Protein AF-0000000087669959 (afdb_homodimer)

Nearest PDB structures (foldseek):
  6oxd-assembly1_B  TM=8.549E-01  e=1.043E-24  Mycobacterium tuberculosis
  6oxc-assembly1_B  TM=8.433E-01  e=1.363E-24  Mycobacterium tuberculosis
  1e1c-assembly1_A  TM=8.199E-01  e=2.326E-21  Propionibacterium freudenreichii subsp. shermanii
  6oxd-assembly1_A  TM=7.963E-01  e=6.099E-21  Mycobacterium tuberculosis
  6oxc-assembly1_A  TM=8.076E-01  e=1.599E-19  Mycobacterium tuberculosis

Solvent-accessible surface area (backbone atoms only — not comparable to full-atom values): 46483 Å² total; per-residue (Å²): 134,62,83,72,63,67,60,84,63,84,75,87,66,54,49,74,65,56,48,51,50,50,45,54,62,69,39,72,77,54,56,59,63,77,71,46,38,46,62,46,90,76,65,45,76,41,58,33,66,56,68,65,44,75,80,59,48,56,57,68,34,67,56,58,90,44,62,54,35,38,28,43,74,39,28,44,60,52,53,70,58,25,51,54,49,48,55,51,39,53,73,52,70,38,33,22,36,32,41,27,18,46,69,18,92,82,20,84,32,32,11,30,51,76,84,63,42,77,55,41,25,64,53,45,47,67,66,50,76,52,64,74,34,35,39,31,32,35,35,45,87,48,39,71,69,49,45,57,47,40,51,61,38,45,58,90,53,67,44,36,37,26,51,34,47,37,46,61,54,50,13,39,26,52,49,44,76,54,55,59,67,59,49,46,53,48,48,51,50,42,56,72,74,56,60,71,37,25,44,32,36,18,55,12,37,59,45,39,22,40,37,28,34,71,30,54,18,48,12,45,22,52,31,39,48,51,51,51,49,58,62,39,46,77,71,70,53,55,54,53,61,54,59,62,23,36,28,42,32,39,59,19,41,41,37,30,58,60,31,22,13,48,46,43,18,49,50,48,50,47,48,50,51,35,54,63,64,67,32,62,86,80,66,56,64,45,32,37,33,31,40,37,66,25,74,45,37,73,53,53,29,73,57,29,51,48,38,49,41,41,7,51,51,17,35,55,45,26,32,36,38,26,42,35,54,66,36,39,46,50,76,72,14,38,63,33,70,66,34,50,46,51,32,52,44,45,52,48,39,41,44,68,55,24,42,57,46,48,36,52,29,57,51,37,20,7,15,56,42,52,52,47,15,52,51,40,36,52,51,8,50,51,52,27,49,54,38,50,75,63,65,23,53,70,44,28,41,60,73,41,51,46,60,51,53,25,52,51,44,44,70,67,51,72,88,71,65,36,73,26,60,75,36,56,46,65,93,68,81,75,89,79,83,52,74,42,74,56,45,87,77,84,56,74,31,49,48,73,49,28,56,46,50,74,71,74,95,131,63,83,72,63,67,59,84,63,83,75,87,68,55,49,75,65,54,50,51,50,51,46,53,60,67,39,74,77,53,57,58,61,78,70,46,37,45,61,47,88,75,64,45,76,41,59,34,67,56,68,67,44,73,80,59,47,55,57,70,35,65,56,58,91,44,63,54,35,38,28,43,74,39,28,45,59,50,52,68,57,25,51,54,48,47,55,52,39,54,73,52,72,37,32,24,36,32,42,28,18,47,70,17,91,82,21,85,33,32,12,30,50,75,84,62,43,77,55,42,26,62,53,46,48,67,66,49,76,52,65,73,35,35,40,32,32,35,35,44,88,47,39,68,69,48,45,57,48,40,52,61,37,45,58,92,52,69,44,38,37,26,51,34,47,36,47,61,54,48,14,38,27,54,49,43,77,52,55,59,69,59,49,45,53,49,49,51,52,43,57,72,73,56,62,72,36,26,45,32,36,18,55,11,38,57,45,40,23,39,37,28,34,70,30,54,18,48,12,45,22,53,31,39,47,51,52,51,49,57,63,40,46,75,72,69,54,56,54,53,60,54,59,63,23,35,28,41,33,38,59,19,41,40,38,31,59,60,30,21,13,48,45,42,17,50,51,48,50,48,48,50,53,35,54,62,64,68,31,62,85,81,65,58,64,46,32,36,34,30,42,39,66,25,75,45,37,73,52,53,30,71,56,31,50,50,37,48,42,42,8,50,50,16,35,55,46,25,32,36,39,26,41,35,53,65,34,40,47,51,76,74,15,38,63,31,71,66,35,49,48,52,32,52,43,45,53,49,40,40,43,68,53,25,42,58,48,46,35,51,29,57,52,37,21,6,15,56,40,51,52,47,15,52,51,40,36,52,51,8,49,52,54,27,51,54,39,49,76,63,64,24,52,69,43,28,41,60,72,40,51,46,59,51,53,25,52,51,44,44,69,66,52,73,88,71,66,36,71,26,59,76,36,56,46,64,94,68,81,73,90,78,81,54,74,44,75,57,46,90,77,84,56,74,31,50,49,74,49,28,56,45,51,75,70,73,93

Organism: NCBI:txid484088

Structure (mmCIF, N/CA/C/O backbone):
data_AF-0000000087669959-model_v1
#
loop_
_entity.id
_entity.type
_entity.pdbx_description
1 polymer 'Methylmalonyl-CoA mutase'
#
loop_
_atom_site.group_PDB
_atom_site.id
_atom_site.type_symbol
_atom_site.label_atom_id
_atom_site.label_alt_id
_atom_site.label_comp_id
_atom_site.label_asym_id
_atom_site.label_entity_id
_atom_site.label_seq_id
_atom_site.pdbx_PDB_ins_code
_atom_site.Cartn_x
_atom_site.Cartn_y
_atom_site.Cartn_z
_atom_site.occupancy
_atom_site.B_iso_or_equiv
_atom_site.auth_seq_id
_atom_site.auth_comp_id
_atom_site.auth_asym_id
_atom_site.auth_atom_id
_atom_site.pdbx_PDB_model_num
ATOM 1 N N . MET A 1 1 ? 3.602 -40.969 2.82 1 32.72 1 MET A N 1
ATOM 2 C CA . MET A 1 1 ? 3.162 -39.875 3.709 1 32.72 1 MET A CA 1
ATOM 3 C C . MET A 1 1 ? 1.833 -40.25 4.367 1 32.72 1 MET A C 1
ATOM 5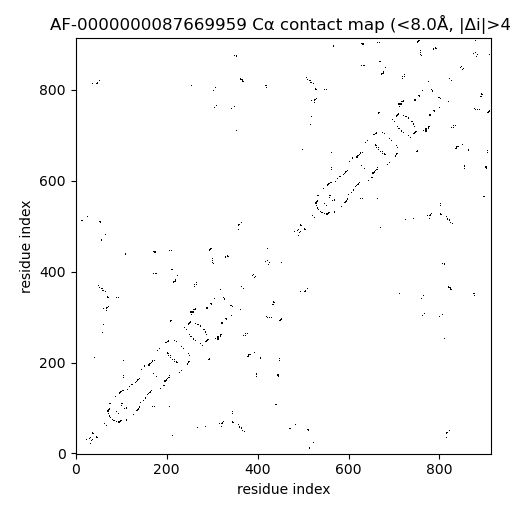 O O . MET A 1 1 ? 0.808 -40.344 3.693 1 32.72 1 MET A O 1
ATOM 9 N N . ASP A 1 2 ? 1.768 -41.062 5.359 1 33.91 2 ASP A N 1
ATOM 10 C CA . ASP A 1 2 ? 0.599 -41.531 6.082 1 33.91 2 ASP A CA 1
ATOM 11 C C . ASP A 1 2 ? -0.212 -40.406 6.672 1 33.91 2 ASP A C 1
ATOM 13 O O . ASP A 1 2 ? 0.319 -39.312 6.895 1 33.91 2 ASP A O 1
ATOM 17 N N . ALA A 1 3 ? -1.568 -40.562 6.605 1 39.03 3 ALA A N 1
ATOM 18 C CA . ALA A 1 3 ? -2.586 -39.688 7.184 1 39.03 3 ALA A CA 1
ATOM 19 C C . ALA A 1 3 ? -2.113 -39.094 8.508 1 39.03 3 ALA A C 1
ATOM 21 O O . ALA A 1 3 ? -2.738 -38.188 9.047 1 39.03 3 ALA A O 1
ATOM 22 N N . ASP A 1 4 ? -1.17 -39.656 9.188 1 36.41 4 ASP A N 1
ATOM 23 C CA . ASP A 1 4 ? -0.712 -39.188 10.5 1 36.41 4 ASP A CA 1
ATOM 24 C C . ASP A 1 4 ? 0.011 -37.844 10.398 1 36.41 4 ASP A C 1
ATOM 26 O O . ASP A 1 4 ? 0.493 -37.344 11.406 1 36.41 4 ASP A O 1
ATOM 30 N N . ILE A 1 5 ? 0.384 -37.5 9.344 1 37.88 5 ILE A N 1
ATOM 31 C CA . ILE A 1 5 ? 1.098 -36.281 9.078 1 37.88 5 ILE A CA 1
ATOM 32 C C . ILE A 1 5 ? 0.223 -35.094 9.469 1 37.88 5 ILE A C 1
ATOM 34 O O . ILE A 1 5 ? 0.711 -33.969 9.578 1 37.88 5 ILE A O 1
ATOM 38 N N . LEU A 1 6 ? -1.033 -35.438 9.625 1 38.84 6 LEU A N 1
ATOM 39 C CA . LEU A 1 6 ? -2.027 -34.375 9.867 1 38.84 6 LEU A CA 1
ATOM 40 C C . LEU A 1 6 ? -2.033 -33.969 11.336 1 38.84 6 LEU A C 1
ATOM 42 O O . LEU A 1 6 ? -2.934 -33.25 11.773 1 38.84 6 LEU A O 1
ATOM 46 N N . ASP A 1 7 ? -1.134 -34.531 12.117 1 34.12 7 ASP A N 1
ATOM 47 C CA . ASP A 1 7 ? -1.246 -34.094 13.508 1 34.12 7 ASP A CA 1
ATOM 48 C C . ASP A 1 7 ? -0.875 -32.625 13.641 1 34.12 7 ASP A C 1
ATOM 50 O O . ASP A 1 7 ? 0.188 -32.188 13.18 1 34.12 7 ASP A O 1
ATOM 54 N N . PRO A 1 8 ? -1.664 -31.844 13.992 1 36.72 8 PRO A N 1
ATOM 55 C CA . PRO A 1 8 ? -1.534 -30.391 14.094 1 36.72 8 PRO A CA 1
ATOM 56 C C . PRO A 1 8 ? -0.387 -29.969 15.008 1 36.72 8 PRO A C 1
ATOM 58 O O . PRO A 1 8 ? -0.455 -30.156 16.219 1 36.72 8 PRO A O 1
ATOM 61 N N . GLN A 1 9 ? 0.831 -30.344 14.828 1 37.09 9 GLN A N 1
ATOM 62 C CA . GLN A 1 9 ? 1.816 -29.734 15.711 1 37.09 9 GLN A CA 1
ATOM 63 C C . GLN A 1 9 ? 2.088 -28.281 15.32 1 37.09 9 GLN A C 1
ATOM 65 O O . GLN A 1 9 ? 1.915 -27.906 14.156 1 37.09 9 GLN A O 1
ATOM 70 N N . ALA A 1 10 ? 2.451 -27.641 16.453 1 40.16 10 ALA A N 1
ATOM 71 C CA . ALA A 1 10 ? 2.729 -26.203 16.344 1 40.16 10 ALA A CA 1
ATOM 72 C C . ALA A 1 10 ? 3.85 -25.938 15.352 1 40.16 10 ALA A C 1
ATOM 74 O O . ALA A 1 10 ? 4.848 -26.656 15.312 1 40.16 10 ALA A O 1
ATOM 75 N N . PHE A 1 11 ? 3.801 -25.172 14.32 1 37.5 11 PHE A N 1
ATOM 76 C CA . PHE A 1 11 ? 4.691 -24.766 13.242 1 37.5 11 PHE A CA 1
ATOM 77 C C . PHE A 1 11 ? 6.02 -24.266 13.789 1 37.5 11 PHE A C 1
ATOM 79 O O . PHE A 1 11 ? 6.051 -23.578 14.812 1 37.5 11 PHE A O 1
ATOM 86 N N . ALA A 1 12 ? 7.312 -24.812 13.422 1 40.16 12 ALA A N 1
ATOM 87 C CA . ALA A 1 12 ? 8.648 -24.562 13.938 1 40.16 12 ALA A CA 1
ATOM 88 C C . ALA A 1 12 ? 9.055 -23.109 13.711 1 40.16 12 ALA A C 1
ATOM 90 O O . ALA A 1 12 ? 8.859 -22.562 12.617 1 40.16 12 ALA A O 1
ATOM 91 N N . ALA A 1 13 ? 9.539 -22.312 14.68 1 41.16 13 ALA A N 1
ATOM 92 C CA . ALA A 1 13 ? 10.023 -20.938 14.82 1 41.16 13 ALA A CA 1
ATOM 93 C C . ALA A 1 13 ? 11.438 -20.797 14.266 1 41.16 13 ALA A C 1
ATOM 95 O O . ALA A 1 13 ? 12.336 -21.531 14.648 1 41.16 13 ALA A O 1
ATOM 96 N N . THR A 1 14 ? 11.859 -20.391 13.047 1 44.88 14 THR A N 1
ATOM 97 C CA . THR A 1 14 ? 13.234 -20.047 12.711 1 44.88 14 THR A CA 1
ATOM 98 C C . THR A 1 14 ? 13.695 -18.828 13.516 1 44.88 14 THR A C 1
ATOM 100 O O . THR A 1 14 ? 13.102 -17.75 13.406 1 44.88 14 THR A O 1
ATOM 103 N N . ASP A 1 15 ? 14.508 -18.906 14.484 1 51.19 15 ASP A N 1
ATOM 104 C CA . ASP A 1 15 ? 14.977 -17.922 15.453 1 51.19 15 ASP A CA 1
ATOM 105 C C . ASP A 1 15 ? 15.961 -16.938 14.805 1 51.19 15 ASP A C 1
ATOM 107 O O . ASP A 1 15 ? 16.422 -17.156 13.68 1 51.19 15 ASP A O 1
ATOM 111 N N . HIS A 1 16 ? 15.977 -15.617 15.328 1 56.53 16 HIS A N 1
ATOM 112 C CA . HIS A 1 16 ? 16.891 -14.531 15 1 56.53 16 HIS A CA 1
ATOM 113 C C . HIS A 1 16 ? 18.297 -15.039 14.766 1 56.53 16 HIS A C 1
ATOM 115 O O . HIS A 1 16 ? 18.969 -14.617 13.82 1 56.53 16 HIS A O 1
ATOM 121 N N . GLU A 1 17 ? 18.594 -15.977 15.508 1 54.84 17 GLU A N 1
ATOM 122 C CA . GLU A 1 17 ? 19.953 -16.531 15.391 1 54.84 17 GLU A CA 1
ATOM 123 C C . GLU A 1 17 ? 20.125 -17.297 14.086 1 54.84 17 GLU A C 1
ATOM 125 O O . GLU A 1 17 ? 21.172 -17.203 13.445 1 54.84 17 GLU A O 1
ATOM 130 N N . ALA A 1 18 ? 19.094 -17.984 13.766 1 57.94 18 ALA A N 1
ATOM 131 C CA . ALA A 1 18 ? 19.156 -18.734 12.516 1 57.94 18 ALA A CA 1
ATOM 132 C C . ALA A 1 18 ? 19.234 -17.797 11.312 1 57.94 18 ALA A C 1
ATOM 134 O O . ALA A 1 18 ? 19.969 -18.078 10.359 1 57.94 18 ALA A O 1
ATOM 135 N N . TRP A 1 19 ? 18.609 -16.734 11.469 1 60.72 19 TRP A N 1
ATOM 136 C CA . TRP A 1 19 ? 18.656 -15.727 10.406 1 60.72 19 TRP A CA 1
ATOM 137 C C . TRP A 1 19 ? 20.047 -15.117 10.297 1 60.72 19 TRP A C 1
ATOM 139 O O . TRP A 1 19 ? 20.562 -14.945 9.195 1 60.72 19 TRP A O 1
ATOM 149 N N . LEU A 1 20 ? 20.578 -14.82 11.406 1 58.59 20 LEU A N 1
ATOM 150 C CA . LEU A 1 20 ? 21.922 -14.242 11.398 1 58.59 20 LEU A CA 1
ATOM 151 C C . LEU A 1 20 ? 22.922 -15.195 10.758 1 58.59 20 LEU A C 1
ATOM 153 O O . LEU A 1 20 ? 23.828 -14.766 10.047 1 58.59 20 LEU A O 1
ATOM 157 N N . LYS A 1 21 ? 22.641 -16.422 10.969 1 59.72 21 LYS A N 1
ATOM 158 C CA . LYS A 1 21 ? 23.516 -17.422 10.367 1 59.72 21 LYS A CA 1
ATOM 159 C C . LYS A 1 21 ? 23.344 -17.453 8.852 1 59.72 21 LYS A C 1
ATOM 161 O O . LYS A 1 21 ? 24.328 -17.531 8.109 1 59.72 21 LYS A O 1
ATOM 166 N N . LEU A 1 22 ? 22.172 -17.375 8.523 1 59.72 22 LEU A N 1
ATOM 167 C CA . LEU A 1 22 ? 21.875 -17.391 7.09 1 59.72 22 LEU A CA 1
ATOM 168 C C . LEU A 1 22 ? 22.453 -16.156 6.414 1 59.72 22 LEU A C 1
ATOM 170 O O . LEU A 1 22 ? 23.031 -16.234 5.324 1 59.72 22 LEU A O 1
ATOM 174 N N . VAL A 1 23 ? 22.312 -15.055 7.074 1 61.28 23 VAL A N 1
ATOM 175 C CA . VAL A 1 23 ? 22.828 -13.781 6.559 1 61.28 23 VAL A CA 1
ATOM 176 C C . VAL A 1 23 ? 24.344 -13.82 6.516 1 61.28 23 VAL A C 1
ATOM 178 O O . VAL A 1 23 ? 24.953 -13.312 5.57 1 61.28 23 VAL A O 1
ATOM 181 N N . GLY A 1 24 ? 24.812 -14.352 7.566 1 56.09 24 GLY A N 1
ATOM 182 C CA . GLY A 1 24 ? 26.25 -14.484 7.598 1 56.09 24 GLY A CA 1
ATOM 183 C C . GLY A 1 24 ? 26.812 -15.273 6.43 1 56.09 24 GLY A C 1
ATOM 184 O O . GLY A 1 24 ? 27.812 -14.891 5.832 1 56.09 24 GLY A O 1
ATOM 185 N N . LYS A 1 25 ? 26.078 -16.281 6.074 1 59.47 25 LYS A N 1
ATOM 186 C CA . LYS A 1 25 ? 26.484 -17.109 4.941 1 59.47 25 LYS A CA 1
ATOM 187 C C . LYS A 1 25 ? 26.297 -16.375 3.621 1 59.47 25 LYS A C 1
ATOM 189 O O . LYS A 1 25 ? 27.156 -16.469 2.73 1 59.47 25 LYS A O 1
ATOM 194 N N . ALA A 1 26 ? 25.297 -15.625 3.635 1 60.28 26 ALA A N 1
ATOM 195 C CA . ALA A 1 26 ? 24.953 -14.938 2.391 1 60.28 26 ALA A CA 1
ATOM 196 C C . ALA A 1 26 ? 25.875 -13.734 2.164 1 60.28 26 ALA A C 1
ATOM 198 O O . ALA A 1 26 ? 26.156 -13.375 1.021 1 60.28 26 ALA A O 1
ATOM 199 N N . LEU A 1 27 ? 26.281 -13.062 3.248 1 58.09 27 LEU A N 1
ATOM 200 C CA . LEU A 1 27 ? 27.078 -11.844 3.16 1 58.09 27 LEU A CA 1
ATOM 201 C C . LEU A 1 27 ? 28.5 -12.148 2.707 1 58.09 27 LEU A C 1
ATOM 203 O O . LEU A 1 27 ? 29.219 -11.25 2.256 1 58.09 27 LEU A O 1
ATOM 207 N N . LYS A 1 28 ? 28.828 -13.414 2.465 1 59.16 28 LYS A N 1
ATOM 208 C CA . LYS A 1 28 ? 30.141 -13.844 1.982 1 59.16 28 LYS A CA 1
ATOM 209 C C . LYS A 1 28 ? 31.234 -12.875 2.432 1 59.16 28 LYS A C 1
ATOM 211 O O . LYS A 1 28 ? 32.031 -12.43 1.62 1 59.16 28 LYS A O 1
ATOM 216 N N . GLY A 1 29 ? 31.188 -12.305 3.689 1 60.16 29 GLY A N 1
ATOM 217 C CA . GLY A 1 29 ? 32.219 -11.453 4.223 1 60.16 29 GLY A CA 1
ATOM 218 C C . GLY A 1 29 ? 31.875 -9.977 4.195 1 60.16 29 GLY A C 1
ATOM 219 O O . GLY A 1 29 ? 32.594 -9.148 4.742 1 60.16 29 GLY A O 1
ATOM 220 N N . ALA A 1 30 ? 30.906 -9.672 3.408 1 58.78 30 ALA A N 1
ATOM 221 C CA . ALA A 1 30 ? 30.516 -8.266 3.396 1 58.78 30 ALA A CA 1
ATOM 222 C C . ALA A 1 30 ? 30 -7.828 4.762 1 58.78 30 ALA A C 1
ATOM 224 O O . ALA A 1 30 ? 29.484 -8.648 5.531 1 58.78 30 ALA A O 1
ATOM 225 N N . ASP A 1 31 ? 30.438 -6.609 5.109 1 57.88 31 ASP A N 1
ATOM 226 C CA . ASP A 1 31 ? 30.031 -6.047 6.395 1 57.88 31 ASP A CA 1
ATOM 227 C C . ASP A 1 31 ? 28.5 -5.945 6.492 1 57.88 31 ASP A C 1
ATOM 229 O O . ASP A 1 31 ? 27.859 -5.391 5.605 1 57.88 31 ASP A O 1
ATOM 233 N N . PHE A 1 32 ? 27.984 -6.543 7.469 1 59.75 32 PHE A N 1
ATOM 234 C CA . PHE A 1 32 ? 26.562 -6.602 7.742 1 59.75 32 PHE A CA 1
ATOM 235 C C . PHE A 1 32 ? 25.953 -5.199 7.777 1 59.75 32 PHE A C 1
ATOM 237 O O . PHE A 1 32 ? 24.969 -4.93 7.098 1 59.75 32 PHE A O 1
ATOM 244 N N . ALA A 1 33 ? 26.625 -4.367 8.539 1 58.38 33 ALA A N 1
ATOM 245 C CA . ALA A 1 33 ? 26.078 -3.035 8.773 1 58.38 33 ALA A CA 1
ATOM 246 C C . ALA A 1 33 ? 26.047 -2.219 7.48 1 58.38 33 ALA A C 1
ATOM 248 O O . ALA A 1 33 ? 25.062 -1.523 7.203 1 58.38 33 ALA A O 1
ATOM 249 N N . GLU A 1 34 ? 26.984 -2.398 6.742 1 60.28 34 GLU A N 1
ATOM 250 C CA . GLU A 1 34 ? 27.094 -1.611 5.516 1 60.28 34 GLU A CA 1
ATOM 251 C C . GLU A 1 34 ? 26.172 -2.139 4.434 1 60.28 34 GLU A C 1
ATOM 253 O O . GLU A 1 34 ? 25.641 -1.367 3.623 1 60.28 34 GLU A O 1
ATOM 258 N N . THR A 1 35 ? 25.953 -3.428 4.605 1 57.12 35 THR A N 1
ATOM 259 C CA . THR A 1 35 ? 25.25 -4.047 3.486 1 57.12 35 THR A CA 1
ATOM 260 C C . THR A 1 35 ? 23.766 -4.141 3.766 1 57.12 35 THR A C 1
ATOM 262 O O . THR A 1 35 ? 22.938 -3.994 2.855 1 57.12 35 THR A O 1
ATOM 265 N N . LEU A 1 36 ? 23.5 -4.281 5.008 1 60.38 36 LEU A N 1
ATOM 266 C CA . LEU A 1 36 ? 22.125 -4.703 5.246 1 60.38 36 LEU A CA 1
ATOM 267 C C . LEU A 1 36 ? 21.391 -3.672 6.086 1 60.38 36 LEU A C 1
ATOM 269 O O . LEU A 1 36 ? 20.156 -3.723 6.195 1 60.38 36 LEU A O 1
ATOM 273 N N . VAL A 1 37 ? 22.25 -2.814 6.66 1 57.5 37 VAL A N 1
ATOM 274 C CA . VAL A 1 37 ? 21.594 -1.836 7.523 1 57.5 37 VAL A CA 1
ATOM 275 C C . VAL A 1 37 ? 21.422 -0.514 6.777 1 57.5 37 VAL A C 1
ATOM 277 O O . VAL A 1 37 ? 22.406 0.048 6.273 1 57.5 37 VAL A O 1
ATOM 280 N N . SER A 1 38 ? 20.266 -0.101 6.582 1 66.06 38 SER A N 1
ATOM 281 C CA . SER A 1 38 ? 19.984 1.209 6 1 66.06 38 SER A CA 1
ATOM 282 C C . SER A 1 38 ? 19.656 2.234 7.082 1 66.06 38 SER A C 1
ATOM 284 O O . SER A 1 38 ? 19.797 1.957 8.273 1 66.06 38 SER A O 1
ATOM 286 N N . ALA A 1 39 ? 19.609 3.523 6.668 1 61.38 39 ALA A N 1
ATOM 287 C CA . ALA A 1 39 ? 19.312 4.57 7.645 1 61.38 39 ALA A CA 1
ATOM 288 C C . ALA A 1 39 ? 18.266 5.543 7.117 1 61.38 39 ALA A C 1
ATOM 290 O O . ALA A 1 39 ? 18.172 5.773 5.91 1 61.38 39 ALA A O 1
ATOM 291 N N . THR A 1 40 ? 17.453 5.977 8.047 1 63.91 40 THR A N 1
ATOM 292 C CA . THR A 1 40 ? 16.562 7.082 7.715 1 63.91 40 THR A CA 1
ATOM 293 C C . THR A 1 40 ? 17.359 8.367 7.484 1 63.91 40 THR A C 1
ATOM 295 O O . THR A 1 40 ? 18.562 8.414 7.742 1 63.91 40 THR A O 1
ATOM 298 N N . ASP A 1 41 ? 16.594 9.359 6.969 1 65.31 41 ASP A N 1
ATOM 299 C CA . ASP A 1 41 ? 17.219 10.664 6.77 1 65.31 41 ASP A CA 1
ATOM 300 C C . ASP A 1 41 ? 17.703 11.258 8.094 1 65.31 41 ASP A C 1
ATOM 302 O O . ASP A 1 41 ? 18.531 12.164 8.117 1 65.31 41 ASP A O 1
ATOM 306 N N . ASP A 1 42 ? 17.219 10.766 9.203 1 66.38 42 ASP A N 1
ATOM 307 C CA . ASP A 1 42 ? 17.625 11.219 10.531 1 66.38 42 ASP A CA 1
ATOM 308 C C . ASP A 1 42 ? 18.844 10.445 11.031 1 66.38 42 ASP A C 1
ATOM 310 O O . ASP A 1 42 ? 19.344 10.695 12.125 1 66.38 42 ASP A O 1
ATOM 314 N N . GLY A 1 43 ? 19.266 9.484 10.211 1 67.75 43 GLY A N 1
ATOM 315 C CA . GLY A 1 43 ? 20.391 8.656 10.609 1 67.75 43 GLY A CA 1
ATOM 316 C C . GLY A 1 43 ? 19.984 7.484 11.484 1 67.75 43 GLY A C 1
ATOM 317 O O . GLY A 1 43 ? 20.844 6.852 12.117 1 67.75 43 GLY A O 1
ATOM 318 N N . ILE A 1 44 ? 18.75 7.266 11.531 1 62.41 44 ILE A N 1
ATOM 319 C CA . ILE A 1 44 ? 18.25 6.129 12.297 1 62.41 44 ILE A CA 1
ATOM 320 C C . ILE A 1 44 ? 18.469 4.844 11.5 1 62.41 44 ILE A C 1
ATOM 322 O O . ILE A 1 44 ? 18.016 4.73 10.359 1 62.41 44 ILE A O 1
ATOM 326 N N . ALA A 1 45 ? 19.141 3.918 12.18 1 63.19 45 ALA A N 1
ATOM 327 C CA . ALA A 1 45 ? 19.438 2.652 11.516 1 63.19 45 ALA A CA 1
ATOM 328 C C . ALA A 1 45 ? 18.172 1.834 11.297 1 63.19 45 ALA A C 1
ATOM 330 O O . ALA A 1 45 ? 17.312 1.763 12.18 1 63.19 45 ALA A O 1
ATOM 331 N N . ILE A 1 46 ? 17.984 1.265 10.109 1 56.31 46 ILE A N 1
ATOM 332 C CA . ILE A 1 46 ? 16.922 0.307 9.789 1 56.31 46 ILE A CA 1
ATOM 333 C C . ILE A 1 46 ? 17.531 -1.092 9.656 1 56.31 46 ILE A C 1
ATOM 335 O O . ILE A 1 46 ? 18.25 -1.376 8.695 1 56.31 46 ILE A O 1
ATOM 339 N N . GLN A 1 47 ? 17.25 -1.96 10.594 1 59.03 47 GLN A N 1
ATOM 340 C CA . GLN A 1 47 ? 17.797 -3.312 10.617 1 59.03 47 GLN A CA 1
ATOM 341 C C . GLN A 1 47 ? 17.031 -4.234 9.68 1 59.03 47 GLN A C 1
ATOM 343 O O . GLN A 1 47 ? 15.82 -4.066 9.492 1 59.03 47 GLN A O 1
ATOM 348 N N . PRO A 1 48 ? 17.75 -5.188 9.117 1 60.38 48 PRO A N 1
ATOM 349 C CA . PRO A 1 48 ? 17.062 -6.129 8.234 1 60.38 48 PRO A CA 1
ATOM 350 C C . PRO A 1 48 ? 16.094 -7.043 8.977 1 60.38 48 PRO A C 1
ATOM 352 O O . PRO A 1 48 ? 15.188 -7.613 8.367 1 60.38 48 PRO A O 1
ATOM 355 N N . LEU A 1 49 ? 16.422 -7.23 10.281 1 63.53 49 LEU A N 1
ATOM 356 C CA . LEU A 1 49 ? 15.562 -8.078 11.102 1 63.53 49 LEU A CA 1
ATOM 357 C C . LEU A 1 49 ? 15.375 -7.477 12.492 1 63.53 49 LEU A C 1
ATOM 359 O O . LEU A 1 49 ? 16.328 -6.977 13.094 1 63.53 49 LEU A O 1
ATOM 363 N N . TYR A 1 50 ? 14.188 -7.281 12.875 1 60.22 50 TYR A N 1
ATOM 364 C CA . TYR A 1 50 ? 13.859 -6.77 14.203 1 60.22 50 TYR A CA 1
ATOM 365 C C . TYR A 1 50 ? 13.219 -7.848 15.062 1 60.22 50 TYR A C 1
ATOM 367 O O . TYR A 1 50 ? 12.453 -8.672 14.562 1 60.22 50 TYR A O 1
ATOM 375 N N . ALA A 1 51 ? 13.727 -7.754 16.375 1 57.25 51 ALA A N 1
ATOM 376 C CA . ALA A 1 51 ? 13.023 -8.602 17.344 1 57.25 51 ALA A CA 1
ATOM 377 C C . ALA A 1 51 ? 11.633 -8.047 17.641 1 57.25 51 ALA A C 1
ATOM 379 O O . ALA A 1 51 ? 11.406 -6.84 17.562 1 57.25 51 ALA A O 1
ATOM 380 N N . ARG A 1 52 ? 10.805 -8.891 18.016 1 61.19 52 ARG A N 1
ATOM 381 C CA . ARG A 1 52 ? 9.438 -8.539 18.406 1 61.19 52 ARG A CA 1
ATOM 382 C C . ARG A 1 52 ? 9.43 -7.691 19.672 1 61.19 52 ARG A C 1
ATOM 384 O O . ARG A 1 52 ? 10.25 -7.891 20.562 1 61.19 52 ARG A O 1
ATOM 391 N N . ARG A 1 53 ? 8.5 -6.742 19.625 1 61.31 53 ARG A N 1
ATOM 392 C CA . ARG A 1 53 ? 8.328 -5.977 20.859 1 61.31 53 ARG A CA 1
ATOM 393 C C . ARG A 1 53 ? 7.227 -6.574 21.734 1 61.31 53 ARG A C 1
ATOM 395 O O . ARG A 1 53 ? 6.043 -6.445 21.406 1 61.31 53 ARG A O 1
ATOM 402 N N . ALA A 1 54 ? 7.562 -7.242 22.688 1 60.06 54 ALA A N 1
ATOM 403 C CA . ALA A 1 54 ? 6.629 -7.965 23.547 1 60.06 54 ALA A CA 1
ATOM 404 C C . ALA A 1 54 ? 5.738 -7 24.312 1 60.06 54 ALA A C 1
ATOM 406 O O . ALA A 1 54 ? 4.59 -7.32 24.625 1 60.06 54 ALA A O 1
ATOM 407 N N . ASP A 1 55 ? 6.164 -5.801 24.531 1 63.78 55 ASP A N 1
ATOM 408 C CA . ASP A 1 55 ? 5.465 -4.879 25.406 1 63.78 55 ASP A CA 1
ATOM 409 C C . ASP A 1 55 ? 4.801 -3.754 24.625 1 63.78 55 ASP A C 1
ATOM 411 O O . ASP A 1 55 ? 4.504 -2.691 25.172 1 63.78 55 ASP A O 1
ATOM 415 N N . ALA A 1 56 ? 4.566 -4.082 23.375 1 68.12 56 ALA A N 1
ATOM 416 C CA . ALA A 1 56 ? 4 -3 22.562 1 68.12 56 ALA A CA 1
ATOM 417 C C . ALA A 1 56 ? 2.541 -2.748 22.938 1 68.12 56 ALA A C 1
ATOM 419 O O . ALA A 1 56 ? 1.786 -3.689 23.188 1 68.12 56 ALA A O 1
ATOM 420 N N . THR A 1 57 ? 2.146 -1.411 23.094 1 67.12 57 THR A N 1
ATOM 421 C CA . THR A 1 57 ? 0.77 -0.995 23.328 1 67.12 57 THR A CA 1
ATOM 422 C C . THR A 1 57 ? 0.169 -0.347 22.094 1 67.12 57 THR A C 1
ATOM 424 O O . THR A 1 57 ? 0.783 0.533 21.484 1 67.12 57 THR A O 1
ATOM 427 N N . PRO A 1 58 ? -1.057 -0.856 21.781 1 69 58 PRO A N 1
ATOM 428 C CA . PRO A 1 58 ? -1.676 -0.253 20.594 1 69 58 PRO A CA 1
ATOM 429 C C . PRO A 1 58 ? -1.993 1.229 20.781 1 69 58 PRO A C 1
ATOM 431 O O . PRO A 1 58 ? -2.338 1.652 21.891 1 69 58 PRO A O 1
ATOM 434 N N . MET A 1 59 ? -1.769 1.972 19.734 1 69.88 59 MET A N 1
ATOM 435 C CA . MET A 1 59 ? -2.127 3.387 19.672 1 69.88 59 MET A CA 1
ATOM 436 C C . MET A 1 59 ? -3.379 3.59 18.812 1 69.88 59 MET A C 1
ATOM 438 O O . MET A 1 59 ? -3.428 3.16 17.672 1 69.88 59 MET A O 1
ATOM 442 N N . MET A 1 60 ? -4.344 4.191 19.438 1 68.44 60 MET A N 1
ATOM 443 C CA . MET A 1 60 ? -5.633 4.277 18.75 1 68.44 60 MET A CA 1
ATOM 444 C C . MET A 1 60 ? -5.824 5.648 18.125 1 68.44 60 MET A C 1
ATOM 446 O O . MET A 1 60 ? -5.328 6.652 18.641 1 68.44 60 MET A O 1
ATOM 450 N N . ARG A 1 61 ? -6.539 5.512 17.047 1 72 61 ARG A N 1
ATOM 451 C CA . ARG A 1 61 ? -7.039 6.762 16.484 1 72 61 ARG A CA 1
ATOM 452 C C . ARG A 1 61 ? -8 7.449 17.438 1 72 61 ARG A C 1
ATOM 454 O O . ARG A 1 61 ? -8.523 6.816 18.359 1 72 61 ARG A O 1
ATOM 461 N N . ARG A 1 62 ? -8.203 8.766 17.156 1 71.62 62 ARG A N 1
ATOM 462 C CA . ARG A 1 62 ? -9.133 9.516 18 1 71.62 62 ARG A CA 1
ATOM 463 C C . ARG A 1 62 ? -10.539 8.93 17.906 1 71.62 62 ARG A C 1
ATOM 465 O O . ARG A 1 62 ? -11.266 8.867 18.891 1 71.62 62 ARG A O 1
ATOM 472 N N . ARG A 1 63 ? -10.938 8.477 16.672 1 71.88 63 ARG A N 1
ATOM 473 C CA . ARG A 1 63 ? -12.203 7.773 16.453 1 71.88 63 ARG A CA 1
ATOM 474 C C . ARG A 1 63 ? -11.961 6.344 15.977 1 71.88 63 ARG A C 1
ATOM 476 O O . ARG A 1 63 ? -12.055 6.051 14.789 1 71.88 63 ARG A O 1
ATOM 483 N N . PRO A 1 64 ? -11.773 5.453 16.906 1 67 64 PRO A N 1
ATOM 484 C CA . PRO A 1 64 ? -11.258 4.125 16.562 1 67 64 PRO A CA 1
ATOM 485 C C . PRO A 1 64 ? -12.289 3.254 15.844 1 67 64 PRO A C 1
ATOM 487 O O . PRO A 1 64 ? -11.922 2.268 15.203 1 67 64 PRO A O 1
ATOM 490 N N . LEU A 1 65 ? -13.523 3.639 15.938 1 66.88 65 LEU A N 1
ATOM 491 C CA . LEU A 1 65 ? -14.539 2.773 15.352 1 66.88 65 LEU A CA 1
ATOM 492 C C . LEU A 1 65 ? -14.938 3.256 13.961 1 66.88 65 LEU A C 1
ATOM 494 O O . LEU A 1 65 ? -15.773 2.641 13.297 1 66.88 65 LEU A O 1
ATOM 498 N N . GLU A 1 66 ? -14.359 4.285 13.594 1 77.06 66 GLU A N 1
ATOM 499 C CA . GLU A 1 66 ? -14.672 4.852 12.281 1 77.06 66 GLU A CA 1
ATOM 500 C C . GLU A 1 66 ? -13.445 4.863 11.383 1 77.06 66 GLU A C 1
ATOM 502 O O . GLU A 1 66 ? -12.312 4.914 11.867 1 77.06 66 GLU A O 1
ATOM 507 N N . PRO A 1 67 ? -13.742 4.742 10.086 1 87.25 67 PRO A N 1
ATOM 508 C CA . PRO A 1 67 ? -12.617 5 9.188 1 87.25 67 PRO A CA 1
ATOM 509 C C . PRO A 1 67 ? -12.07 6.418 9.32 1 87.25 67 PRO A C 1
ATOM 511 O O . PRO A 1 67 ? -12.742 7.293 9.883 1 87.25 67 PRO A O 1
ATOM 514 N N . TRP A 1 68 ? -10.844 6.594 8.898 1 92.75 68 TRP A N 1
ATOM 515 C CA . TRP A 1 68 ? -10.359 7.969 8.859 1 92.75 68 TRP A CA 1
ATOM 516 C C . TRP A 1 68 ? -11.211 8.812 7.914 1 92.75 68 TRP A C 1
ATOM 518 O O . TRP A 1 68 ? -11.922 8.281 7.062 1 92.75 68 TRP A O 1
ATOM 528 N N . THR A 1 69 ? -11.141 10.102 8.125 1 93.75 69 THR A N 1
ATOM 529 C CA . THR A 1 69 ? -11.844 11.031 7.246 1 93.75 69 THR A CA 1
ATOM 530 C C . THR A 1 69 ? -11.125 11.141 5.902 1 93.75 69 THR A C 1
ATOM 532 O O . THR A 1 69 ? -9.938 11.461 5.852 1 93.75 69 THR A O 1
ATOM 535 N N . VAL A 1 70 ? -11.867 10.789 4.84 1 96.12 70 VAL A N 1
ATOM 536 C CA . VAL A 1 70 ? -11.367 10.977 3.48 1 96.12 70 VAL A CA 1
ATOM 537 C C . VAL A 1 70 ? -11.508 12.438 3.074 1 96.12 70 VAL A C 1
ATOM 539 O O . VAL A 1 70 ? -12.578 12.867 2.645 1 96.12 70 VAL A O 1
ATOM 542 N N . THR A 1 71 ? -10.438 13.117 3.129 1 96.19 71 THR A N 1
ATOM 543 C CA . THR A 1 71 ? -10.484 14.562 2.936 1 96.19 71 THR A CA 1
ATOM 544 C C . THR A 1 71 ? -10.023 14.938 1.527 1 96.19 71 THR A C 1
ATOM 546 O O . THR A 1 71 ? -8.922 14.57 1.109 1 96.19 71 THR A O 1
ATOM 549 N N . GLN A 1 72 ? -10.891 15.641 0.816 1 96.06 72 GLN A N 1
ATOM 550 C CA . GLN A 1 72 ? -10.539 16.203 -0.487 1 96.06 72 GLN A CA 1
ATOM 551 C C . GLN A 1 72 ? -10.258 17.703 -0.387 1 96.06 72 GLN A C 1
ATOM 553 O O . GLN A 1 72 ? -10.891 18.406 0.408 1 96.06 72 GLN A O 1
ATOM 558 N N . ARG A 1 73 ? -9.375 18.156 -1.193 1 96.06 73 ARG A N 1
ATOM 559 C CA . ARG A 1 73 ? -8.984 19.562 -1.165 1 96.06 73 ARG A CA 1
ATOM 560 C C . ARG A 1 73 ? -9.922 20.406 -2.021 1 96.06 73 ARG A C 1
ATOM 562 O O . ARG A 1 73 ? -10.258 20.031 -3.145 1 96.06 73 ARG A O 1
ATOM 569 N N . MET A 1 74 ? -10.391 21.391 -1.467 1 92.25 74 MET A N 1
ATOM 570 C CA . MET A 1 74 ? -11 22.484 -2.219 1 92.25 74 MET A CA 1
ATOM 571 C C . MET A 1 74 ? -10.008 23.625 -2.447 1 92.25 74 MET A C 1
ATOM 573 O O . MET A 1 74 ? -9.938 24.562 -1.658 1 92.25 74 MET A O 1
ATOM 577 N N . ASP A 1 75 ? -9.25 23.516 -3.537 1 94.5 75 ASP A N 1
ATOM 578 C CA . ASP A 1 75 ? -8.109 24.422 -3.691 1 94.5 75 ASP A CA 1
ATOM 579 C C . ASP A 1 75 ? -8 24.938 -5.125 1 94.5 75 ASP A C 1
ATOM 581 O O . ASP A 1 75 ? -6.984 25.516 -5.508 1 94.5 75 ASP A O 1
ATOM 585 N N . ASP A 1 76 ? -9.047 24.656 -5.969 1 94.5 76 ASP A N 1
ATOM 586 C CA . ASP A 1 76 ? -9.062 25.25 -7.301 1 94.5 76 ASP A CA 1
ATOM 587 C C . ASP A 1 76 ? -9.195 26.766 -7.223 1 94.5 76 ASP A C 1
ATOM 589 O O . ASP A 1 76 ? -10.094 27.281 -6.555 1 94.5 76 ASP A O 1
ATOM 593 N N . PRO A 1 77 ? -8.32 27.469 -7.934 1 91.31 77 PRO A N 1
ATOM 594 C CA . PRO A 1 77 ? -8.414 28.938 -7.867 1 91.31 77 PRO A CA 1
ATOM 595 C C . PRO A 1 77 ? -9.719 29.469 -8.461 1 91.31 77 PRO A C 1
ATOM 597 O O . PRO A 1 77 ? -10.133 30.578 -8.141 1 91.31 77 PRO A O 1
ATOM 600 N N . ASP A 1 78 ? -10.305 28.766 -9.375 1 91.62 78 ASP A N 1
ATOM 601 C CA . ASP A 1 78 ? -11.641 29.109 -9.867 1 91.62 78 ASP A CA 1
ATOM 602 C C . ASP A 1 78 ? -12.719 28.625 -8.898 1 91.62 78 ASP A C 1
ATOM 604 O O . ASP A 1 78 ? -12.977 27.422 -8.797 1 91.62 78 ASP A O 1
ATOM 608 N N . THR A 1 79 ? -13.398 29.562 -8.281 1 87.5 79 THR A N 1
ATOM 609 C CA . THR A 1 79 ? -14.312 29.266 -7.188 1 87.5 79 THR A CA 1
ATOM 610 C C . THR A 1 79 ? -15.477 28.406 -7.672 1 87.5 79 THR A C 1
ATOM 612 O O . THR A 1 79 ? -15.922 27.5 -6.961 1 87.5 79 THR A O 1
ATOM 615 N N . GLU A 1 80 ? -16 28.703 -8.836 1 89.06 80 GLU A N 1
ATOM 616 C CA . GLU A 1 80 ? -17.109 27.922 -9.359 1 89.06 80 GLU A CA 1
ATOM 617 C C . GLU A 1 80 ? -16.703 26.484 -9.633 1 89.06 80 GLU A C 1
ATOM 619 O O . GLU A 1 80 ? -17.438 25.547 -9.312 1 89.06 80 GLU A O 1
ATOM 624 N N . ARG A 1 81 ? -15.539 26.344 -10.18 1 92.81 81 ARG A N 1
ATOM 625 C CA . ARG A 1 81 ? -15.016 25 -10.406 1 92.81 81 ARG A CA 1
ATOM 626 C C . ARG A 1 81 ? -14.766 24.281 -9.086 1 92.81 81 ARG A C 1
ATOM 628 O O . ARG A 1 81 ? -15.031 23.094 -8.961 1 92.81 81 ARG A O 1
ATOM 635 N N . ALA A 1 82 ? -14.258 25.031 -8.141 1 91.75 82 ALA A N 1
ATOM 636 C CA . ALA A 1 82 ? -13.992 24.453 -6.824 1 91.75 82 ALA A CA 1
ATOM 637 C C . ALA A 1 82 ? -15.266 23.891 -6.199 1 91.75 82 ALA A C 1
ATOM 639 O O . ALA A 1 82 ? -15.258 22.812 -5.613 1 91.75 82 ALA A O 1
ATOM 640 N N . PHE A 1 83 ? -16.344 24.594 -6.355 1 88.12 83 PHE A N 1
ATOM 641 C CA . PHE A 1 83 ? -17.594 24.156 -5.766 1 88.12 83 PHE A CA 1
ATOM 642 C C . PHE A 1 83 ? -18.172 22.969 -6.531 1 88.12 83 PHE A C 1
ATOM 644 O O . PHE A 1 83 ? -18.766 22.078 -5.941 1 88.12 83 PHE A O 1
ATOM 651 N N . ALA A 1 84 ? -18.047 22.984 -7.793 1 90.88 84 ALA A N 1
ATOM 652 C CA . ALA A 1 84 ? -18.484 21.828 -8.578 1 90.88 84 ALA A CA 1
ATOM 653 C C . ALA A 1 84 ? -17.703 20.578 -8.18 1 90.88 84 ALA A C 1
ATOM 655 O O . ALA A 1 84 ? -18.266 19.484 -8.086 1 90.88 84 ALA A O 1
ATOM 656 N N . GLN A 1 85 ? -16.422 20.781 -7.992 1 93 85 GLN A N 1
ATOM 657 C CA . GLN A 1 85 ? -15.562 19.688 -7.559 1 93 85 GLN A CA 1
ATOM 658 C C . GLN A 1 85 ? -15.969 19.172 -6.18 1 93 85 GLN A C 1
ATOM 660 O O . GLN A 1 85 ? -15.961 17.969 -5.934 1 93 85 GLN A O 1
ATOM 665 N N . LEU A 1 86 ? -16.266 20.109 -5.344 1 88.19 86 LEU A N 1
ATOM 666 C CA . LEU A 1 86 ? -16.719 19.75 -4.004 1 88.19 86 LEU A CA 1
ATOM 667 C C . LEU A 1 86 ? -17.953 18.875 -4.059 1 88.19 86 LEU A C 1
ATOM 669 O O . LEU A 1 86 ? -18.047 17.875 -3.342 1 88.19 86 LEU A O 1
ATOM 673 N N . ALA A 1 87 ? -18.906 19.234 -4.812 1 86.44 87 ALA A N 1
ATOM 674 C CA . ALA A 1 87 ? -20.125 18.453 -4.961 1 86.44 87 ALA A CA 1
ATOM 675 C C . ALA A 1 87 ? -19.828 17.047 -5.477 1 86.44 87 ALA A C 1
ATOM 677 O O . ALA A 1 87 ? -20.422 16.078 -5.008 1 86.44 87 ALA A O 1
ATOM 678 N N . ASP A 1 88 ? -18.938 17.031 -6.438 1 90.88 88 ASP A N 1
ATOM 679 C CA . ASP A 1 88 ? -18.547 15.734 -6.988 1 90.88 88 ASP A CA 1
ATOM 680 C C . ASP A 1 88 ? -17.859 14.875 -5.93 1 90.88 88 ASP A C 1
ATOM 682 O O . ASP A 1 88 ? -18.141 13.68 -5.816 1 90.88 88 ASP A O 1
ATOM 686 N N . ASP A 1 89 ? -16.969 15.43 -5.164 1 91.81 89 ASP A N 1
ATOM 687 C CA . ASP A 1 89 ? -16.25 14.719 -4.117 1 91.81 89 ASP A CA 1
ATOM 688 C C . ASP A 1 89 ? -17.219 14.172 -3.064 1 91.81 89 ASP A C 1
ATOM 690 O O . ASP A 1 89 ? -17.109 13.016 -2.656 1 91.81 89 ASP A O 1
ATOM 694 N N . ARG A 1 90 ? -18.062 14.961 -2.656 1 85.69 90 ARG A N 1
ATOM 695 C CA . ARG A 1 90 ? -19.031 14.578 -1.635 1 85.69 90 ARG A CA 1
ATOM 696 C C . ARG A 1 90 ? -19.906 13.422 -2.111 1 85.69 90 ARG A C 1
ATOM 698 O O . ARG A 1 90 ? -20.234 12.523 -1.336 1 85.69 90 ARG A O 1
ATOM 705 N N . GLY A 1 91 ? -20.281 13.422 -3.318 1 87.38 91 GLY A N 1
ATOM 706 C CA . GLY A 1 91 ? -21.156 12.406 -3.873 1 87.38 91 GLY A CA 1
ATOM 707 C C . GLY A 1 91 ? -20.438 11.102 -4.168 1 87.38 91 GLY A C 1
ATOM 708 O O . GLY A 1 91 ? -21.078 10.078 -4.426 1 87.38 91 GLY A O 1
ATOM 709 N N . ASN A 1 92 ? -19.094 11.211 -3.996 1 92.5 92 ASN A N 1
ATOM 710 C CA . ASN A 1 92 ? -18.344 10.047 -4.457 1 92.5 92 ASN A CA 1
ATOM 711 C C . ASN A 1 92 ? -17.359 9.547 -3.393 1 92.5 92 ASN A C 1
ATOM 713 O O . ASN A 1 92 ? -16.312 9.008 -3.721 1 92.5 92 ASN A O 1
ATOM 717 N N . GLY A 1 93 ? -17.719 9.734 -2.146 1 91.25 93 GLY A N 1
ATOM 718 C CA . GLY A 1 93 ? -17 8.977 -1.133 1 91.25 93 GLY A CA 1
ATOM 719 C C . GLY A 1 93 ? -16.172 9.852 -0.207 1 91.25 93 GLY A C 1
ATOM 720 O O . GLY A 1 93 ? -15.664 9.375 0.805 1 91.25 93 GLY A O 1
ATOM 721 N N . ALA A 1 94 ? -16.031 11.188 -0.521 1 92.94 94 ALA A N 1
ATOM 722 C CA . ALA A 1 94 ? -15.359 12.078 0.419 1 92.94 94 ALA A CA 1
ATOM 723 C C . ALA A 1 94 ? -16.188 12.266 1.688 1 92.94 94 ALA A C 1
ATOM 725 O O . ALA A 1 94 ? -17.406 12.414 1.625 1 92.94 94 ALA A O 1
ATOM 726 N N . SER A 1 95 ? -15.5 12.141 2.789 1 90.69 95 SER A N 1
ATOM 727 C CA . SER A 1 95 ? -16.172 12.352 4.066 1 90.69 95 SER A CA 1
ATOM 728 C C . SER A 1 95 ? -15.711 13.648 4.73 1 90.69 95 SER A C 1
ATOM 730 O O . SER A 1 95 ? -16.141 13.977 5.836 1 90.69 95 SER A O 1
ATOM 732 N N . GLY A 1 96 ? -14.836 14.391 4.07 1 90.81 96 GLY A N 1
ATOM 733 C CA . GLY A 1 96 ? -14.367 15.695 4.52 1 90.81 96 GLY A CA 1
ATOM 734 C C . GLY A 1 96 ? -13.758 16.531 3.404 1 90.81 96 GLY A C 1
ATOM 735 O O . GLY A 1 96 ? -13.477 16.016 2.32 1 90.81 96 GLY A O 1
ATOM 736 N N . ILE A 1 97 ? -13.617 17.828 3.705 1 90.56 97 ILE A N 1
ATOM 737 C CA . ILE A 1 97 ? -13.008 18.766 2.756 1 90.56 97 ILE A CA 1
ATOM 738 C C . ILE A 1 97 ? -11.977 19.625 3.473 1 90.56 97 ILE A C 1
ATOM 740 O O . ILE A 1 97 ? -12.148 19.953 4.648 1 90.56 97 ILE A O 1
ATOM 744 N N . SER A 1 98 ? -10.93 19.906 2.793 1 92.25 98 SER A N 1
ATOM 745 C CA . SER A 1 98 ? -9.961 20.906 3.23 1 92.25 98 SER A CA 1
ATOM 746 C C . SER A 1 98 ? -10.023 22.156 2.357 1 92.25 98 SER A C 1
ATOM 748 O O . SER A 1 98 ? -9.617 22.125 1.194 1 92.25 98 SER A O 1
ATOM 750 N N . LEU A 1 99 ? -10.578 23.156 2.938 1 89.44 99 LEU A N 1
ATOM 751 C CA . LEU A 1 99 ? -10.609 24.438 2.25 1 89.44 99 LEU A CA 1
ATOM 752 C C . LEU A 1 99 ? -9.234 25.109 2.293 1 89.44 99 LEU A C 1
ATOM 754 O O . LEU A 1 99 ? -8.781 25.531 3.357 1 89.44 99 LEU A O 1
ATOM 758 N N . VAL A 1 100 ? -8.602 25.203 1.14 1 90.62 100 VAL A N 1
ATOM 759 C CA . VAL A 1 100 ? -7.23 25.703 1.072 1 90.62 100 VAL A CA 1
ATOM 760 C C . VAL A 1 100 ? -7.211 27.094 0.447 1 90.62 100 VAL A C 1
ATOM 762 O O . VAL A 1 100 ? -7.617 27.281 -0.705 1 90.62 100 VAL A O 1
ATOM 765 N N . MET A 1 101 ? -6.746 28.016 1.232 1 85.56 101 MET A N 1
ATOM 766 C CA . MET A 1 101 ? -6.625 29.391 0.729 1 85.56 101 MET A CA 1
ATOM 767 C C . MET A 1 101 ? -5.297 29.578 0.005 1 85.56 101 MET A C 1
ATOM 769 O O . MET A 1 101 ? -4.332 28.859 0.26 1 85.56 101 MET A O 1
ATOM 773 N N . LYS A 1 102 ? -5.25 30.594 -0.823 1 83.81 102 LYS A N 1
ATOM 774 C CA . LYS A 1 102 ? -4.105 30.828 -1.701 1 83.81 102 LYS A CA 1
ATOM 775 C C . LYS A 1 102 ? -2.834 31.062 -0.895 1 83.81 102 LYS A C 1
ATOM 777 O O . LYS A 1 102 ? -1.737 30.719 -1.339 1 83.81 102 LYS A O 1
ATOM 782 N N . ASP A 1 103 ? -2.949 31.625 0.292 1 79.31 103 ASP A N 1
ATOM 783 C CA . ASP A 1 103 ? -1.755 31.969 1.057 1 79.31 103 ASP A CA 1
ATOM 784 C C . ASP A 1 103 ? -1.437 30.906 2.096 1 79.31 103 ASP A C 1
ATOM 786 O O . ASP A 1 103 ? -0.565 31.094 2.947 1 79.31 103 ASP A O 1
ATOM 790 N N . SER A 1 104 ? -2.137 29.781 2.002 1 83.38 104 SER A N 1
ATOM 791 C CA . SER A 1 104 ? -1.845 28.656 2.875 1 83.38 104 SER A CA 1
ATOM 792 C C . SER A 1 104 ? -0.521 28 2.502 1 83.38 104 SER A C 1
ATOM 794 O O . SER A 1 104 ? -0.179 27.906 1.322 1 83.38 104 SER A O 1
ATOM 796 N N . PRO A 1 105 ? 0.215 27.5 3.527 1 79.06 105 PRO A N 1
ATOM 797 C CA . PRO A 1 105 ? 1.446 26.766 3.248 1 79.06 105 PRO A CA 1
ATOM 798 C C . PRO A 1 105 ? 1.205 25.516 2.391 1 79.06 105 PRO A C 1
ATOM 800 O O . PRO A 1 105 ? 2.125 25.031 1.728 1 79.06 105 PRO A O 1
ATOM 803 N N . SER A 1 106 ? 0.048 25.031 2.297 1 87.44 106 SER A N 1
ATOM 804 C CA . SER A 1 106 ? -0.258 23.812 1.567 1 87.44 106 SER A CA 1
ATOM 805 C C . SER A 1 106 ? -0.935 24.109 0.235 1 87.44 106 SER A C 1
ATOM 807 O O . SER A 1 106 ? -1.482 23.219 -0.409 1 87.44 106 SER A O 1
ATOM 809 N N . ALA A 1 107 ? -0.892 25.359 -0.16 1 90.88 107 ALA A N 1
ATOM 810 C CA . ALA A 1 107 ? -1.607 25.734 -1.379 1 90.88 107 ALA A CA 1
ATOM 811 C C . ALA A 1 107 ? -0.884 25.203 -2.617 1 90.88 107 ALA A C 1
ATOM 813 O O . ALA A 1 107 ? -1.52 24.859 -3.615 1 90.88 107 ALA A O 1
ATOM 814 N N . PHE A 1 108 ? 0.493 25.203 -2.646 1 93.06 108 PHE A N 1
ATOM 815 C CA . PHE A 1 108 ? 1.36 24.734 -3.717 1 93.06 108 PHE A CA 1
ATOM 816 C C . PHE A 1 108 ? 0.98 25.375 -5.047 1 93.06 108 PHE A C 1
ATOM 818 O O . PHE A 1 108 ? 0.937 24.688 -6.078 1 93.06 108 PHE A O 1
ATOM 825 N N . GLY A 1 109 ? 0.605 26.609 -5.02 1 92.06 109 GLY A N 1
ATOM 826 C CA . GLY A 1 109 ? 0.267 27.344 -6.23 1 92.06 109 GLY A CA 1
ATOM 827 C C . GLY A 1 109 ? -1.211 27.281 -6.566 1 92.06 109 GLY A C 1
ATOM 828 O O . GLY A 1 109 ? -1.638 27.812 -7.598 1 92.06 109 GLY A O 1
ATOM 829 N N . LEU A 1 110 ? -1.968 26.656 -5.738 1 95.06 110 LEU A N 1
ATOM 830 C CA . LEU A 1 110 ? -3.424 26.609 -5.836 1 95.06 110 LEU A CA 1
ATOM 831 C C . LEU A 1 110 ? -4.07 27.422 -4.719 1 95.06 110 LEU A C 1
ATOM 833 O O . LEU A 1 110 ? -3.451 28.328 -4.168 1 95.06 110 LEU A O 1
ATOM 837 N N . GLY A 1 111 ? -5.352 27.234 -4.5 1 91.5 111 GLY A N 1
ATOM 838 C CA . GLY A 1 111 ? -6.051 27.828 -3.375 1 91.5 111 GLY A CA 1
ATOM 839 C C . GLY A 1 111 ? -7.035 28.906 -3.787 1 91.5 111 GLY A C 1
ATOM 840 O O . GLY A 1 111 ? -6.832 29.594 -4.793 1 91.5 111 GLY A O 1
ATOM 841 N N . LEU A 1 112 ? -7.969 29.047 -2.971 1 86.5 112 LEU A N 1
ATOM 842 C CA . LEU A 1 112 ? -9.031 30.016 -3.209 1 86.5 112 LEU A CA 1
ATOM 843 C C . LEU A 1 112 ? -8.617 31.406 -2.707 1 86.5 112 LEU A C 1
ATOM 845 O O . LEU A 1 112 ? -7.859 31.516 -1.742 1 86.5 112 LEU A O 1
ATOM 849 N N . ASP A 1 113 ? -9.219 32.406 -3.434 1 80.81 113 ASP A N 1
ATOM 850 C CA . ASP A 1 113 ? -9.039 33.781 -2.98 1 80.81 113 ASP A CA 1
ATOM 851 C C . ASP A 1 113 ? -10.133 34.188 -1.997 1 80.81 113 ASP A C 1
ATOM 853 O O . ASP A 1 113 ? -11.25 33.656 -2.059 1 80.81 113 ASP A O 1
ATOM 857 N N . VAL A 1 114 ? -9.844 35.062 -1.13 1 69.19 114 VAL A N 1
ATOM 858 C CA . VAL A 1 114 ? -10.766 35.5 -0.091 1 69.19 114 VAL A CA 1
ATOM 859 C C . VAL A 1 114 ? -12.039 36.062 -0.73 1 69.19 114 VAL A C 1
ATOM 861 O O . VAL A 1 114 ? -13.133 35.906 -0.184 1 69.19 114 VAL A O 1
ATOM 864 N N . SER A 1 115 ? -11.875 36.719 -1.824 1 66.31 115 SER A N 1
ATOM 865 C CA . SER A 1 115 ? -13.047 37.312 -2.479 1 66.31 115 SER A CA 1
ATOM 866 C C . SER A 1 115 ? -14.031 36.219 -2.914 1 66.31 115 SER A C 1
ATOM 868 O O . SER A 1 115 ? -15.242 36.469 -2.924 1 66.31 115 SER A O 1
ATOM 870 N N . GLY A 1 116 ? -13.586 35.125 -3.205 1 62.56 116 GLY A N 1
ATOM 871 C CA . GLY A 1 116 ? -14.406 34.031 -3.682 1 62.56 116 GLY A CA 1
ATOM 872 C C . GLY A 1 116 ? -15.062 33.25 -2.559 1 62.56 116 GLY A C 1
ATOM 873 O O . GLY A 1 116 ? -15.922 32.375 -2.809 1 62.56 116 GLY A O 1
ATOM 874 N N . VAL A 1 117 ? -14.758 33.594 -1.328 1 62.44 117 VAL A N 1
ATOM 875 C CA . VAL A 1 117 ? -15.094 32.719 -0.223 1 62.44 117 VAL A CA 1
ATOM 876 C C . VAL A 1 117 ? -16.328 33.25 0.514 1 62.44 117 VAL A C 1
ATOM 878 O O . VAL A 1 117 ? -16.922 32.531 1.336 1 62.44 117 VAL A O 1
ATOM 881 N N . ARG A 1 118 ? -16.766 34.344 0.111 1 62.31 118 ARG A N 1
ATOM 882 C CA . ARG A 1 118 ? -17.859 34.938 0.884 1 62.31 118 ARG A CA 1
ATOM 883 C C . ARG A 1 118 ? -19.078 34.031 0.882 1 62.31 118 ARG A C 1
ATOM 885 O O . ARG A 1 118 ? -19.828 33.969 1.859 1 62.31 118 ARG A O 1
ATOM 892 N N . ASP A 1 119 ? -19.219 33.312 -0.133 1 67.31 119 ASP A N 1
ATOM 893 C CA . ASP A 1 119 ? -20.406 32.469 -0.244 1 67.31 119 ASP A CA 1
ATOM 894 C C . ASP A 1 119 ? -20.125 31.031 0.199 1 67.31 119 ASP A C 1
ATOM 896 O O . ASP A 1 119 ? -21.016 30.188 0.197 1 67.31 119 ASP A O 1
ATOM 900 N N . ILE A 1 120 ? -18.922 30.875 0.66 1 70.25 120 ILE A N 1
ATOM 901 C CA . ILE A 1 120 ? -18.484 29.5 0.928 1 70.25 120 ILE A CA 1
ATOM 902 C C . ILE A 1 120 ? -19.297 28.922 2.074 1 70.25 120 ILE A C 1
ATOM 904 O O . ILE A 1 120 ? -19.812 27.797 1.968 1 70.25 120 ILE A O 1
ATOM 908 N N . PRO A 1 121 ? -19.469 29.688 3.037 1 64.94 121 PRO A N 1
ATOM 909 C CA . PRO A 1 121 ? -20.188 29.078 4.156 1 64.94 121 PRO A CA 1
ATOM 910 C C . PRO A 1 121 ? -21.609 28.656 3.775 1 64.94 121 PRO A C 1
ATOM 912 O O . PRO A 1 121 ? -22.047 27.562 4.129 1 64.94 121 PRO A O 1
ATOM 915 N N . ALA A 1 122 ? -22.281 29.484 3.051 1 66.44 122 ALA A N 1
ATOM 916 C CA . ALA A 1 122 ? -23.656 29.188 2.656 1 66.44 122 ALA A CA 1
ATOM 917 C C . ALA A 1 122 ? -23.703 27.984 1.716 1 66.44 122 ALA A C 1
ATOM 919 O O . ALA A 1 122 ? -24.578 27.125 1.836 1 66.44 122 ALA A O 1
ATOM 920 N N . ARG A 1 123 ? -22.75 27.953 0.95 1 72.06 123 ARG A N 1
ATOM 921 C CA . ARG A 1 123 ? -22.734 26.875 -0.034 1 72.06 123 ARG A CA 1
ATOM 922 C C . ARG A 1 123 ? -22.312 25.562 0.606 1 72.06 123 ARG A C 1
ATOM 924 O O . ARG A 1 123 ? -22.766 24.484 0.196 1 72.06 123 ARG A O 1
ATOM 931 N N . LEU A 1 124 ? -21.469 25.734 1.492 1 71.06 124 LEU A N 1
ATOM 932 C CA . LEU A 1 124 ? -21.031 24.547 2.207 1 71.06 124 LEU A CA 1
ATOM 933 C C . LEU A 1 124 ? -22.156 23.969 3.053 1 71.06 124 LEU A C 1
ATOM 935 O O . LEU A 1 124 ? -22.312 22.75 3.154 1 71.06 124 LEU A O 1
ATOM 939 N N . ALA A 1 125 ? -22.891 24.828 3.672 1 63.59 125 ALA A N 1
ATOM 940 C CA . ALA A 1 125 ? -24.031 24.422 4.488 1 63.59 125 ALA A CA 1
ATOM 941 C C . ALA A 1 125 ? -25.031 23.625 3.664 1 63.59 125 ALA A C 1
ATOM 943 O O . ALA A 1 125 ? -25.594 22.641 4.145 1 63.59 125 ALA A O 1
ATOM 944 N N . ASP A 1 126 ? -25.109 24 2.559 1 62 126 ASP A N 1
ATOM 945 C CA . ASP A 1 126 ? -26.047 23.312 1.664 1 62 126 ASP A CA 1
ATOM 946 C C . ASP A 1 126 ? -25.531 21.922 1.306 1 62 126 ASP A C 1
ATOM 948 O O . ASP A 1 126 ? -26.312 21 1.132 1 62 126 ASP A O 1
ATOM 952 N N . ALA A 1 127 ? -24.312 21.906 1.206 1 57.59 127 ALA A N 1
ATOM 953 C CA . ALA A 1 127 ? -23.688 20.656 0.817 1 57.59 127 ALA A CA 1
ATOM 954 C C . ALA A 1 127 ? -23.625 19.688 1.996 1 57.59 127 ALA A C 1
ATOM 956 O O . ALA A 1 127 ? -23.484 18.469 1.807 1 57.59 127 ALA A O 1
ATOM 957 N N . SER A 1 128 ? -23.594 20.172 3.221 1 55.09 128 SER A N 1
ATOM 958 C CA . SER A 1 128 ? -23.25 19.422 4.418 1 55.09 128 SER A CA 1
ATOM 959 C C . SER A 1 128 ? -24.469 18.719 5 1 55.09 128 SER A C 1
ATOM 961 O O . SER A 1 128 ? -24.516 18.422 6.195 1 55.09 128 SER A O 1
ATOM 963 N N . SER A 1 129 ? -25.484 18.375 4.266 1 52.34 129 SER A N 1
ATOM 964 C CA . SER A 1 129 ? -26.594 17.703 4.922 1 52.34 129 SER A CA 1
ATOM 965 C C . SER A 1 129 ? -26.141 16.422 5.613 1 52.34 129 SER A C 1
ATOM 967 O O . SER A 1 129 ? -26.906 15.805 6.367 1 52.34 129 SER A O 1
ATOM 969 N N . ASP A 1 130 ? -25.016 15.938 5.309 1 55.56 130 ASP A N 1
ATOM 970 C CA . ASP A 1 130 ? -24.703 14.625 5.867 1 55.56 130 ASP A CA 1
ATOM 971 C C . ASP A 1 130 ? -23.969 14.75 7.195 1 55.56 130 ASP A C 1
ATOM 973 O O . ASP A 1 130 ? -23.078 15.602 7.34 1 55.56 130 ASP A O 1
ATOM 977 N N . LYS A 1 131 ? -24.562 14.297 8.289 1 56.53 131 LYS A N 1
ATOM 978 C CA . LYS A 1 131 ? -24.203 14.375 9.703 1 56.53 131 LYS A CA 1
ATOM 979 C C . LYS A 1 131 ? -22.719 14.086 9.914 1 56.53 131 LYS A C 1
ATOM 981 O O . LYS A 1 131 ? -22.125 14.539 10.898 1 56.53 131 LYS A O 1
ATOM 986 N N . ASN A 1 132 ? -22 13.516 8.906 1 64.12 132 ASN A N 1
ATOM 987 C CA . ASN A 1 132 ? -20.641 13.125 9.289 1 64.12 132 ASN A CA 1
ATOM 988 C C . ASN A 1 132 ? -19.609 13.656 8.297 1 64.12 132 ASN A C 1
ATOM 990 O O . ASN A 1 132 ? -18.625 12.984 8.008 1 64.12 132 ASN A O 1
ATOM 994 N N . PHE A 1 133 ? -19.719 15 7.988 1 78.56 133 PHE A N 1
ATOM 995 C CA . PHE A 1 133 ? -18.781 15.602 7.047 1 78.56 133 PHE A CA 1
ATOM 996 C C . PHE A 1 133 ? -17.844 16.562 7.766 1 78.56 133 PHE A C 1
ATOM 998 O O . PHE A 1 133 ? -18.281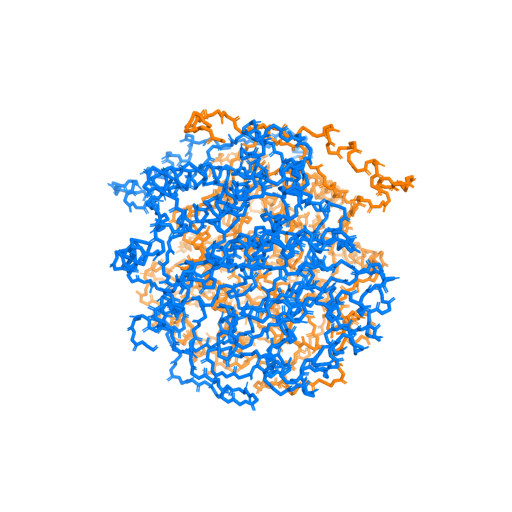 17.375 8.586 1 78.56 133 PHE A O 1
ATOM 1005 N N . SER A 1 134 ? -16.578 16.406 7.59 1 84.81 134 SER A N 1
ATOM 1006 C CA . SER A 1 134 ? -15.562 17.219 8.242 1 84.81 134 SER A CA 1
ATOM 1007 C C . SER A 1 134 ? -15.078 18.344 7.336 1 84.81 134 SER A C 1
ATOM 1009 O O . SER A 1 134 ? -14.922 18.141 6.129 1 84.81 134 SER A O 1
ATOM 1011 N N . LEU A 1 135 ? -15.047 19.531 7.949 1 86.06 135 LEU A N 1
ATOM 1012 C CA . LEU A 1 135 ? -14.5 20.672 7.238 1 86.06 135 LEU A CA 1
ATOM 1013 C C . LEU A 1 135 ? -13.203 21.156 7.891 1 86.06 135 LEU A C 1
ATOM 1015 O O . LEU A 1 135 ? -13.188 21.484 9.078 1 86.06 135 LEU A O 1
ATOM 1019 N N . ARG A 1 136 ? -12.195 21.125 7.141 1 89.62 136 ARG A N 1
ATOM 1020 C CA . ARG A 1 136 ? -10.922 21.688 7.57 1 89.62 136 ARG A CA 1
ATOM 1021 C C . ARG A 1 136 ? -10.602 22.969 6.797 1 89.62 136 ARG A C 1
ATOM 1023 O O . ARG A 1 136 ? -10.805 23.031 5.582 1 89.62 136 ARG A O 1
ATOM 1030 N N . ILE A 1 137 ? -10.156 23.906 7.555 1 86.06 137 ILE A N 1
ATOM 1031 C CA . ILE A 1 137 ? -9.836 25.188 6.934 1 86.06 137 ILE A CA 1
ATOM 1032 C C . ILE A 1 137 ? -8.328 25.453 7.035 1 86.06 137 ILE A C 1
ATOM 1034 O O . ILE A 1 137 ? -7.762 25.406 8.125 1 86.06 137 ILE A O 1
ATOM 1038 N N . GLU A 1 138 ? -7.77 25.594 5.938 1 86.62 138 GLU A N 1
ATOM 1039 C CA . GLU A 1 138 ? -6.387 26.062 5.848 1 86.62 138 GLU A CA 1
ATOM 1040 C C . GLU A 1 138 ? -6.316 27.5 5.367 1 86.62 138 GLU A C 1
ATOM 1042 O O . GLU A 1 138 ? -6.059 27.75 4.191 1 86.62 138 GLU A O 1
ATOM 1047 N N . ALA A 1 139 ? -6.473 28.438 6.332 1 75.44 139 ALA A N 1
ATOM 1048 C CA . ALA A 1 139 ? -6.832 29.812 6.035 1 75.44 139 ALA A CA 1
ATOM 1049 C C . ALA A 1 139 ? -5.59 30.656 5.73 1 75.44 139 ALA A C 1
ATOM 1051 O O . ALA A 1 139 ? -5.691 31.734 5.152 1 75.44 139 ALA A O 1
ATOM 1052 N N . GLY A 1 140 ? -4.504 30.188 5.992 1 73.75 140 GLY A N 1
ATOM 1053 C CA . GLY A 1 140 ? -3.35 31.062 5.875 1 73.75 140 GLY A CA 1
ATOM 1054 C C . GLY A 1 140 ? -3.473 32.312 6.707 1 73.75 140 GLY A C 1
ATOM 1055 O O . GLY A 1 140 ? -3.77 32.25 7.902 1 73.75 140 GLY A O 1
ATOM 1056 N N . SER A 1 141 ? -3.354 33.531 6.059 1 65.44 141 SER A N 1
ATOM 1057 C CA . SER A 1 141 ? -3.379 34.812 6.754 1 65.44 141 SER A CA 1
ATOM 1058 C C . SER A 1 141 ? -4.809 35.312 6.922 1 65.44 141 SER A C 1
ATOM 1060 O O . SER A 1 141 ? -5.043 36.312 7.621 1 65.44 141 SER A O 1
ATOM 1062 N N . HIS A 1 142 ? -5.812 34.625 6.363 1 65.12 142 HIS A N 1
ATOM 1063 C CA . HIS A 1 142 ? -7.188 35.125 6.348 1 65.12 142 HIS A CA 1
ATOM 1064 C C . HIS A 1 142 ? -8.031 34.406 7.414 1 65.12 142 HIS A C 1
ATOM 1066 O O . HIS A 1 142 ? -9.258 34.344 7.297 1 65.12 142 HIS A O 1
ATOM 1072 N N . SER A 1 143 ? -7.41 33.906 8.32 1 63.88 143 SER A N 1
ATOM 1073 C CA . SER A 1 143 ? -8.055 33 9.289 1 63.88 143 SER A CA 1
ATOM 1074 C C . SER A 1 143 ? -9.203 33.719 10.008 1 63.88 143 SER A C 1
ATOM 1076 O O . SER A 1 143 ? -10.281 33.156 10.172 1 63.88 143 SER A O 1
ATOM 1078 N N . ALA A 1 144 ? -9.023 34.938 10.344 1 62.03 144 ALA A N 1
ATOM 1079 C CA . ALA A 1 144 ? -10.023 35.625 11.172 1 62.03 144 ALA A CA 1
ATOM 1080 C C . ALA A 1 144 ? -11.328 35.812 10.406 1 62.03 144 ALA A C 1
ATOM 1082 O O . ALA A 1 144 ? -12.406 35.5 10.906 1 62.03 144 ALA A O 1
ATOM 1083 N N . GLU A 1 145 ? -11.195 36.344 9.258 1 64.06 145 GLU A N 1
ATOM 1084 C CA . GLU A 1 145 ? -12.375 36.656 8.453 1 64.06 145 GLU A CA 1
ATOM 1085 C C . GLU A 1 145 ? -13.133 35.375 8.078 1 64.06 145 GLU A C 1
ATOM 1087 O O . GLU A 1 145 ? -14.367 35.344 8.148 1 64.06 145 GLU A O 1
ATOM 1092 N N . LEU A 1 146 ? -12.398 34.406 7.754 1 71 146 LEU A N 1
ATOM 1093 C CA . LEU A 1 146 ? -13.008 33.188 7.305 1 71 146 LEU A CA 1
ATOM 1094 C C . LEU A 1 146 ? -13.672 32.438 8.469 1 71 146 LEU A C 1
ATOM 1096 O O . LEU A 1 146 ? -14.734 31.844 8.297 1 71 146 LEU A O 1
ATOM 1100 N N . ALA A 1 147 ? -13.031 32.594 9.57 1 65.81 147 ALA A N 1
ATOM 1101 C CA . ALA A 1 147 ? -13.516 31.891 10.75 1 65.81 147 ALA A CA 1
ATOM 1102 C C . ALA A 1 147 ? -14.953 32.281 11.078 1 65.81 147 ALA A C 1
ATOM 1104 O O . ALA A 1 147 ? -15.812 31.406 11.273 1 65.81 147 ALA A O 1
ATOM 1105 N N . ASP A 1 148 ? -15.203 33.562 11.055 1 66 148 ASP A N 1
ATOM 1106 C CA . ASP A 1 148 ? -16.516 34.062 11.469 1 66 148 ASP A CA 1
ATOM 1107 C C . ASP A 1 148 ? -17.609 33.594 10.508 1 66 148 ASP A C 1
ATOM 1109 O O . ASP A 1 148 ? -18.672 33.156 10.938 1 66 148 ASP A O 1
ATOM 1113 N N . HIS A 1 149 ? -17.219 33.594 9.289 1 70.75 149 HIS A N 1
ATOM 1114 C CA . HIS A 1 149 ? -18.203 33.219 8.281 1 70.75 149 HIS A CA 1
ATOM 1115 C C . HIS A 1 149 ? -18.469 31.734 8.281 1 70.75 149 HIS A C 1
ATOM 1117 O O . HIS A 1 149 ? -19.625 31.297 8.148 1 70.75 149 HIS A O 1
ATOM 1123 N N . VAL A 1 150 ? -17.453 31.016 8.445 1 71.5 150 VAL A N 1
ATOM 1124 C CA . VAL A 1 150 ? -17.578 29.562 8.375 1 71.5 150 VAL A CA 1
ATOM 1125 C C . VAL A 1 150 ? -18.312 29.047 9.609 1 71.5 150 VAL A C 1
ATOM 1127 O O . VAL A 1 150 ? -19.188 28.188 9.5 1 71.5 150 VAL A O 1
ATOM 1130 N N . VAL A 1 151 ? -17.984 29.594 10.797 1 68.38 151 VAL A N 1
ATOM 1131 C CA . VAL A 1 151 ? -18.625 29.156 12.039 1 68.38 151 VAL A CA 1
ATOM 1132 C C . VAL A 1 151 ? -20.109 29.469 12 1 68.38 151 VAL A C 1
ATOM 1134 O O . VAL A 1 151 ? -20.938 28.656 12.406 1 68.38 151 VAL A O 1
ATOM 1137 N N . ALA A 1 152 ? -20.375 30.625 11.516 1 68.19 152 ALA A N 1
ATOM 1138 C CA . ALA A 1 152 ? -21.766 31.016 11.438 1 68.19 152 ALA A CA 1
ATOM 1139 C C . ALA A 1 152 ? -22.547 30.109 10.484 1 68.19 152 ALA A C 1
ATOM 1141 O O . ALA A 1 152 ? -23.688 29.734 10.766 1 68.19 152 ALA A O 1
ATOM 1142 N N . ALA A 1 153 ? -21.891 29.75 9.461 1 69.94 153 ALA A N 1
ATOM 1143 C CA . ALA A 1 153 ? -22.562 28.938 8.445 1 69.94 153 ALA A CA 1
ATOM 1144 C C . ALA A 1 153 ? -22.734 27.5 8.914 1 69.94 153 ALA A C 1
ATOM 1146 O O . ALA A 1 153 ? -23.703 26.828 8.539 1 69.94 153 ALA A O 1
ATOM 1147 N N . MET A 1 154 ? -21.844 27.109 9.734 1 70.06 154 MET A N 1
ATOM 1148 C CA . MET A 1 154 ? -21.875 25.719 10.141 1 70.06 154 MET A CA 1
ATOM 1149 C C . MET A 1 154 ? -22.594 25.547 11.469 1 70.06 154 MET A C 1
ATOM 1151 O O . MET A 1 154 ? -22.812 24.422 11.93 1 70.06 154 MET A O 1
ATOM 1155 N N . ALA A 1 155 ? -23.016 26.703 11.961 1 63.53 155 ALA A N 1
ATOM 1156 C CA . ALA A 1 155 ? -23.734 26.656 13.227 1 63.53 155 ALA A CA 1
ATOM 1157 C C . ALA A 1 155 ? -25 25.812 13.102 1 63.53 155 ALA A C 1
ATOM 1159 O O . ALA A 1 155 ? -25.766 25.953 12.141 1 63.53 155 ALA A O 1
ATOM 1160 N N . GLY A 1 156 ? -25.125 24.812 13.945 1 63.19 156 GLY A N 1
ATOM 1161 C CA . GLY A 1 156 ? -26.328 23.969 13.945 1 63.19 156 GLY A CA 1
ATOM 1162 C C . GLY A 1 156 ? -26.141 22.656 13.211 1 63.19 156 GLY A C 1
ATOM 1163 O O . GLY A 1 156 ? -27.031 21.812 13.203 1 63.19 156 GLY A O 1
ATOM 1164 N N . THR A 1 157 ? -25.031 22.625 12.578 1 66.75 157 THR A N 1
ATOM 1165 C CA . THR A 1 157 ? -24.766 21.359 11.898 1 66.75 157 THR A CA 1
ATOM 1166 C C . THR A 1 157 ? -23.922 20.438 12.773 1 66.75 157 THR A C 1
ATOM 1168 O O . THR A 1 157 ? -23.406 20.859 13.805 1 66.75 157 THR A O 1
ATOM 1171 N N . ALA A 1 158 ? -24.016 19.172 12.5 1 64.94 158 ALA A N 1
ATOM 1172 C CA . ALA A 1 158 ? -23.219 18.172 13.203 1 64.94 158 ALA A CA 1
ATOM 1173 C C . ALA A 1 158 ? -21.812 18.047 12.586 1 64.94 158 ALA A C 1
ATOM 1175 O O . ALA A 1 158 ? -21.062 17.141 12.922 1 64.94 158 ALA A O 1
ATOM 1176 N N . HIS A 1 159 ? -21.453 18.984 11.797 1 72.81 159 HIS A N 1
ATOM 1177 C CA . HIS A 1 159 ? -20.172 18.906 11.094 1 72.81 159 HIS A CA 1
ATOM 1178 C C . HIS A 1 159 ? -19.016 19.312 12 1 72.81 159 HIS A C 1
ATOM 1180 O O . HIS A 1 159 ? -19.141 20.25 12.797 1 72.81 159 HIS A O 1
ATOM 1186 N N . ALA A 1 160 ? -18.031 18.422 11.914 1 77.62 160 ALA A N 1
ATOM 1187 C CA . ALA A 1 160 ? -16.812 18.844 12.602 1 77.62 160 ALA A CA 1
ATOM 1188 C C . ALA A 1 160 ? -16.047 19.891 11.797 1 77.62 160 ALA A C 1
ATOM 1190 O O . ALA A 1 160 ? -15.883 19.766 10.586 1 77.62 160 ALA A O 1
ATOM 1191 N N . VAL A 1 161 ? -15.773 20.984 12.453 1 82.81 161 VAL A N 1
ATOM 1192 C CA . VAL A 1 161 ? -15.008 22.031 11.805 1 82.81 161 VAL A CA 1
ATOM 1193 C C . VAL A 1 161 ? -13.633 22.156 12.453 1 82.81 161 VAL A C 1
ATOM 1195 O O . VAL A 1 161 ? -13.516 22.422 13.648 1 82.81 161 VAL A O 1
ATOM 1198 N N . HIS A 1 162 ? -12.633 21.922 11.633 1 86.88 162 HIS A N 1
ATOM 1199 C CA . HIS A 1 162 ? -11.242 22.141 12.031 1 86.88 162 HIS A CA 1
ATOM 1200 C C . HIS A 1 162 ? -10.703 23.438 11.461 1 86.88 162 HIS A C 1
ATOM 1202 O O . HIS A 1 162 ? -10.391 23.516 10.266 1 86.88 162 HIS A O 1
ATOM 1208 N N . PHE A 1 163 ? -10.602 24.469 12.227 1 81.38 163 PHE A N 1
ATOM 1209 C CA . PHE A 1 163 ? -10.305 25.828 11.758 1 81.38 163 PHE A CA 1
ATOM 1210 C C . PHE A 1 163 ? -8.836 25.938 11.359 1 81.38 163 PHE A C 1
ATOM 1212 O O . PHE A 1 163 ? -8.492 26.734 10.477 1 81.38 163 PHE A O 1
ATOM 1219 N N . GLY A 1 164 ? -7.977 25.188 11.984 1 80.62 164 GLY A N 1
ATOM 1220 C CA . GLY A 1 164 ? -6.602 25.078 11.531 1 80.62 164 GLY A CA 1
ATOM 1221 C C . GLY A 1 164 ? -5.812 26.359 11.664 1 80.62 164 GLY A C 1
ATOM 1222 O O . GLY A 1 164 ? -5.02 26.703 10.789 1 80.62 164 GLY A O 1
ATOM 1223 N N . LEU A 1 165 ? -6.082 27.281 12.602 1 83.94 165 LEU A N 1
ATOM 1224 C CA . LEU A 1 165 ? -5.227 28.438 12.883 1 83.94 165 LEU A CA 1
ATOM 1225 C C . LEU A 1 165 ? -3.783 28 13.109 1 83.94 165 LEU A C 1
ATOM 1227 O O . LEU A 1 165 ? -3.521 27.109 13.938 1 83.94 165 LEU A O 1
ATOM 1231 N N . ASP A 1 166 ? -2.928 28.609 12.328 1 88.44 166 ASP A N 1
ATOM 1232 C CA . ASP A 1 166 ? -1.53 28.203 12.43 1 88.44 166 ASP A CA 1
ATOM 1233 C C . ASP A 1 166 ? -0.592 29.375 12.148 1 88.44 166 ASP A C 1
ATOM 1235 O O . ASP A 1 166 ? 0.097 29.391 11.125 1 88.44 166 ASP A O 1
ATOM 1239 N N . PRO A 1 167 ? -0.517 30.25 13.078 1 88.5 167 PRO A N 1
ATOM 1240 C CA . PRO A 1 167 ? 0.357 31.391 12.859 1 88.5 167 PRO A CA 1
ATOM 1241 C C . PRO A 1 167 ? 1.832 31.016 12.766 1 88.5 167 PRO A C 1
ATOM 1243 O O . PRO A 1 167 ? 2.615 31.719 12.117 1 88.5 167 PRO A O 1
ATOM 1246 N N . LEU A 1 168 ? 2.201 29.938 13.352 1 91.12 168 LEU A N 1
ATOM 1247 C CA . LEU A 1 168 ? 3.602 29.516 13.352 1 91.12 168 LEU A CA 1
ATOM 1248 C C . LEU A 1 168 ? 4.031 29.062 11.961 1 91.12 168 LEU A C 1
ATOM 1250 O O . LEU A 1 168 ? 5.094 29.453 11.477 1 91.12 168 LEU A O 1
ATOM 1254 N N . SER A 1 169 ? 3.203 28.25 11.336 1 89.38 169 SER A N 1
ATOM 1255 C CA . SER A 1 169 ? 3.521 27.812 9.984 1 89.38 169 SER A CA 1
ATOM 1256 C C . SER A 1 169 ? 3.484 28.969 9 1 89.38 169 SER A C 1
ATOM 1258 O O . SER A 1 169 ? 4.27 29.016 8.047 1 89.38 169 SER A O 1
ATOM 1260 N N . ALA A 1 170 ? 2.529 29.812 9.195 1 85.31 170 ALA A N 1
ATOM 1261 C CA . ALA A 1 170 ? 2.475 31 8.352 1 85.31 170 ALA A CA 1
ATOM 1262 C C . ALA A 1 170 ? 3.758 31.812 8.469 1 85.31 170 ALA A C 1
ATOM 1264 O O . ALA A 1 170 ? 4.285 32.312 7.465 1 85.31 170 ALA A O 1
ATOM 1265 N N . ALA A 1 171 ? 4.211 31.984 9.672 1 88.88 171 ALA A N 1
ATOM 1266 C CA . ALA A 1 171 ? 5.457 32.719 9.906 1 88.88 171 ALA A CA 1
ATOM 1267 C C . ALA A 1 171 ? 6.645 31.969 9.297 1 88.88 171 ALA A C 1
ATOM 1269 O O . ALA A 1 171 ? 7.551 32.594 8.734 1 88.88 171 ALA A O 1
ATOM 1270 N N . ALA A 1 172 ? 6.648 30.703 9.406 1 89.12 172 ALA A N 1
ATOM 1271 C CA . ALA A 1 172 ? 7.742 29.906 8.859 1 89.12 172 ALA A CA 1
ATOM 1272 C C . ALA A 1 172 ? 7.824 30.078 7.34 1 89.12 172 ALA A C 1
ATOM 1274 O O . ALA A 1 172 ? 8.914 30.047 6.766 1 89.12 172 ALA A O 1
ATOM 1275 N N . LEU A 1 173 ? 6.703 30.188 6.699 1 86.62 173 LEU A N 1
ATOM 1276 C CA . LEU A 1 173 ? 6.648 30.344 5.246 1 86.62 173 LEU A CA 1
ATOM 1277 C C . LEU A 1 173 ? 7.051 31.75 4.832 1 86.62 173 LEU A C 1
ATOM 1279 O O . LEU A 1 173 ? 7.785 31.938 3.857 1 86.62 173 LEU A O 1
ATOM 1283 N N . SER A 1 174 ? 6.539 32.719 5.555 1 82.56 174 SER A N 1
ATOM 1284 C CA . SER A 1 174 ? 6.746 34.094 5.16 1 82.56 174 SER A CA 1
ATOM 1285 C C . SER A 1 174 ? 8.078 34.625 5.676 1 82.56 174 SER A C 1
ATOM 1287 O O . SER A 1 174 ? 8.609 35.594 5.152 1 82.56 174 SER A O 1
ATOM 1289 N N . GLY A 1 175 ? 8.578 34.062 6.684 1 79.31 175 GLY A N 1
ATOM 1290 C CA . GLY A 1 175 ? 9.758 34.594 7.348 1 79.31 175 GLY A CA 1
ATOM 1291 C C . GLY A 1 175 ? 9.445 35.719 8.328 1 79.31 175 GLY A C 1
ATOM 1292 O O . GLY A 1 175 ? 10.352 36.375 8.828 1 79.31 175 GLY A O 1
ATOM 1293 N N . GLY A 1 176 ? 8.203 35.875 8.555 1 81.56 176 GLY A N 1
ATOM 1294 C CA . GLY A 1 176 ? 7.777 36.938 9.469 1 81.56 176 GLY A CA 1
ATOM 1295 C C . GLY A 1 176 ? 7.559 36.438 10.883 1 81.56 176 GLY A C 1
ATOM 1296 O O . GLY A 1 176 ? 8.125 35.406 11.289 1 81.56 176 GLY A O 1
ATOM 1297 N N . GLU A 1 177 ? 6.891 37.281 11.617 1 86.12 177 GLU A N 1
ATOM 1298 C CA . GLU A 1 177 ? 6.613 36.969 13.016 1 86.12 177 GLU A CA 1
ATOM 1299 C C . GLU A 1 177 ? 5.25 36.281 13.164 1 86.12 177 GLU A C 1
ATOM 1301 O O . GLU A 1 177 ? 4.305 36.625 12.445 1 86.12 177 GLU A O 1
ATOM 1306 N N . ALA A 1 178 ? 5.23 35.344 14.062 1 86.88 178 ALA A N 1
ATOM 1307 C CA . ALA A 1 178 ? 3.955 34.719 14.383 1 86.88 178 ALA A CA 1
ATOM 1308 C C . ALA A 1 178 ? 3.146 35.562 15.359 1 86.88 178 ALA A C 1
ATOM 1310 O O . ALA A 1 178 ? 3.65 35.969 16.406 1 86.88 178 ALA A O 1
ATOM 1311 N N . ASP A 1 179 ? 1.987 35.844 14.961 1 83.38 179 ASP A N 1
ATOM 1312 C CA . ASP A 1 179 ? 1.117 36.625 15.852 1 83.38 179 ASP A CA 1
ATOM 1313 C C . ASP A 1 179 ? 0.361 35.688 16.797 1 83.38 179 ASP A C 1
ATOM 1315 O O . ASP A 1 179 ? -0.835 35.438 16.625 1 83.38 179 ASP A O 1
ATOM 1319 N N . LEU A 1 180 ? 0.946 35.312 17.844 1 88.38 180 LEU A N 1
ATOM 1320 C CA . LEU A 1 180 ? 0.392 34.312 18.781 1 88.38 180 LEU A CA 1
ATOM 1321 C C . LEU A 1 180 ? -0.699 34.969 19.641 1 88.38 180 LEU A C 1
ATOM 1323 O O . LEU A 1 180 ? -1.619 34.281 20.078 1 88.38 180 LEU A O 1
ATOM 1327 N N . GLY A 1 181 ? -0.542 36.281 19.891 1 84.19 181 GLY A N 1
ATOM 1328 C CA . GLY A 1 181 ? -1.584 36.969 20.625 1 84.19 181 GLY A CA 1
ATOM 1329 C C . GLY A 1 181 ? -2.926 36.938 19.906 1 84.19 181 GLY A C 1
ATOM 1330 O O . GLY A 1 181 ? -3.957 36.688 20.531 1 84.19 181 GLY A O 1
ATOM 1331 N N . ARG A 1 182 ? -2.871 37.188 18.703 1 84 182 ARG A N 1
ATOM 1332 C CA . ARG A 1 182 ? -4.094 37.188 17.906 1 84 182 ARG A CA 1
ATOM 1333 C C . ARG A 1 182 ? -4.668 35.781 17.812 1 84 182 ARG A C 1
ATOM 1335 O O . ARG A 1 182 ? -5.887 35.594 17.812 1 84 182 ARG A O 1
ATOM 1342 N N . ALA A 1 183 ? -3.797 34.844 17.672 1 84.81 183 ALA A N 1
ATOM 1343 C CA . ALA A 1 183 ? -4.242 33.438 17.625 1 84.81 183 ALA A CA 1
ATOM 1344 C C . ALA A 1 183 ? -4.949 33.062 18.922 1 84.81 183 ALA A C 1
ATOM 1346 O O . ALA A 1 183 ? -5.953 32.344 18.906 1 84.81 183 ALA A O 1
ATOM 1347 N N . ALA A 1 184 ? -4.418 33.469 20.016 1 87.81 184 ALA A N 1
ATOM 1348 C CA . ALA A 1 184 ? -5.035 33.188 21.312 1 87.81 184 ALA A CA 1
ATOM 1349 C C . ALA A 1 184 ? -6.418 33.812 21.406 1 87.81 184 ALA A C 1
ATOM 1351 O O . ALA A 1 184 ? -7.355 33.188 21.938 1 87.81 184 ALA A O 1
ATOM 1352 N N . ASP A 1 185 ? -6.492 35.031 20.938 1 85.94 185 ASP A N 1
ATOM 1353 C CA . ASP A 1 185 ? -7.773 35.719 20.938 1 85.94 185 ASP A CA 1
ATOM 1354 C C . ASP A 1 185 ? -8.805 34.969 20.094 1 85.94 185 ASP A C 1
ATOM 1356 O O . ASP A 1 185 ? -9.953 34.812 20.5 1 85.94 185 ASP A O 1
ATOM 1360 N N . ARG A 1 186 ? -8.352 34.562 19 1 83.31 186 ARG A N 1
ATOM 1361 C CA . ARG A 1 186 ? -9.242 33.812 18.109 1 83.31 186 ARG A CA 1
ATOM 1362 C C . ARG A 1 186 ? -9.625 32.469 18.703 1 83.31 186 ARG A C 1
ATOM 1364 O O . ARG A 1 186 ? -10.75 32 18.516 1 83.31 186 ARG A O 1
ATOM 1371 N N . PHE A 1 187 ? -8.695 31.875 19.297 1 88.12 187 PHE A N 1
ATOM 1372 C CA . PHE A 1 187 ? -8.961 30.609 19.969 1 88.12 187 PHE A CA 1
ATOM 1373 C C . PHE A 1 187 ? -10.094 30.75 20.969 1 88.12 187 PHE A C 1
ATOM 1375 O O . PHE A 1 187 ? -11.039 29.953 20.969 1 88.12 187 PHE A O 1
ATOM 1382 N N . ARG A 1 188 ? -10.047 31.75 21.719 1 86.31 188 ARG A N 1
ATOM 1383 C CA . ARG A 1 188 ? -11.062 31.984 22.734 1 86.31 188 ARG A CA 1
ATOM 1384 C C . ARG A 1 188 ? -12.422 32.25 22.109 1 86.31 188 ARG A C 1
ATOM 1386 O O . ARG A 1 188 ? -13.438 31.734 22.594 1 86.31 188 ARG A O 1
ATOM 1393 N N . HIS A 1 189 ? -12.312 33 21.156 1 81.75 189 HIS A N 1
ATOM 1394 C CA . HIS A 1 189 ? -13.555 33.312 20.453 1 81.75 189 HIS A CA 1
ATOM 1395 C C . HIS A 1 189 ? -14.195 32.062 19.875 1 81.75 189 HIS A C 1
ATOM 1397 O O . HIS A 1 189 ? -15.398 31.844 20.047 1 81.75 189 HIS A O 1
ATOM 1403 N N . LEU A 1 190 ? -13.438 31.281 19.219 1 83.31 190 LEU A N 1
ATOM 1404 C CA . LEU A 1 190 ? -13.938 30.078 18.562 1 83.31 190 LEU A CA 1
ATOM 1405 C C . LEU A 1 190 ? -14.383 29.031 19.578 1 83.31 190 LEU A C 1
ATOM 1407 O O . LEU A 1 190 ? -15.336 28.281 19.328 1 83.31 190 LEU A O 1
ATOM 1411 N N . GLN A 1 191 ? -13.695 28.969 20.641 1 81.44 191 GLN A N 1
ATOM 1412 C CA . GLN A 1 191 ? -14.125 28.094 21.719 1 81.44 191 GLN A CA 1
ATOM 1413 C C . GLN A 1 191 ? -15.492 28.516 22.266 1 81.44 191 GLN A C 1
ATOM 1415 O O . GLN A 1 191 ? -16.344 27.656 22.547 1 81.44 191 GLN A O 1
ATOM 1420 N N . ALA A 1 192 ? -15.609 29.781 22.406 1 79.5 192 ALA A N 1
ATOM 1421 C CA . ALA A 1 192 ? -16.844 30.328 22.953 1 79.5 192 ALA A CA 1
ATOM 1422 C C . ALA A 1 192 ? -18.031 30.047 22.031 1 79.5 192 ALA A C 1
ATOM 1424 O O . ALA A 1 19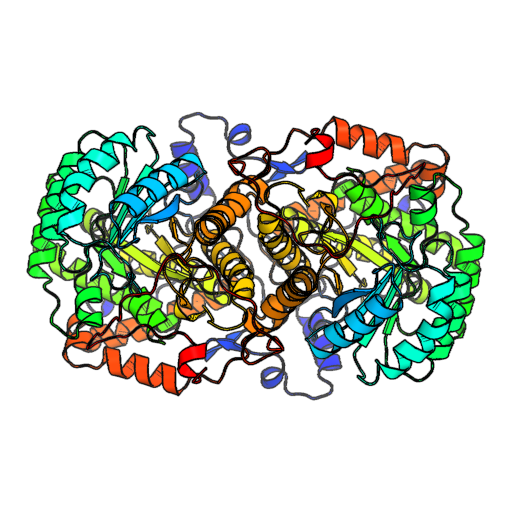2 ? -19.156 29.844 22.5 1 79.5 192 ALA A O 1
ATOM 1425 N N . VAL A 1 193 ? -17.766 30.078 20.75 1 76.69 193 VAL A N 1
ATOM 1426 C CA . VAL A 1 193 ? -18.828 29.844 19.781 1 76.69 193 VAL A CA 1
ATOM 1427 C C . VAL A 1 193 ? -19.109 28.359 19.656 1 76.69 193 VAL A C 1
ATOM 1429 O O . VAL A 1 193 ? -20.141 27.953 19.109 1 76.69 193 VAL A O 1
ATOM 1432 N N . GLY A 1 194 ? -18.25 27.5 20.156 1 76.44 194 GLY A N 1
ATOM 1433 C CA . GLY A 1 194 ? -18.516 26.078 20.234 1 76.44 194 GLY A CA 1
ATOM 1434 C C . GLY A 1 194 ? -18.078 25.328 18.984 1 76.44 194 GLY A C 1
ATOM 1435 O O . GLY A 1 194 ? -18.828 24.531 18.438 1 76.44 194 GLY A O 1
ATOM 1436 N N . VAL A 1 195 ? -16.969 25.656 18.516 1 76.31 195 VAL A N 1
ATOM 1437 C CA . VAL A 1 195 ? -16.406 24.906 17.406 1 76.31 195 VAL A CA 1
ATOM 1438 C C . VAL A 1 195 ? -16.219 23.453 17.797 1 76.31 195 VAL A C 1
ATOM 1440 O O . VAL A 1 195 ? -15.727 23.156 18.891 1 76.31 195 VAL A O 1
ATOM 1443 N N . SER A 1 196 ? -16.703 22.5 16.969 1 75.62 196 SER A N 1
ATOM 1444 C CA . SER A 1 196 ? -16.781 21.078 17.297 1 75.62 196 SER A CA 1
ATOM 1445 C C . SER A 1 196 ? -15.453 20.375 17.047 1 75.62 196 SER A C 1
ATOM 1447 O O . SER A 1 196 ? -15.195 19.312 17.609 1 75.62 196 SER A O 1
ATOM 1449 N N . GLY A 1 197 ? -14.578 20.891 16.234 1 84.5 197 GLY A N 1
ATOM 1450 C CA . GLY A 1 197 ? -13.305 20.281 15.914 1 84.5 197 GLY A CA 1
ATOM 1451 C C . GLY A 1 197 ? -12.117 20.984 16.531 1 84.5 197 GLY A C 1
ATOM 1452 O O . GLY A 1 197 ? -12.211 21.516 17.641 1 84.5 197 GLY A O 1
ATOM 1453 N N . THR A 1 198 ? -10.984 20.906 15.898 1 90.69 198 THR A N 1
ATOM 1454 C CA . THR A 1 198 ? -9.773 21.547 16.391 1 90.69 198 THR A CA 1
ATOM 1455 C C . THR A 1 198 ? -9.703 23 15.922 1 90.69 198 THR A C 1
ATOM 1457 O O . THR A 1 198 ? -10.352 23.375 14.945 1 90.69 198 THR A O 1
ATOM 1460 N N . ILE A 1 199 ? -8.961 23.703 16.688 1 89.06 199 ILE A N 1
ATOM 1461 C CA . ILE A 1 199 ? -8.906 25.141 16.406 1 89.06 199 ILE A CA 1
ATOM 1462 C C . ILE A 1 199 ? -7.531 25.516 15.875 1 89.06 199 ILE A C 1
ATOM 1464 O O . ILE A 1 199 ? -7.414 26.281 14.922 1 89.06 199 ILE A O 1
ATOM 1468 N N . LEU A 1 200 ? -6.527 24.938 16.469 1 91.56 200 LEU A N 1
ATOM 1469 C CA . LEU A 1 200 ? -5.152 25.25 16.078 1 91.56 200 LEU A CA 1
ATOM 1470 C C . LEU A 1 200 ? -4.512 24.047 15.383 1 91.56 200 LEU A C 1
ATOM 1472 O O . LEU A 1 200 ? -4.906 22.906 15.617 1 91.56 200 LEU A O 1
ATOM 1476 N N . ASN A 1 201 ? -3.549 24.359 14.531 1 93.25 201 ASN A N 1
ATOM 1477 C CA . ASN A 1 201 ? -2.748 23.328 13.898 1 93.25 201 ASN A CA 1
ATOM 1478 C C . ASN A 1 201 ? -1.285 23.406 14.328 1 93.25 201 ASN A C 1
ATOM 1480 O O . ASN A 1 201 ? -0.679 24.469 14.281 1 93.25 201 ASN A O 1
ATOM 1484 N N . ALA A 1 202 ? -0.802 22.375 14.852 1 96.31 202 ALA A N 1
ATOM 1485 C CA . ALA A 1 202 ? 0.641 22.156 14.891 1 96.31 202 ALA A CA 1
ATOM 1486 C C . ALA A 1 202 ? 1.122 21.438 13.633 1 96.31 202 ALA A C 1
ATOM 1488 O O . ALA A 1 202 ? 1 20.219 13.531 1 96.31 202 ALA A O 1
ATOM 1489 N N . ASP A 1 203 ? 1.687 22.188 12.734 1 96.31 203 ASP A N 1
ATOM 1490 C CA . ASP A 1 203 ? 1.868 21.719 11.367 1 96.31 203 ASP A CA 1
ATOM 1491 C C . ASP A 1 203 ? 3.35 21.516 11.039 1 96.31 203 ASP A C 1
ATOM 1493 O O . ASP A 1 203 ? 4.113 22.484 11.016 1 96.31 203 ASP A O 1
ATOM 1497 N N . GLY A 1 204 ? 3.764 20.297 10.844 1 97.06 204 GLY A N 1
ATOM 1498 C CA . GLY A 1 204 ? 5.137 20 10.469 1 97.06 204 GLY A CA 1
ATOM 1499 C C . GLY A 1 204 ? 5.336 19.906 8.969 1 97.06 204 GLY A C 1
ATOM 1500 O O . GLY A 1 204 ? 6.465 19.75 8.5 1 97.06 204 GLY A O 1
ATOM 1501 N N . ARG A 1 205 ? 4.27 20.141 8.18 1 97 205 ARG A N 1
ATOM 1502 C CA . ARG A 1 205 ? 4.32 19.906 6.738 1 97 205 ARG A CA 1
ATOM 1503 C C . ARG A 1 205 ? 5.23 20.906 6.047 1 97 205 ARG A C 1
ATOM 1505 O O . ARG A 1 205 ? 5.969 20.562 5.125 1 97 205 ARG A O 1
ATOM 1512 N N . PRO A 1 206 ? 5.199 22.109 6.488 1 95.06 206 PRO A N 1
ATOM 1513 C CA . PRO A 1 206 ? 6.121 23.062 5.855 1 95.06 206 PRO A CA 1
ATOM 1514 C C . PRO A 1 206 ? 7.582 22.641 5.988 1 95.06 206 PRO A C 1
ATOM 1516 O O . PRO A 1 206 ? 8.367 22.828 5.059 1 95.06 206 PRO A O 1
ATOM 1519 N N . VAL A 1 207 ? 7.938 22.109 7.133 1 95.75 207 VAL A N 1
ATOM 1520 C CA . VAL A 1 207 ? 9.297 21.641 7.379 1 95.75 207 VAL A CA 1
ATOM 1521 C C . VAL A 1 207 ? 9.617 20.469 6.449 1 95.75 207 VAL A C 1
ATOM 1523 O O . VAL A 1 207 ? 10.672 20.453 5.809 1 95.75 207 VAL A O 1
ATOM 1526 N N . HIS A 1 208 ? 8.781 19.516 6.363 1 96 208 HIS A N 1
ATOM 1527 C CA . HIS A 1 208 ? 8.953 18.359 5.484 1 96 208 HIS A CA 1
ATOM 1528 C C . HIS A 1 208 ? 9.133 18.797 4.031 1 96 208 HIS A C 1
ATOM 1530 O O . HIS A 1 208 ? 10.07 18.375 3.359 1 96 208 HIS A O 1
ATOM 1536 N N . ASN A 1 209 ? 8.234 19.625 3.535 1 94.94 209 ASN A N 1
ATOM 1537 C CA . ASN A 1 209 ? 8.195 20 2.125 1 94.94 209 ASN A CA 1
ATOM 1538 C C . ASN A 1 209 ? 9.367 20.906 1.761 1 94.94 209 ASN A C 1
ATOM 1540 O O . ASN A 1 209 ? 9.719 21.031 0.586 1 94.94 209 ASN A O 1
ATOM 1544 N N . ALA A 1 210 ? 9.938 21.516 2.797 1 94.19 210 ALA A N 1
ATOM 1545 C CA . ALA A 1 210 ? 11.102 22.359 2.551 1 94.19 210 ALA A CA 1
ATOM 1546 C C . ALA A 1 210 ? 12.391 21.531 2.588 1 94.19 210 ALA A C 1
ATOM 1548 O O . ALA A 1 210 ? 13.477 22.062 2.344 1 94.19 210 ALA A O 1
ATOM 1549 N N . GLY A 1 211 ? 12.281 20.281 2.93 1 92.56 211 GLY A N 1
ATOM 1550 C CA . GLY A 1 211 ? 13.438 19.391 2.869 1 92.56 211 GLY A CA 1
ATOM 1551 C C . GLY A 1 211 ? 13.867 18.891 4.23 1 92.56 211 GLY A C 1
ATOM 1552 O O . GLY A 1 211 ? 14.914 18.25 4.355 1 92.56 211 GLY A O 1
ATOM 1553 N N . GLY A 1 212 ? 13.164 19.125 5.215 1 94.31 212 GLY A N 1
ATOM 1554 C CA . GLY A 1 212 ? 13.492 18.641 6.543 1 94.31 212 GLY A CA 1
ATOM 1555 C C . GLY A 1 212 ? 13.344 17.141 6.684 1 94.31 212 GLY A C 1
ATOM 1556 O O . GLY A 1 212 ? 12.727 16.484 5.832 1 94.31 212 GLY A O 1
ATOM 1557 N N . THR A 1 213 ? 13.953 16.578 7.723 1 93.62 213 THR A N 1
ATOM 1558 C CA . THR A 1 213 ? 13.852 15.148 8.008 1 93.62 213 THR A CA 1
ATOM 1559 C C . THR A 1 213 ? 12.555 14.844 8.75 1 93.62 213 THR A C 1
ATOM 1561 O O . THR A 1 213 ? 11.844 15.758 9.18 1 93.62 213 THR A O 1
ATOM 1564 N N . GLU A 1 214 ? 12.234 13.57 8.852 1 95.06 214 GLU A N 1
ATOM 1565 C CA . GLU A 1 214 ? 11.008 13.156 9.531 1 95.06 214 GLU A CA 1
ATOM 1566 C C . GLU A 1 214 ? 11.062 13.492 11.016 1 95.06 214 GLU A C 1
ATOM 1568 O O . GLU A 1 214 ? 10.047 13.859 11.609 1 95.06 214 GLU A O 1
ATOM 1573 N N . ALA A 1 215 ? 12.219 13.367 11.641 1 94.12 215 ALA A N 1
ATOM 1574 C CA . ALA A 1 215 ? 12.367 13.734 13.047 1 94.12 215 ALA A CA 1
ATOM 1575 C C . ALA A 1 215 ? 12.211 15.242 13.234 1 94.12 215 ALA A C 1
ATOM 1577 O O . ALA A 1 215 ? 11.648 15.695 14.234 1 94.12 215 ALA A O 1
ATOM 1578 N N . GLN A 1 216 ? 12.766 15.984 12.312 1 96.12 216 GLN A N 1
ATOM 1579 C CA . GLN A 1 216 ? 12.617 17.438 12.367 1 96.12 216 GLN A CA 1
ATOM 1580 C C . GLN A 1 216 ? 11.148 17.844 12.25 1 96.12 216 GLN A C 1
ATOM 1582 O O . GLN A 1 216 ? 10.688 18.734 12.953 1 96.12 216 GLN A O 1
ATOM 1587 N N . GLU A 1 217 ? 10.43 17.219 11.305 1 97.5 217 GLU A N 1
ATOM 1588 C CA . GLU A 1 217 ? 8.992 17.453 11.164 1 97.5 217 GLU A CA 1
ATOM 1589 C C . GLU A 1 217 ? 8.258 17.219 12.477 1 97.5 217 GLU A C 1
ATOM 1591 O O . GLU A 1 217 ? 7.473 18.062 12.922 1 97.5 217 GLU A O 1
ATOM 1596 N N . LEU A 1 218 ? 8.547 16.109 13.117 1 97.19 218 LEU A N 1
ATOM 1597 C CA . LEU A 1 218 ? 7.934 15.758 14.391 1 97.19 218 LEU A CA 1
ATOM 1598 C C . LEU A 1 218 ? 8.32 16.75 15.477 1 97.19 218 LEU A C 1
ATOM 1600 O O . LEU A 1 218 ? 7.488 17.141 16.312 1 97.19 218 LEU A O 1
ATOM 1604 N N . ALA A 1 219 ? 9.547 17.141 15.508 1 97.12 219 ALA A N 1
ATOM 1605 C CA . ALA A 1 219 ? 10.039 18.078 16.516 1 97.12 219 ALA A CA 1
ATOM 1606 C C . ALA A 1 219 ? 9.312 19.422 16.422 1 97.12 219 ALA A C 1
ATOM 1608 O O . ALA A 1 219 ? 9 20.031 17.438 1 97.12 219 ALA A O 1
ATOM 1609 N N . ILE A 1 220 ? 9.094 19.844 15.227 1 97.81 220 ILE A N 1
ATOM 1610 C CA . ILE A 1 220 ? 8.445 21.125 15.023 1 97.81 220 ILE A CA 1
ATOM 1611 C C . ILE A 1 220 ? 6.98 21.047 15.461 1 97.81 220 ILE A C 1
ATOM 1613 O O . ILE A 1 220 ? 6.434 22 16.016 1 97.81 220 ILE A O 1
ATOM 1617 N N . VAL A 1 221 ? 6.344 19.938 15.18 1 97.81 221 VAL A N 1
ATOM 1618 C CA . VAL A 1 221 ? 4.992 19.719 15.672 1 97.81 221 VAL A CA 1
ATOM 1619 C C . VAL A 1 221 ? 4.977 19.812 17.188 1 97.81 221 VAL A C 1
ATOM 1621 O O . VAL A 1 221 ? 4.129 20.5 17.766 1 97.81 221 VAL A O 1
ATOM 1624 N N . ALA A 1 222 ? 5.906 19.172 17.844 1 97 222 ALA A N 1
ATOM 1625 C CA . ALA A 1 222 ? 6.004 19.234 19.312 1 97 222 ALA A CA 1
ATOM 1626 C C . ALA A 1 222 ? 6.238 20.656 19.781 1 97 222 ALA A C 1
ATOM 1628 O O . ALA A 1 222 ? 5.602 21.109 20.75 1 97 222 ALA A O 1
ATOM 1629 N N . ALA A 1 223 ? 7.129 21.312 19.141 1 97.25 223 ALA A N 1
ATOM 1630 C CA . ALA A 1 223 ? 7.465 22.688 19.516 1 97.25 223 ALA A CA 1
ATOM 1631 C C . ALA A 1 223 ? 6.266 23.609 19.344 1 97.25 223 ALA A C 1
ATOM 1633 O O . ALA A 1 223 ? 6.051 24.516 20.156 1 97.25 223 ALA A O 1
ATOM 1634 N N . ALA A 1 224 ? 5.547 23.406 18.266 1 96.62 224 ALA A N 1
ATOM 1635 C CA . ALA A 1 224 ? 4.352 24.219 18.016 1 96.62 224 ALA A CA 1
ATOM 1636 C C . ALA A 1 224 ? 3.311 24 19.109 1 96.62 224 ALA A C 1
ATOM 1638 O O . ALA A 1 224 ? 2.725 24.953 19.625 1 96.62 224 ALA A O 1
ATOM 1639 N N . VAL A 1 225 ? 3.076 22.766 19.469 1 95.94 225 VAL A N 1
ATOM 1640 C CA . VAL A 1 225 ? 2.135 22.453 20.531 1 95.94 225 VAL A CA 1
ATOM 1641 C C . VAL A 1 225 ? 2.564 23.141 21.812 1 95.94 225 VAL A C 1
ATOM 1643 O O . VAL A 1 225 ? 1.749 23.781 22.484 1 95.94 225 VAL A O 1
ATOM 1646 N N . ALA A 1 226 ? 3.793 23.062 22.125 1 93.5 226 ALA A N 1
ATOM 1647 C CA . ALA A 1 226 ? 4.312 23.656 23.359 1 93.5 226 ALA A CA 1
ATOM 1648 C C . ALA A 1 226 ? 4.113 25.172 23.344 1 93.5 226 ALA A C 1
ATOM 1650 O O . ALA A 1 226 ? 3.73 25.75 24.375 1 93.5 226 ALA A O 1
ATOM 1651 N N . GLU A 1 227 ? 4.379 25.734 22.25 1 92.94 227 GLU A N 1
ATOM 1652 C CA . GLU A 1 227 ? 4.223 27.172 22.125 1 92.94 227 GLU A CA 1
ATOM 1653 C C . GLU A 1 227 ? 2.766 27.594 22.297 1 92.94 227 GLU A C 1
ATOM 1655 O O . GLU A 1 227 ? 2.475 28.578 22.969 1 92.94 227 GLU A O 1
ATOM 1660 N N . TYR A 1 228 ? 1.889 26.922 21.625 1 93 228 TYR A N 1
ATOM 1661 C CA . TYR A 1 228 ? 0.467 27.234 21.75 1 93 228 TYR A CA 1
ATOM 1662 C C . TYR A 1 228 ? -0.006 27.047 23.188 1 93 228 TYR A C 1
ATOM 1664 O O . TYR A 1 228 ? -0.776 27.859 23.703 1 93 228 TYR A O 1
ATOM 1672 N N . LEU A 1 229 ? 0.416 26 23.828 1 91.06 229 LEU A N 1
ATOM 1673 C CA . LEU A 1 229 ? 0.027 25.75 25.219 1 91.06 229 LEU A CA 1
ATOM 1674 C C . LEU A 1 229 ? 0.499 26.891 26.125 1 91.06 229 LEU A C 1
ATOM 1676 O O . LEU A 1 229 ? -0.242 27.328 27 1 91.06 229 LEU A O 1
ATOM 1680 N N . ARG A 1 230 ? 1.651 27.359 25.922 1 88.5 230 ARG A N 1
ATOM 1681 C CA . ARG A 1 230 ? 2.203 28.438 26.734 1 88.5 230 ARG A CA 1
ATOM 1682 C C . ARG A 1 230 ? 1.383 29.719 26.578 1 88.5 230 ARG A C 1
ATOM 1684 O O . ARG A 1 230 ? 1.112 30.406 27.562 1 88.5 230 ARG A O 1
ATOM 1691 N N . VAL A 1 231 ? 1.045 30 25.391 1 87.69 231 VAL A N 1
ATOM 1692 C CA . VAL A 1 231 ? 0.336 31.25 25.109 1 87.69 231 VAL A CA 1
ATOM 1693 C C . VAL A 1 231 ? -1.101 31.156 25.625 1 87.69 231 VAL A C 1
ATOM 1695 O O . VAL A 1 231 ? -1.66 32.125 26.109 1 87.69 231 VAL A O 1
ATOM 1698 N N . LEU A 1 232 ? -1.693 29.984 25.531 1 90.38 232 LEU A N 1
ATOM 1699 C CA . LEU A 1 232 ? -3.09 29.812 25.922 1 90.38 232 LEU A CA 1
ATOM 1700 C C . LEU A 1 232 ? -3.217 29.656 27.422 1 90.38 232 LEU A C 1
ATOM 1702 O O . LEU A 1 232 ? -4.273 29.938 28 1 90.38 232 LEU A O 1
ATOM 1706 N N . ASP A 1 233 ? -2.203 29.109 28.047 1 86.69 233 ASP A N 1
ATOM 1707 C CA . ASP A 1 233 ? -2.217 28.906 29.484 1 86.69 233 ASP A CA 1
ATOM 1708 C C . ASP A 1 233 ? -2.346 30.234 30.234 1 86.69 233 ASP A C 1
ATOM 1710 O O . ASP A 1 233 ? -2.951 30.297 31.297 1 86.69 233 ASP A O 1
ATOM 1714 N N . ALA A 1 234 ? -1.827 31.172 29.703 1 77.5 234 ALA A N 1
ATOM 1715 C CA . ALA A 1 234 ? -1.853 32.5 30.328 1 77.5 234 ALA A CA 1
ATOM 1716 C C . ALA A 1 234 ? -3.283 33 30.453 1 77.5 234 ALA A C 1
ATOM 1718 O O . ALA A 1 234 ? -3.57 33.844 31.312 1 77.5 234 ALA A O 1
ATOM 1719 N N . ASP A 1 235 ? -4.133 32.406 29.812 1 76.38 235 ASP A N 1
ATOM 1720 C CA . ASP A 1 235 ? -5.523 32.875 29.797 1 76.38 235 ASP A CA 1
ATOM 1721 C C . ASP A 1 235 ? -6.395 31.984 30.688 1 76.38 235 ASP A C 1
ATOM 1723 O O . ASP A 1 235 ? -7.617 32.156 30.719 1 76.38 235 ASP A O 1
ATOM 1727 N N . GLY A 1 236 ? -5.836 31.094 31.344 1 78.81 236 GLY A N 1
ATOM 1728 C CA . GLY A 1 236 ? -6.547 30.266 32.312 1 78.81 236 GLY A CA 1
ATOM 1729 C C . GLY A 1 236 ? -7.328 29.141 31.641 1 78.81 236 GLY A C 1
ATOM 1730 O O . GLY A 1 236 ? -8.242 28.578 32.25 1 78.81 236 GLY A O 1
ATOM 1731 N N . ILE A 1 237 ? -7.176 28.844 30.438 1 84.56 237 ILE A N 1
ATOM 1732 C CA . ILE A 1 237 ? -7.848 27.75 29.766 1 84.56 237 ILE A CA 1
ATOM 1733 C C . ILE A 1 237 ? -7.289 26.422 30.266 1 84.56 237 ILE A C 1
ATOM 1735 O O . ILE A 1 237 ? -6.078 26.266 30.438 1 84.56 237 ILE A O 1
ATOM 1739 N N . ALA A 1 238 ? -8.203 25.453 30.5 1 88.31 238 ALA A N 1
ATOM 1740 C CA . ALA A 1 238 ? -7.785 24.141 31 1 88.31 238 ALA A CA 1
ATOM 1741 C C . ALA A 1 238 ? -6.891 23.438 29.984 1 88.31 238 ALA A C 1
ATOM 1743 O O . ALA A 1 238 ? -7.129 23.516 28.766 1 88.31 238 ALA A O 1
ATOM 1744 N N . PRO A 1 239 ? -5.883 22.766 30.453 1 88.62 239 PRO A N 1
ATOM 1745 C CA . PRO A 1 239 ? -4.926 22.094 29.562 1 88.62 239 PRO A CA 1
ATOM 1746 C C . PRO A 1 239 ? -5.59 21.078 28.641 1 88.62 239 PRO A C 1
ATOM 1748 O O . PRO A 1 239 ? -5.223 20.984 27.469 1 88.62 239 PRO A O 1
ATOM 1751 N N . ASP A 1 240 ? -6.57 20.328 29.156 1 90.88 240 ASP A N 1
ATOM 1752 C CA . ASP A 1 240 ? -7.266 19.344 28.344 1 90.88 240 ASP A CA 1
ATOM 1753 C C . ASP A 1 240 ? -7.965 19.984 27.156 1 90.88 240 ASP A C 1
ATOM 1755 O O . ASP A 1 240 ? -7.969 19.438 26.047 1 90.88 240 ASP A O 1
ATOM 1759 N N . THR A 1 241 ? -8.469 21.094 27.469 1 89.5 241 THR A N 1
ATOM 1760 C CA . THR A 1 241 ? -9.18 21.828 26.438 1 89.5 241 THR A CA 1
ATOM 1761 C C . THR A 1 241 ? -8.211 22.375 25.391 1 89.5 241 THR A C 1
ATOM 1763 O O . THR A 1 241 ? -8.484 22.312 24.188 1 89.5 241 THR A O 1
ATOM 1766 N N . MET A 1 242 ? -7.105 22.859 25.859 1 91.19 242 MET A N 1
ATOM 1767 C CA . MET A 1 242 ? -6.113 23.438 24.953 1 91.19 242 MET A CA 1
ATOM 1768 C C . MET A 1 242 ? -5.535 22.359 24.031 1 91.19 242 MET A C 1
ATOM 1770 O O . MET A 1 242 ? -5.598 22.484 22.797 1 91.19 242 MET A O 1
ATOM 1774 N N . LEU A 1 243 ? -5.082 21.312 24.656 1 91.81 243 LEU A N 1
ATOM 1775 C CA . LEU A 1 243 ? -4.422 20.266 23.891 1 91.81 243 LEU A CA 1
ATOM 1776 C C . LEU A 1 243 ? -5.414 19.531 22.984 1 91.81 243 LEU A C 1
ATOM 1778 O O . LEU A 1 243 ? -5.07 19.141 21.875 1 91.81 243 LEU A O 1
ATOM 1782 N N . GLY A 1 244 ? -6.656 19.391 23.453 1 91.06 244 GLY A N 1
ATOM 1783 C CA . GLY A 1 244 ? -7.695 18.734 22.672 1 91.06 244 GLY A CA 1
ATOM 1784 C C . GLY A 1 244 ? -8.102 19.531 21.453 1 91.06 244 GLY A C 1
ATOM 1785 O O . GLY A 1 244 ? -8.648 18.984 20.484 1 91.06 244 GLY A O 1
ATOM 1786 N N . ALA A 1 245 ? -7.758 20.781 21.438 1 92.44 245 ALA A N 1
ATOM 1787 C CA . ALA A 1 245 ? -8.164 21.672 20.359 1 92.44 245 ALA A CA 1
ATOM 1788 C C . ALA A 1 245 ? -7.039 21.844 19.344 1 92.44 245 ALA A C 1
ATOM 1790 O O . ALA A 1 245 ? -7.16 22.641 18.391 1 92.44 245 ALA A O 1
ATOM 1791 N N . ILE A 1 246 ? -5.941 21.094 19.469 1 94.19 246 ILE A N 1
ATOM 1792 C CA . ILE A 1 246 ? -4.805 21.219 18.562 1 94.19 246 ILE A CA 1
ATOM 1793 C C . ILE A 1 246 ? -4.738 19.984 17.656 1 94.19 246 ILE A C 1
ATOM 1795 O O . ILE A 1 246 ? -4.746 18.859 18.141 1 94.19 246 ILE A O 1
ATOM 1799 N N . SER A 1 247 ? -4.695 20.203 16.359 1 95.44 247 SER A N 1
ATOM 1800 C CA . SER A 1 247 ? -4.469 19.125 15.391 1 95.44 247 SER A CA 1
ATOM 1801 C C . SER A 1 247 ? -2.986 18.984 15.062 1 95.44 247 SER A C 1
ATOM 1803 O O . SER A 1 247 ? -2.281 19.984 14.914 1 95.44 247 SER A O 1
ATOM 1805 N N . LEU A 1 248 ? -2.504 17.781 15.094 1 97.31 248 LEU A N 1
ATOM 1806 C CA . LEU A 1 248 ? -1.168 17.5 14.578 1 97.31 248 LEU A CA 1
ATOM 1807 C C . LEU A 1 248 ? -1.211 17.234 13.078 1 97.31 248 LEU A C 1
ATOM 1809 O O . LEU A 1 248 ? -2.01 16.422 12.609 1 97.31 248 LEU A O 1
ATOM 1813 N N . CYS A 1 249 ? -0.445 17.938 12.289 1 97.38 249 CYS A N 1
ATOM 1814 C CA . CYS A 1 249 ? -0.423 17.797 10.836 1 97.38 249 CYS A CA 1
ATOM 1815 C C . CYS A 1 249 ? 0.943 17.328 10.359 1 97.38 249 CYS A C 1
ATOM 1817 O O . CYS A 1 249 ? 1.969 17.906 10.711 1 97.38 249 CYS A O 1
ATOM 1819 N N . LEU A 1 250 ? 0.971 16.234 9.617 1 98 250 LEU A N 1
ATOM 1820 C CA . LEU A 1 250 ? 2.209 15.656 9.109 1 98 250 LEU A CA 1
ATOM 1821 C C . LEU A 1 250 ? 2.074 15.297 7.633 1 98 250 LEU A C 1
ATOM 1823 O O . LEU A 1 250 ? 0.961 15.133 7.129 1 98 250 LEU A O 1
ATOM 1827 N N . SER A 1 251 ? 3.211 15.195 7 1 97.81 251 SER A N 1
ATOM 1828 C CA . SER A 1 251 ? 3.266 14.703 5.625 1 97.81 251 SER A CA 1
ATOM 1829 C C . SER A 1 251 ? 3.391 13.188 5.586 1 97.81 251 SER A C 1
ATOM 1831 O O . SER A 1 251 ? 3.961 12.578 6.5 1 97.81 251 SER A O 1
ATOM 1833 N N . ALA A 1 252 ? 2.852 12.586 4.594 1 97.88 252 ALA A N 1
ATOM 1834 C CA . ALA A 1 252 ? 2.996 11.156 4.344 1 97.88 252 ALA A CA 1
ATOM 1835 C C . ALA A 1 252 ? 3.699 10.898 3.014 1 97.88 252 ALA A C 1
ATOM 1837 O O . ALA A 1 252 ? 3.232 11.344 1.963 1 97.88 252 ALA A O 1
ATOM 1838 N N . ASP A 1 253 ? 4.805 10.227 3.016 1 93.31 253 ASP A N 1
ATOM 1839 C CA . ASP A 1 253 ? 5.488 9.906 1.767 1 93.31 253 ASP A CA 1
ATOM 1840 C C . ASP A 1 253 ? 5.586 8.398 1.564 1 93.31 253 ASP A C 1
ATOM 1842 O O . ASP A 1 253 ? 4.98 7.625 2.311 1 93.31 253 ASP A O 1
ATOM 1846 N N . GLN A 1 254 ? 6.266 7.957 0.475 1 90.69 254 GLN A N 1
ATOM 1847 C CA . GLN A 1 254 ? 6.203 6.574 0.011 1 90.69 254 GLN A CA 1
ATOM 1848 C C . GLN A 1 254 ? 7.211 5.699 0.75 1 90.69 254 GLN A C 1
ATOM 1850 O O . GLN A 1 254 ? 7.297 4.496 0.501 1 90.69 254 GLN A O 1
ATOM 1855 N N . ASP A 1 255 ? 8.016 6.297 1.636 1 86.94 255 ASP A N 1
ATOM 1856 C CA . ASP A 1 255 ? 8.773 5.457 2.562 1 86.94 255 ASP A CA 1
ATOM 1857 C C . ASP A 1 255 ? 7.855 4.859 3.627 1 86.94 255 ASP A C 1
ATOM 1859 O O . ASP A 1 255 ? 7.66 5.449 4.691 1 86.94 255 ASP A O 1
ATOM 1863 N N . GLN A 1 256 ? 7.359 3.762 3.373 1 84.94 256 GLN A N 1
ATOM 1864 C CA . GLN A 1 256 ? 6.223 3.193 4.09 1 84.94 256 GLN A CA 1
ATOM 1865 C C . GLN A 1 256 ? 6.547 2.99 5.566 1 84.94 256 GLN A C 1
ATOM 1867 O O . GLN A 1 256 ? 5.773 3.387 6.438 1 84.94 256 GLN A O 1
ATOM 1872 N N . PHE A 1 257 ? 7.664 2.418 5.949 1 83 257 PHE A N 1
ATOM 1873 C CA . PHE A 1 257 ? 7.98 2.096 7.332 1 83 257 PHE A CA 1
ATOM 1874 C C . PHE A 1 257 ? 8.219 3.363 8.141 1 83 257 PHE A C 1
ATOM 1876 O O . PHE A 1 257 ? 7.715 3.498 9.258 1 83 257 PHE A O 1
ATOM 1883 N N . VAL A 1 258 ? 8.93 4.277 7.543 1 88.38 258 VAL A N 1
ATOM 1884 C CA . VAL A 1 258 ? 9.234 5.52 8.242 1 88.38 258 VAL A CA 1
ATOM 1885 C C . VAL A 1 258 ? 7.961 6.344 8.414 1 88.38 258 VAL A C 1
ATOM 1887 O O . VAL A 1 258 ? 7.758 6.969 9.461 1 88.38 258 VAL A O 1
ATOM 1890 N N . THR A 1 259 ? 7.121 6.344 7.387 1 94.44 259 THR A N 1
ATOM 1891 C CA . THR A 1 259 ? 5.879 7.105 7.461 1 94.44 259 THR A CA 1
ATOM 1892 C C . THR A 1 259 ? 4.949 6.52 8.516 1 94.44 259 THR A C 1
ATOM 1894 O O . THR A 1 259 ? 4.324 7.258 9.281 1 94.44 259 THR A O 1
ATOM 1897 N N . ILE A 1 260 ? 4.824 5.176 8.586 1 92.12 260 ILE A N 1
ATOM 1898 C CA . ILE A 1 260 ? 4.039 4.527 9.633 1 92.12 260 ILE A CA 1
ATOM 1899 C C . ILE A 1 260 ? 4.598 4.895 11 1 92.12 260 ILE A C 1
ATOM 1901 O O . ILE A 1 260 ? 3.852 5.309 11.891 1 92.12 260 ILE A O 1
ATOM 1905 N N . ALA A 1 261 ? 5.895 4.758 11.141 1 90 261 ALA A N 1
ATOM 1906 C CA . ALA A 1 261 ? 6.562 5.039 12.406 1 90 261 ALA A CA 1
ATOM 1907 C C . ALA A 1 261 ? 6.395 6.504 12.805 1 90 261 ALA A C 1
ATOM 1909 O O . ALA A 1 261 ? 6.234 6.82 13.984 1 90 261 ALA A O 1
ATOM 1910 N N . LYS A 1 262 ? 6.488 7.371 11.836 1 95.31 262 LYS A N 1
ATOM 1911 C CA . LYS A 1 262 ? 6.34 8.797 12.094 1 95.31 262 LYS A CA 1
ATOM 1912 C C . LYS A 1 262 ? 4.957 9.117 12.656 1 95.31 262 LYS A C 1
ATOM 1914 O O . LYS A 1 262 ? 4.836 9.891 13.617 1 95.31 262 LYS A O 1
ATOM 1919 N N . ALA A 1 263 ? 3.918 8.562 12.062 1 95.88 263 ALA A N 1
ATOM 1920 C CA . ALA A 1 263 ? 2.557 8.758 12.555 1 95.88 263 ALA A CA 1
ATOM 1921 C C . ALA A 1 263 ? 2.42 8.25 13.992 1 95.88 263 ALA A C 1
ATOM 1923 O O . ALA A 1 263 ? 1.837 8.93 14.836 1 95.88 263 ALA A O 1
ATOM 1924 N N . ARG A 1 264 ? 2.945 7.137 14.258 1 92.94 264 ARG A N 1
ATOM 1925 C CA . ARG A 1 264 ? 2.9 6.559 15.602 1 92.94 264 ARG A CA 1
ATOM 1926 C C . ARG A 1 264 ? 3.715 7.391 16.578 1 92.94 264 ARG A C 1
ATOM 1928 O O . ARG A 1 264 ? 3.281 7.625 17.719 1 92.94 264 ARG A O 1
ATOM 1935 N N . ALA A 1 265 ? 4.867 7.82 16.156 1 92.75 265 ALA A N 1
ATOM 1936 C CA . ALA A 1 265 ? 5.73 8.648 16.984 1 92.75 265 ALA A CA 1
ATOM 1937 C C . ALA A 1 265 ? 5.031 9.945 17.375 1 92.75 265 ALA A C 1
ATOM 1939 O O . ALA A 1 265 ? 5.223 10.453 18.484 1 92.75 265 ALA A O 1
ATOM 1940 N N . ALA A 1 266 ? 4.27 10.492 16.469 1 96.19 266 ALA A N 1
ATOM 1941 C CA . ALA A 1 266 ? 3.52 11.711 16.766 1 96.19 266 ALA A CA 1
ATOM 1942 C C . ALA A 1 266 ? 2.576 11.5 17.953 1 96.19 266 ALA A C 1
ATOM 1944 O O . ALA A 1 266 ? 2.432 12.383 18.797 1 96.19 266 ALA A O 1
ATOM 1945 N N . ARG A 1 267 ? 1.944 10.406 18.031 1 92.81 267 ARG A N 1
ATOM 1946 C CA . ARG A 1 267 ? 1.031 10.109 19.125 1 92.81 267 ARG A CA 1
ATOM 1947 C C . ARG A 1 267 ? 1.791 9.93 20.438 1 92.81 267 ARG A C 1
ATOM 1949 O O . ARG A 1 267 ? 1.302 10.305 21.5 1 92.81 267 ARG A O 1
ATOM 1956 N N . LEU A 1 268 ? 2.916 9.312 20.344 1 89.94 268 LEU A N 1
ATOM 1957 C CA . LEU A 1 268 ? 3.752 9.172 21.531 1 89.94 268 LEU A CA 1
ATOM 1958 C C . LEU A 1 268 ? 4.176 10.539 22.047 1 89.94 268 LEU A C 1
ATOM 1960 O O . LEU A 1 268 ? 4.145 10.781 23.266 1 89.94 268 LEU A O 1
ATOM 1964 N N . ILE A 1 269 ? 4.613 11.344 21.125 1 92.31 269 ILE A N 1
ATOM 1965 C CA . ILE A 1 269 ? 5.047 12.688 21.484 1 92.31 269 ILE A CA 1
ATOM 1966 C C . ILE A 1 269 ? 3.881 13.453 22.109 1 92.31 269 ILE A C 1
ATOM 1968 O O . ILE A 1 269 ? 4.043 14.109 23.141 1 92.31 269 ILE A O 1
ATOM 1972 N N . PHE A 1 270 ? 2.713 13.352 21.5 1 93.19 270 PHE A N 1
ATOM 1973 C CA . PHE A 1 270 ? 1.517 13.992 22.031 1 93.19 270 PHE A CA 1
ATOM 1974 C C . PHE A 1 270 ? 1.219 13.492 23.438 1 93.19 270 PHE A C 1
ATOM 1976 O O . PHE A 1 270 ? 0.895 14.289 24.328 1 93.19 270 PHE A O 1
ATOM 1983 N N . ALA A 1 271 ? 1.269 12.227 23.625 1 88.38 271 ALA A N 1
ATOM 1984 C CA . ALA A 1 271 ? 1.007 11.641 24.938 1 88.38 271 ALA A CA 1
ATOM 1985 C C . ALA A 1 271 ? 1.976 12.18 25.984 1 88.38 271 ALA A C 1
ATOM 1987 O O . ALA A 1 271 ? 1.584 12.445 27.125 1 88.38 271 ALA A O 1
ATOM 1988 N N . ARG A 1 272 ? 3.162 12.297 25.594 1 88.31 272 ARG A N 1
ATOM 1989 C CA . ARG A 1 272 ? 4.168 12.828 26.5 1 88.31 272 ARG A CA 1
ATOM 1990 C C . ARG A 1 272 ? 3.879 14.281 26.859 1 88.31 272 ARG A C 1
ATOM 1992 O O . ARG A 1 272 ? 4.027 14.688 28.016 1 88.31 272 ARG A O 1
ATOM 1999 N N . LEU A 1 273 ? 3.574 15.016 25.859 1 90.5 273 LEU A N 1
ATOM 2000 C CA . LEU A 1 273 ? 3.207 16.406 26.109 1 90.5 273 LEU A CA 1
ATOM 2001 C C . LEU A 1 273 ? 1.973 16.5 27 1 90.5 273 LEU A C 1
ATOM 2003 O O . LEU A 1 273 ? 1.906 17.344 27.891 1 90.5 273 LEU A O 1
ATOM 2007 N N . SER A 1 274 ? 1.032 15.656 26.734 1 89.12 274 SER A N 1
ATOM 2008 C CA . SER A 1 274 ? -0.181 15.586 27.547 1 89.12 274 SER A CA 1
ATOM 2009 C C . SER A 1 274 ? 0.142 15.289 29.016 1 89.12 274 SER A C 1
ATOM 2011 O O . SER A 1 274 ? -0.401 15.922 29.906 1 89.12 274 SER A O 1
ATOM 2013 N N . GLU A 1 275 ? 0.966 14.406 29.219 1 86.06 275 GLU A N 1
ATOM 2014 C CA . GLU A 1 275 ? 1.389 14.039 30.562 1 86.06 275 GLU A CA 1
ATOM 2015 C C . GLU A 1 275 ? 2.088 15.203 31.25 1 86.06 275 GLU A C 1
ATOM 2017 O O . GLU A 1 275 ? 1.819 15.492 32.438 1 86.06 275 GLU A O 1
ATOM 2022 N N . ALA A 1 276 ? 2.936 15.812 30.562 1 84.44 276 ALA A N 1
ATOM 2023 C CA . ALA A 1 276 ? 3.691 16.938 31.094 1 84.44 276 ALA A CA 1
ATOM 2024 C C . ALA A 1 276 ? 2.764 18.078 31.5 1 84.44 276 ALA A C 1
ATOM 2026 O O . ALA A 1 276 ? 3.049 18.812 32.438 1 84.44 276 ALA A O 1
ATOM 2027 N N . CYS A 1 277 ? 1.657 18.188 30.844 1 86.44 277 CYS A N 1
ATOM 2028 C CA . CYS A 1 277 ? 0.715 19.281 31.094 1 86.44 277 CYS A CA 1
ATOM 2029 C C . CYS A 1 277 ? -0.348 18.844 32.094 1 86.44 277 CYS A C 1
ATOM 2031 O O . CYS A 1 277 ? -1.204 19.641 32.5 1 86.44 277 CYS A O 1
ATOM 2033 N N . GLY A 1 278 ? -0.282 17.578 32.531 1 85.81 278 GLY A N 1
ATOM 2034 C CA . GLY A 1 278 ? -1.244 17.062 33.5 1 85.81 278 GLY A CA 1
ATOM 2035 C C . GLY A 1 278 ? -2.615 16.812 32.875 1 85.81 278 GLY A C 1
ATOM 2036 O O . GLY A 1 278 ? -3.633 16.969 33.562 1 85.81 278 GLY A O 1
ATOM 2037 N N . CYS A 1 279 ? -2.625 16.484 31.656 1 88 279 CYS A N 1
ATOM 2038 C CA . CYS A 1 279 ? -3.889 16.234 30.984 1 88 279 CYS A CA 1
ATOM 2039 C C . CYS A 1 279 ? -4.387 14.828 31.266 1 88 279 CYS A C 1
ATOM 2041 O O . CYS A 1 279 ? -3.641 13.992 31.781 1 88 279 CYS A O 1
ATOM 2043 N N . ASP A 1 280 ? -5.629 14.633 30.953 1 85.44 280 ASP A N 1
ATOM 2044 C CA . ASP A 1 280 ? -6.23 13.305 31.016 1 85.44 280 ASP A CA 1
ATOM 2045 C C . ASP A 1 280 ? -5.508 12.336 30.078 1 85.44 280 ASP A C 1
ATOM 2047 O O . ASP A 1 280 ? -5.277 12.648 28.906 1 85.44 280 ASP A O 1
ATOM 2051 N N . PRO A 1 281 ? -5.172 11.219 30.625 1 74.94 281 PRO A N 1
ATOM 2052 C CA . PRO A 1 281 ? -4.441 10.242 29.828 1 74.94 281 PRO A CA 1
ATOM 2053 C C . PRO A 1 281 ? -5.254 9.727 28.625 1 74.94 281 PRO A C 1
ATOM 2055 O O . PRO A 1 281 ? -4.688 9.203 27.672 1 74.94 281 PRO A O 1
ATOM 2058 N N . SER A 1 282 ? -6.516 9.883 28.656 1 77.06 282 SER A N 1
ATOM 2059 C CA . SER A 1 282 ? -7.371 9.383 27.594 1 77.06 282 SER A CA 1
ATOM 2060 C C . SER A 1 282 ? -7.422 10.359 26.422 1 77.06 282 SER A C 1
ATOM 2062 O O . SER A 1 282 ? -7.918 10.023 25.344 1 77.06 282 SER A O 1
ATOM 2064 N N . LEU A 1 283 ? -6.848 11.523 26.672 1 83.06 283 LEU A N 1
ATOM 2065 C CA . LEU A 1 283 ? -6.832 12.5 25.578 1 83.06 283 LEU A CA 1
ATOM 2066 C C . LEU A 1 283 ? -5.965 12.016 24.422 1 83.06 283 LEU A C 1
ATOM 2068 O O . LEU A 1 283 ? -4.82 11.609 24.625 1 83.06 283 LEU A O 1
ATOM 2072 N N . SER A 1 284 ? -6.543 11.945 23.203 1 85.06 284 SER A N 1
ATOM 2073 C CA . SER A 1 284 ? -5.812 11.469 22.031 1 85.06 284 SER A CA 1
ATOM 2074 C C . SER A 1 284 ? -5.648 12.578 21 1 85.06 284 SER A C 1
ATOM 2076 O O . SER A 1 284 ? -6.516 13.445 20.859 1 85.06 284 SER A O 1
ATOM 2078 N N . ALA A 1 285 ? -4.629 12.477 20.344 1 88.44 285 ALA A N 1
ATOM 2079 C CA . ALA A 1 285 ? -4.312 13.469 19.312 1 88.44 285 ALA A CA 1
ATOM 2080 C C . ALA A 1 285 ? -5.219 13.305 18.094 1 88.44 285 ALA A C 1
ATOM 2082 O O . ALA A 1 285 ? -5.594 12.188 17.734 1 88.44 285 ALA A O 1
ATOM 2083 N N . HIS A 1 286 ? -5.648 14.445 17.531 1 94 286 HIS A N 1
ATOM 2084 C CA . HIS A 1 286 ? -6.191 14.438 16.188 1 94 286 HIS A CA 1
ATOM 2085 C C . HIS A 1 286 ? -5.078 14.555 15.148 1 94 286 HIS A C 1
ATOM 2087 O O . HIS A 1 286 ? -4.461 15.609 15.008 1 94 286 HIS A O 1
ATOM 2093 N N . LEU A 1 287 ? -4.809 13.5 14.445 1 96.06 287 LEU A N 1
ATOM 2094 C CA . LEU A 1 287 ? -3.693 13.453 13.5 1 96.06 287 LEU A CA 1
ATOM 2095 C C . LEU A 1 287 ? -4.188 13.594 12.07 1 96.06 287 LEU A C 1
ATOM 2097 O O . LEU A 1 287 ? -4.922 12.742 11.57 1 96.06 287 LEU A O 1
ATOM 2101 N N . PHE A 1 288 ? -3.887 14.719 11.453 1 96.75 288 PHE A N 1
ATOM 2102 C CA . PHE A 1 288 ? -4.129 14.961 10.031 1 96.75 288 PHE A CA 1
ATOM 2103 C C . PHE A 1 288 ? -2.865 14.719 9.219 1 96.75 288 PHE A C 1
ATOM 2105 O O . PHE A 1 288 ? -1.81 15.281 9.523 1 96.75 288 PHE A O 1
ATOM 2112 N N . MET A 1 289 ? -2.943 13.859 8.188 1 98 289 MET A N 1
ATOM 2113 C CA . MET A 1 289 ? -1.785 13.633 7.328 1 98 289 MET A CA 1
ATOM 2114 C C . MET A 1 289 ? -2.129 13.922 5.871 1 98 289 MET A C 1
ATOM 2116 O O . MET A 1 289 ? -3.25 13.664 5.426 1 98 289 MET A O 1
ATOM 2120 N N . GLU A 1 290 ? -1.246 14.508 5.172 1 98.31 290 GLU A N 1
ATOM 2121 C CA . GLU A 1 290 ? -1.343 14.805 3.748 1 98.31 290 GLU A CA 1
ATOM 2122 C C . GLU A 1 290 ? -0.156 14.234 2.979 1 98.31 290 GLU A C 1
ATOM 2124 O O . GLU A 1 290 ? 0.98 14.281 3.455 1 98.31 290 GLU A O 1
ATOM 2129 N N . THR A 1 291 ? -0.449 13.648 1.769 1 98.38 291 THR A N 1
ATOM 2130 C CA . THR A 1 291 ? 0.665 13.109 0.999 1 98.38 291 THR A CA 1
ATOM 2131 C C . THR A 1 291 ? 1.668 14.203 0.653 1 98.38 291 THR A C 1
ATOM 2133 O O . THR A 1 291 ? 1.29 15.359 0.467 1 98.38 291 THR A O 1
ATOM 2136 N N . SER A 1 292 ? 2.869 13.852 0.565 1 97.19 292 SER A N 1
ATOM 2137 C CA . SER A 1 292 ? 4.012 14.758 0.471 1 97.19 292 SER A CA 1
ATOM 2138 C C . SER A 1 292 ? 4.078 15.422 -0.898 1 97.19 292 SER A C 1
ATOM 2140 O O . SER A 1 292 ? 4.016 14.75 -1.928 1 97.19 292 SER A O 1
ATOM 2142 N N . TYR A 1 293 ? 4.156 16.719 -0.897 1 97 293 TYR A N 1
ATOM 2143 C CA . TYR A 1 293 ? 4.473 17.453 -2.121 1 97 293 TYR A CA 1
ATOM 2144 C C . TYR A 1 293 ? 5.879 17.109 -2.607 1 97 293 TYR A C 1
ATOM 2146 O O . TYR A 1 293 ? 6.113 17 -3.812 1 97 293 TYR A O 1
ATOM 2154 N N . ARG A 1 294 ? 6.754 16.922 -1.709 1 94.81 294 ARG A N 1
ATOM 2155 C CA . ARG A 1 294 ? 8.164 16.656 -1.973 1 94.81 294 ARG A CA 1
ATOM 2156 C C . ARG A 1 294 ? 8.344 15.398 -2.807 1 94.81 294 ARG A C 1
ATOM 2158 O O . ARG A 1 294 ? 9.273 15.305 -3.613 1 94.81 294 ARG A O 1
ATOM 2165 N N . MET A 1 295 ? 7.488 14.469 -2.703 1 95.06 295 MET A N 1
ATOM 2166 C CA . MET A 1 295 ? 7.691 13.164 -3.324 1 95.06 295 MET A CA 1
ATOM 2167 C C . MET A 1 295 ? 7.172 13.156 -4.758 1 95.06 295 MET A C 1
ATOM 2169 O O . MET A 1 295 ? 7.445 12.227 -5.516 1 95.06 295 MET A O 1
ATOM 2173 N N . LEU A 1 296 ? 6.375 14.148 -5.148 1 97.06 296 LEU A N 1
ATOM 2174 C CA . LEU A 1 296 ? 5.801 14.18 -6.488 1 97.06 296 LEU A CA 1
ATOM 2175 C C . LEU A 1 296 ? 6.871 14.484 -7.531 1 97.06 296 LEU A C 1
ATOM 2177 O O . LEU A 1 296 ? 7.785 15.273 -7.273 1 97.06 296 LEU A O 1
ATOM 2181 N N . THR A 1 297 ? 6.773 13.875 -8.641 1 97 297 THR A N 1
ATOM 2182 C CA . THR A 1 297 ? 7.715 14.094 -9.734 1 97 297 THR A CA 1
ATOM 2183 C C . THR A 1 297 ? 6.992 14.648 -10.961 1 97 297 THR A C 1
ATOM 2185 O O . THR A 1 297 ? 5.82 14.344 -11.188 1 97 297 THR A O 1
ATOM 2188 N N . ARG A 1 298 ? 7.695 15.398 -11.719 1 96 298 ARG A N 1
ATOM 2189 C CA . ARG A 1 298 ? 7.156 15.914 -12.977 1 96 298 ARG A CA 1
ATOM 2190 C C . ARG A 1 298 ? 7.207 14.852 -14.07 1 96 298 ARG A C 1
ATOM 2192 O O . ARG A 1 298 ? 6.277 14.727 -14.867 1 96 298 ARG A O 1
ATOM 2199 N N . LEU A 1 299 ? 8.367 14.148 -14.117 1 96.44 299 LEU A N 1
ATOM 2200 C CA . LEU A 1 299 ? 8.531 13.086 -15.109 1 96.44 299 LEU A CA 1
ATOM 2201 C C . LEU A 1 299 ? 7.797 11.828 -14.68 1 96.44 299 LEU A C 1
ATOM 2203 O O . LEU A 1 299 ? 7.754 11.5 -13.484 1 96.44 299 LEU A O 1
ATOM 2207 N N . ASP A 1 300 ? 7.184 11.109 -15.648 1 96.12 300 ASP A N 1
ATOM 2208 C CA . ASP A 1 300 ? 6.473 9.859 -15.398 1 96.12 300 ASP A CA 1
ATOM 2209 C C . ASP A 1 300 ? 5.453 10.031 -14.266 1 96.12 300 ASP A C 1
ATOM 2211 O O . ASP A 1 300 ? 5.477 9.281 -13.289 1 96.12 300 ASP A O 1
ATOM 2215 N N . PRO A 1 301 ? 4.535 11.039 -14.398 1 96.88 301 PRO A N 1
ATOM 2216 C CA . PRO A 1 301 ? 3.682 11.43 -13.273 1 96.88 301 PRO A CA 1
ATOM 2217 C C . PRO A 1 301 ? 2.744 10.312 -12.828 1 96.88 301 PRO A C 1
ATOM 2219 O O . PRO A 1 301 ? 2.279 10.305 -11.688 1 96.88 301 PRO A O 1
ATOM 2222 N N . GLU A 1 302 ? 2.432 9.312 -13.695 1 96.81 302 GLU A N 1
ATOM 2223 C CA . GLU A 1 302 ? 1.563 8.211 -13.297 1 96.81 302 GLU A CA 1
ATOM 2224 C C . GLU A 1 302 ? 2.193 7.383 -12.18 1 96.81 302 GLU A C 1
ATOM 2226 O O . GLU A 1 302 ? 1.486 6.75 -11.391 1 96.81 302 GLU A O 1
ATOM 2231 N N . THR A 1 303 ? 3.535 7.445 -12.102 1 97.06 303 THR A N 1
ATOM 2232 C CA . THR A 1 303 ? 4.219 6.758 -11.008 1 97.06 303 THR A CA 1
ATOM 2233 C C . THR A 1 303 ? 3.865 7.387 -9.664 1 97.06 303 THR A C 1
ATOM 2235 O O . THR A 1 303 ? 3.916 6.719 -8.633 1 97.06 303 THR A O 1
ATOM 2238 N N . ASN A 1 304 ? 3.41 8.68 -9.672 1 98.19 304 ASN A N 1
ATOM 2239 C CA . ASN A 1 304 ? 2.965 9.336 -8.445 1 98.19 304 ASN A CA 1
ATOM 2240 C C . ASN A 1 304 ? 1.716 8.672 -7.879 1 98.19 304 ASN A C 1
ATOM 2242 O O . ASN A 1 304 ? 1.443 8.773 -6.68 1 98.19 304 ASN A O 1
ATOM 2246 N N . ILE A 1 305 ? 0.927 8 -8.758 1 98.19 305 ILE A N 1
ATOM 2247 C CA . ILE A 1 305 ? -0.25 7.277 -8.289 1 98.19 305 ILE A CA 1
ATOM 2248 C C . ILE A 1 305 ? 0.176 6.156 -7.348 1 98.19 305 ILE A C 1
ATOM 2250 O O . ILE A 1 305 ? -0.446 5.945 -6.305 1 98.19 305 ILE A O 1
ATOM 2254 N N . LEU A 1 306 ? 1.218 5.488 -7.703 1 97.81 306 LEU A N 1
ATOM 2255 C CA . LEU A 1 306 ? 1.764 4.422 -6.871 1 97.81 306 LEU A CA 1
ATOM 2256 C C . LEU A 1 306 ? 2.279 4.977 -5.547 1 97.81 306 LEU A C 1
ATOM 2258 O O . LEU A 1 306 ? 1.957 4.449 -4.48 1 97.81 306 LEU A O 1
ATOM 2262 N N . ARG A 1 307 ? 3.012 6.098 -5.613 1 97.69 307 ARG A N 1
ATOM 2263 C CA . ARG A 1 307 ? 3.564 6.727 -4.418 1 97.69 307 ARG A CA 1
ATOM 2264 C C . ARG A 1 307 ? 2.455 7.168 -3.469 1 97.69 307 ARG A C 1
ATOM 2266 O O . ARG A 1 307 ? 2.543 6.953 -2.258 1 97.69 307 ARG A O 1
ATOM 2273 N N . ASN A 1 308 ? 1.469 7.777 -4.059 1 98.38 308 ASN A N 1
ATOM 2274 C CA . ASN A 1 308 ? 0.325 8.203 -3.26 1 98.38 308 ASN A CA 1
ATOM 2275 C C . ASN A 1 308 ? -0.341 7.02 -2.562 1 98.38 308 ASN A C 1
ATOM 2277 O O . ASN A 1 308 ? -0.692 7.105 -1.384 1 98.38 308 ASN A O 1
ATOM 2281 N N . THR A 1 309 ? -0.512 5.949 -3.287 1 97.88 309 THR A N 1
ATOM 2282 C CA . THR A 1 309 ? -1.165 4.777 -2.721 1 97.88 309 THR A CA 1
ATOM 2283 C C . THR A 1 309 ? -0.373 4.238 -1.531 1 97.88 309 THR A C 1
ATOM 2285 O O . THR A 1 309 ? -0.947 3.934 -0.484 1 97.88 309 THR A O 1
ATOM 2288 N N . ILE A 1 310 ? 0.908 4.172 -1.686 1 96.31 310 ILE A N 1
ATOM 2289 C CA . ILE A 1 310 ? 1.79 3.68 -0.633 1 96.31 310 ILE A CA 1
ATOM 2290 C C . ILE A 1 310 ? 1.739 4.625 0.566 1 96.31 310 ILE A C 1
ATOM 2292 O O . ILE A 1 310 ? 1.647 4.176 1.712 1 96.31 310 ILE A O 1
ATOM 2296 N N . ALA A 1 311 ? 1.779 5.91 0.291 1 97.81 311 ALA A N 1
ATOM 2297 C CA . ALA A 1 311 ? 1.754 6.918 1.346 1 97.81 311 ALA A CA 1
ATOM 2298 C C . ALA A 1 311 ? 0.45 6.855 2.135 1 97.81 311 ALA A C 1
ATOM 2300 O O . ALA A 1 311 ? 0.457 6.945 3.365 1 97.81 311 ALA A O 1
ATOM 2301 N N . VAL A 1 312 ? -0.663 6.73 1.448 1 97.62 312 VAL A N 1
ATOM 2302 C CA . VAL A 1 312 ? -1.966 6.688 2.104 1 97.62 312 VAL A CA 1
ATOM 2303 C C . VAL A 1 312 ? -2.082 5.418 2.943 1 97.62 312 VAL A C 1
ATOM 2305 O O . VAL A 1 312 ? -2.613 5.449 4.059 1 97.62 312 VAL A O 1
ATOM 2308 N N . PHE A 1 313 ? -1.585 4.348 2.428 1 94.56 313 PHE A N 1
ATOM 2309 C CA . PHE A 1 313 ? -1.556 3.113 3.205 1 94.56 313 PHE A CA 1
ATOM 2310 C C . PHE A 1 313 ? -0.784 3.311 4.504 1 94.56 313 PHE A C 1
ATOM 2312 O O . PHE A 1 313 ? -1.237 2.893 5.57 1 94.56 313 PHE A O 1
ATOM 2319 N N . ALA A 1 314 ? 0.376 3.875 4.387 1 94.19 314 ALA A N 1
ATOM 2320 C CA . ALA A 1 314 ? 1.223 4.102 5.555 1 94.19 314 ALA A CA 1
ATOM 2321 C C . ALA A 1 314 ? 0.526 5 6.57 1 94.19 314 ALA A C 1
ATOM 2323 O O . ALA A 1 314 ? 0.538 4.715 7.773 1 94.19 314 ALA A O 1
ATOM 2324 N N . ALA A 1 315 ? -0.079 6.086 6.098 1 96.69 315 ALA A N 1
ATOM 2325 C CA . ALA A 1 315 ? -0.778 7.023 6.973 1 96.69 315 ALA A CA 1
ATOM 2326 C C . ALA A 1 315 ? -1.938 6.344 7.691 1 96.69 315 ALA A C 1
ATOM 2328 O O . ALA A 1 315 ? -2.104 6.5 8.906 1 96.69 315 ALA A O 1
ATOM 2329 N N . GLY A 1 316 ? -2.729 5.594 6.965 1 93.62 316 GLY A N 1
ATOM 2330 C CA . GLY A 1 316 ? -3.838 4.863 7.555 1 93.62 316 GLY A CA 1
ATOM 2331 C C . GLY A 1 316 ? -3.396 3.836 8.586 1 93.62 316 GLY A C 1
ATOM 2332 O O . GLY A 1 316 ? -3.957 3.766 9.68 1 93.62 316 GLY A O 1
ATOM 2333 N N . THR A 1 317 ? -2.383 3.08 8.211 1 90.44 317 THR A N 1
ATOM 2334 C CA . THR A 1 317 ? -1.84 2.064 9.102 1 90.44 317 THR A CA 1
ATOM 2335 C C . THR A 1 317 ? -1.243 2.705 10.352 1 90.44 317 THR A C 1
ATOM 2337 O O . THR A 1 317 ? -1.318 2.139 11.445 1 90.44 317 THR A O 1
ATOM 2340 N N . GLY A 1 318 ? -0.659 3.896 10.203 1 91.62 318 GLY A N 1
ATOM 2341 C CA . GLY A 1 318 ? -0.051 4.609 11.312 1 91.62 318 GLY A CA 1
ATOM 2342 C C . GLY A 1 318 ? -1.067 5.254 12.242 1 91.62 318 GLY A C 1
ATOM 2343 O O . GLY A 1 318 ? -0.715 5.746 13.312 1 91.62 318 GLY A O 1
ATOM 2344 N N . GLY A 1 319 ? -2.344 5.297 11.789 1 91.62 319 GLY A N 1
ATOM 2345 C CA . GLY A 1 319 ? -3.398 5.766 12.68 1 91.62 319 GLY A CA 1
ATOM 2346 C C . GLY A 1 319 ? -3.799 7.207 12.414 1 91.62 319 GLY A C 1
ATOM 2347 O O . GLY A 1 319 ? -4.176 7.93 13.344 1 91.62 319 GLY A O 1
ATOM 2348 N N . ALA A 1 320 ? -3.678 7.695 11.242 1 95.38 320 ALA A N 1
ATOM 2349 C CA . ALA A 1 320 ? -4.164 9.031 10.914 1 95.38 320 ALA A CA 1
ATOM 2350 C C . ALA A 1 320 ? -5.68 9.125 11.086 1 95.38 320 ALA A C 1
ATOM 2352 O O . ALA A 1 320 ? -6.406 8.188 10.75 1 95.38 320 ALA A O 1
ATOM 2353 N N . ASP A 1 321 ? -6.172 10.234 11.609 1 93.88 321 ASP A N 1
ATOM 2354 C CA . ASP A 1 321 ? -7.605 10.477 11.766 1 93.88 321 ASP A CA 1
ATOM 2355 C C . ASP A 1 321 ? -8.203 11.062 10.492 1 93.88 321 ASP A C 1
ATOM 2357 O O . ASP A 1 321 ? -9.406 10.938 10.25 1 93.88 321 ASP A O 1
ATOM 2361 N N . GLU A 1 322 ? -7.41 11.727 9.812 1 95.38 322 GLU A N 1
ATOM 2362 C CA . GLU A 1 322 ? -7.777 12.391 8.57 1 95.38 322 GLU A CA 1
ATOM 2363 C C . GLU A 1 322 ? -6.629 12.359 7.566 1 95.38 322 GLU A C 1
ATOM 2365 O O . GLU A 1 322 ? -5.469 12.547 7.938 1 95.38 322 GLU A O 1
ATOM 2370 N N . ILE A 1 323 ? -6.961 12.055 6.246 1 97.81 323 ILE A N 1
ATOM 2371 C CA . ILE A 1 323 ? -5.914 11.992 5.234 1 97.81 323 ILE A CA 1
ATOM 2372 C C . ILE A 1 323 ? -6.344 12.781 3.996 1 97.81 323 ILE A C 1
ATOM 2374 O O . ILE A 1 323 ? -7.492 12.688 3.562 1 97.81 323 ILE A O 1
ATOM 2378 N N . SER A 1 324 ? -5.504 13.594 3.512 1 98 324 SER A N 1
ATOM 2379 C CA . SER A 1 324 ? -5.648 14.266 2.223 1 98 324 SER A CA 1
ATOM 2380 C C . SER A 1 324 ? -4.574 13.805 1.241 1 98 324 SER A C 1
ATOM 2382 O O . SER A 1 324 ? -3.428 13.57 1.631 1 98 324 SER A O 1
ATOM 2384 N N . VAL A 1 325 ? -4.93 13.617 -0.023 1 98.44 325 VAL A N 1
ATOM 2385 C CA . VAL A 1 325 ? -4.004 13.133 -1.038 1 98.44 325 VAL A CA 1
ATOM 2386 C C . VAL A 1 325 ? -3.797 14.203 -2.107 1 98.44 325 VAL A C 1
ATOM 2388 O O . VAL A 1 325 ? -4.758 14.672 -2.721 1 98.44 325 VAL A O 1
ATOM 2391 N N . LEU A 1 326 ? -2.562 14.602 -2.281 1 98.38 326 LEU A N 1
ATOM 2392 C CA . LEU A 1 326 ? -2.242 15.492 -3.391 1 98.38 326 LEU A CA 1
ATOM 2393 C C . LEU A 1 326 ? -2.375 14.766 -4.727 1 98.38 326 LEU A C 1
ATOM 2395 O O . LEU A 1 326 ? -1.842 13.672 -4.898 1 98.38 326 LEU A O 1
ATOM 2399 N N . PRO A 1 327 ? -3.105 15.391 -5.633 1 98.12 327 PRO A N 1
ATOM 2400 C CA . PRO A 1 327 ? -3.281 14.719 -6.922 1 98.12 327 PRO A CA 1
ATOM 2401 C C . PRO A 1 327 ? -1.958 14.469 -7.641 1 98.12 327 PRO A C 1
ATOM 2403 O O . PRO A 1 327 ? -1.04 15.289 -7.559 1 98.12 327 PRO A O 1
ATOM 2406 N N . TYR A 1 328 ? -1.906 13.398 -8.516 1 98.06 328 TYR A N 1
ATOM 2407 C CA . TYR A 1 328 ? -0.644 12.898 -9.039 1 98.06 328 TYR A CA 1
ATOM 2408 C C . TYR A 1 328 ? -0.08 13.836 -10.102 1 98.06 328 TYR A C 1
ATOM 2410 O O . TYR A 1 328 ? 1.1 13.75 -10.453 1 98.06 328 TYR A O 1
ATOM 2418 N N . THR A 1 329 ? -0.865 14.805 -10.617 1 98 329 THR A N 1
ATOM 2419 C CA . THR A 1 329 ? -0.408 15.703 -11.672 1 98 329 THR A CA 1
ATOM 2420 C C . THR A 1 329 ? -0.108 17.094 -11.117 1 98 329 THR A C 1
ATOM 2422 O O . THR A 1 329 ? 0.078 18.047 -11.867 1 98 329 THR A O 1
ATOM 2425 N N . LEU A 1 330 ? -0.132 17.203 -9.797 1 97.31 330 LEU A N 1
ATOM 2426 C CA . LEU A 1 330 ? -0.027 18.516 -9.164 1 97.31 330 LEU A CA 1
ATOM 2427 C C . LEU A 1 330 ? 1.247 19.219 -9.602 1 97.31 330 LEU A C 1
ATOM 2429 O O . LEU A 1 330 ? 1.282 20.453 -9.664 1 97.31 330 LEU A O 1
ATOM 2433 N N . ALA A 1 331 ? 2.299 18.531 -9.945 1 95.44 331 ALA A N 1
ATOM 2434 C CA . ALA A 1 331 ? 3.553 19.141 -10.375 1 95.44 331 ALA A CA 1
ATOM 2435 C C . ALA A 1 331 ? 3.395 19.812 -11.734 1 95.44 331 ALA A C 1
ATOM 2437 O O . ALA A 1 331 ? 4.266 20.578 -12.164 1 95.44 331 ALA A O 1
ATOM 2438 N N . HIS A 1 332 ? 2.299 19.547 -12.43 1 96.56 332 HIS A N 1
ATOM 2439 C CA . HIS A 1 332 ? 2.131 20.047 -13.789 1 96.56 332 HIS A CA 1
ATOM 2440 C C . HIS A 1 332 ? 1.14 21.203 -13.828 1 96.56 332 HIS A C 1
ATOM 2442 O O . HIS A 1 332 ? 1.21 22.062 -14.719 1 96.56 332 HIS A O 1
ATOM 2448 N N . GLY A 1 333 ? 0.145 21.188 -12.961 1 97 333 GLY A N 1
ATOM 2449 C CA . GLY A 1 333 ? -0.887 22.203 -12.992 1 97 333 GLY A CA 1
ATOM 2450 C C . GLY A 1 333 ? -2.096 21.859 -12.141 1 97 333 GLY A C 1
ATOM 2451 O O . GLY A 1 333 ? -2.025 20.984 -11.281 1 97 333 GLY A O 1
ATOM 2452 N N . ILE A 1 334 ? -3.182 22.594 -12.391 1 97.69 334 ILE A N 1
ATOM 2453 C CA . ILE A 1 334 ? -4.434 22.375 -11.68 1 97.69 334 ILE A CA 1
ATOM 2454 C C . ILE A 1 334 ? -4.969 20.969 -12 1 97.69 334 ILE A C 1
ATOM 2456 O O . ILE A 1 334 ? -5.199 20.656 -13.172 1 97.69 334 ILE A O 1
ATOM 2460 N N . PRO A 1 335 ? -5.16 20.172 -11.055 1 97.31 335 PRO A N 1
ATOM 2461 C CA . PRO A 1 335 ? -5.547 18.781 -11.305 1 97.31 335 PRO A CA 1
ATOM 2462 C C . PRO A 1 335 ? -6.887 18.672 -12.039 1 97.31 335 PRO A C 1
ATOM 2464 O O . PRO A 1 335 ? -7.824 19.406 -11.727 1 97.31 335 PRO A O 1
ATOM 2467 N N . ASP A 1 336 ? -6.961 17.75 -12.977 1 96.56 336 ASP A N 1
ATOM 2468 C CA . ASP A 1 336 ? -8.211 17.453 -13.68 1 96.56 336 ASP A CA 1
ATOM 2469 C C . ASP A 1 336 ? -9.055 16.453 -12.891 1 96.56 336 ASP A C 1
ATOM 2471 O O . ASP A 1 336 ? -8.648 16 -11.82 1 96.56 336 ASP A O 1
ATOM 2475 N N . PRO A 1 337 ? -10.227 16.109 -13.359 1 95.5 337 PRO A N 1
ATOM 2476 C CA . PRO A 1 337 ? -11.141 15.25 -12.602 1 95.5 337 PRO A CA 1
ATOM 2477 C C . PRO A 1 337 ? -10.555 13.867 -12.336 1 95.5 337 PRO A C 1
ATOM 2479 O O . PRO A 1 337 ? -10.766 13.297 -11.258 1 95.5 337 PRO A O 1
ATOM 2482 N N . LEU A 1 338 ? -9.82 13.328 -13.281 1 95.81 338 LEU A N 1
ATOM 2483 C CA . LEU A 1 338 ? -9.242 12 -13.07 1 95.81 338 LEU A CA 1
ATOM 2484 C C . LEU A 1 338 ? -8.25 12.016 -11.914 1 95.81 338 LEU A C 1
ATOM 2486 O O . LEU A 1 338 ? -8.266 11.125 -11.07 1 95.81 338 LEU A O 1
ATOM 2490 N N . ALA A 1 339 ? -7.367 13.047 -11.953 1 97.56 339 ALA A N 1
ATOM 2491 C CA . ALA A 1 339 ? -6.371 13.156 -10.891 1 97.56 339 ALA A CA 1
ATOM 2492 C C . ALA A 1 339 ? -7.031 13.273 -9.523 1 97.56 339 ALA A C 1
ATOM 2494 O O . ALA A 1 339 ? -6.602 12.633 -8.555 1 97.56 339 ALA A O 1
ATOM 2495 N N . ARG A 1 340 ? -8.07 14.078 -9.43 1 97.38 340 ARG A N 1
ATOM 2496 C CA . ARG A 1 340 ? -8.797 14.25 -8.172 1 97.38 340 ARG A CA 1
ATOM 2497 C C . ARG A 1 340 ? -9.5 12.953 -7.766 1 97.38 340 ARG A C 1
ATOM 2499 O O . ARG A 1 340 ? -9.516 12.594 -6.586 1 97.38 340 ARG A O 1
ATOM 2506 N N . ARG A 1 341 ? -10.094 12.289 -8.695 1 96.94 341 ARG A N 1
ATOM 2507 C CA . ARG A 1 341 ? -10.789 11.031 -8.438 1 96.94 341 ARG A CA 1
ATOM 2508 C C . ARG A 1 341 ? -9.828 9.969 -7.902 1 96.94 341 ARG A C 1
ATOM 2510 O O . ARG A 1 341 ? -10.148 9.266 -6.941 1 96.94 341 ARG A O 1
ATOM 2517 N N . LEU A 1 342 ? -8.664 9.836 -8.531 1 97.56 342 LEU A N 1
ATOM 2518 C CA . LEU A 1 342 ? -7.684 8.852 -8.086 1 97.56 342 LEU A CA 1
ATOM 2519 C C . LEU A 1 342 ? -7.184 9.172 -6.684 1 97.56 342 LEU A C 1
ATOM 2521 O O . LEU A 1 342 ? -6.93 8.266 -5.887 1 97.56 342 LEU A O 1
ATOM 2525 N N . ALA A 1 343 ? -7.07 10.484 -6.398 1 98 343 ALA A N 1
ATOM 2526 C CA . ALA A 1 343 ? -6.707 10.883 -5.043 1 98 343 ALA A CA 1
ATOM 2527 C C . ALA A 1 343 ? -7.746 10.406 -4.031 1 98 343 ALA A C 1
ATOM 2529 O O . ALA A 1 343 ? -7.395 9.836 -2.994 1 98 343 ALA A O 1
ATOM 2530 N N . ARG A 1 344 ? -8.953 10.555 -4.285 1 97.56 344 ARG A N 1
ATOM 2531 C CA . ARG A 1 344 ? -10.055 10.141 -3.422 1 97.56 344 ARG A CA 1
ATOM 2532 C C . ARG A 1 344 ? -10.172 8.625 -3.365 1 97.56 344 ARG A C 1
ATOM 2534 O O . ARG A 1 344 ? -10.258 8.039 -2.283 1 97.56 344 ARG A O 1
ATOM 2541 N N . ASN A 1 345 ? -10.117 7.965 -4.551 1 97.5 345 ASN A N 1
ATOM 2542 C CA . ASN A 1 345 ? -10.328 6.523 -4.641 1 97.5 345 ASN A CA 1
ATOM 2543 C C . ASN A 1 345 ? -9.227 5.75 -3.916 1 97.5 345 ASN A C 1
ATOM 2545 O O . ASN A 1 345 ? -9.461 4.652 -3.41 1 97.5 345 ASN A O 1
ATOM 2549 N N . THR A 1 346 ? -8.047 6.316 -3.945 1 97.62 346 THR A N 1
ATOM 2550 C CA . THR A 1 346 ? -6.965 5.672 -3.209 1 97.62 346 THR A CA 1
ATOM 2551 C C . THR A 1 346 ? -7.383 5.391 -1.768 1 97.62 346 THR A C 1
ATOM 2553 O O . THR A 1 346 ? -7.172 4.289 -1.257 1 97.62 346 THR A O 1
ATOM 2556 N N . GLN A 1 347 ? -8.039 6.336 -1.18 1 97.25 347 GLN A N 1
ATOM 2557 C CA . GLN A 1 347 ? -8.477 6.207 0.208 1 97.25 347 GLN A CA 1
ATOM 2558 C C . GLN A 1 347 ? -9.688 5.293 0.322 1 97.25 347 GLN A C 1
ATOM 2560 O O . GLN A 1 347 ? -9.734 4.418 1.191 1 97.25 347 GLN A O 1
ATOM 2565 N N . VAL A 1 348 ? -10.602 5.434 -0.548 1 96.31 348 VAL A N 1
ATOM 2566 C CA . VAL A 1 348 ? -11.859 4.691 -0.471 1 96.31 348 VAL A CA 1
ATOM 2567 C C . VAL A 1 348 ? -11.594 3.207 -0.721 1 96.31 348 VAL A C 1
ATOM 2569 O O . VAL A 1 348 ? -12.219 2.346 -0.098 1 96.31 348 VAL A O 1
ATOM 2572 N N . VAL A 1 349 ? -10.695 2.865 -1.627 1 95.94 349 VAL A N 1
ATOM 2573 C CA . VAL A 1 349 ? -10.344 1.472 -1.885 1 95.94 349 VAL A CA 1
ATOM 2574 C C . VAL A 1 349 ? -9.703 0.86 -0.641 1 95.94 349 VAL A C 1
ATOM 2576 O O . VAL A 1 349 ? -10.031 -0.266 -0.258 1 95.94 349 VAL A O 1
ATOM 2579 N N . LEU A 1 350 ? -8.828 1.558 -0.003 1 94.75 350 LEU A N 1
ATOM 2580 C CA . LEU A 1 350 ? -8.133 1.062 1.18 1 94.75 350 LEU A CA 1
ATOM 2581 C C . LEU A 1 350 ? -9.117 0.833 2.328 1 94.75 350 LEU A C 1
ATOM 2583 O O . LEU A 1 350 ? -8.922 -0.074 3.141 1 94.75 350 LEU A O 1
ATOM 2587 N N . ILE A 1 351 ? -10.227 1.644 2.383 1 91.12 351 ILE A N 1
ATOM 2588 C CA . ILE A 1 351 ? -11.211 1.541 3.451 1 91.12 351 ILE A CA 1
ATOM 2589 C C . ILE A 1 351 ? -12.234 0.463 3.104 1 91.12 351 ILE A C 1
ATOM 2591 O O . ILE A 1 351 ? -12.414 -0.502 3.852 1 91.12 351 ILE A O 1
ATOM 2595 N N . ALA A 1 352 ? -12.773 0.521 1.914 1 89 352 ALA A N 1
ATOM 2596 C CA . ALA A 1 352 ? -13.961 -0.261 1.573 1 89 352 ALA A CA 1
ATOM 2597 C C . ALA A 1 352 ? -13.57 -1.639 1.041 1 89 352 ALA A C 1
ATOM 2599 O O . ALA A 1 352 ? -14.32 -2.605 1.205 1 89 352 ALA A O 1
ATOM 2600 N N . GLU A 1 353 ? -12.438 -1.733 0.394 1 89.81 353 GLU A N 1
ATOM 2601 C CA . GLU A 1 353 ? -12.062 -3.008 -0.215 1 89.81 353 GLU A CA 1
ATOM 2602 C C . GLU A 1 353 ? -10.969 -3.703 0.588 1 89.81 353 GLU A C 1
ATOM 2604 O O . GLU A 1 353 ? -11 -4.922 0.763 1 89.81 353 GLU A O 1
ATOM 2609 N N . SER A 1 354 ? -10 -2.922 1.056 1 85.88 354 SER A N 1
ATOM 2610 C CA . SER A 1 354 ? -8.898 -3.502 1.81 1 85.88 354 SER A CA 1
ATOM 2611 C C . SER A 1 354 ? -9.242 -3.627 3.289 1 85.88 354 SER A C 1
ATOM 2613 O O . SER A 1 354 ? -8.562 -4.34 4.031 1 85.88 354 SER A O 1
ATOM 2615 N N . HIS A 1 355 ? -10.195 -2.857 3.809 1 79.62 355 HIS A N 1
ATOM 2616 C CA . HIS A 1 355 ? -10.695 -2.883 5.18 1 79.62 355 HIS A CA 1
ATOM 2617 C C . HIS A 1 355 ? -9.594 -2.523 6.168 1 79.62 355 HIS A C 1
ATOM 2619 O O . HIS A 1 355 ? -9.492 -3.127 7.242 1 79.62 355 HIS A O 1
ATOM 2625 N N . LEU A 1 356 ? -8.773 -1.659 5.734 1 80.06 356 LEU A N 1
ATOM 2626 C CA . LEU A 1 356 ? -7.672 -1.218 6.586 1 80.06 356 LEU A CA 1
ATOM 2627 C C . LEU A 1 356 ? -8.203 -0.57 7.859 1 80.06 356 LEU A C 1
ATOM 2629 O O . LEU A 1 356 ? -7.539 -0.604 8.898 1 80.06 356 LEU A O 1
ATOM 2633 N N . ASP A 1 357 ? -9.391 -0.081 7.762 1 73.94 357 ASP A N 1
ATOM 2634 C CA . ASP A 1 357 ? -9.977 0.65 8.883 1 73.94 357 ASP A CA 1
ATOM 2635 C C . ASP A 1 357 ? -10.492 -0.309 9.953 1 73.94 357 ASP A C 1
ATOM 2637 O O . ASP A 1 357 ? -10.781 0.105 11.078 1 73.94 357 ASP A O 1
ATOM 2641 N N . HIS A 1 358 ? -10.578 -1.582 9.688 1 70.88 358 HIS A N 1
ATOM 2642 C CA . HIS A 1 358 ? -11.195 -2.535 10.602 1 70.88 358 HIS A CA 1
ATOM 2643 C C . HIS A 1 358 ? -10.25 -2.885 11.75 1 70.88 358 HIS A C 1
ATOM 2645 O O . HIS A 1 358 ? -10.695 -3.369 12.797 1 70.88 358 HIS A O 1
ATOM 2651 N N . VAL A 1 359 ? -9.039 -2.785 11.539 1 70.06 359 VAL A N 1
ATOM 2652 C CA . VAL A 1 359 ? -8.062 -3.084 12.586 1 70.06 359 VAL A CA 1
ATOM 2653 C C . VAL A 1 359 ? -7.492 -1.784 13.148 1 70.06 359 VAL A C 1
ATOM 2655 O O . VAL A 1 359 ? -6.973 -0.954 12.398 1 70.06 359 VAL A O 1
ATOM 2658 N N . ASN A 1 360 ? -7.758 -1.764 14.469 1 71.19 360 ASN A N 1
ATOM 2659 C CA . ASN A 1 360 ? -7.148 -0.601 15.109 1 71.19 360 ASN A CA 1
ATOM 2660 C C . ASN A 1 360 ? -5.645 -0.783 15.289 1 71.19 360 ASN A C 1
ATOM 2662 O O . ASN A 1 360 ? -5.195 -1.82 15.781 1 71.19 360 ASN A O 1
ATOM 2666 N N . ASP A 1 361 ? -4.832 -0.033 14.852 1 77.06 361 ASP A N 1
ATOM 2667 C CA . ASP A 1 361 ? -3.375 -0.035 14.891 1 77.06 361 ASP A CA 1
ATOM 2668 C C . ASP A 1 361 ? -2.811 -1.342 14.336 1 77.06 361 ASP A C 1
ATOM 2670 O O . ASP A 1 361 ? -2.148 -2.092 15.055 1 77.06 361 ASP A O 1
ATOM 2674 N N . PRO A 1 362 ? -2.898 -1.64 13.172 1 76.44 362 PRO A N 1
ATOM 2675 C CA . PRO A 1 362 ? -2.467 -2.895 12.555 1 76.44 362 PRO A CA 1
ATOM 2676 C C . PRO A 1 362 ? -0.958 -3.111 12.648 1 76.44 362 PRO A C 1
ATOM 2678 O O . PRO A 1 362 ? -0.482 -4.242 12.508 1 76.44 362 PRO A O 1
ATOM 2681 N N . ALA A 1 363 ? -0.227 -2.107 12.898 1 79.06 363 ALA A N 1
ATOM 2682 C CA . ALA A 1 363 ? 1.229 -2.211 12.906 1 79.06 363 ALA A CA 1
ATOM 2683 C C . ALA A 1 363 ? 1.752 -2.543 14.297 1 79.06 363 ALA A C 1
ATOM 2685 O O . ALA A 1 363 ? 2.939 -2.826 14.469 1 79.06 363 ALA A O 1
ATOM 2686 N N . ALA A 1 364 ? 0.896 -2.584 15.273 1 79.38 364 ALA A N 1
ATOM 2687 C CA . ALA A 1 364 ? 1.331 -2.807 16.641 1 79.38 364 ALA A CA 1
ATOM 2688 C C . ALA A 1 364 ? 2.037 -4.152 16.781 1 79.38 364 ALA A C 1
ATOM 2690 O O . ALA A 1 364 ? 1.55 -5.172 16.297 1 79.38 364 ALA A O 1
ATOM 2691 N N . GLY A 1 365 ? 3.227 -4.113 17.375 1 77.25 365 GLY A N 1
ATOM 2692 C CA . GLY A 1 365 ? 3.959 -5.336 17.656 1 77.25 365 GLY A CA 1
ATOM 2693 C C . GLY A 1 365 ? 4.957 -5.699 16.578 1 77.25 365 GLY A C 1
ATOM 2694 O O . GLY A 1 365 ? 5.84 -6.531 16.797 1 77.25 365 GLY A O 1
ATOM 2695 N N . ALA A 1 366 ? 4.754 -5.129 15.422 1 77.69 366 ALA A N 1
ATOM 2696 C CA . ALA A 1 366 ? 5.754 -5.34 14.383 1 77.69 366 ALA A CA 1
ATOM 2697 C C . ALA A 1 366 ? 7.117 -4.805 14.812 1 77.69 366 ALA A C 1
ATOM 2699 O O . ALA A 1 366 ? 7.273 -3.604 15.039 1 77.69 366 ALA A O 1
ATOM 2700 N N . GLY A 1 367 ? 8.102 -5.574 14.852 1 74.06 367 GLY A N 1
ATOM 2701 C CA . GLY A 1 367 ? 9.398 -5.23 15.414 1 74.06 367 GLY A CA 1
ATOM 2702 C C . GLY A 1 367 ? 10.039 -4.027 14.75 1 74.06 367 GLY A C 1
ATOM 2703 O O . GLY A 1 367 ? 10.461 -3.086 15.422 1 74.06 367 GLY A O 1
ATOM 2704 N N . GLY A 1 368 ? 10.125 -3.973 13.477 1 74.94 368 GLY A N 1
ATOM 2705 C CA . GLY A 1 368 ? 10.742 -2.873 12.75 1 74.94 368 GLY A CA 1
ATOM 2706 C C . GLY A 1 368 ? 10.008 -1.556 12.93 1 74.94 368 GLY A C 1
ATOM 2707 O O . GLY A 1 368 ? 10.633 -0.517 13.148 1 74.94 368 GLY A O 1
ATOM 2708 N N . VAL A 1 369 ? 8.688 -1.634 12.93 1 83.25 369 VAL A N 1
ATOM 2709 C CA . VAL A 1 369 ? 7.875 -0.43 13.078 1 83.25 369 VAL A CA 1
ATOM 2710 C C . VAL A 1 369 ? 8.016 0.124 14.492 1 83.25 369 VAL A C 1
ATOM 2712 O O . VAL A 1 369 ? 8.18 1.332 14.68 1 83.25 369 VAL A O 1
ATOM 2715 N N . GLU A 1 370 ? 8 -0.756 15.477 1 82.44 370 GLU A N 1
ATOM 2716 C CA . GLU A 1 370 ? 8.141 -0.333 16.875 1 82.44 370 GLU A CA 1
ATOM 2717 C C . GLU A 1 370 ? 9.492 0.325 17.109 1 82.44 370 GLU A C 1
ATOM 2719 O O . GLU A 1 370 ? 9.57 1.384 17.734 1 82.44 370 GLU A O 1
ATOM 2724 N N . ALA A 1 371 ? 10.484 -0.3 16.578 1 78.44 371 ALA A N 1
ATOM 2725 C CA . ALA A 1 371 ? 11.836 0.223 16.766 1 78.44 371 ALA A CA 1
ATOM 2726 C C . ALA A 1 371 ? 12 1.585 16.094 1 78.44 371 ALA A C 1
ATOM 2728 O O . ALA A 1 371 ? 12.586 2.504 16.688 1 78.44 371 ALA A O 1
ATOM 2729 N N . LEU A 1 372 ? 11.562 1.715 14.953 1 83.31 372 LEU A N 1
ATOM 2730 C CA . LEU A 1 372 ? 11.648 2.973 14.219 1 83.31 372 LEU A CA 1
ATOM 2731 C C . LEU A 1 372 ? 10.812 4.055 14.891 1 83.31 372 LEU A C 1
ATOM 2733 O O . LEU A 1 372 ? 11.195 5.227 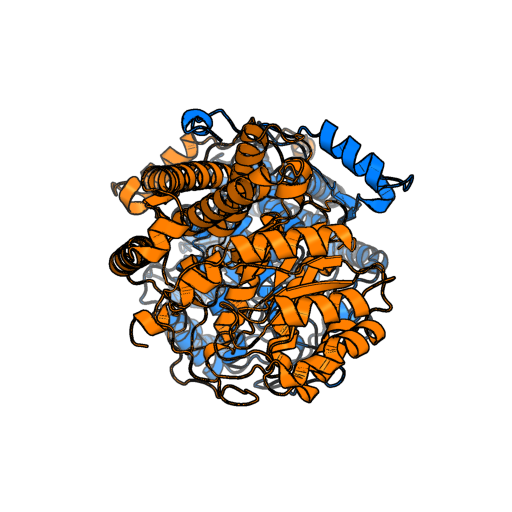14.898 1 83.31 372 LEU A O 1
ATOM 2737 N N . THR A 1 373 ? 9.617 3.658 15.367 1 89.06 373 THR A N 1
ATOM 2738 C CA . THR A 1 373 ? 8.75 4.594 16.062 1 89.06 373 THR A CA 1
ATOM 2739 C C . THR A 1 373 ? 9.469 5.195 17.281 1 89.06 373 THR A C 1
ATOM 2741 O O . THR A 1 373 ? 9.5 6.418 17.438 1 89.06 373 THR A O 1
ATOM 2744 N N . ASP A 1 374 ? 10.086 4.348 18.062 1 85.5 374 ASP A N 1
ATOM 2745 C CA . ASP A 1 374 ? 10.805 4.809 19.25 1 85.5 374 ASP A CA 1
ATOM 2746 C C . ASP A 1 374 ? 11.977 5.711 18.875 1 85.5 374 ASP A C 1
ATOM 2748 O O . ASP A 1 374 ? 12.172 6.77 19.469 1 85.5 374 ASP A O 1
ATOM 2752 N N . ALA A 1 375 ? 12.711 5.266 17.906 1 85.25 375 ALA A N 1
ATOM 2753 C CA . ALA A 1 375 ? 13.891 6.016 17.484 1 85.25 375 ALA A CA 1
ATOM 2754 C C . ALA A 1 375 ? 13.508 7.391 16.953 1 85.25 375 ALA A C 1
ATOM 2756 O O . ALA A 1 375 ? 14.164 8.391 17.25 1 85.25 375 ALA A O 1
ATOM 2757 N N . LEU A 1 376 ? 12.461 7.465 16.172 1 91 376 LEU A N 1
ATOM 2758 C CA . LEU A 1 376 ? 11.992 8.734 15.633 1 91 376 LEU A CA 1
ATOM 2759 C C . LEU A 1 376 ? 11.492 9.648 16.75 1 91 376 LEU A C 1
ATOM 2761 O O . LEU A 1 376 ? 11.781 10.852 16.734 1 91 376 LEU A O 1
ATOM 2765 N N . ALA A 1 377 ? 10.711 9.094 17.656 1 91.88 377 ALA A N 1
ATOM 2766 C CA . ALA A 1 377 ? 10.195 9.883 18.781 1 91.88 377 ALA A CA 1
ATOM 2767 C C . ALA A 1 377 ? 11.328 10.461 19.609 1 91.88 377 ALA A C 1
ATOM 2769 O O . ALA A 1 377 ? 11.305 11.641 19.984 1 91.88 377 ALA A O 1
ATOM 2770 N N . GLU A 1 378 ? 12.328 9.633 19.875 1 89.25 378 GLU A N 1
ATOM 2771 C CA . GLU A 1 378 ? 13.461 10.07 20.688 1 89.25 378 GLU A CA 1
ATOM 2772 C C . GLU A 1 378 ? 14.266 11.164 19.984 1 89.25 378 GLU A C 1
ATOM 2774 O O . GLU A 1 378 ? 14.617 12.172 20.594 1 89.25 378 GLU A O 1
ATOM 2779 N N . THR A 1 379 ? 14.547 10.914 18.734 1 90.75 379 THR A N 1
ATOM 2780 C CA . THR A 1 379 ? 15.297 11.898 17.953 1 90.75 379 THR A CA 1
ATOM 2781 C C . THR A 1 379 ? 14.523 13.211 17.844 1 90.75 379 THR A C 1
ATOM 2783 O O . THR A 1 379 ? 15.102 14.289 18 1 90.75 379 THR A O 1
ATOM 2786 N N . ALA A 1 380 ? 13.266 13.125 17.562 1 95.06 380 ALA A N 1
ATOM 2787 C CA . ALA A 1 380 ? 12.414 14.312 17.484 1 95.06 380 ALA A CA 1
ATOM 2788 C C . ALA A 1 380 ? 12.398 15.062 18.812 1 95.06 380 ALA A C 1
ATOM 2790 O O . ALA A 1 380 ? 12.438 16.297 18.828 1 95.06 380 ALA A O 1
ATOM 2791 N N . TRP A 1 381 ? 12.297 14.312 19.906 1 93.25 381 TRP A N 1
ATOM 2792 C CA . TRP A 1 381 ? 12.258 14.922 21.234 1 93.25 381 TRP A CA 1
ATOM 2793 C C . TRP A 1 381 ? 13.547 15.672 21.531 1 93.25 381 TRP A C 1
ATOM 2795 O O . TRP A 1 381 ? 13.531 16.734 22.156 1 93.25 381 TRP A O 1
ATOM 2805 N N . GLU A 1 382 ? 14.641 15.117 21.094 1 91.31 382 GLU A N 1
ATOM 2806 C CA . GLU A 1 382 ? 15.93 15.781 21.266 1 91.31 382 GLU A CA 1
ATOM 2807 C C . GLU A 1 382 ? 15.977 17.094 20.5 1 91.31 382 GLU A C 1
ATOM 2809 O O . GLU A 1 382 ? 16.422 18.125 21.031 1 91.31 382 GLU A O 1
ATOM 2814 N N . ILE A 1 383 ? 15.562 17.047 19.266 1 94.5 383 ILE A N 1
ATOM 2815 C CA . ILE A 1 383 ? 15.531 18.25 18.453 1 94.5 383 ILE A CA 1
ATOM 2816 C C . ILE A 1 383 ? 14.586 19.281 19.078 1 94.5 383 ILE A C 1
ATOM 2818 O O . ILE A 1 383 ? 14.914 20.469 19.156 1 94.5 383 ILE A O 1
ATOM 2822 N N . PHE A 1 384 ? 13.445 18.859 19.5 1 96.5 384 PHE A N 1
ATOM 2823 C CA . PHE A 1 384 ? 12.477 19.703 20.188 1 96.5 384 PHE A CA 1
ATOM 2824 C C . PHE A 1 384 ? 13.102 20.375 21.406 1 96.5 384 PHE A C 1
ATOM 2826 O O . PHE A 1 384 ? 12.945 21.578 21.609 1 96.5 384 PHE A O 1
ATOM 2833 N N . GLY A 1 385 ? 13.789 19.578 22.219 1 93.25 385 GLY A N 1
ATOM 2834 C CA . GLY A 1 385 ? 14.484 20.109 23.375 1 93.25 385 GLY A CA 1
ATOM 2835 C C . GLY A 1 385 ? 15.453 21.219 23.016 1 93.25 385 GLY A C 1
ATOM 2836 O O . GLY A 1 385 ? 15.516 22.234 23.719 1 93.25 385 GLY A O 1
ATOM 2837 N N . ASP A 1 386 ? 16.172 21 21.984 1 93.88 386 ASP A N 1
ATOM 2838 C CA . ASP A 1 386 ? 17.125 22.016 21.531 1 93.88 386 ASP A CA 1
ATOM 2839 C C . ASP A 1 386 ? 16.406 23.312 21.141 1 93.88 386 ASP A C 1
ATOM 2841 O O . ASP A 1 386 ? 16.875 24.406 21.453 1 93.88 386 ASP A O 1
ATOM 2845 N N . ILE A 1 387 ? 15.32 23.203 20.438 1 95.56 387 ILE A N 1
ATOM 2846 C CA . ILE A 1 387 ? 14.523 24.359 20.031 1 95.56 387 ILE A CA 1
ATOM 2847 C C . ILE A 1 387 ? 14.023 25.094 21.281 1 95.56 387 ILE A C 1
ATOM 2849 O O . ILE A 1 387 ? 14.109 26.328 21.344 1 95.56 387 ILE A O 1
ATOM 2853 N N . GLU A 1 388 ? 13.562 24.391 22.266 1 94.19 388 GLU A N 1
ATOM 2854 C CA . GLU A 1 388 ? 13.039 24.984 23.5 1 94.19 388 GLU A CA 1
ATOM 2855 C C . GLU A 1 388 ? 14.133 25.719 24.266 1 94.19 388 GLU A C 1
ATOM 2857 O O . GLU A 1 388 ? 13.898 26.781 24.828 1 94.19 388 GLU A O 1
ATOM 2862 N N . ARG A 1 389 ? 15.258 25.141 24.297 1 93.62 389 ARG A N 1
ATOM 2863 C CA . ARG A 1 389 ? 16.375 25.734 25.031 1 93.62 389 ARG A CA 1
ATOM 2864 C C . ARG A 1 389 ? 16.797 27.062 24.391 1 93.62 389 ARG A C 1
ATOM 2866 O O . ARG A 1 389 ? 17.328 27.938 25.062 1 93.62 389 ARG A O 1
ATOM 2873 N N . ARG A 1 390 ? 16.469 27.188 23.172 1 93.5 390 ARG A N 1
ATOM 2874 C CA . ARG A 1 390 ? 16.875 28.391 22.438 1 93.5 390 ARG A CA 1
ATOM 2875 C C . ARG A 1 390 ? 15.719 29.391 22.359 1 93.5 390 ARG A C 1
ATOM 2877 O O . ARG A 1 390 ? 15.773 30.344 21.578 1 93.5 390 ARG A O 1
ATOM 2884 N N . GLY A 1 391 ? 14.719 29.203 23.047 1 92.44 391 GLY A N 1
ATOM 2885 C CA . GLY A 1 391 ? 13.672 30.203 23.172 1 92.44 391 GLY A CA 1
ATOM 2886 C C . GLY A 1 391 ? 12.375 29.781 22.5 1 92.44 391 GLY A C 1
ATOM 2887 O O . GLY A 1 391 ? 11.43 30.562 22.422 1 92.44 391 GLY A O 1
ATOM 2888 N N . GLY A 1 392 ? 12.352 28.609 21.938 1 94.56 392 GLY A N 1
ATOM 2889 C CA . GLY A 1 392 ? 11.117 28.094 21.375 1 94.56 392 GLY A CA 1
ATOM 2890 C C . GLY A 1 392 ? 11.039 28.25 19.859 1 94.56 392 GLY A C 1
ATOM 2891 O O . GLY A 1 392 ? 11.977 28.75 19.234 1 94.56 392 GLY A O 1
ATOM 2892 N N . LEU A 1 393 ? 9.914 27.766 19.297 1 96.06 393 LEU A N 1
ATOM 2893 C CA . LEU A 1 393 ? 9.766 27.703 17.844 1 96.06 393 LEU A CA 1
ATOM 2894 C C . LEU A 1 393 ? 9.688 29.109 17.25 1 96.06 393 LEU A C 1
ATOM 2896 O O . LEU A 1 393 ? 10.273 29.375 16.188 1 96.06 393 LEU A O 1
ATOM 2900 N N . SER A 1 394 ? 8.945 30.016 17.891 1 94.25 394 SER A N 1
ATOM 2901 C CA . SER A 1 394 ? 8.844 31.391 17.406 1 94.25 394 SER A CA 1
ATOM 2902 C C . SER A 1 394 ? 10.219 32.031 17.266 1 94.25 394 SER A C 1
ATOM 2904 O O . SER A 1 394 ? 10.5 32.719 16.281 1 94.25 394 SER A O 1
ATOM 2906 N N . ALA A 1 395 ? 10.992 31.844 18.266 1 94.38 395 ALA A N 1
ATOM 2907 C CA . ALA A 1 395 ? 12.344 32.375 18.234 1 94.38 395 ALA A CA 1
ATOM 2908 C C . ALA A 1 395 ? 13.164 31.766 17.094 1 94.38 395 ALA A C 1
ATOM 2910 O O . ALA A 1 395 ? 13.914 32.469 16.422 1 94.38 395 ALA A O 1
ATOM 2911 N N . ALA A 1 396 ? 13.039 30.438 16.953 1 95.19 396 ALA A N 1
ATOM 2912 C CA . ALA A 1 396 ? 13.781 29.734 15.906 1 95.19 396 ALA A CA 1
ATOM 2913 C C . ALA A 1 396 ? 13.383 30.234 14.516 1 95.19 396 ALA A C 1
ATOM 2915 O O . ALA A 1 396 ? 14.211 30.281 13.609 1 95.19 396 ALA A O 1
ATOM 2916 N N . ILE A 1 397 ? 12.109 30.531 14.289 1 94.88 397 ILE A N 1
ATOM 2917 C CA . ILE A 1 397 ? 11.625 31.078 13.023 1 94.88 397 ILE A CA 1
ATOM 2918 C C . ILE A 1 397 ? 12.188 32.469 12.812 1 94.88 397 ILE A C 1
ATOM 2920 O O . ILE A 1 397 ? 12.734 32.781 11.75 1 94.88 397 ILE A O 1
ATOM 2924 N N . GLY A 1 398 ? 12.148 33.281 13.812 1 92.88 398 GLY A N 1
ATOM 2925 C CA . GLY A 1 398 ? 12.531 34.688 13.734 1 92.88 398 GLY A CA 1
ATOM 2926 C C . GLY A 1 398 ? 14.016 34.906 13.508 1 92.88 398 GLY A C 1
ATOM 2927 O O . GLY A 1 398 ? 14.422 35.812 12.773 1 92.88 398 GLY A O 1
ATOM 2928 N N . ASP A 1 399 ? 14.812 34.094 14.133 1 93.31 399 ASP A N 1
ATOM 2929 C CA . ASP A 1 399 ? 16.25 34.312 14.031 1 93.31 399 ASP A CA 1
ATOM 2930 C C . ASP A 1 399 ? 16.844 33.562 12.852 1 93.31 399 ASP A C 1
ATOM 2932 O O . ASP A 1 399 ? 18.047 33.594 12.617 1 93.31 399 ASP A O 1
ATOM 2936 N N . GLY A 1 400 ? 16.031 32.75 12.18 1 93.44 400 GLY A N 1
ATOM 2937 C CA . GLY A 1 400 ? 16.469 32.094 10.961 1 93.44 400 GLY A CA 1
ATOM 2938 C C . GLY A 1 400 ? 17.078 30.734 11.211 1 93.44 400 GLY A C 1
ATOM 2939 O O . GLY A 1 400 ? 17.438 30.016 10.273 1 93.44 400 GLY A O 1
ATOM 2940 N N . SER A 1 401 ? 17.125 30.328 12.43 1 95.06 401 SER A N 1
ATOM 2941 C CA . SER A 1 401 ? 17.766 29.062 12.758 1 95.06 401 SER A CA 1
ATOM 2942 C C . SER A 1 401 ? 16.969 27.891 12.234 1 95.06 401 SER A C 1
ATOM 2944 O O . SER A 1 401 ? 17.531 26.859 11.867 1 95.06 401 SER A O 1
ATOM 2946 N N . LEU A 1 402 ? 15.672 28 12.273 1 95.81 402 LEU A N 1
ATOM 2947 C CA . LEU A 1 402 ? 14.852 26.938 11.703 1 95.81 402 LEU A CA 1
ATOM 2948 C C . LEU A 1 402 ? 15.18 26.734 10.227 1 95.81 402 LEU A C 1
ATOM 2950 O O . LEU A 1 402 ? 15.422 25.609 9.789 1 95.81 402 LEU A O 1
ATOM 2954 N N . LYS A 1 403 ? 15.156 27.812 9.484 1 95.19 403 LYS A N 1
ATOM 2955 C CA . LYS A 1 403 ? 15.461 27.766 8.055 1 95.19 403 LYS A CA 1
ATOM 2956 C C . LYS A 1 403 ? 16.844 27.172 7.816 1 95.19 403 LYS A C 1
ATOM 2958 O O . LYS A 1 403 ? 17.031 26.359 6.914 1 95.19 403 LYS A O 1
ATOM 2963 N N . ALA A 1 404 ? 17.797 27.562 8.617 1 95.56 404 ALA A N 1
ATOM 2964 C CA . ALA A 1 404 ? 19.156 27.078 8.492 1 95.56 404 ALA A CA 1
ATOM 2965 C C . ALA A 1 404 ? 19.234 25.578 8.781 1 95.56 404 ALA A C 1
ATOM 2967 O O . ALA A 1 404 ? 19.969 24.844 8.117 1 95.56 404 ALA A O 1
ATOM 2968 N N . MET A 1 405 ? 18.531 25.188 9.766 1 95.06 405 MET A N 1
ATOM 2969 C CA . MET A 1 405 ? 18.5 23.781 10.141 1 95.06 405 MET A CA 1
ATOM 2970 C C . MET A 1 405 ? 17.969 22.922 8.992 1 95.06 405 MET A C 1
ATOM 2972 O O . MET A 1 405 ? 18.562 21.891 8.664 1 95.06 405 MET A O 1
ATOM 2976 N N . ILE A 1 406 ? 16.891 23.312 8.375 1 94.62 406 ILE A N 1
ATOM 2977 C CA . ILE A 1 406 ? 16.281 22.562 7.277 1 94.62 406 ILE A CA 1
ATOM 2978 C C . ILE A 1 406 ? 17.203 22.578 6.062 1 94.62 406 ILE A C 1
ATOM 2980 O O . ILE A 1 406 ? 17.375 21.547 5.398 1 94.62 406 ILE A O 1
ATOM 2984 N N . ALA A 1 407 ? 17.828 23.734 5.785 1 93.44 407 ALA A N 1
ATOM 2985 C CA . ALA A 1 407 ? 18.75 23.859 4.672 1 93.44 407 ALA A CA 1
ATOM 2986 C C . ALA A 1 407 ? 19.922 22.891 4.824 1 93.44 407 ALA A C 1
ATOM 2988 O O . ALA A 1 407 ? 20.375 22.281 3.846 1 93.44 407 ALA A O 1
ATOM 2989 N N . ARG A 1 408 ? 20.422 22.75 6.008 1 92.94 408 ARG A N 1
ATOM 2990 C CA . ARG A 1 408 ? 21.516 21.828 6.277 1 92.94 408 ARG A CA 1
ATOM 2991 C C . ARG A 1 408 ? 21.109 20.375 6.02 1 92.94 408 ARG A C 1
ATOM 2993 O O . ARG A 1 408 ? 21.891 19.594 5.5 1 92.94 408 ARG A O 1
ATOM 3000 N N . SER A 1 409 ? 19.922 20.062 6.434 1 90.12 409 SER A N 1
ATOM 3001 C CA . SER A 1 409 ? 19.422 18.719 6.207 1 90.12 409 SER A CA 1
ATOM 3002 C C . SER A 1 409 ? 19.25 18.422 4.715 1 90.12 409 SER A C 1
ATOM 3004 O O . SER A 1 409 ? 19.547 17.328 4.254 1 90.12 409 SER A O 1
ATOM 3006 N N . ARG A 1 410 ? 18.812 19.359 3.967 1 88.25 410 ARG A N 1
ATOM 3007 C CA . ARG A 1 410 ? 18.656 19.219 2.523 1 88.25 410 ARG A CA 1
ATOM 3008 C C . ARG A 1 410 ? 20 18.969 1.848 1 88.25 410 ARG A C 1
ATOM 3010 O O . ARG A 1 410 ? 20.109 18.141 0.943 1 88.25 410 ARG A O 1
ATOM 3017 N N . GLU A 1 411 ? 20.938 19.719 2.307 1 86.5 411 GLU A N 1
ATOM 3018 C CA . GLU A 1 411 ? 22.266 19.625 1.729 1 86.5 411 GLU A CA 1
ATOM 3019 C C . GLU A 1 411 ? 22.891 18.25 2.01 1 86.5 411 GLU A C 1
ATOM 3021 O O . GLU A 1 411 ? 23.641 17.719 1.185 1 86.5 411 GLU A O 1
ATOM 3026 N N . LYS A 1 412 ? 22.578 17.719 3.125 1 83.06 412 LYS A N 1
ATOM 3027 C CA . LYS A 1 412 ? 23.188 16.453 3.547 1 83.06 412 LYS A CA 1
ATOM 3028 C C . LYS A 1 412 ? 22.453 15.266 2.92 1 83.06 412 LYS A C 1
ATOM 3030 O O . LYS A 1 412 ? 22.984 14.148 2.896 1 83.06 412 LYS A O 1
ATOM 3035 N N . ARG A 1 413 ? 21.359 15.461 2.408 1 81.44 413 ARG A N 1
ATOM 3036 C CA . ARG A 1 413 ? 20.547 14.375 1.864 1 81.44 413 ARG A CA 1
ATOM 3037 C C . ARG A 1 413 ? 21.188 13.789 0.607 1 81.44 413 ARG A C 1
ATOM 3039 O O . ARG A 1 413 ? 21.531 14.531 -0.32 1 81.44 413 ARG A O 1
ATOM 3046 N N . PRO A 1 414 ? 21.438 12.484 0.638 1 73.69 414 PRO A N 1
ATOM 3047 C CA . PRO A 1 414 ? 21.969 11.875 -0.582 1 73.69 414 PRO A CA 1
ATOM 3048 C C . PRO A 1 414 ? 20.984 11.898 -1.739 1 73.69 414 PRO A C 1
ATOM 3050 O O . PRO A 1 414 ? 19.766 11.984 -1.516 1 73.69 414 PRO A O 1
ATOM 3053 N N . ASN A 1 415 ? 21.562 11.844 -2.906 1 77.88 415 ASN A N 1
ATOM 3054 C CA . ASN A 1 415 ? 20.688 11.727 -4.07 1 77.88 415 ASN A CA 1
ATOM 3055 C C . ASN A 1 415 ? 19.891 10.43 -4.031 1 77.88 415 ASN A C 1
ATOM 3057 O O . ASN A 1 415 ? 20.438 9.352 -3.818 1 77.88 415 ASN A O 1
ATOM 3061 N N . ARG A 1 416 ? 18.656 10.68 -4.188 1 80.81 416 ARG A N 1
ATOM 3062 C CA . ARG A 1 416 ? 17.766 9.539 -4.121 1 80.81 416 ARG A CA 1
ATOM 3063 C C . ARG A 1 416 ? 17.484 8.977 -5.512 1 80.81 416 ARG A C 1
ATOM 3065 O O . ARG A 1 416 ? 17.5 9.711 -6.5 1 80.81 416 ARG A O 1
ATOM 3072 N N . LEU A 1 417 ? 17.375 7.684 -5.527 1 85.69 417 LEU A N 1
ATOM 3073 C CA . LEU A 1 417 ? 16.875 7.043 -6.738 1 85.69 417 LEU A CA 1
ATOM 3074 C C . LEU A 1 417 ? 15.359 7.18 -6.84 1 85.69 417 LEU A C 1
ATOM 3076 O O . LEU A 1 417 ? 14.633 6.73 -5.953 1 85.69 417 LEU A O 1
ATOM 3080 N N . ILE A 1 418 ? 14.977 7.906 -7.844 1 93.19 418 ILE A N 1
ATOM 3081 C CA . ILE A 1 418 ? 13.547 8.133 -8.055 1 93.19 418 ILE A CA 1
ATOM 3082 C C . ILE A 1 418 ? 13.086 7.402 -9.312 1 93.19 418 ILE A C 1
ATOM 3084 O O . ILE A 1 418 ? 13.477 7.766 -10.422 1 93.19 418 ILE A O 1
ATOM 3088 N N . VAL A 1 419 ? 12.289 6.422 -9.164 1 95.31 419 VAL A N 1
ATOM 3089 C CA . VAL A 1 419 ? 11.797 5.613 -10.273 1 95.31 419 VAL A CA 1
ATOM 3090 C C . VAL A 1 419 ? 11.039 6.496 -11.266 1 95.31 419 VAL A C 1
ATOM 3092 O O . VAL A 1 419 ? 10.18 7.289 -10.867 1 95.31 419 VAL A O 1
ATOM 3095 N N . GLY A 1 420 ? 11.305 6.34 -12.578 1 95.25 420 GLY A N 1
ATOM 3096 C CA . GLY A 1 420 ? 10.664 7.117 -13.625 1 95.25 420 GLY A CA 1
ATOM 3097 C C . GLY A 1 420 ? 11.312 8.477 -13.836 1 95.25 420 GLY A C 1
ATOM 3098 O O . GLY A 1 420 ? 10.914 9.219 -14.734 1 95.25 420 GLY A O 1
ATOM 3099 N N . THR A 1 421 ? 12.297 8.844 -12.93 1 93.88 421 THR A N 1
ATOM 3100 C CA . THR A 1 421 ? 12.977 10.133 -13.023 1 93.88 421 THR A CA 1
ATOM 3101 C C . THR A 1 421 ? 14.484 9.945 -13.141 1 93.88 421 THR A C 1
ATOM 3103 O O . THR A 1 421 ? 15.047 10.102 -14.227 1 93.88 421 THR A O 1
ATOM 3106 N N . THR A 1 422 ? 15.148 9.438 -12.055 1 92.19 422 THR A N 1
ATOM 3107 C CA . THR A 1 422 ? 16.578 9.148 -12.102 1 92.19 422 THR A CA 1
ATOM 3108 C C . THR A 1 422 ? 16.828 7.664 -12.359 1 92.19 422 THR A C 1
ATOM 3110 O O . THR A 1 422 ? 17.844 7.289 -12.945 1 92.19 422 THR A O 1
ATOM 3113 N N . LEU A 1 423 ? 15.922 6.883 -11.875 1 93.25 423 LEU A N 1
ATOM 3114 C CA . LEU A 1 423 ? 15.969 5.441 -12.078 1 93.25 423 LEU A CA 1
ATOM 3115 C C . LEU A 1 423 ? 14.93 5 -13.102 1 93.25 423 LEU A C 1
ATOM 3117 O O . LEU A 1 423 ? 13.727 5.094 -12.852 1 93.25 423 LEU A O 1
ATOM 3121 N N . PHE A 1 424 ? 15.328 4.539 -14.312 1 93.81 424 PHE A N 1
ATOM 3122 C CA . PHE A 1 424 ? 14.492 4.012 -15.383 1 93.81 424 PHE A CA 1
ATOM 3123 C C . PHE A 1 424 ? 13.547 5.082 -15.914 1 93.81 424 PHE A C 1
ATOM 3125 O O . PHE A 1 424 ? 12.328 4.891 -15.93 1 93.81 424 PHE A O 1
ATOM 3132 N N . PRO A 1 425 ? 14.023 6.172 -16.312 1 93.56 425 PRO A N 1
ATOM 3133 C CA . PRO A 1 425 ? 13.172 7.207 -16.891 1 93.56 425 PRO A CA 1
ATOM 3134 C C . PRO A 1 425 ? 12.461 6.742 -18.172 1 93.56 425 PRO A C 1
ATOM 3136 O O . PRO A 1 425 ? 12.961 5.859 -18.875 1 93.56 425 PRO A O 1
ATOM 3139 N N . ALA A 1 426 ? 11.297 7.293 -18.406 1 91.81 426 ALA A N 1
ATOM 3140 C CA . ALA A 1 426 ? 10.609 6.992 -19.656 1 91.81 426 ALA A CA 1
ATOM 3141 C C . ALA A 1 426 ? 11.383 7.555 -20.844 1 91.81 426 ALA A C 1
ATOM 3143 O O . ALA A 1 426 ? 11.969 8.641 -20.766 1 91.81 426 ALA A O 1
ATOM 3144 N N . LYS A 1 427 ? 11.398 6.812 -21.922 1 88.06 427 LYS A N 1
ATOM 3145 C CA . LYS A 1 427 ? 12.055 7.289 -23.141 1 88.06 427 LYS A CA 1
ATOM 3146 C C . LYS A 1 427 ? 11.328 8.5 -23.703 1 88.06 427 LYS A C 1
ATOM 3148 O O . LYS A 1 427 ? 11.961 9.453 -24.172 1 88.06 427 LYS A O 1
ATOM 3153 N N . VAL A 1 428 ? 10.023 8.375 -23.656 1 91.12 428 VAL A N 1
ATOM 3154 C CA . VAL A 1 428 ? 9.172 9.469 -24.125 1 91.12 428 VAL A CA 1
ATOM 3155 C C . VAL A 1 428 ? 8.07 9.734 -23.094 1 91.12 428 VAL A C 1
ATOM 3157 O O . VAL A 1 428 ? 7.305 8.836 -22.75 1 91.12 428 VAL A O 1
ATOM 3160 N N . GLU A 1 429 ? 8.016 11 -22.688 1 93.56 429 GLU A N 1
ATOM 3161 C CA . GLU A 1 429 ? 6.973 11.383 -21.734 1 93.56 429 GLU A CA 1
ATOM 3162 C C . GLU A 1 429 ? 5.609 11.477 -22.422 1 93.56 429 GLU A C 1
ATOM 3164 O O . GLU A 1 429 ? 5.512 11.961 -23.547 1 93.56 429 GLU A O 1
ATOM 3169 N N . ARG A 1 430 ? 4.617 10.977 -21.75 1 91.31 430 ARG A N 1
ATOM 3170 C CA . ARG A 1 430 ? 3.248 11.117 -22.234 1 91.31 430 ARG A CA 1
ATOM 3171 C C . ARG A 1 430 ? 2.678 12.484 -21.875 1 91.31 430 ARG A C 1
ATOM 3173 O O . ARG A 1 430 ? 3.094 13.102 -20.891 1 91.31 430 ARG A O 1
ATOM 3180 N N . PRO A 1 431 ? 1.728 12.938 -22.719 1 92.75 431 PRO A N 1
ATOM 3181 C CA . PRO A 1 431 ? 1.065 14.188 -22.344 1 92.75 431 PRO A CA 1
ATOM 3182 C C . PRO A 1 431 ? 0.295 14.078 -21.031 1 92.75 431 PRO A C 1
ATOM 3184 O O . PRO A 1 431 ? -0.327 13.047 -20.766 1 92.75 431 PRO A O 1
ATOM 3187 N N . VAL A 1 432 ? 0.376 15.148 -20.219 1 94.69 432 VAL A N 1
ATOM 3188 C CA . VAL A 1 432 ? -0.33 15.211 -18.953 1 94.69 432 VAL A CA 1
ATOM 3189 C C . VAL A 1 432 ? -1.505 16.188 -19.062 1 94.69 432 VAL A C 1
ATOM 3191 O O . VAL A 1 432 ? -1.34 17.312 -19.5 1 94.69 432 VAL A O 1
ATOM 3194 N N . GLU A 1 433 ? -2.65 15.703 -18.703 1 94.19 433 GLU A N 1
ATOM 3195 C CA . GLU A 1 433 ? -3.838 16.547 -18.75 1 94.19 433 GLU A CA 1
ATOM 3196 C C . GLU A 1 433 ? -4.02 17.312 -17.438 1 94.19 433 GLU A C 1
ATOM 3198 O O . GLU A 1 433 ? -4.082 16.703 -16.359 1 94.19 433 GLU A O 1
ATOM 3203 N N . VAL A 1 434 ? -4.078 18.672 -17.5 1 97.19 434 VAL A N 1
ATOM 3204 C CA . VAL A 1 434 ? -4.383 19.531 -16.359 1 97.19 434 VAL A CA 1
ATOM 3205 C C . VAL A 1 434 ? -5.387 20.609 -16.781 1 97.19 434 VAL A C 1
ATOM 3207 O O . VAL A 1 434 ? -5.652 20.781 -17.984 1 97.19 434 VAL A O 1
ATOM 3210 N N . LEU A 1 435 ? -5.969 21.297 -15.844 1 97.5 435 LEU A N 1
ATOM 3211 C CA . LEU A 1 435 ? -7 22.281 -16.141 1 97.5 435 LEU A CA 1
ATOM 3212 C C . LEU A 1 435 ? -6.379 23.656 -16.406 1 97.5 435 LEU A C 1
ATOM 3214 O O . LEU A 1 435 ? -7.027 24.531 -16.969 1 97.5 435 LEU A O 1
ATOM 3218 N N . GLY A 1 436 ? -5.191 23.938 -15.969 1 96.06 436 GLY A N 1
ATOM 3219 C CA . GLY A 1 436 ? -4.48 25.203 -16.109 1 96.06 436 GLY A CA 1
ATOM 3220 C C . GLY A 1 436 ? -3.162 25.234 -15.352 1 96.06 436 GLY A C 1
ATOM 3221 O O . GLY A 1 436 ? -2.807 24.266 -14.68 1 96.06 436 GLY A O 1
ATOM 3222 N N . PRO A 1 437 ? -2.469 26.266 -15.484 1 94.62 437 PRO A N 1
ATOM 3223 C CA . PRO A 1 437 ? -1.18 26.391 -14.797 1 94.62 437 PRO A CA 1
ATOM 3224 C C . PRO A 1 437 ? -1.326 26.734 -13.32 1 94.62 437 PRO A C 1
ATOM 3226 O O . PRO A 1 437 ? -2.357 27.266 -12.906 1 94.62 437 PRO A O 1
ATOM 3229 N N . LEU A 1 438 ? -0.297 26.422 -12.586 1 93.44 438 LEU A N 1
ATOM 3230 C CA . LEU A 1 438 ? -0.214 26.828 -11.188 1 93.44 438 LEU A CA 1
ATOM 3231 C C . LEU A 1 438 ? 0.239 28.281 -11.07 1 93.44 438 LEU A C 1
ATOM 3233 O O . LEU A 1 438 ? 0.871 28.812 -11.992 1 93.44 438 LEU A O 1
ATOM 3237 N N . VAL A 1 439 ? -0.132 28.812 -10 1 87.19 439 VAL A N 1
ATOM 3238 C CA . VAL A 1 439 ? 0.382 30.141 -9.703 1 87.19 439 VAL A CA 1
ATOM 3239 C C . VAL A 1 439 ? 1.754 30.031 -9.047 1 87.19 439 VAL A C 1
ATOM 3241 O O . VAL A 1 439 ? 1.981 29.141 -8.219 1 87.19 439 VAL A O 1
ATOM 3244 N N . ALA A 1 440 ? 2.582 30.922 -9.375 1 81 440 ALA A N 1
ATOM 3245 C CA . ALA A 1 440 ? 3.918 30.922 -8.789 1 81 440 ALA A CA 1
ATOM 3246 C C . ALA A 1 440 ? 3.863 31.266 -7.301 1 81 440 ALA A C 1
ATOM 3248 O O . ALA A 1 440 ? 3.123 32.156 -6.887 1 81 440 ALA A O 1
ATOM 3249 N N . VAL A 1 441 ? 4.531 30.469 -6.555 1 79.88 441 VAL A N 1
ATOM 3250 C CA . VAL A 1 441 ? 4.598 30.688 -5.113 1 79.88 441 VAL A CA 1
ATOM 3251 C C . VAL A 1 441 ? 5.965 31.25 -4.738 1 79.88 441 VAL A C 1
ATOM 3253 O O . VAL A 1 441 ? 6.996 30.641 -5.035 1 79.88 441 VAL A O 1
ATOM 3256 N N . ASP A 1 442 ? 6.023 32.438 -4.246 1 79.81 442 ASP A N 1
ATOM 3257 C CA . ASP A 1 442 ? 7.262 33.031 -3.742 1 79.81 442 ASP A CA 1
ATOM 3258 C C . ASP A 1 442 ? 7.148 33.344 -2.25 1 79.81 442 ASP A C 1
ATOM 3260 O O . ASP A 1 442 ? 6.289 34.125 -1.837 1 79.81 442 ASP A O 1
ATOM 3264 N N . VAL A 1 443 ? 7.973 32.594 -1.544 1 82 443 VAL A N 1
ATOM 3265 C CA . VAL A 1 443 ? 7.965 32.812 -0.101 1 82 443 VAL A CA 1
ATOM 3266 C C . VAL A 1 443 ? 9.391 33.094 0.387 1 82 443 VAL A C 1
ATOM 3268 O O . VAL A 1 443 ? 10.352 32.562 -0.175 1 82 443 VAL A O 1
ATOM 3271 N N . ALA A 1 444 ? 9.477 33.906 1.431 1 81.69 444 ALA A N 1
ATOM 3272 C CA . ALA A 1 444 ? 10.773 34.281 1.982 1 81.69 444 ALA A CA 1
ATOM 3273 C C . ALA A 1 444 ? 11.266 33.25 2.98 1 81.69 444 ALA A C 1
ATOM 3275 O O . ALA A 1 444 ? 12.469 33.125 3.23 1 81.69 444 ALA A O 1
ATOM 3276 N N . GLY A 1 445 ? 10.406 32.5 3.52 1 89.94 445 GLY A N 1
ATOM 3277 C CA . GLY A 1 445 ? 10.75 31.531 4.527 1 89.94 445 GLY A CA 1
ATOM 3278 C C . GLY A 1 445 ? 10.953 30.141 3.957 1 89.94 445 GLY A C 1
ATOM 3279 O O . GLY A 1 445 ? 11.742 29.953 3.023 1 89.94 445 GLY A O 1
ATOM 3280 N N . LEU A 1 446 ? 10.289 29.172 4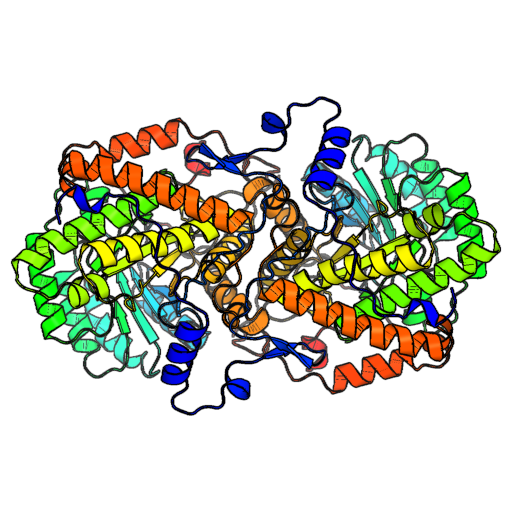.52 1 91.69 446 LEU A N 1
ATOM 3281 C CA . LEU A 1 446 ? 10.406 27.781 4.078 1 91.69 446 LEU A CA 1
ATOM 3282 C C . LEU A 1 446 ? 9.656 27.562 2.77 1 91.69 446 LEU A C 1
ATOM 3284 O O . LEU A 1 446 ? 8.422 27.625 2.734 1 91.69 446 LEU A O 1
ATOM 3288 N N . LYS A 1 447 ? 10.375 27.297 1.778 1 90.94 447 LYS A N 1
ATOM 3289 C CA . LYS A 1 447 ? 9.789 27.047 0.465 1 90.94 447 LYS A CA 1
ATOM 3290 C C . LYS A 1 447 ? 9.664 25.562 0.195 1 90.94 447 LYS A C 1
ATOM 3292 O O . LYS A 1 447 ? 10.609 24.797 0.409 1 90.94 447 LYS A O 1
ATOM 3297 N N . ALA A 1 448 ? 8.484 25.172 -0.232 1 92.75 448 ALA A N 1
ATOM 3298 C CA . ALA A 1 448 ? 8.289 23.781 -0.629 1 92.75 448 ALA A CA 1
ATOM 3299 C C . ALA A 1 448 ? 9.055 23.469 -1.911 1 92.75 448 ALA A C 1
ATOM 3301 O O . ALA A 1 448 ? 9.055 24.25 -2.854 1 92.75 448 ALA A O 1
ATOM 3302 N N . VAL A 1 449 ? 9.719 22.281 -1.886 1 91.88 449 VAL A N 1
ATOM 3303 C CA . VAL A 1 449 ? 10.484 21.875 -3.055 1 91.88 449 VAL A CA 1
ATOM 3304 C C . VAL A 1 449 ? 10.367 20.359 -3.246 1 91.88 449 VAL A C 1
ATOM 3306 O O . VAL A 1 449 ? 10.523 19.594 -2.291 1 91.88 449 VAL A O 1
ATOM 3309 N N . ARG A 1 450 ? 10.094 19.969 -4.48 1 94.19 450 ARG A N 1
ATOM 3310 C CA . ARG A 1 450 ? 10.086 18.547 -4.781 1 94.19 450 ARG A CA 1
ATOM 3311 C C . ARG A 1 450 ? 11.508 18 -4.867 1 94.19 450 ARG A C 1
ATOM 3313 O O . ARG A 1 450 ? 12.43 18.719 -5.266 1 94.19 450 ARG A O 1
ATOM 3320 N N . LEU A 1 451 ? 11.664 16.766 -4.562 1 92.38 451 LEU A N 1
ATOM 3321 C CA . LEU A 1 451 ? 12.984 16.141 -4.602 1 92.38 451 LEU A CA 1
ATOM 3322 C C . LEU A 1 451 ? 13.57 16.188 -6.004 1 92.38 451 LEU A C 1
ATOM 3324 O O . LEU A 1 451 ? 14.773 16.422 -6.172 1 92.38 451 LEU A O 1
ATOM 3328 N N . ASP A 1 452 ? 12.742 15.906 -7.027 1 92.62 452 ASP A N 1
ATOM 3329 C CA . ASP A 1 452 ? 13.242 15.93 -8.398 1 92.62 452 ASP A CA 1
ATOM 3330 C C . ASP A 1 452 ? 13.664 17.344 -8.797 1 92.62 452 ASP A C 1
ATOM 3332 O O . ASP A 1 452 ? 14.664 17.516 -9.508 1 92.62 452 ASP A O 1
ATOM 3336 N N . GLU A 1 453 ? 12.977 18.328 -8.32 1 89.38 453 GLU A N 1
ATOM 3337 C CA . GLU A 1 453 ? 13.336 19.719 -8.57 1 89.38 453 GLU A CA 1
ATOM 3338 C C . GLU A 1 453 ? 14.688 20.062 -7.934 1 89.38 453 GLU A C 1
ATOM 3340 O O . GLU A 1 453 ? 15.484 20.797 -8.523 1 89.38 453 GLU A O 1
ATOM 3345 N N . GLU A 1 454 ? 14.898 19.562 -6.773 1 85.25 454 GLU A N 1
ATOM 3346 C CA . GLU A 1 454 ? 16.172 19.766 -6.086 1 85.25 454 GLU A CA 1
ATOM 3347 C C . GLU A 1 454 ? 17.328 19.203 -6.891 1 85.25 454 GLU A C 1
ATOM 3349 O O . GLU A 1 454 ? 18.453 19.703 -6.82 1 85.25 454 GLU A O 1
ATOM 3354 N N . MET A 1 455 ? 17.031 18.234 -7.648 1 86.25 455 MET A N 1
ATOM 3355 C CA . MET A 1 455 ? 18.062 17.562 -8.438 1 86.25 455 MET A CA 1
ATOM 3356 C C . MET A 1 455 ? 18.219 18.219 -9.805 1 86.25 455 MET A C 1
ATOM 3358 O O . MET A 1 455 ? 19 17.766 -10.633 1 86.25 455 MET A O 1
ATOM 3362 N N . GLY A 1 456 ? 17.422 19.25 -10.07 1 84.88 456 GLY A N 1
ATOM 3363 C CA . GLY A 1 456 ? 17.5 19.984 -11.32 1 84.88 456 GLY A CA 1
ATOM 3364 C C . GLY A 1 456 ? 16.703 19.359 -12.445 1 84.88 456 GLY A C 1
ATOM 3365 O O . GLY A 1 456 ? 17 19.578 -13.617 1 84.88 456 GLY A O 1
ATOM 3366 N N . ILE A 1 457 ? 15.875 18.5 -12.086 1 84.25 457 ILE A N 1
ATOM 3367 C CA . ILE A 1 457 ? 15.047 17.828 -13.078 1 84.25 457 ILE A CA 1
ATOM 3368 C C . ILE A 1 457 ? 13.688 18.516 -13.18 1 84.25 457 ILE A C 1
ATOM 3370 O O . ILE A 1 457 ? 13.031 18.75 -12.164 1 84.25 457 ILE A O 1
ATOM 3374 N N . MET B 1 1 ? 5.367 25.016 31.922 1 32.34 1 MET B N 1
ATOM 3375 C CA . MET B 1 1 ? 5.938 23.734 31.484 1 32.34 1 MET B CA 1
ATOM 3376 C C . MET B 1 1 ? 7.457 23.75 31.594 1 32.34 1 MET B C 1
ATOM 3378 O O . MET B 1 1 ? 8.133 24.484 30.875 1 32.34 1 MET B O 1
ATOM 3382 N N . ASP B 1 2 ? 8.055 23.641 32.719 1 32.91 2 ASP B N 1
ATOM 3383 C CA . ASP B 1 2 ? 9.477 23.672 33.062 1 32.91 2 ASP B CA 1
ATOM 3384 C C . ASP B 1 2 ? 10.242 22.609 32.281 1 32.91 2 ASP B C 1
ATOM 3386 O O . ASP B 1 2 ? 9.656 21.594 31.859 1 32.91 2 ASP B O 1
ATOM 3390 N N . ALA B 1 3 ? 11.461 23.016 31.797 1 40.03 3 ALA B N 1
ATOM 3391 C CA . ALA B 1 3 ? 12.461 22.172 31.141 1 40.03 3 ALA B CA 1
ATOM 3392 C C . ALA B 1 3 ? 12.438 20.75 31.688 1 40.03 3 ALA B C 1
ATOM 3394 O O . ALA B 1 3 ? 13.039 19.844 31.125 1 40.03 3 ALA B O 1
ATOM 3395 N N . ASP B 1 4 ? 11.977 20.469 32.875 1 35.91 4 ASP B N 1
ATOM 3396 C CA . ASP B 1 4 ? 12.008 19.156 33.531 1 35.91 4 ASP B CA 1
ATOM 3397 C C . ASP B 1 4 ? 11.078 18.172 32.812 1 35.91 4 ASP B C 1
ATOM 3399 O O . ASP B 1 4 ? 10.922 17.031 33.25 1 35.91 4 ASP B O 1
ATOM 3403 N N . ILE B 1 5 ? 10.258 18.609 32.094 1 37.47 5 ILE B N 1
ATOM 3404 C CA . ILE B 1 5 ? 9.281 17.828 31.359 1 37.47 5 ILE B CA 1
ATOM 3405 C C . ILE B 1 5 ? 10 16.875 30.391 1 37.47 5 ILE B C 1
ATOM 3407 O O . ILE B 1 5 ? 9.391 15.945 29.859 1 37.47 5 ILE B O 1
ATOM 3411 N N . LEU B 1 6 ? 11.258 17.219 30.234 1 38.34 6 LEU B N 1
ATOM 3412 C CA . LEU B 1 6 ? 12.055 16.5 29.25 1 38.34 6 LEU B CA 1
ATOM 3413 C C . LEU B 1 6 ? 12.555 15.172 29.812 1 38.34 6 LEU B C 1
ATOM 3415 O O . LEU B 1 6 ? 13.414 14.516 29.219 1 38.34 6 LEU B O 1
ATOM 3419 N N . ASP B 1 7 ? 12.133 14.852 31.016 1 33.38 7 ASP B N 1
ATOM 3420 C CA . ASP B 1 7 ? 12.688 13.578 31.469 1 33.38 7 ASP B CA 1
ATOM 3421 C C . ASP B 1 7 ? 12.133 12.422 30.641 1 33.38 7 ASP B C 1
ATOM 3423 O O . ASP B 1 7 ? 10.922 12.297 30.469 1 33.38 7 ASP B O 1
ATOM 3427 N N . PRO B 1 8 ? 12.852 11.781 30.016 1 36.16 8 PRO B N 1
ATOM 3428 C CA . PRO B 1 8 ? 12.516 10.688 29.094 1 36.16 8 PRO B CA 1
ATOM 3429 C C . PRO B 1 8 ? 11.727 9.57 29.766 1 36.16 8 PRO B C 1
ATOM 3431 O O . PRO B 1 8 ? 12.266 8.844 30.609 1 36.16 8 PRO B O 1
ATOM 3434 N N . GLN B 1 9 ? 10.609 9.781 30.391 1 36.25 9 GLN B N 1
ATO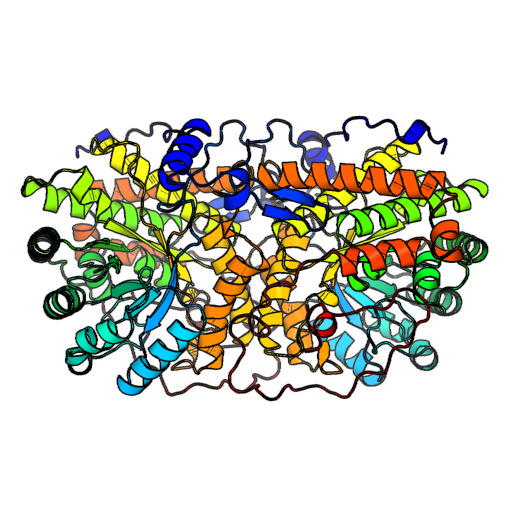M 3435 C CA . GLN B 1 9 ? 9.93 8.586 30.859 1 36.25 9 GLN B CA 1
ATOM 3436 C C . GLN B 1 9 ? 9.289 7.824 29.703 1 36.25 9 GLN B C 1
ATOM 3438 O O . GLN B 1 9 ? 8.945 8.414 28.672 1 36.25 9 GLN B O 1
ATOM 3443 N N . ALA B 1 10 ? 9.297 6.531 30.047 1 39.25 10 ALA B N 1
ATOM 3444 C CA . ALA B 1 10 ? 8.773 5.566 29.078 1 39.25 10 ALA B CA 1
ATOM 3445 C C . ALA B 1 10 ? 7.324 5.883 28.719 1 39.25 10 ALA B C 1
ATOM 3447 O O . ALA B 1 10 ? 6.527 6.23 29.594 1 39.25 10 ALA B O 1
ATOM 3448 N N . PHE B 1 11 ? 6.855 6.113 27.562 1 37.06 11 PHE B N 1
ATOM 3449 C CA . PHE B 1 11 ? 5.562 6.441 26.984 1 37.06 11 PHE B CA 1
ATOM 3450 C C . PHE B 1 11 ? 4.488 5.469 27.453 1 37.06 11 PHE B C 1
ATOM 3452 O O . PHE B 1 11 ? 4.742 4.27 27.578 1 37.06 11 PHE B O 1
ATOM 3459 N N . ALA B 1 12 ? 3.275 5.883 28.125 1 39.56 12 ALA B N 1
ATOM 3460 C CA . ALA B 1 12 ? 2.227 5.098 28.766 1 39.56 12 ALA B CA 1
ATOM 3461 C C . ALA B 1 12 ? 1.519 4.195 27.75 1 39.56 12 ALA B C 1
ATOM 3463 O O . ALA B 1 12 ? 1.175 4.633 26.656 1 39.56 12 ALA B O 1
ATOM 3464 N N . ALA B 1 13 ? 1.314 2.881 27.953 1 40.91 13 ALA B N 1
ATOM 3465 C CA . ALA B 1 13 ? 0.699 1.754 27.25 1 40.91 13 ALA B CA 1
ATOM 3466 C C . ALA B 1 13 ? -0.822 1.808 27.359 1 40.91 13 ALA B C 1
ATOM 3468 O O . ALA B 1 13 ? -1.369 1.896 28.469 1 40.91 13 ALA B O 1
ATOM 3469 N N . THR B 1 14 ? -1.745 2.336 26.531 1 44.91 14 THR B N 1
ATOM 3470 C CA . THR B 1 14 ? -3.182 2.1 26.625 1 44.91 14 THR B CA 1
ATOM 3471 C C . THR B 1 14 ? -3.504 0.628 26.391 1 44.91 14 THR B C 1
ATOM 3473 O O . THR B 1 14 ? -3.209 0.09 25.328 1 44.91 14 THR B O 1
ATOM 3476 N N . ASP B 1 15 ? -3.867 -0.173 27.312 1 51.38 15 ASP B N 1
ATOM 3477 C CA . ASP B 1 15 ? -4.094 -1.614 27.344 1 51.38 15 ASP B CA 1
ATOM 3478 C C . ASP B 1 15 ? -5.402 -1.975 26.641 1 51.38 15 ASP B C 1
ATOM 3480 O O . ASP B 1 15 ? -6.203 -1.095 26.312 1 51.38 15 ASP B O 1
ATOM 3484 N N . HIS B 1 16 ? -5.453 -3.258 26.031 1 56.81 16 HIS B N 1
ATOM 3485 C CA . HIS B 1 16 ? -6.594 -3.914 25.391 1 56.81 16 HIS B CA 1
ATOM 3486 C C . HIS B 1 16 ? -7.883 -3.637 26.172 1 56.81 16 HIS B C 1
ATOM 3488 O O . HIS B 1 16 ? -8.922 -3.355 25.562 1 56.81 16 HIS B O 1
ATOM 3494 N N . GLU B 1 17 ? -7.707 -3.576 27.375 1 55 17 GLU B N 1
ATOM 3495 C CA . GLU B 1 17 ? -8.875 -3.344 28.219 1 55 17 GLU B CA 1
ATOM 3496 C C . GLU B 1 17 ? -9.398 -1.919 28.062 1 55 17 GLU B C 1
ATOM 3498 O O . GLU B 1 17 ? -10.609 -1.695 28.016 1 55 17 GLU B O 1
ATOM 3503 N N . ALA B 1 18 ? -8.469 -1.052 27.969 1 57.94 18 ALA B N 1
ATOM 3504 C CA . ALA B 1 18 ? -8.867 0.344 27.797 1 57.94 18 ALA B CA 1
ATOM 3505 C C . ALA B 1 18 ? -9.555 0.557 26.453 1 57.94 18 ALA B C 1
ATOM 3507 O O . ALA B 1 18 ? -10.539 1.3 26.375 1 57.94 18 ALA B O 1
ATOM 3508 N N . TRP B 1 19 ? -9.102 -0.173 25.531 1 60.75 19 TRP B N 1
ATOM 3509 C CA . TRP B 1 19 ? -9.719 -0.105 24.203 1 60.75 19 TRP B CA 1
ATOM 3510 C C . TRP B 1 19 ? -11.133 -0.67 24.234 1 60.75 19 TRP B C 1
ATOM 3512 O O . TRP B 1 19 ? -12.055 -0.082 23.672 1 60.75 19 TRP B O 1
ATOM 3522 N N . LEU B 1 20 ? -11.25 -1.755 24.891 1 58.88 20 LEU B N 1
ATOM 3523 C CA . LEU B 1 20 ? -12.57 -2.369 24.969 1 58.88 20 LEU B CA 1
ATOM 3524 C C . LEU B 1 20 ? -13.562 -1.433 25.656 1 58.88 20 LEU B C 1
ATOM 3526 O O . LEU B 1 20 ? -14.734 -1.372 25.266 1 58.88 20 LEU B O 1
ATOM 3530 N N . LYS B 1 21 ? -13.023 -0.718 26.547 1 59.62 21 LYS B N 1
ATOM 3531 C CA . LYS B 1 21 ? -13.883 0.24 27.234 1 59.62 21 LYS B CA 1
ATOM 3532 C C . LYS B 1 21 ? -14.289 1.382 26.312 1 59.62 21 LYS B C 1
ATOM 3534 O O . LYS B 1 21 ? -15.453 1.793 26.312 1 59.62 21 LYS B O 1
ATOM 3539 N N . LEU B 1 22 ? -13.359 1.775 25.625 1 59.59 22 LEU B N 1
ATOM 3540 C CA . LEU B 1 22 ? -13.641 2.855 24.688 1 59.59 22 LEU B CA 1
ATOM 3541 C C . LEU B 1 22 ? -14.633 2.402 23.609 1 59.59 22 LEU B C 1
ATOM 3543 O O . LEU B 1 22 ? -15.547 3.146 23.266 1 59.59 22 LEU B O 1
ATOM 3547 N N . VAL B 1 23 ? -14.438 1.213 23.172 1 61.47 23 VAL B N 1
ATOM 3548 C CA . VAL B 1 23 ? -15.312 0.636 22.156 1 61.47 23 VAL B CA 1
ATOM 3549 C C . VAL B 1 23 ? -16.703 0.431 22.734 1 61.47 23 VAL B C 1
ATOM 3551 O O . VAL B 1 23 ? -17.703 0.659 22.047 1 61.47 23 VAL B O 1
ATOM 3554 N N . GLY B 1 24 ? -16.641 -0.052 23.906 1 56.28 24 GLY B N 1
ATOM 3555 C CA . GLY B 1 24 ? -17.922 -0.232 24.562 1 56.28 24 GLY B CA 1
ATOM 3556 C C . GLY B 1 24 ? -18.734 1.048 24.656 1 56.28 24 GLY B C 1
ATOM 3557 O O . GLY B 1 24 ? -19.938 1.043 24.406 1 56.28 24 GLY B O 1
ATOM 3558 N N . LYS B 1 25 ? -18.031 2.117 24.891 1 59.25 25 LYS B N 1
ATOM 3559 C CA . LYS B 1 25 ? -18.688 3.416 24.969 1 59.25 25 LYS B CA 1
ATOM 3560 C C . LYS B 1 25 ? -19.156 3.887 23.594 1 59.25 25 LYS B C 1
ATOM 3562 O O . LYS B 1 25 ? -20.25 4.441 23.469 1 59.25 25 LYS B O 1
ATOM 3567 N N . ALA B 1 26 ? -18.344 3.541 22.688 1 59.94 26 ALA B N 1
ATOM 3568 C CA . ALA B 1 26 ? -18.641 4.016 21.328 1 59.94 26 ALA B CA 1
ATOM 3569 C C . ALA B 1 26 ? -19.766 3.203 20.703 1 59.94 26 ALA B C 1
ATOM 3571 O O . ALA B 1 26 ? -20.516 3.723 19.875 1 59.94 26 ALA B O 1
ATOM 3572 N N . LEU B 1 27 ? -19.828 1.89 21.016 1 57.97 27 LEU B N 1
ATOM 3573 C CA . LEU B 1 27 ? -20.797 0.982 20.406 1 57.97 27 LEU B CA 1
ATOM 3574 C C . LEU B 1 27 ? -22.203 1.266 20.906 1 57.97 27 LEU B C 1
ATOM 3576 O O . LEU B 1 27 ? -23.188 0.841 20.281 1 57.97 27 LEU B O 1
ATOM 3580 N N . LYS B 1 28 ? -22.375 2.24 21.781 1 58.38 28 LYS B N 1
ATOM 3581 C CA . LYS B 1 28 ? -23.672 2.645 22.312 1 58.38 28 LYS B CA 1
ATOM 3582 C C . LYS B 1 28 ? -24.656 1.477 22.312 1 58.38 28 LYS B C 1
ATOM 3584 O O . LYS B 1 28 ? -25.781 1.609 21.828 1 58.38 28 LYS B O 1
ATOM 3589 N N . GLY B 1 29 ? -24.234 0.219 22.625 1 59.91 29 GLY B N 1
ATOM 3590 C CA . GLY B 1 29 ? -25.125 -0.925 22.734 1 59.91 29 GLY B CA 1
ATOM 3591 C C . GLY B 1 29 ? -25.062 -1.851 21.547 1 59.91 29 GLY B C 1
ATOM 3592 O O . GLY B 1 29 ? -25.656 -2.934 21.562 1 59.91 29 GLY B O 1
ATOM 3593 N N . ALA B 1 30 ? -24.547 -1.348 20.484 1 58.03 30 ALA B N 1
ATOM 3594 C CA . ALA B 1 30 ? -24.438 -2.232 19.328 1 58.03 30 ALA B CA 1
ATOM 3595 C C . ALA B 1 30 ? -23.516 -3.41 19.625 1 58.03 30 ALA B C 1
ATOM 3597 O O . ALA B 1 30 ? -22.625 -3.311 20.453 1 58.03 30 ALA B O 1
ATOM 3598 N N . ASP B 1 31 ? -23.984 -4.566 19.125 1 57.81 31 ASP B N 1
ATOM 3599 C CA . ASP B 1 31 ? -23.219 -5.793 19.328 1 57.81 31 ASP B CA 1
ATOM 3600 C C . ASP B 1 31 ? -21.828 -5.672 18.734 1 57.81 31 ASP B C 1
ATOM 3602 O O . ASP B 1 31 ? -21.672 -5.316 17.562 1 57.81 31 ASP B O 1
ATOM 3606 N N . PHE B 1 32 ? -20.875 -5.863 19.531 1 59.75 32 PHE B N 1
ATOM 3607 C CA . PHE B 1 32 ? -19.469 -5.777 19.188 1 59.75 32 PHE B CA 1
ATOM 3608 C C . PHE B 1 32 ? -19.141 -6.656 17.984 1 59.75 32 PHE B C 1
ATOM 3610 O O . PHE B 1 32 ? -18.547 -6.195 17 1 59.75 32 PHE B O 1
ATOM 3617 N N . ALA B 1 33 ? -19.609 -7.875 18.078 1 58.19 33 ALA B N 1
ATOM 3618 C CA . ALA B 1 33 ? -19.25 -8.859 17.062 1 58.19 33 ALA B CA 1
ATOM 3619 C C . ALA B 1 33 ? -19.844 -8.492 15.703 1 58.19 33 ALA B C 1
ATOM 3621 O O . ALA B 1 33 ? -19.188 -8.609 14.672 1 58.19 33 ALA B O 1
ATOM 3622 N N . GLU B 1 34 ? -20.953 -8.016 15.742 1 59.88 34 GLU B N 1
ATOM 3623 C CA . GLU B 1 34 ? -21.672 -7.703 14.508 1 59.88 34 GLU B CA 1
ATOM 3624 C C . GLU B 1 34 ? -21.141 -6.414 13.883 1 59.88 34 GLU B C 1
ATOM 3626 O O . GLU B 1 34 ? -21.125 -6.277 12.656 1 59.88 34 GLU B O 1
ATOM 3631 N N . THR B 1 35 ? -20.688 -5.629 14.828 1 56.81 35 THR B N 1
ATOM 3632 C CA . THR B 1 35 ? -20.375 -4.289 14.336 1 56.81 35 THR B CA 1
ATOM 3633 C C . THR B 1 35 ? -18.891 -4.164 13.992 1 56.81 35 THR B C 1
ATOM 3635 O O . THR B 1 35 ? -18.531 -3.482 13.039 1 56.81 35 THR B O 1
ATOM 3638 N N . LEU B 1 36 ? -18.156 -4.898 14.742 1 60.16 36 LEU B N 1
ATOM 3639 C CA . LEU B 1 36 ? -16.75 -4.539 14.656 1 60.16 36 LEU B CA 1
ATOM 3640 C C . LEU B 1 36 ? -15.922 -5.711 14.141 1 60.16 36 LEU B C 1
ATOM 3642 O O . LEU B 1 36 ? -14.758 -5.543 13.789 1 60.16 36 LEU B O 1
ATOM 3646 N N . VAL B 1 37 ? -16.625 -6.848 14.18 1 57.19 37 VAL B N 1
ATOM 3647 C CA . VAL B 1 37 ? -15.867 -8.016 13.75 1 57.19 37 VAL B CA 1
ATOM 3648 C C . VAL B 1 37 ? -16.234 -8.367 12.305 1 57.19 37 VAL B C 1
ATOM 3650 O O . VAL B 1 37 ? -17.406 -8.57 11.984 1 57.19 37 VAL B O 1
ATOM 3653 N N . SER B 1 38 ? -15.32 -8.305 11.453 1 66.06 38 SER B N 1
ATOM 3654 C CA . SER B 1 38 ? -15.516 -8.742 10.07 1 66.06 38 SER B CA 1
ATOM 3655 C C . SER B 1 38 ? -14.977 -10.148 9.859 1 66.06 38 SER B C 1
ATOM 3657 O O . SER B 1 38 ? -14.602 -10.828 10.812 1 66.06 38 SER B O 1
ATOM 3659 N N . ALA B 1 39 ? -15.305 -10.734 8.672 1 61.38 39 ALA B N 1
ATOM 3660 C CA . ALA B 1 39 ? -14.852 -12.102 8.406 1 61.38 39 ALA B CA 1
ATOM 3661 C C . ALA B 1 39 ? -14.258 -12.211 7 1 61.38 39 ALA B C 1
ATOM 3663 O O . ALA B 1 39 ? -14.68 -11.5 6.086 1 61.38 39 ALA B O 1
ATOM 3664 N N . THR B 1 40 ? -13.25 -13.023 6.945 1 63.88 40 THR B N 1
ATOM 3665 C CA . THR B 1 40 ? -12.75 -13.398 5.625 1 63.88 40 THR B CA 1
ATOM 3666 C C . THR B 1 40 ? -13.781 -14.242 4.883 1 63.88 40 THR B C 1
ATOM 3668 O O . THR B 1 40 ? -14.789 -14.656 5.461 1 63.88 40 THR B O 1
ATOM 3671 N N . ASP B 1 41 ? -13.453 -14.43 3.58 1 65.44 41 ASP B N 1
ATOM 3672 C CA . ASP B 1 41 ? -14.32 -15.281 2.779 1 65.44 41 ASP B CA 1
ATOM 3673 C C . ASP B 1 41 ? -14.352 -16.703 3.33 1 65.44 41 ASP B C 1
ATOM 3675 O O . ASP B 1 41 ? -15.266 -17.484 3.016 1 65.44 41 ASP B O 1
ATOM 3679 N N . ASP B 1 42 ? -13.414 -17.078 4.148 1 66.56 42 ASP B N 1
ATOM 3680 C CA . ASP B 1 42 ? -13.352 -18.406 4.773 1 66.56 42 ASP B CA 1
ATOM 3681 C C . ASP B 1 42 ? -14.141 -18.422 6.082 1 66.56 42 ASP B C 1
ATOM 3683 O O . ASP B 1 42 ? -14.227 -19.469 6.742 1 66.56 42 ASP B O 1
ATOM 3687 N N . GLY B 1 43 ? -14.68 -17.266 6.43 1 67.69 43 GLY B N 1
ATOM 3688 C CA . GLY B 1 43 ? -15.406 -17.156 7.684 1 67.69 43 GLY B CA 1
ATOM 3689 C C . GLY B 1 43 ? -14.5 -16.922 8.883 1 67.69 43 GLY B C 1
ATOM 3690 O O . GLY B 1 43 ? -14.93 -17.062 10.023 1 67.69 43 GLY B O 1
ATOM 3691 N N . ILE B 1 44 ? -13.312 -16.609 8.586 1 62.56 44 ILE B N 1
ATOM 3692 C CA . ILE B 1 44 ? -12.375 -16.281 9.656 1 62.56 44 ILE B CA 1
ATOM 3693 C C . ILE B 1 44 ? -12.648 -14.883 10.18 1 62.56 44 ILE B C 1
ATOM 3695 O O . ILE B 1 44 ? -12.664 -13.914 9.406 1 62.56 44 ILE B O 1
ATOM 3699 N N . ALA B 1 45 ? -12.844 -14.844 11.5 1 63.22 45 ALA B N 1
ATOM 3700 C CA . ALA B 1 45 ? -13.156 -13.555 12.117 1 63.22 45 ALA B CA 1
ATOM 3701 C C . ALA B 1 45 ? -11.945 -12.625 12.078 1 63.22 45 ALA B C 1
ATOM 3703 O O . ALA B 1 45 ? -10.812 -13.055 12.32 1 63.22 45 ALA B O 1
ATOM 3704 N N . ILE B 1 46 ? -12.133 -11.359 11.703 1 56.44 46 ILE B N 1
ATOM 3705 C CA . ILE B 1 46 ? -11.141 -10.305 11.781 1 56.44 46 ILE B CA 1
ATOM 3706 C C . ILE B 1 46 ? -11.492 -9.352 12.93 1 56.44 46 ILE B C 1
ATOM 3708 O O . ILE B 1 46 ? -12.461 -8.594 12.836 1 56.44 46 ILE B O 1
ATOM 3712 N N . GLN B 1 47 ? -10.734 -9.391 14.008 1 59.41 47 GLN B N 1
ATOM 3713 C CA . GLN B 1 47 ? -10.992 -8.578 15.188 1 59.41 47 GLN B CA 1
ATOM 3714 C C . GLN B 1 47 ? -10.492 -7.148 14.992 1 59.41 47 GLN B C 1
ATOM 3716 O O . GLN B 1 47 ? -9.492 -6.926 14.305 1 59.41 47 GLN B O 1
ATOM 3721 N N . PRO B 1 48 ? -11.211 -6.23 15.602 1 60.84 48 PRO B N 1
ATOM 3722 C CA . PRO B 1 48 ? -10.766 -4.84 15.484 1 60.84 48 PRO B CA 1
ATOM 3723 C C . PRO B 1 48 ? -9.445 -4.578 16.203 1 60.84 48 PRO B C 1
ATOM 3725 O O . PRO B 1 48 ? -8.75 -3.605 15.906 1 60.84 48 PRO B O 1
ATOM 3728 N N . LEU B 1 49 ? -9.227 -5.422 17.25 1 64 49 LEU B N 1
ATOM 3729 C CA . LEU B 1 49 ? -7.988 -5.285 18.016 1 64 49 LEU B CA 1
ATOM 3730 C C . LEU B 1 49 ? -7.398 -6.648 18.344 1 64 49 LEU B C 1
ATOM 3732 O O . LEU B 1 49 ? -8.125 -7.57 18.719 1 64 49 LEU B O 1
ATOM 3736 N N . TYR B 1 50 ? -6.211 -6.879 17.969 1 60.94 50 TYR B N 1
ATOM 3737 C CA . TYR B 1 50 ? -5.512 -8.125 18.266 1 60.94 50 TYR B CA 1
ATOM 3738 C C . TYR B 1 50 ? -4.426 -7.902 19.312 1 60.94 50 TYR B C 1
ATOM 3740 O O . TYR B 1 50 ? -3.773 -6.855 19.328 1 60.94 50 TYR B O 1
ATOM 3748 N N . ALA B 1 51 ? -4.418 -9.016 20.203 1 57.16 51 ALA B N 1
ATOM 3749 C CA . ALA B 1 51 ? -3.279 -9.008 21.109 1 57.16 51 ALA B CA 1
ATOM 3750 C C . ALA B 1 51 ? -1.983 -9.352 20.375 1 57.16 51 ALA B C 1
ATOM 3752 O O . ALA B 1 51 ? -2.002 -10.055 19.375 1 57.16 51 ALA B O 1
ATOM 3753 N N . ARG B 1 52 ? -0.939 -8.93 20.922 1 60.31 52 ARG B N 1
ATOM 3754 C CA . ARG B 1 52 ? 0.396 -9.172 20.391 1 60.31 52 ARG B CA 1
ATOM 3755 C C . ARG B 1 52 ? 0.773 -10.641 20.5 1 60.31 52 ARG B C 1
ATOM 3757 O O . ARG B 1 52 ? 0.412 -11.305 21.469 1 60.31 52 ARG B O 1
ATOM 3764 N N . ARG B 1 53 ? 1.419 -11.086 19.438 1 60.62 53 ARG B N 1
ATOM 3765 C CA . ARG B 1 53 ? 1.937 -12.445 19.531 1 60.62 53 ARG B CA 1
ATOM 3766 C C . ARG B 1 53 ? 3.363 -12.453 20.078 1 60.62 53 ARG B C 1
ATOM 3768 O O . ARG B 1 53 ? 4.293 -12.031 19.375 1 60.62 53 ARG B O 1
ATOM 3775 N N . ALA B 1 54 ? 3.541 -12.773 21.234 1 59.41 54 ALA B N 1
ATOM 3776 C CA . ALA B 1 54 ? 4.832 -12.734 21.906 1 59.41 54 ALA B CA 1
ATOM 3777 C C . ALA B 1 54 ? 5.793 -13.766 21.328 1 59.41 54 ALA B C 1
ATOM 3779 O O . ALA B 1 54 ? 7.008 -13.555 21.328 1 59.41 54 ALA B O 1
ATOM 3780 N N . ASP B 1 55 ? 5.305 -14.781 20.734 1 63.53 55 ASP B N 1
ATOM 3781 C CA . ASP B 1 55 ? 6.148 -15.906 20.328 1 63.53 55 ASP B CA 1
ATOM 3782 C C . ASP B 1 55 ? 6.254 -15.992 18.797 1 63.53 55 ASP B C 1
ATOM 3784 O O . ASP B 1 55 ? 6.543 -17.047 18.25 1 63.53 55 ASP B O 1
ATOM 3788 N N . ALA B 1 56 ? 6.062 -14.82 18.219 1 67.56 56 ALA B N 1
ATOM 3789 C CA . ALA B 1 56 ? 6.082 -14.883 16.766 1 67.56 56 ALA B CA 1
ATOM 3790 C C . ALA B 1 56 ? 7.504 -15.07 16.25 1 67.56 56 ALA B C 1
ATOM 3792 O O . ALA B 1 56 ? 8.453 -14.492 16.781 1 67.56 56 ALA B O 1
ATOM 3793 N N . THR B 1 57 ? 7.691 -16.016 15.227 1 67.25 57 THR B N 1
ATOM 3794 C CA . THR B 1 57 ? 8.961 -16.25 14.547 1 67.25 57 THR B CA 1
ATOM 3795 C C . THR B 1 57 ? 8.922 -15.703 13.125 1 67.25 57 THR B C 1
ATOM 3797 O O . THR B 1 57 ? 7.984 -15.977 12.375 1 67.25 57 THR B O 1
ATOM 3800 N N . PRO B 1 58 ? 10 -14.922 12.828 1 69.38 58 PRO B N 1
ATOM 3801 C CA . PRO B 1 58 ? 10 -14.391 11.469 1 69.38 58 PRO B CA 1
ATOM 3802 C C . PRO B 1 58 ? 10.109 -15.484 10.406 1 69.38 58 PRO B C 1
ATOM 3804 O O . PRO B 1 58 ? 10.773 -16.5 10.625 1 69.38 58 PRO B O 1
ATOM 3807 N N . MET B 1 59 ? 9.375 -15.281 9.344 1 70.12 59 MET B N 1
ATOM 3808 C CA . MET B 1 59 ? 9.422 -16.141 8.164 1 70.12 59 MET B CA 1
ATOM 3809 C C . MET B 1 59 ? 10.203 -15.461 7.035 1 70.12 59 MET B C 1
ATOM 3811 O O . MET B 1 59 ? 9.883 -14.336 6.645 1 70.12 59 MET B O 1
ATOM 3815 N N . MET B 1 60 ? 11.211 -16.141 6.59 1 68.81 60 MET B N 1
ATOM 3816 C CA . MET B 1 60 ? 12.102 -15.5 5.629 1 68.81 60 MET B CA 1
ATOM 3817 C C . MET B 1 60 ? 11.789 -15.969 4.207 1 68.81 60 MET B C 1
ATOM 3819 O O . MET B 1 60 ? 11.359 -17.109 4 1 68.81 60 MET B O 1
ATOM 3823 N N . ARG B 1 61 ? 12.055 -14.992 3.389 1 71.88 61 ARG B N 1
ATOM 3824 C CA . ARG B 1 61 ? 12.07 -15.367 1.979 1 71.88 61 ARG B CA 1
ATOM 3825 C C . ARG B 1 61 ? 13.195 -16.359 1.693 1 71.88 61 ARG B C 1
ATOM 3827 O O . ARG B 1 61 ? 14.133 -16.484 2.486 1 71.88 61 ARG B O 1
ATOM 3834 N N . ARG B 1 62 ? 13.047 -17.031 0.514 1 71.69 62 ARG B N 1
ATOM 3835 C CA . ARG B 1 62 ? 14.086 -17.969 0.118 1 71.69 62 ARG B CA 1
ATOM 3836 C C . ARG B 1 62 ? 15.422 -17.266 -0.072 1 71.69 62 ARG B C 1
ATOM 3838 O O . ARG B 1 62 ? 16.469 -17.812 0.281 1 71.69 62 ARG B O 1
ATOM 3845 N N . ARG B 1 63 ? 15.391 -16.016 -0.615 1 72.81 63 ARG B N 1
ATOM 3846 C CA . ARG B 1 63 ? 16.562 -15.164 -0.745 1 72.81 63 ARG B CA 1
ATOM 3847 C C . ARG B 1 63 ? 16.422 -13.891 0.082 1 72.81 63 ARG B C 1
ATOM 3849 O O . ARG B 1 63 ? 16.109 -12.828 -0.458 1 72.81 63 ARG B O 1
ATOM 3856 N N . PRO B 1 64 ? 16.75 -13.969 1.332 1 67.38 64 PRO B N 1
ATOM 3857 C CA . PRO B 1 64 ? 16.375 -12.898 2.264 1 67.38 64 PRO B CA 1
ATOM 3858 C C . PRO B 1 64 ? 17.203 -11.625 2.066 1 67.38 64 PRO B C 1
ATOM 3860 O O . PRO B 1 64 ? 16.797 -10.555 2.52 1 67.38 64 PRO B O 1
ATOM 3863 N N . LEU B 1 65 ? 18.297 -11.75 1.374 1 67.31 65 LEU B N 1
ATOM 3864 C CA . LEU B 1 65 ? 19.156 -10.578 1.25 1 67.31 65 LEU B CA 1
ATOM 3865 C C . LEU B 1 65 ? 18.891 -9.852 -0.064 1 67.31 65 LEU B C 1
ATOM 3867 O O . LEU B 1 65 ? 19.5 -8.812 -0.336 1 67.31 65 LEU B O 1
ATOM 3871 N N . GLU B 1 66 ? 18.047 -10.391 -0.793 1 77.31 66 GLU B N 1
ATOM 3872 C CA . GLU B 1 66 ? 17.734 -9.789 -2.086 1 77.31 66 GLU B CA 1
ATOM 3873 C C . GLU B 1 66 ? 16.266 -9.367 -2.152 1 77.31 66 GLU B C 1
ATOM 3875 O O . GLU B 1 66 ? 15.414 -9.938 -1.464 1 77.31 66 GLU B O 1
ATOM 3880 N N . PRO B 1 67 ? 16.062 -8.312 -2.947 1 87.31 67 PRO B N 1
ATOM 3881 C CA . PRO B 1 67 ? 14.656 -8.047 -3.221 1 87.31 67 PRO B CA 1
ATOM 3882 C C . PRO B 1 67 ? 13.969 -9.203 -3.945 1 87.31 67 PRO B C 1
ATOM 3884 O O . PRO B 1 67 ? 14.633 -10.078 -4.492 1 87.31 67 PRO B O 1
ATOM 3887 N N . TRP B 1 68 ? 12.656 -9.234 -3.842 1 92.81 68 TRP B N 1
ATOM 3888 C CA . TRP B 1 68 ? 11.961 -10.227 -4.652 1 92.81 68 TRP B CA 1
ATOM 3889 C C . TRP B 1 68 ? 12.219 -9.992 -6.137 1 92.81 68 TRP B C 1
ATOM 3891 O O . TRP B 1 68 ? 12.633 -8.898 -6.539 1 92.81 68 TRP B O 1
ATOM 3901 N N . THR B 1 69 ? 12.016 -11.031 -6.898 1 93.75 69 THR B N 1
ATOM 3902 C CA . THR B 1 69 ? 12.148 -10.922 -8.352 1 93.75 69 THR B CA 1
ATOM 3903 C C . THR B 1 69 ? 10.969 -10.164 -8.945 1 93.75 69 THR B C 1
ATOM 3905 O O . THR B 1 69 ? 9.812 -10.547 -8.75 1 93.75 69 THR B O 1
ATOM 3908 N N . VAL B 1 70 ? 11.289 -9.039 -9.609 1 96.19 70 VAL B N 1
ATOM 3909 C CA . VAL B 1 70 ? 10.289 -8.289 -10.352 1 96.19 70 VAL B CA 1
ATOM 3910 C C . VAL B 1 70 ? 10.008 -8.977 -11.688 1 96.19 70 VAL B C 1
ATOM 3912 O O . VAL B 1 70 ? 10.742 -8.781 -12.656 1 96.19 70 VAL B O 1
ATOM 3915 N N . THR B 1 71 ? 8.945 -9.672 -11.719 1 96.19 71 THR B N 1
ATOM 3916 C CA . THR B 1 71 ? 8.656 -10.516 -12.875 1 96.19 71 THR B CA 1
ATOM 3917 C C . THR B 1 71 ? 7.641 -9.844 -13.797 1 96.19 71 THR B C 1
ATOM 3919 O O . THR B 1 71 ? 6.543 -9.492 -13.359 1 96.19 71 THR B O 1
ATOM 3922 N N . GLN B 1 72 ? 8.023 -9.672 -15.047 1 96.06 72 GLN B N 1
ATOM 3923 C CA . GLN B 1 72 ? 7.117 -9.188 -16.078 1 96.06 72 GLN B CA 1
ATOM 3924 C C . GLN B 1 72 ? 6.641 -10.328 -16.969 1 96.06 72 GLN B C 1
ATOM 3926 O O . GLN B 1 72 ? 7.395 -11.266 -17.25 1 96.06 72 GLN B O 1
ATOM 3931 N N . ARG B 1 73 ? 5.453 -10.227 -17.438 1 96.06 73 ARG B N 1
ATOM 3932 C CA . ARG B 1 73 ? 4.871 -11.273 -18.266 1 96.06 73 ARG B CA 1
ATOM 3933 C C . ARG B 1 73 ? 5.25 -11.078 -19.734 1 96.06 73 ARG B C 1
ATOM 3935 O O . ARG B 1 73 ? 5.195 -9.961 -20.25 1 96.06 73 ARG B O 1
ATOM 3942 N N . MET B 1 74 ? 5.707 -12.062 -20.297 1 92.25 74 MET B N 1
ATOM 3943 C CA . MET B 1 74 ? 5.789 -12.172 -21.75 1 92.25 74 MET B CA 1
ATOM 3944 C C . MET B 1 74 ? 4.602 -12.961 -22.297 1 92.25 74 MET B C 1
ATOM 3946 O O . MET B 1 74 ? 4.688 -14.172 -22.484 1 92.25 74 MET B O 1
ATOM 3950 N N . ASP B 1 75 ? 3.518 -12.25 -22.594 1 94.5 75 ASP B N 1
ATOM 3951 C CA . ASP B 1 75 ? 2.27 -12.953 -22.875 1 94.5 75 ASP B CA 1
ATOM 3952 C C . ASP B 1 75 ? 1.534 -12.305 -24.047 1 94.5 75 ASP B C 1
ATOM 3954 O O . ASP B 1 75 ? 0.368 -12.617 -24.297 1 94.5 75 ASP B O 1
ATOM 3958 N N . ASP B 1 76 ? 2.211 -11.336 -24.75 1 94.5 76 ASP B N 1
ATOM 3959 C CA . ASP B 1 76 ? 1.605 -10.797 -25.969 1 94.5 76 ASP B CA 1
ATOM 3960 C C . ASP B 1 76 ? 1.494 -11.867 -27.047 1 94.5 76 ASP B C 1
ATOM 3962 O O . ASP B 1 76 ? 2.479 -12.539 -27.359 1 94.5 76 ASP B O 1
ATOM 3966 N N . PRO B 1 77 ? 0.3 -11.992 -27.625 1 91.31 77 PRO B N 1
ATOM 3967 C CA . PRO B 1 77 ? 0.16 -13.023 -28.656 1 91.31 77 PRO B CA 1
ATOM 3968 C C . PRO B 1 77 ? 1.019 -12.742 -29.891 1 91.31 77 PRO B C 1
ATOM 3970 O O . PRO B 1 77 ? 1.326 -13.656 -30.656 1 91.31 77 PRO B O 1
ATOM 3973 N N . ASP B 1 78 ? 1.329 -11.516 -30.156 1 91.62 78 ASP B N 1
ATOM 3974 C CA . ASP B 1 78 ? 2.289 -11.172 -31.188 1 91.62 78 ASP B CA 1
ATOM 3975 C C . ASP B 1 78 ? 3.725 -11.336 -30.703 1 91.62 78 ASP B C 1
ATOM 3977 O O . ASP B 1 78 ? 4.203 -10.547 -29.891 1 91.62 78 ASP B O 1
ATOM 3981 N N . THR B 1 79 ? 4.418 -12.305 -31.266 1 87.38 79 THR B N 1
ATOM 3982 C CA . THR B 1 79 ? 5.723 -12.727 -30.766 1 87.38 79 THR B CA 1
ATOM 3983 C C . THR B 1 79 ? 6.738 -11.594 -30.891 1 87.38 79 THR B C 1
ATOM 3985 O O . THR B 1 79 ? 7.57 -11.398 -30 1 87.38 79 THR B O 1
ATOM 3988 N N . GLU B 1 80 ? 6.715 -10.875 -31.984 1 88.94 80 GLU B N 1
ATOM 3989 C CA . GLU B 1 80 ? 7.66 -9.781 -32.156 1 88.94 80 GLU B CA 1
ATOM 3990 C C . GLU B 1 80 ? 7.426 -8.672 -31.141 1 88.94 80 GLU B C 1
ATOM 3992 O O . GLU B 1 80 ? 8.383 -8.133 -30.578 1 88.94 80 GLU B O 1
ATOM 3997 N N . ARG B 1 81 ? 6.18 -8.391 -30.922 1 92.81 81 ARG B N 1
ATOM 3998 C CA . ARG B 1 81 ? 5.852 -7.402 -29.906 1 92.81 81 ARG B CA 1
ATOM 3999 C C . ARG B 1 81 ? 6.254 -7.891 -28.516 1 92.81 81 ARG B C 1
ATOM 4001 O O . ARG B 1 81 ? 6.75 -7.117 -27.703 1 92.81 81 ARG B O 1
ATOM 4008 N N . ALA B 1 82 ? 6.035 -9.164 -28.297 1 91.69 82 ALA B N 1
ATOM 4009 C CA . ALA B 1 82 ? 6.395 -9.742 -27 1 91.69 82 ALA B CA 1
ATOM 4010 C C . ALA B 1 82 ? 7.887 -9.586 -26.734 1 91.69 82 ALA B C 1
ATOM 4012 O O . ALA B 1 82 ? 8.289 -9.258 -25.609 1 91.69 82 ALA B O 1
ATOM 4013 N N . PHE B 1 83 ? 8.68 -9.766 -27.734 1 88.12 83 PHE B N 1
ATOM 4014 C CA . PHE B 1 83 ? 10.125 -9.664 -27.562 1 88.12 83 PHE B CA 1
ATOM 4015 C C . PHE B 1 83 ? 10.547 -8.203 -27.391 1 88.12 83 PHE B C 1
ATOM 4017 O O . PHE B 1 83 ? 11.477 -7.91 -26.641 1 88.12 83 PHE B O 1
ATOM 4024 N N . ALA B 1 84 ? 9.953 -7.352 -28.109 1 90.81 84 ALA B N 1
ATOM 4025 C CA . ALA B 1 84 ? 10.234 -5.93 -27.906 1 90.81 84 ALA B CA 1
ATOM 4026 C C . ALA B 1 84 ? 9.891 -5.492 -26.484 1 90.81 84 ALA B C 1
ATOM 4028 O O . ALA B 1 84 ? 10.625 -4.715 -25.875 1 90.81 84 ALA B O 1
ATOM 4029 N N . GLN B 1 85 ? 8.781 -5.992 -26.031 1 93 85 GLN B N 1
ATOM 4030 C CA . GLN B 1 85 ? 8.352 -5.699 -24.656 1 93 85 GLN B CA 1
ATOM 4031 C C . GLN B 1 85 ? 9.344 -6.254 -23.641 1 93 85 GLN B C 1
ATOM 4033 O O . GLN B 1 85 ? 9.641 -5.602 -22.641 1 93 85 GLN B O 1
ATOM 4038 N N . LEU B 1 86 ? 9.789 -7.426 -23.922 1 88.12 86 LEU B N 1
ATOM 4039 C CA . LEU B 1 86 ? 10.773 -8.055 -23.062 1 88.12 86 LEU B CA 1
ATOM 4040 C C . LEU B 1 86 ? 12.031 -7.199 -22.953 1 88.12 86 LEU B C 1
ATOM 4042 O O . LEU B 1 86 ? 12.562 -7.012 -21.844 1 88.12 86 LEU B O 1
ATOM 4046 N N . ALA B 1 87 ? 12.523 -6.758 -24.016 1 86.25 87 ALA B N 1
ATOM 4047 C CA . ALA B 1 87 ? 13.711 -5.906 -24.016 1 86.25 87 ALA B CA 1
ATOM 4048 C C . ALA B 1 87 ? 13.484 -4.633 -23.203 1 86.25 87 ALA B C 1
ATOM 4050 O O . ALA B 1 87 ? 14.359 -4.199 -22.469 1 86.25 87 ALA B O 1
ATOM 4051 N N . ASP B 1 88 ? 12.312 -4.09 -23.422 1 90.75 88 ASP B N 1
ATOM 4052 C CA . ASP B 1 88 ? 11.953 -2.887 -22.672 1 90.75 88 ASP B CA 1
ATOM 4053 C C . ASP B 1 88 ? 11.891 -3.17 -21.172 1 90.75 88 ASP B C 1
ATOM 4055 O O . ASP B 1 88 ? 12.398 -2.385 -20.375 1 90.75 88 ASP B O 1
ATOM 4059 N N . ASP B 1 89 ? 11.289 -4.25 -20.781 1 91.75 89 ASP B N 1
ATOM 4060 C CA . ASP B 1 89 ? 11.164 -4.629 -19.375 1 91.75 89 ASP B CA 1
ATOM 4061 C C . ASP B 1 89 ? 12.539 -4.836 -18.734 1 91.75 89 ASP B C 1
ATOM 4063 O O . ASP B 1 89 ? 12.797 -4.355 -17.641 1 91.75 89 ASP B O 1
ATOM 4067 N N . ARG B 1 90 ? 13.336 -5.504 -19.391 1 85.56 90 ARG B N 1
ATOM 4068 C CA . ARG B 1 90 ? 14.68 -5.805 -18.891 1 85.56 90 ARG B CA 1
ATOM 4069 C C . ARG B 1 90 ? 15.484 -4.523 -18.688 1 85.56 90 ARG B C 1
ATOM 4071 O O . ARG B 1 90 ? 16.234 -4.406 -17.719 1 85.56 90 ARG B O 1
ATOM 4078 N N . GLY B 1 91 ? 15.344 -3.605 -19.531 1 87.31 91 GLY B N 1
ATOM 4079 C CA . GLY B 1 91 ? 16.094 -2.361 -19.469 1 87.31 91 GLY B CA 1
ATOM 4080 C C . GLY B 1 91 ? 15.555 -1.389 -18.438 1 87.31 91 GLY B C 1
ATOM 4081 O O . GLY B 1 91 ? 16.203 -0.396 -18.109 1 87.31 91 GLY B O 1
ATOM 4082 N N . ASN B 1 92 ? 14.367 -1.824 -17.906 1 92.38 92 ASN B N 1
ATOM 4083 C CA . ASN B 1 92 ? 13.711 -0.831 -17.062 1 92.38 92 ASN B CA 1
ATOM 4084 C C . ASN B 1 92 ? 13.328 -1.415 -15.711 1 92.38 92 ASN B C 1
ATOM 4086 O O . ASN B 1 92 ? 12.336 -0.998 -15.109 1 92.38 92 ASN B O 1
ATOM 4090 N N . GLY B 1 93 ? 14.102 -2.367 -15.242 1 91.19 93 GLY B N 1
ATOM 4091 C CA . GLY B 1 93 ? 13.977 -2.691 -13.828 1 91.19 93 GLY B CA 1
ATOM 4092 C C . GLY B 1 93 ? 13.43 -4.086 -13.586 1 91.19 93 GLY B C 1
ATOM 4093 O O . GLY B 1 93 ? 13.43 -4.566 -12.445 1 91.19 93 GLY B O 1
ATOM 4094 N N . ALA B 1 94 ? 12.945 -4.801 -14.656 1 92.88 94 ALA B N 1
ATOM 4095 C CA . ALA B 1 94 ? 12.539 -6.191 -14.477 1 92.88 94 ALA B CA 1
ATOM 4096 C C . ALA B 1 94 ? 13.742 -7.082 -14.18 1 92.88 94 ALA B C 1
ATOM 4098 O O . ALA B 1 94 ? 14.797 -6.934 -14.797 1 92.88 94 ALA B O 1
ATOM 4099 N N . SER B 1 95 ? 13.57 -7.895 -13.172 1 90.62 95 SER B N 1
ATOM 4100 C CA . SER B 1 95 ? 14.641 -8.828 -12.828 1 90.62 95 SER B CA 1
ATOM 4101 C C . SER B 1 95 ? 14.25 -10.258 -13.172 1 90.62 95 SER B C 1
ATOM 4103 O O . SER B 1 95 ? 15.008 -11.195 -12.914 1 90.62 95 SER B O 1
ATOM 4105 N N . GLY B 1 96 ? 13.078 -10.453 -13.758 1 90.62 96 GLY B N 1
ATOM 4106 C CA . GLY B 1 96 ? 12.602 -11.742 -14.242 1 90.62 96 GLY B CA 1
ATOM 4107 C C . GLY B 1 96 ? 11.477 -11.625 -15.25 1 90.62 96 GLY B C 1
ATOM 4108 O O . GLY B 1 96 ? 10.898 -10.547 -15.422 1 90.62 96 GLY B O 1
ATOM 4109 N N . ILE B 1 97 ? 11.234 -12.766 -15.945 1 90.44 97 ILE B N 1
ATOM 4110 C CA . ILE B 1 97 ? 10.156 -12.828 -16.922 1 90.44 97 ILE B CA 1
ATOM 4111 C C . ILE B 1 97 ? 9.352 -14.109 -16.734 1 90.44 97 ILE B C 1
ATOM 4113 O O . ILE B 1 97 ? 9.898 -15.133 -16.328 1 90.44 97 ILE B O 1
ATOM 4117 N N . SER B 1 98 ? 8.086 -13.977 -16.922 1 92.19 98 SER B N 1
ATOM 4118 C CA . SER B 1 98 ? 7.207 -15.133 -17 1 92.19 98 SER B CA 1
ATOM 4119 C C . SER B 1 98 ? 6.711 -15.359 -18.422 1 92.19 98 SER B C 1
ATOM 4121 O O . SER B 1 98 ? 5.902 -14.578 -18.938 1 92.19 98 SER B O 1
ATOM 4123 N N . LEU B 1 99 ? 7.266 -16.359 -19.016 1 89.38 99 LEU B N 1
ATOM 4124 C CA . LEU B 1 99 ? 6.805 -16.75 -20.344 1 89.38 99 LEU B CA 1
ATOM 4125 C C . LEU B 1 99 ? 5.461 -17.469 -20.266 1 89.38 99 LEU B C 1
ATOM 4127 O O . LEU B 1 99 ? 5.387 -18.594 -19.766 1 89.38 99 LEU B O 1
ATOM 4131 N N . VAL B 1 100 ? 4.43 -16.828 -20.766 1 90.62 100 VAL B N 1
ATOM 4132 C CA . VAL B 1 100 ? 3.074 -17.359 -20.625 1 90.62 100 VAL B CA 1
ATOM 4133 C C . VAL B 1 100 ? 2.578 -17.859 -21.969 1 90.62 100 VAL B C 1
ATOM 4135 O O . VAL B 1 100 ? 2.473 -17.094 -22.938 1 90.62 100 VAL B O 1
ATOM 4138 N N . MET B 1 101 ? 2.293 -19.125 -21.984 1 85.62 101 MET B N 1
ATOM 4139 C CA . MET B 1 101 ? 1.756 -19.719 -23.203 1 85.62 101 MET B CA 1
ATOM 4140 C C . MET B 1 101 ? 0.239 -19.562 -23.266 1 85.62 101 MET B C 1
ATOM 4142 O O . MET B 1 101 ? -0.413 -19.422 -22.234 1 85.62 101 MET B O 1
ATOM 4146 N N . LYS B 1 102 ? -0.298 -19.688 -24.453 1 83.94 102 LYS B N 1
ATOM 4147 C CA . LYS B 1 102 ? -1.712 -19.422 -24.703 1 83.94 102 LYS B CA 1
ATOM 4148 C C . LYS B 1 102 ? -2.6 -20.375 -23.906 1 83.94 102 LYS B C 1
ATOM 4150 O O . LYS B 1 102 ? -3.705 -20 -23.5 1 83.94 102 LYS B O 1
ATOM 4155 N N . ASP B 1 103 ? -2.137 -21.578 -23.641 1 79.25 103 ASP B N 1
ATOM 4156 C CA . ASP B 1 103 ? -2.984 -22.562 -22.969 1 79.25 103 ASP B CA 1
ATOM 4157 C C . ASP B 1 103 ? -2.686 -22.625 -21.484 1 79.25 103 ASP B C 1
ATOM 4159 O O . ASP B 1 103 ? -3.174 -23.5 -20.781 1 79.25 103 ASP B O 1
ATOM 4163 N N . SER B 1 104 ? -1.884 -21.672 -21.016 1 83.31 104 SER B N 1
ATOM 4164 C CA . SER B 1 104 ? -1.618 -21.562 -19.578 1 83.31 104 SER B CA 1
ATOM 4165 C C . SER B 1 104 ? -2.848 -21.078 -18.828 1 83.31 104 SER B C 1
ATOM 4167 O O . SER B 1 104 ? -3.596 -20.234 -19.328 1 83.31 104 SER B O 1
ATOM 4169 N N . PRO B 1 105 ? -3.049 -21.594 -17.594 1 78.88 105 PRO B N 1
ATOM 4170 C CA . PRO B 1 105 ? -4.145 -21.094 -16.75 1 78.88 105 PRO B CA 1
ATOM 4171 C C . PRO B 1 105 ? -4.043 -19.594 -16.484 1 78.88 105 PRO B C 1
ATOM 4173 O O . PRO B 1 105 ? -5.047 -18.953 -16.172 1 78.88 105 PRO B O 1
ATOM 4176 N N . SER B 1 106 ? -2.939 -19 -16.625 1 87.38 106 SER B N 1
ATOM 4177 C CA . SER B 1 106 ? -2.732 -17.594 -16.312 1 87.38 106 SER B CA 1
ATOM 4178 C C . SER B 1 106 ? -2.682 -16.75 -17.578 1 87.38 106 SER B C 1
ATOM 4180 O O . SER B 1 106 ? -2.279 -15.578 -17.531 1 87.38 106 SER B O 1
ATOM 4182 N N . ALA B 1 107 ? -3.088 -17.328 -18.672 1 90.94 107 ALA B N 1
ATOM 4183 C CA . ALA B 1 107 ? -2.967 -16.594 -19.938 1 90.94 107 ALA B CA 1
ATOM 4184 C C . ALA B 1 107 ? -4.012 -15.484 -20.031 1 90.94 107 ALA B C 1
ATOM 4186 O O . ALA B 1 107 ? -3.76 -14.43 -20.625 1 90.94 107 ALA B O 1
ATOM 4187 N N . PHE B 1 108 ? -5.266 -15.695 -19.516 1 93.06 108 PHE B N 1
ATOM 4188 C CA . PHE B 1 108 ? -6.383 -14.758 -19.484 1 93.06 108 PHE B CA 1
ATOM 4189 C C . PHE B 1 108 ? -6.656 -14.195 -20.859 1 93.06 108 PHE B C 1
ATOM 4191 O O . PHE B 1 108 ? -6.898 -13 -21.016 1 93.06 108 PHE B O 1
ATOM 4198 N N . GLY B 1 109 ? -6.516 -15 -21.875 1 92.06 109 GLY B N 1
ATOM 4199 C CA . GLY B 1 109 ? -6.801 -14.594 -23.234 1 92.06 109 GLY B CA 1
ATOM 4200 C C . GLY B 1 109 ? -5.578 -14.062 -23.969 1 92.06 109 GLY B C 1
ATOM 4201 O O . GLY B 1 109 ? -5.676 -13.625 -25.109 1 92.06 109 GLY B O 1
ATOM 4202 N N . LEU B 1 110 ? -4.465 -14.078 -23.312 1 95.06 110 LEU B N 1
ATOM 4203 C CA . LEU B 1 110 ? -3.174 -13.727 -23.906 1 95.06 110 LEU B CA 1
ATOM 4204 C C . LEU B 1 110 ? -2.295 -14.969 -24.062 1 95.06 110 LEU B C 1
ATOM 4206 O O . LEU B 1 110 ? -2.803 -16.078 -24.156 1 95.06 110 LEU B O 1
ATOM 4210 N N . GLY B 1 111 ? -1.031 -14.773 -24.297 1 91.5 111 GLY B N 1
ATOM 4211 C CA . GLY B 1 111 ? -0.065 -15.859 -24.312 1 91.5 111 GLY B CA 1
ATOM 4212 C C . GLY B 1 111 ? 0.488 -16.125 -25.703 1 91.5 111 GLY B C 1
ATOM 4213 O O . GLY B 1 111 ? -0.198 -15.914 -26.703 1 91.5 111 GLY B O 1
ATOM 4214 N N . LEU B 1 112 ? 1.632 -16.641 -25.672 1 86.44 112 LEU B N 1
ATOM 4215 C CA . LEU B 1 112 ? 2.338 -16.953 -26.906 1 86.44 112 LEU B CA 1
ATOM 4216 C C . LEU B 1 112 ? 1.929 -18.328 -27.438 1 86.44 112 LEU B C 1
ATOM 4218 O O . LEU B 1 112 ? 1.57 -19.219 -26.656 1 86.44 112 LEU B O 1
ATOM 4222 N N . ASP B 1 113 ? 2.039 -18.406 -28.797 1 80.88 113 ASP B N 1
ATOM 4223 C CA . ASP B 1 113 ? 1.82 -19.688 -29.438 1 80.88 113 ASP B CA 1
ATOM 4224 C C . ASP B 1 113 ? 3.127 -20.469 -29.562 1 80.88 113 ASP B C 1
ATOM 4226 O O . ASP B 1 113 ? 4.203 -19.875 -29.656 1 80.88 113 ASP B O 1
ATOM 4230 N N . VAL B 1 114 ? 3.049 -21.75 -29.578 1 69.75 114 VAL B N 1
ATOM 4231 C CA . VAL B 1 114 ? 4.211 -22.625 -29.625 1 69.75 114 VAL B CA 1
ATOM 4232 C C . VAL B 1 114 ? 5.047 -22.312 -30.859 1 69.75 114 VAL B C 1
ATOM 4234 O O . VAL B 1 114 ? 6.277 -22.391 -30.828 1 69.75 114 VAL B O 1
ATOM 4237 N N . SER B 1 115 ? 4.406 -22 -31.938 1 67 115 SER B N 1
ATOM 4238 C CA . SER B 1 115 ? 5.133 -21.703 -33.156 1 67 115 SER B CA 1
ATOM 4239 C C . SER B 1 115 ? 6.031 -20.484 -33 1 67 115 SER B C 1
ATOM 4241 O O . SER B 1 115 ? 7.105 -20.422 -33.625 1 67 115 SER B O 1
ATOM 4243 N N . GLY B 1 116 ? 5.688 -19.609 -32.219 1 62.69 116 GLY B N 1
ATOM 4244 C CA . GLY B 1 116 ? 6.422 -18.375 -32 1 62.69 116 GLY B CA 1
ATOM 4245 C C . GLY B 1 116 ? 7.582 -18.531 -31.031 1 62.69 116 GLY B C 1
ATOM 4246 O O . GLY B 1 116 ? 8.414 -17.641 -30.906 1 62.69 116 GLY B O 1
ATOM 4247 N N . VAL B 1 117 ? 7.695 -19.703 -30.438 1 62.84 117 VAL B N 1
ATOM 4248 C CA . VAL B 1 117 ? 8.57 -19.828 -29.281 1 62.84 117 VAL B CA 1
ATOM 4249 C C . VAL B 1 117 ? 9.883 -20.5 -29.703 1 62.84 117 VAL B C 1
ATOM 4251 O O . VAL B 1 117 ? 10.852 -20.484 -28.938 1 62.84 117 VAL B O 1
ATOM 4254 N N . ARG B 1 118 ? 9.953 -20.906 -30.891 1 62.44 118 ARG B N 1
ATOM 4255 C CA . ARG B 1 118 ? 11.141 -21.672 -31.266 1 62.44 118 ARG B CA 1
ATOM 4256 C C . ARG B 1 118 ? 12.398 -20.828 -31.109 1 62.44 118 ARG B C 1
ATOM 4258 O O . ARG B 1 118 ? 13.469 -21.359 -30.812 1 62.44 118 ARG B O 1
ATOM 4265 N N . ASP B 1 119 ? 12.242 -19.578 -31.266 1 67.06 119 ASP B N 1
ATOM 4266 C CA . ASP B 1 119 ? 13.414 -18.719 -31.203 1 67.06 119 ASP B CA 1
ATOM 4267 C C . ASP B 1 119 ? 13.586 -18.109 -29.812 1 67.06 119 ASP B C 1
ATOM 4269 O O . ASP B 1 119 ? 14.547 -17.375 -29.562 1 67.06 119 ASP B O 1
ATOM 4273 N N . ILE B 1 120 ? 12.711 -18.531 -28.953 1 69.69 120 ILE B N 1
ATOM 4274 C CA . ILE B 1 120 ? 12.656 -17.859 -27.656 1 69.69 120 ILE B CA 1
ATOM 4275 C C . ILE B 1 120 ? 13.945 -18.125 -26.891 1 69.69 120 ILE B C 1
ATOM 4277 O O . ILE B 1 120 ? 14.57 -17.203 -26.359 1 69.69 120 ILE B O 1
ATOM 4281 N N . PRO B 1 121 ? 14.32 -19.312 -26.906 1 64.12 121 PRO B N 1
ATOM 4282 C CA . PRO B 1 121 ? 15.516 -19.562 -26.109 1 64.12 121 PRO B CA 1
ATOM 4283 C C . PRO B 1 121 ? 16.734 -18.766 -26.578 1 64.12 121 PRO B C 1
ATOM 4285 O O . PRO B 1 121 ? 17.453 -18.188 -25.766 1 64.12 121 PRO B O 1
ATOM 4288 N N . ALA B 1 122 ? 16.906 -18.719 -27.859 1 66 122 ALA B N 1
ATOM 4289 C CA . ALA B 1 122 ? 18.062 -18 -28.406 1 66 122 ALA B CA 1
ATOM 4290 C C . ALA B 1 122 ? 17.953 -16.5 -28.141 1 66 122 ALA B C 1
ATOM 4292 O O . ALA B 1 122 ? 18.938 -15.852 -27.797 1 66 122 ALA B O 1
ATOM 4293 N N . ARG B 1 123 ? 16.812 -16.094 -28.188 1 71.75 123 ARG B N 1
ATOM 4294 C CA . ARG B 1 123 ? 16.594 -14.664 -28 1 71.75 123 ARG B CA 1
ATOM 4295 C C . ARG B 1 123 ? 16.703 -14.281 -26.531 1 71.75 123 ARG B C 1
ATOM 4297 O O . ARG B 1 123 ? 17.141 -13.18 -26.203 1 71.75 123 ARG B O 1
ATOM 4304 N N . LEU B 1 124 ? 16.234 -15.188 -25.812 1 70.38 124 LEU B N 1
ATOM 4305 C CA . LEU B 1 124 ? 16.328 -14.953 -24.375 1 70.38 124 LEU B CA 1
ATOM 4306 C C . LEU B 1 124 ? 17.781 -14.961 -23.906 1 70.38 124 LEU B C 1
ATOM 4308 O O . LEU B 1 124 ? 18.172 -14.172 -23.031 1 70.38 124 LEU B O 1
ATOM 4312 N N . ALA B 1 125 ? 18.531 -15.867 -24.422 1 63.16 125 ALA B N 1
ATOM 4313 C CA . ALA B 1 125 ? 19.953 -15.977 -24.094 1 63.16 125 ALA B CA 1
ATOM 4314 C C . ALA B 1 125 ? 20.688 -14.672 -24.406 1 63.16 125 ALA B C 1
ATOM 4316 O O . ALA B 1 125 ? 21.547 -14.242 -23.656 1 63.16 125 ALA B O 1
ATOM 4317 N N . ASP B 1 126 ? 20.25 -14.141 -25.359 1 61.56 126 ASP B N 1
ATOM 4318 C CA . ASP B 1 126 ? 20.875 -12.883 -25.766 1 61.56 126 ASP B CA 1
ATOM 4319 C C . ASP B 1 126 ? 20.516 -11.766 -24.797 1 61.56 126 ASP B C 1
ATOM 4321 O O . ASP B 1 126 ? 21.328 -10.867 -24.547 1 61.56 126 ASP B O 1
ATOM 4325 N N . ALA B 1 127 ? 19.391 -11.875 -24.375 1 57.19 127 ALA B N 1
ATOM 4326 C CA . ALA B 1 127 ? 18.891 -10.844 -23.469 1 57.19 127 ALA B CA 1
ATOM 4327 C C . ALA B 1 127 ? 19.469 -11.031 -22.062 1 57.19 127 ALA B C 1
ATOM 4329 O O . ALA B 1 127 ? 19.469 -10.094 -21.266 1 57.19 127 ALA B O 1
ATOM 4330 N N . SER B 1 128 ? 19.828 -12.242 -21.672 1 54.88 128 SER B N 1
ATOM 4331 C CA . SER B 1 128 ? 20.094 -12.633 -20.297 1 54.88 128 SER B CA 1
ATOM 4332 C C . SER B 1 128 ? 21.547 -12.359 -19.922 1 54.88 128 SER B C 1
ATOM 4334 O O . SER B 1 128 ? 22.094 -13 -19.016 1 54.88 128 SER B O 1
ATOM 4336 N N . SER B 1 129 ? 22.25 -11.438 -20.484 1 52.06 129 SER B N 1
ATOM 4337 C CA . SER B 1 129 ? 23.625 -11.266 -20.016 1 52.06 129 SER B CA 1
ATOM 4338 C C . SER B 1 129 ? 23.656 -10.977 -18.516 1 52.06 129 SER B C 1
ATOM 4340 O O . SER B 1 129 ? 24.734 -10.984 -17.906 1 52.06 129 SER B O 1
ATOM 4342 N N . ASP B 1 130 ? 22.594 -10.641 -17.922 1 55.5 130 ASP B N 1
ATOM 4343 C CA . ASP B 1 130 ? 22.734 -10.195 -16.531 1 55.5 130 ASP B CA 1
ATOM 4344 C C . ASP B 1 130 ? 22.531 -11.359 -15.57 1 55.5 130 ASP B C 1
ATOM 4346 O O . ASP B 1 130 ? 21.641 -12.188 -15.758 1 55.5 130 ASP B O 1
ATOM 4350 N N . LYS B 1 131 ? 23.562 -11.734 -14.828 1 56.62 131 LYS B N 1
ATOM 4351 C CA . LYS B 1 131 ? 23.734 -12.852 -13.906 1 56.62 131 LYS B CA 1
ATOM 4352 C C . LYS B 1 131 ? 22.516 -13.039 -13.023 1 56.62 131 LYS B C 1
ATOM 4354 O O . LYS B 1 131 ? 22.25 -14.141 -12.523 1 56.62 131 LYS B O 1
ATOM 4359 N N . ASN B 1 132 ? 21.547 -12.078 -12.984 1 64.44 132 ASN B N 1
ATOM 4360 C CA . ASN B 1 132 ? 20.531 -12.297 -11.969 1 64.44 132 ASN B CA 1
ATOM 4361 C C . ASN B 1 132 ? 19.125 -12.141 -12.547 1 64.44 132 ASN B C 1
ATOM 4363 O O . ASN B 1 132 ? 18.219 -11.664 -11.867 1 64.44 132 ASN B O 1
ATOM 4367 N N . PHE B 1 133 ? 18.906 -12.797 -13.727 1 78.44 133 PHE B N 1
ATOM 4368 C CA . PHE B 1 133 ? 17.594 -12.711 -14.359 1 78.44 133 PHE B CA 1
ATOM 4369 C C . PHE B 1 133 ? 16.844 -14.039 -14.258 1 78.44 133 PHE B C 1
ATOM 4371 O O . PHE B 1 133 ? 17.422 -15.094 -14.531 1 78.44 133 PHE B O 1
ATOM 4378 N N . SER B 1 134 ? 15.664 -14.031 -13.781 1 84.56 134 SER B N 1
ATOM 4379 C CA . SER B 1 134 ? 14.852 -15.227 -13.578 1 84.56 134 SER B CA 1
ATOM 4380 C C . SER B 1 134 ? 13.875 -15.438 -14.727 1 84.56 134 SER B C 1
ATOM 4382 O O . SER B 1 134 ? 13.297 -14.469 -15.234 1 84.56 134 SER B O 1
ATOM 4384 N N . LEU B 1 135 ? 13.867 -16.688 -15.188 1 85.88 135 LEU B N 1
ATOM 4385 C CA . LEU B 1 135 ? 12.898 -17.062 -16.203 1 85.88 135 LEU B CA 1
ATOM 4386 C C . LEU B 1 135 ? 11.891 -18.078 -15.664 1 85.88 135 LEU B C 1
ATOM 4388 O O . LEU B 1 135 ? 12.281 -19.141 -15.188 1 85.88 135 LEU B O 1
ATOM 4392 N N . ARG B 1 136 ? 10.695 -17.688 -15.688 1 89.56 136 ARG B N 1
ATOM 4393 C CA . ARG B 1 136 ? 9.609 -18.594 -15.344 1 89.56 136 ARG B CA 1
ATOM 4394 C C . ARG B 1 136 ? 8.805 -18.969 -16.578 1 89.56 136 ARG B C 1
ATOM 4396 O O . ARG B 1 136 ? 8.5 -18.125 -17.422 1 89.56 136 ARG B O 1
ATOM 4403 N N . ILE B 1 137 ? 8.531 -20.234 -16.625 1 85.94 137 ILE B N 1
ATOM 4404 C CA . ILE B 1 137 ? 7.777 -20.719 -17.781 1 85.94 137 ILE B CA 1
ATOM 4405 C C . ILE B 1 137 ? 6.41 -21.219 -17.328 1 85.94 137 ILE B C 1
ATOM 4407 O O . ILE B 1 137 ? 6.312 -22.047 -16.422 1 85.94 137 ILE B O 1
ATOM 4411 N N . GLU B 1 138 ? 5.449 -20.641 -17.875 1 86.62 138 GLU B N 1
ATOM 4412 C CA . GLU B 1 138 ? 4.082 -21.125 -17.734 1 86.62 138 GLU B CA 1
ATOM 4413 C C . GLU B 1 138 ? 3.584 -21.781 -19.016 1 86.62 138 GLU B C 1
ATOM 4415 O O . GLU B 1 138 ? 2.861 -21.172 -19.797 1 86.62 138 GLU B O 1
ATOM 4420 N N . ALA B 1 139 ? 3.936 -23.078 -19.156 1 75.44 139 ALA B N 1
ATOM 4421 C CA . ALA B 1 139 ? 3.906 -23.75 -20.453 1 75.44 139 ALA B CA 1
ATOM 4422 C C . ALA B 1 139 ? 2.52 -24.312 -20.75 1 75.44 139 ALA B C 1
ATOM 4424 O O . ALA B 1 139 ? 2.201 -24.641 -21.891 1 75.44 139 ALA B O 1
ATOM 4425 N N . GLY B 1 140 ? 1.715 -24.359 -19.844 1 73.75 140 GLY B N 1
ATOM 4426 C CA . GLY B 1 140 ? 0.471 -25.062 -20.094 1 73.75 140 GLY B CA 1
ATOM 4427 C C . GLY B 1 140 ? 0.682 -26.5 -20.547 1 73.75 140 GLY B C 1
ATOM 4428 O O . GLY B 1 140 ? 1.421 -27.25 -19.906 1 73.75 140 GLY B O 1
ATOM 4429 N N . SER B 1 141 ? 0.107 -26.906 -21.734 1 65.31 141 SER B N 1
ATOM 4430 C CA . SER B 1 141 ? 0.177 -28.266 -22.234 1 65.31 141 SER B CA 1
ATOM 4431 C C . SER B 1 141 ? 1.449 -28.5 -23.047 1 65.31 141 SER B C 1
ATOM 4433 O O . SER B 1 141 ? 1.764 -29.625 -23.406 1 65.31 141 SER B O 1
ATOM 4435 N N . HIS B 1 142 ? 2.26 -27.453 -23.281 1 64.94 142 HIS B N 1
ATOM 4436 C CA . HIS B 1 142 ? 3.418 -27.531 -24.172 1 64.94 142 HIS B CA 1
ATOM 4437 C C . HIS B 1 142 ? 4.711 -27.672 -23.375 1 64.94 142 HIS B C 1
ATOM 4439 O O . HIS B 1 142 ? 5.789 -27.344 -23.859 1 64.94 142 HIS B O 1
ATOM 4445 N N . SER B 1 143 ? 4.586 -28.078 -22.219 1 63.78 143 SER B N 1
ATOM 4446 C CA . SER B 1 143 ? 5.695 -28.047 -21.266 1 63.78 143 SER B CA 1
ATOM 4447 C C . SER B 1 143 ? 6.887 -28.844 -21.781 1 63.78 143 SER B C 1
ATOM 4449 O O . SER B 1 143 ? 8.031 -28.391 -21.703 1 63.78 143 SER B O 1
ATOM 4451 N N . ALA B 1 144 ? 6.637 -29.953 -22.391 1 61.97 144 ALA B N 1
ATOM 4452 C CA . ALA B 1 144 ? 7.738 -30.828 -22.766 1 61.97 144 ALA B CA 1
ATOM 4453 C C . ALA B 1 144 ? 8.602 -30.203 -23.844 1 61.97 144 ALA B C 1
ATOM 4455 O O . ALA B 1 144 ? 9.828 -30.156 -23.734 1 61.97 144 ALA B O 1
ATOM 4456 N N . GLU B 1 145 ? 7.961 -29.781 -24.875 1 63.88 145 GLU B N 1
ATOM 4457 C CA . GLU B 1 145 ? 8.68 -29.219 -26.016 1 63.88 145 GLU B CA 1
ATOM 4458 C C . GLU B 1 145 ? 9.438 -27.953 -25.609 1 63.88 145 GLU B C 1
ATOM 4460 O O . GLU B 1 145 ? 10.594 -27.766 -26 1 63.88 145 GLU B O 1
ATOM 4465 N N . LEU B 1 146 ? 8.797 -27.172 -24.844 1 70.69 146 LEU B N 1
ATOM 4466 C CA . LEU B 1 146 ? 9.398 -25.906 -24.453 1 70.69 146 LEU B CA 1
ATOM 4467 C C . LEU B 1 146 ? 10.57 -26.125 -23.5 1 70.69 146 LEU B C 1
ATOM 4469 O O . LEU B 1 146 ? 11.578 -25.422 -23.578 1 70.69 146 LEU B O 1
ATOM 4473 N N . ALA B 1 147 ? 10.383 -27.125 -22.703 1 65.75 147 ALA B N 1
ATOM 4474 C CA . ALA B 1 147 ? 11.406 -27.406 -21.703 1 65.75 147 ALA B CA 1
ATOM 4475 C C . ALA B 1 147 ? 12.758 -27.672 -22.344 1 65.75 147 ALA B C 1
ATOM 4477 O O . ALA B 1 147 ? 13.773 -27.094 -21.938 1 65.75 147 ALA B O 1
ATOM 4478 N N . ASP B 1 148 ? 12.742 -28.469 -23.375 1 66.19 148 ASP B N 1
ATOM 4479 C CA . ASP B 1 148 ? 14 -28.875 -24 1 66.19 148 ASP B CA 1
ATOM 4480 C C . ASP B 1 148 ? 14.703 -27.688 -24.641 1 66.19 148 ASP B C 1
ATOM 4482 O O . ASP B 1 148 ? 15.922 -27.531 -24.516 1 66.19 148 ASP B O 1
ATOM 4486 N N . HIS B 1 149 ? 13.875 -26.891 -25.219 1 70.62 149 HIS B N 1
ATOM 4487 C CA . HIS B 1 149 ? 14.453 -25.766 -25.938 1 70.62 149 HIS B CA 1
ATOM 4488 C C . HIS B 1 149 ? 14.969 -24.703 -24.969 1 70.62 149 HIS B C 1
ATOM 4490 O O . HIS B 1 149 ? 16.031 -24.125 -25.188 1 70.62 149 HIS B O 1
ATOM 4496 N N . VAL B 1 150 ? 14.234 -24.5 -23.953 1 71.06 150 VAL B N 1
ATOM 4497 C CA . VAL B 1 150 ? 14.586 -23.453 -23 1 71.06 150 VAL B CA 1
ATOM 4498 C C . VAL B 1 150 ? 15.82 -23.875 -22.203 1 71.06 150 VAL B C 1
ATOM 4500 O O . VAL B 1 150 ? 16.734 -23.062 -22 1 71.06 150 VAL B O 1
ATOM 4503 N N . VAL B 1 151 ? 15.891 -25.156 -21.797 1 68.06 151 VAL B N 1
ATOM 4504 C CA . VAL B 1 151 ? 17.031 -25.641 -21.016 1 68.06 151 VAL B CA 1
ATOM 4505 C C . VAL B 1 151 ? 18.297 -25.578 -21.859 1 68.06 151 VAL B C 1
ATOM 4507 O O . VAL B 1 151 ? 19.359 -25.156 -21.359 1 68.06 151 VAL B O 1
ATOM 4510 N N . ALA B 1 152 ? 18.125 -25.953 -23.062 1 68 152 ALA B N 1
ATOM 4511 C CA . ALA B 1 152 ? 19.297 -25.906 -23.938 1 68 152 ALA B CA 1
ATOM 4512 C C . ALA B 1 152 ? 19.781 -24.484 -24.141 1 68 152 ALA B C 1
ATOM 4514 O O . ALA B 1 152 ? 20.984 -24.219 -24.141 1 68 152 ALA B O 1
ATOM 4515 N N . ALA B 1 153 ? 18.875 -23.609 -24.219 1 69.19 153 ALA B N 1
ATOM 4516 C CA . ALA B 1 153 ? 19.219 -22.219 -24.484 1 69.19 153 ALA B CA 1
ATOM 4517 C C . ALA B 1 153 ? 19.812 -21.547 -23.25 1 69.19 153 ALA B C 1
ATOM 4519 O O . ALA B 1 153 ? 20.656 -20.656 -23.359 1 69.19 153 ALA B O 1
ATOM 4520 N N . MET B 1 154 ? 19.391 -22.031 -22.156 1 69.44 154 MET B N 1
ATOM 4521 C CA . MET B 1 154 ? 19.812 -21.359 -20.922 1 69.44 154 MET B CA 1
ATOM 4522 C C . MET B 1 154 ? 21.016 -22.078 -20.312 1 69.44 154 MET B C 1
ATOM 4524 O O . MET B 1 154 ? 21.578 -21.609 -19.312 1 69.44 154 MET B O 1
ATOM 4528 N N . ALA B 1 155 ? 21.375 -23.156 -21 1 63 155 ALA B N 1
ATOM 4529 C CA . ALA B 1 155 ? 22.531 -23.891 -20.516 1 63 155 ALA B CA 1
ATOM 4530 C C . ALA B 1 155 ? 23.781 -23.016 -20.453 1 63 155 ALA B C 1
ATOM 4532 O O . ALA B 1 155 ? 24.062 -22.297 -21.422 1 63 155 ALA B O 1
ATOM 4533 N N . GLY B 1 156 ? 24.375 -22.906 -19.312 1 62.84 156 GLY B N 1
ATOM 4534 C CA . GLY B 1 156 ? 25.594 -22.141 -19.172 1 62.84 156 GLY B CA 1
ATOM 4535 C C . GLY B 1 156 ? 25.375 -20.75 -18.594 1 62.84 156 GLY B C 1
ATOM 4536 O O . GLY B 1 156 ? 26.328 -20.016 -18.344 1 62.84 156 GLY B O 1
ATOM 4537 N N . THR B 1 157 ? 24.125 -20.469 -18.516 1 65.81 157 THR B N 1
ATOM 4538 C CA . THR B 1 157 ? 23.859 -19.156 -17.938 1 65.81 157 THR B CA 1
ATOM 4539 C C . THR B 1 157 ? 23.594 -19.281 -16.438 1 65.81 157 THR B C 1
ATOM 4541 O O . THR B 1 157 ? 23.438 -20.391 -15.922 1 65.81 157 THR B O 1
ATOM 4544 N N . ALA B 1 158 ? 23.812 -18.203 -15.75 1 64.5 158 ALA B N 1
ATOM 4545 C CA . ALA B 1 158 ? 23.547 -18.156 -14.312 1 64.5 158 ALA B CA 1
ATOM 4546 C C . ALA B 1 158 ? 22.078 -17.859 -14.039 1 64.5 158 ALA B C 1
ATOM 4548 O O . ALA B 1 158 ? 21.688 -17.609 -12.898 1 64.5 158 ALA B O 1
ATOM 4549 N N . HIS B 1 159 ? 21.25 -18 -15.023 1 72.25 159 HIS B N 1
ATOM 4550 C CA . HIS B 1 159 ? 19.844 -17.656 -14.875 1 72.25 159 HIS B CA 1
ATOM 4551 C C . HIS B 1 159 ? 19.078 -18.766 -14.18 1 72.25 159 HIS B C 1
ATOM 4553 O O . HIS B 1 159 ? 19.328 -19.953 -14.422 1 72.25 159 HIS B O 1
ATOM 4559 N N . ALA B 1 160 ? 18.297 -18.25 -13.203 1 77.5 160 ALA B N 1
ATOM 4560 C CA . ALA B 1 160 ? 17.391 -19.219 -12.617 1 77.5 160 ALA B CA 1
ATOM 4561 C C . ALA B 1 160 ? 16.203 -19.5 -13.547 1 77.5 160 ALA B C 1
ATOM 4563 O O . ALA B 1 160 ? 15.617 -18.578 -14.102 1 77.5 160 ALA B O 1
ATOM 4564 N N . VAL B 1 161 ? 16.016 -20.75 -13.828 1 82.62 161 VAL B N 1
ATOM 4565 C CA . VAL B 1 161 ? 14.883 -21.141 -14.664 1 82.62 161 VAL B CA 1
ATOM 4566 C C . VAL B 1 161 ? 13.859 -21.906 -13.836 1 82.62 161 VAL B C 1
ATOM 4568 O O . VAL B 1 161 ? 14.172 -22.969 -13.289 1 82.62 161 VAL B O 1
ATOM 4571 N N . HIS B 1 162 ? 12.68 -21.344 -13.789 1 86.75 162 HIS B N 1
ATOM 4572 C CA . HIS B 1 162 ? 11.539 -22.016 -13.164 1 86.75 162 HIS B CA 1
ATOM 4573 C C . HIS B 1 162 ? 10.602 -22.594 -14.219 1 86.75 162 HIS B C 1
ATOM 4575 O O . HIS B 1 162 ? 9.859 -21.859 -14.875 1 86.75 162 HIS B O 1
ATOM 4581 N N . PHE B 1 163 ? 10.633 -23.875 -14.445 1 81.5 163 PHE B N 1
ATOM 4582 C CA . PHE B 1 163 ? 9.953 -24.516 -15.562 1 81.5 163 PHE B CA 1
ATOM 4583 C C . PHE B 1 163 ? 8.445 -24.562 -15.336 1 81.5 163 PHE B C 1
ATOM 4585 O O . PHE B 1 163 ? 7.664 -24.547 -16.281 1 81.5 163 PHE B O 1
ATOM 4592 N N . GLY B 1 164 ? 8.031 -24.609 -14.102 1 80.75 164 GLY B N 1
ATOM 4593 C CA . GLY B 1 164 ? 6.625 -24.438 -13.766 1 80.75 164 GLY B CA 1
ATOM 4594 C C . GLY B 1 164 ? 5.742 -25.547 -14.273 1 80.75 164 GLY B C 1
ATOM 4595 O O . GLY B 1 164 ? 4.621 -25.312 -14.727 1 80.75 164 GLY B O 1
ATOM 4596 N N . LEU B 1 165 ? 6.18 -26.812 -14.484 1 84.06 165 LEU B N 1
ATOM 4597 C CA . LEU B 1 165 ? 5.32 -27.938 -14.797 1 84.06 165 LEU B CA 1
ATOM 4598 C C . LEU B 1 165 ? 4.18 -28.047 -13.797 1 84.06 165 LEU B C 1
ATOM 4600 O O . LEU B 1 165 ? 4.41 -28.078 -12.586 1 84.06 165 LEU B O 1
ATOM 4604 N N . ASP B 1 166 ? 2.992 -28.078 -14.375 1 88.62 166 ASP B N 1
ATOM 4605 C CA . ASP B 1 166 ? 1.835 -28.109 -13.492 1 88.62 166 ASP B CA 1
ATOM 4606 C C . ASP B 1 166 ? 0.674 -28.875 -14.125 1 88.62 166 ASP B C 1
ATOM 4608 O O . ASP B 1 166 ? -0.348 -28.281 -14.477 1 88.62 166 ASP B O 1
ATOM 4612 N N . PRO B 1 167 ? 0.813 -30.141 -14.164 1 88.5 167 PRO B N 1
ATOM 4613 C CA . PRO B 1 167 ? -0.261 -30.922 -14.773 1 88.5 167 PRO B CA 1
ATOM 4614 C C . PRO B 1 167 ? -1.57 -30.844 -13.992 1 88.5 167 PRO B C 1
ATOM 4616 O O . PRO B 1 167 ? -2.648 -31 -14.57 1 88.5 167 PRO B O 1
ATOM 4619 N N . LEU B 1 168 ? -1.495 -30.594 -12.742 1 91.19 168 LEU B N 1
ATOM 4620 C CA . LEU B 1 168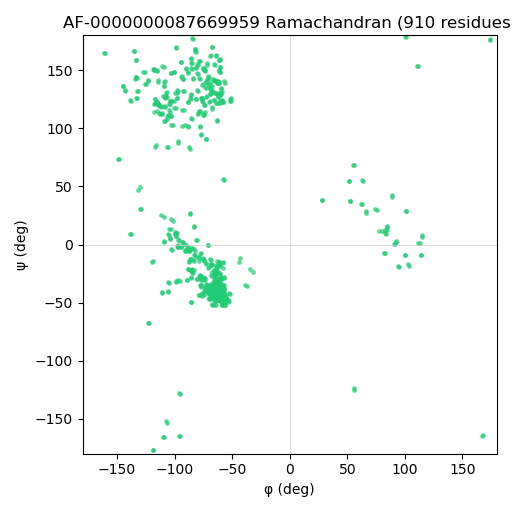 ? -2.697 -30.547 -11.914 1 91.19 168 LEU B CA 1
ATOM 4621 C C . LEU B 1 168 ? -3.539 -29.312 -12.25 1 91.19 168 LEU B C 1
ATOM 4623 O O . LEU B 1 168 ? -4.758 -29.422 -12.414 1 91.19 168 LEU B O 1
ATOM 4627 N N . SER B 1 169 ? -2.889 -28.172 -12.359 1 89.5 169 SER B N 1
ATOM 4628 C CA . SER B 1 169 ? -3.621 -26.953 -12.727 1 89.5 169 SER B CA 1
ATOM 4629 C C . SER B 1 169 ? -4.164 -27.047 -14.148 1 89.5 169 SER B C 1
ATOM 4631 O O . SER B 1 169 ? -5.246 -26.547 -14.438 1 89.5 169 SER B O 1
ATOM 4633 N N . ALA B 1 170 ? -3.365 -27.609 -14.992 1 85.31 170 ALA B N 1
ATOM 4634 C CA . ALA B 1 170 ? -3.842 -27.812 -16.359 1 85.31 170 ALA B CA 1
ATOM 4635 C C . ALA B 1 170 ? -5.105 -28.672 -16.375 1 85.31 170 ALA B C 1
ATOM 4637 O O . ALA B 1 170 ? -6.051 -28.375 -17.109 1 85.31 170 ALA B O 1
ATOM 4638 N N . ALA B 1 171 ? -5.086 -29.719 -15.602 1 88.94 171 ALA B N 1
ATOM 4639 C CA . ALA B 1 171 ? -6.25 -30.594 -15.492 1 88.94 171 ALA B CA 1
ATOM 4640 C C . ALA B 1 171 ? -7.438 -29.844 -14.883 1 88.94 171 ALA B C 1
ATOM 4642 O O . ALA B 1 171 ? -8.578 -30.031 -15.312 1 88.94 171 ALA B O 1
ATOM 4643 N N . ALA B 1 172 ? -7.18 -29.062 -13.914 1 89.38 172 ALA B N 1
ATOM 4644 C CA . ALA B 1 172 ? -8.242 -28.328 -13.25 1 89.38 172 ALA B CA 1
ATOM 4645 C C . ALA B 1 172 ? -8.93 -27.359 -14.227 1 89.38 172 ALA B C 1
ATOM 4647 O O . ALA B 1 172 ? -10.133 -27.125 -14.133 1 89.38 172 ALA B O 1
ATOM 4648 N N . LEU B 1 173 ? -8.188 -26.797 -15.125 1 86.88 173 LEU B N 1
ATOM 4649 C CA . LEU B 1 173 ? -8.719 -25.859 -16.109 1 86.88 173 LEU B CA 1
ATOM 4650 C C . LEU B 1 173 ? -9.484 -26.594 -17.203 1 86.88 173 LEU B C 1
ATOM 4652 O O . LEU B 1 173 ? -10.562 -26.156 -17.625 1 86.88 173 LEU B O 1
ATOM 4656 N N . SER B 1 174 ? -8.898 -27.672 -17.656 1 82.62 174 SER B N 1
ATOM 4657 C CA . SER B 1 174 ? -9.477 -28.375 -18.797 1 82.62 174 SER B CA 1
ATOM 4658 C C . SER B 1 174 ? -10.586 -29.328 -18.344 1 82.62 174 SER B C 1
ATOM 4660 O O . SER B 1 174 ? -11.43 -29.719 -19.156 1 82.62 174 SER B O 1
ATOM 4662 N N . GLY B 1 175 ? -10.555 -29.75 -17.172 1 79.5 175 GLY B N 1
ATOM 4663 C CA . GLY B 1 175 ? -11.469 -30.781 -16.703 1 79.5 175 GLY B CA 1
ATOM 4664 C C . GLY B 1 175 ? -11 -32.188 -17.031 1 79.5 175 GLY B C 1
ATOM 4665 O O . GLY B 1 175 ? -11.75 -33.156 -16.875 1 79.5 175 GLY B O 1
ATOM 4666 N N . GLY B 1 176 ? -9.82 -32.25 -17.484 1 81.75 176 GLY B N 1
ATOM 4667 C CA . GLY B 1 176 ? -9.266 -33.562 -17.859 1 81.75 176 GLY B CA 1
ATOM 4668 C C . GLY B 1 176 ? -8.438 -34.188 -16.766 1 81.75 176 GLY B C 1
ATOM 4669 O O . GLY B 1 176 ? -8.633 -33.906 -15.578 1 81.75 176 GLY B O 1
ATOM 4670 N N . GLU B 1 177 ? -7.68 -35.188 -17.172 1 86.25 177 GLU B N 1
ATOM 4671 C CA . GLU B 1 177 ? -6.84 -35.906 -16.234 1 86.25 177 GLU B CA 1
ATOM 4672 C C . GLU B 1 177 ? -5.43 -35.312 -16.188 1 86.25 177 GLU B C 1
ATOM 4674 O O . GLU B 1 177 ? -4.91 -34.875 -17.203 1 86.25 177 GLU B O 1
ATOM 4679 N N . ALA B 1 178 ? -4.906 -35.312 -14.984 1 86.94 178 ALA B N 1
ATOM 4680 C CA . ALA B 1 178 ? -3.518 -34.875 -14.836 1 86.94 178 ALA B CA 1
ATOM 4681 C C . ALA B 1 178 ? -2.553 -36 -15.188 1 86.94 178 ALA B C 1
ATOM 4683 O O . ALA B 1 178 ? -2.668 -37.125 -14.656 1 86.94 178 ALA B O 1
ATOM 4684 N N . ASP B 1 179 ? -1.699 -35.719 -16.078 1 83.56 179 ASP B N 1
ATOM 4685 C CA . ASP B 1 179 ? -0.694 -36.719 -16.422 1 83.56 179 ASP B CA 1
ATOM 4686 C C . ASP B 1 179 ? 0.514 -36.625 -15.5 1 83.56 179 ASP B C 1
ATOM 4688 O O . ASP B 1 179 ? 1.573 -36.125 -15.891 1 83.56 179 ASP B O 1
ATOM 4692 N N . LEU B 1 180 ? 0.442 -37.188 -14.375 1 88.44 180 LEU B N 1
ATOM 4693 C CA . LEU B 1 180 ? 1.468 -37.094 -13.336 1 88.44 180 LEU B CA 1
ATOM 4694 C C . LEU B 1 180 ? 2.68 -37.969 -13.695 1 88.44 180 LEU B C 1
ATOM 4696 O O . LEU B 1 180 ? 3.805 -37.656 -13.297 1 88.44 180 LEU B O 1
ATOM 4700 N N . GLY B 1 181 ? 2.412 -39.062 -14.422 1 84.31 181 GLY B N 1
ATOM 4701 C CA . GLY B 1 181 ? 3.521 -39.875 -14.883 1 84.31 181 GLY B CA 1
ATOM 4702 C C . GLY B 1 181 ? 4.473 -39.125 -15.805 1 84.31 181 GLY B C 1
ATOM 4703 O O . GLY B 1 181 ? 5.691 -39.219 -15.641 1 84.31 181 GLY B O 1
ATOM 4704 N N . ARG B 1 182 ? 3.916 -38.469 -16.688 1 84 182 ARG B N 1
ATOM 4705 C CA . ARG B 1 182 ? 4.727 -37.656 -17.609 1 84 182 ARG B CA 1
ATOM 4706 C C . ARG B 1 182 ? 5.457 -36.562 -16.875 1 84 182 ARG B C 1
ATOM 4708 O O . ARG B 1 182 ? 6.594 -36.219 -17.219 1 84 182 ARG B O 1
ATOM 4715 N N . ALA B 1 183 ? 4.77 -35.969 -15.961 1 84.75 183 ALA B N 1
ATOM 4716 C CA . ALA B 1 183 ? 5.395 -34.906 -15.172 1 84.75 183 ALA B CA 1
ATOM 4717 C C . ALA B 1 183 ? 6.598 -35.438 -14.398 1 84.75 183 ALA B C 1
ATOM 4719 O O . ALA B 1 183 ? 7.621 -34.75 -14.289 1 84.75 183 ALA B O 1
ATOM 4720 N N . ALA B 1 184 ? 6.465 -36.594 -13.836 1 87.88 184 ALA B N 1
ATOM 4721 C CA . ALA B 1 184 ? 7.562 -37.188 -13.102 1 87.88 184 ALA B CA 1
ATOM 4722 C C . ALA B 1 184 ? 8.75 -37.469 -14.023 1 87.88 184 ALA B C 1
ATOM 4724 O O . ALA B 1 184 ? 9.906 -37.25 -13.633 1 87.88 184 ALA B O 1
ATOM 4725 N N . ASP B 1 185 ? 8.438 -37.969 -15.188 1 85.88 185 ASP B N 1
ATOM 4726 C CA . ASP B 1 185 ? 9.484 -38.219 -16.172 1 85.88 185 ASP B CA 1
ATOM 4727 C C . ASP B 1 185 ? 10.227 -36.938 -16.531 1 85.88 185 ASP B C 1
ATOM 4729 O O . ASP B 1 185 ? 11.453 -36.906 -16.609 1 85.88 185 ASP B O 1
ATOM 4733 N N . ARG B 1 186 ? 9.469 -35.938 -16.719 1 83.25 186 ARG B N 1
ATOM 4734 C CA . ARG B 1 186 ? 10.062 -34.656 -17.062 1 83.25 186 ARG B CA 1
ATOM 4735 C C . ARG B 1 186 ? 10.867 -34.094 -15.898 1 83.25 186 ARG B C 1
ATOM 4737 O O . ARG B 1 186 ? 11.906 -33.469 -16.109 1 83.25 186 ARG B O 1
ATOM 4744 N N . PHE B 1 187 ? 10.359 -34.281 -14.773 1 88.06 187 PHE B N 1
ATOM 4745 C CA . PHE B 1 187 ? 11.062 -33.812 -13.578 1 88.06 187 PHE B CA 1
ATOM 4746 C C . PHE B 1 187 ? 12.453 -34.438 -13.508 1 88.06 187 PHE B C 1
ATOM 4748 O O . PHE B 1 187 ? 13.445 -33.75 -13.305 1 88.06 187 PHE B O 1
ATOM 4755 N N . ARG B 1 188 ? 12.523 -35.688 -13.766 1 86.25 188 ARG B N 1
ATOM 4756 C CA . ARG B 1 188 ? 13.789 -36.375 -13.711 1 86.25 188 ARG B CA 1
ATOM 4757 C C . ARG B 1 188 ? 14.75 -35.875 -14.781 1 86.25 188 ARG B C 1
ATOM 4759 O O . ARG B 1 188 ? 15.938 -35.719 -14.523 1 86.25 188 ARG B O 1
ATOM 4766 N N . HIS B 1 189 ? 14.148 -35.75 -15.844 1 81.69 189 HIS B N 1
ATOM 4767 C CA . HIS B 1 189 ? 14.961 -35.25 -16.953 1 81.69 189 HIS B CA 1
ATOM 4768 C C . HIS B 1 189 ? 15.539 -33.875 -16.656 1 81.69 189 HIS B C 1
ATOM 4770 O O . HIS B 1 189 ? 16.734 -33.656 -16.859 1 81.69 189 HIS B O 1
ATOM 4776 N N . LEU B 1 190 ? 14.734 -33 -16.188 1 83.19 190 LEU B N 1
ATOM 4777 C CA . LEU B 1 190 ? 15.141 -31.625 -15.938 1 83.19 190 LEU B CA 1
ATOM 4778 C C . LEU B 1 190 ? 16.109 -31.562 -14.758 1 83.19 190 LEU B C 1
ATOM 4780 O O . LEU B 1 190 ? 17.016 -30.719 -14.742 1 83.19 190 LEU B O 1
ATOM 4784 N N . GLN B 1 191 ? 15.906 -32.375 -13.812 1 81.31 191 GLN B N 1
ATOM 4785 C CA . GLN B 1 191 ? 16.859 -32.469 -12.719 1 81.31 191 GLN B CA 1
ATOM 4786 C C . GLN B 1 191 ? 18.234 -32.906 -13.219 1 81.31 191 GLN B C 1
ATOM 4788 O O . GLN B 1 191 ? 19.266 -32.406 -12.773 1 81.31 191 GLN B O 1
ATOM 4793 N N . ALA B 1 192 ? 18.172 -33.875 -14.078 1 79.38 192 ALA B N 1
ATOM 4794 C CA . ALA B 1 192 ? 19.422 -34.438 -14.609 1 79.38 192 ALA B CA 1
ATOM 4795 C C . ALA B 1 192 ? 20.188 -33.406 -15.414 1 79.38 192 ALA B C 1
ATOM 4797 O O . ALA B 1 192 ? 21.422 -33.406 -15.414 1 79.38 192 ALA B O 1
ATOM 4798 N N . VAL B 1 193 ? 19.453 -32.531 -16.094 1 76.69 193 VAL B N 1
ATOM 4799 C CA . VAL B 1 193 ? 20.109 -31.531 -16.922 1 76.69 193 VAL B CA 1
ATOM 4800 C C . VAL B 1 193 ? 20.562 -30.359 -16.047 1 76.69 193 VAL B C 1
ATOM 4802 O O . VAL B 1 193 ? 21.344 -29.516 -16.484 1 76.69 193 VAL B O 1
ATOM 4805 N N . GLY B 1 194 ? 20.156 -30.266 -14.812 1 76.12 194 GLY B N 1
ATOM 4806 C CA . GLY B 1 194 ? 20.672 -29.297 -13.859 1 76.12 194 GLY B CA 1
ATOM 4807 C C . GLY B 1 194 ? 19.922 -27.984 -13.891 1 76.12 194 GLY B C 1
ATOM 4808 O O . GLY B 1 194 ? 20.531 -26.906 -13.898 1 76.12 194 GLY B O 1
ATOM 4809 N N . VAL B 1 195 ? 18.656 -28.062 -14 1 76.06 195 VAL B N 1
ATOM 4810 C CA . VAL B 1 195 ? 17.844 -26.859 -13.914 1 76.06 195 VAL B CA 1
ATOM 4811 C C . VAL B 1 195 ? 18.078 -26.188 -12.562 1 76.06 195 VAL B C 1
ATOM 4813 O O . VAL B 1 195 ? 18.094 -26.844 -11.523 1 76.06 195 VAL B O 1
ATOM 4816 N N . SER B 1 196 ? 18.344 -24.844 -12.562 1 75.44 196 SER B N 1
ATOM 4817 C CA . SER B 1 196 ? 18.781 -24.109 -11.383 1 75.44 196 SER B CA 1
ATOM 4818 C C . SER B 1 196 ? 17.578 -23.672 -10.531 1 75.44 196 SER B C 1
ATOM 4820 O O . SER B 1 196 ? 17.734 -23.391 -9.344 1 75.44 196 SER B O 1
ATOM 4822 N N . GLY B 1 197 ? 16.406 -23.594 -11.062 1 84.56 197 GLY B N 1
ATOM 4823 C CA . GLY B 1 197 ? 15.219 -23.156 -10.352 1 84.56 197 GLY B CA 1
ATOM 4824 C C . GLY B 1 197 ? 14.258 -24.281 -10.031 1 84.56 197 GLY B C 1
ATOM 4825 O O . GLY B 1 197 ? 14.68 -25.406 -9.797 1 84.56 197 GLY B O 1
ATOM 4826 N N . THR B 1 198 ? 13.008 -23.969 -9.891 1 90.75 198 THR B N 1
ATOM 4827 C CA . THR B 1 198 ? 11.984 -24.953 -9.586 1 90.75 198 THR B CA 1
ATOM 4828 C C . THR B 1 198 ? 11.484 -25.625 -10.867 1 90.75 198 THR B C 1
ATOM 4830 O O . THR B 1 198 ? 11.633 -25.078 -11.961 1 90.75 198 THR B O 1
ATOM 4833 N N . ILE B 1 199 ? 10.977 -26.781 -10.641 1 89 199 ILE B N 1
ATOM 4834 C CA . ILE B 1 199 ? 10.57 -27.562 -11.797 1 89 199 ILE B CA 1
ATOM 4835 C C . ILE B 1 199 ? 9.047 -27.672 -11.844 1 89 199 ILE B C 1
ATOM 4837 O O . ILE B 1 199 ? 8.445 -27.531 -12.914 1 89 199 ILE B O 1
ATOM 4841 N N . LEU B 1 200 ? 8.469 -27.891 -10.711 1 91.62 200 LEU B N 1
ATOM 4842 C CA . LEU B 1 200 ? 7.02 -28.047 -10.625 1 91.62 200 LEU B CA 1
ATOM 4843 C C . LEU B 1 200 ? 6.379 -26.844 -9.945 1 91.62 200 LEU B C 1
ATOM 4845 O O . LEU B 1 200 ? 7.023 -26.156 -9.148 1 91.62 200 LEU B O 1
ATOM 4849 N N . ASN B 1 201 ? 5.133 -26.625 -10.305 1 93.25 201 ASN B N 1
ATOM 4850 C CA . ASN B 1 201 ? 4.344 -25.594 -9.633 1 93.25 201 ASN B CA 1
ATOM 4851 C C . ASN B 1 201 ? 3.168 -26.203 -8.875 1 93.25 201 ASN B C 1
ATOM 4853 O O . ASN B 1 201 ? 2.412 -27 -9.43 1 93.25 201 ASN B O 1
ATOM 4857 N N . ALA B 1 202 ? 3.113 -25.953 -7.648 1 96.31 202 ALA B N 1
ATOM 4858 C CA . ALA B 1 202 ? 1.857 -26.078 -6.914 1 96.31 202 ALA B CA 1
ATOM 4859 C C . ALA B 1 202 ? 1.065 -24.781 -6.961 1 96.31 202 ALA B C 1
ATOM 4861 O O . ALA B 1 202 ? 1.35 -23.844 -6.203 1 96.31 202 ALA B O 1
ATOM 4862 N N . ASP B 1 203 ? 0.079 -24.75 -7.801 1 96.31 203 ASP B N 1
ATOM 4863 C CA . ASP B 1 203 ? -0.529 -23.484 -8.203 1 96.31 203 ASP B CA 1
ATOM 4864 C C . ASP B 1 203 ? -1.965 -23.375 -7.695 1 96.31 203 ASP B C 1
ATOM 4866 O O . ASP B 1 203 ? -2.834 -24.156 -8.109 1 96.31 203 ASP B O 1
ATOM 4870 N N . GLY B 1 204 ? -2.207 -22.469 -6.789 1 97.12 204 GLY B N 1
ATOM 4871 C CA . GLY B 1 204 ? -3.545 -22.234 -6.27 1 97.12 204 GLY B CA 1
ATOM 4872 C C . GLY B 1 204 ? -4.285 -21.125 -7.012 1 97.12 204 GLY B C 1
ATOM 4873 O O . GLY B 1 204 ? -5.461 -20.891 -6.75 1 97.12 204 GLY B O 1
ATOM 4874 N N . ARG B 1 205 ? -3.66 -20.547 -8.062 1 97 205 ARG B N 1
ATOM 4875 C CA . ARG B 1 205 ? -4.219 -19.375 -8.727 1 97 205 ARG B CA 1
ATOM 4876 C C . ARG B 1 205 ? -5.48 -19.734 -9.5 1 97 205 ARG B C 1
ATOM 4878 O O . ARG B 1 205 ? -6.445 -18.953 -9.516 1 97 205 ARG B O 1
ATOM 4885 N N . PRO B 1 206 ? -5.5 -20.859 -10.102 1 95.06 206 PRO B N 1
ATOM 4886 C CA . PRO B 1 206 ? -6.742 -21.203 -10.789 1 95.06 206 PRO B CA 1
ATOM 4887 C C . PRO B 1 206 ? -7.945 -21.266 -9.852 1 95.06 206 PRO B C 1
ATOM 4889 O O . PRO B 1 206 ? -9.047 -20.859 -10.234 1 95.06 206 PRO B O 1
ATOM 4892 N N . VAL B 1 207 ? -7.73 -21.781 -8.672 1 95.75 207 VAL B N 1
ATOM 4893 C CA . VAL B 1 207 ? -8.789 -21.875 -7.676 1 95.75 207 VAL B CA 1
ATOM 4894 C C . VAL B 1 207 ? -9.242 -20.469 -7.27 1 95.75 207 VAL B C 1
ATOM 4896 O O . VAL B 1 207 ? -10.438 -20.188 -7.23 1 95.75 207 VAL B O 1
ATOM 4899 N N . HIS B 1 208 ? -8.344 -19.609 -6.961 1 96 208 HIS B N 1
ATOM 4900 C CA . HIS B 1 208 ? -8.641 -18.234 -6.594 1 96 208 HIS B CA 1
ATOM 4901 C C . HIS B 1 208 ? -9.438 -17.531 -7.691 1 96 208 HIS B C 1
ATOM 4903 O O . HIS B 1 208 ? -10.477 -16.922 -7.426 1 96 208 HIS B O 1
ATOM 4909 N N . ASN B 1 209 ? -8.953 -17.578 -8.906 1 95 209 ASN B N 1
ATOM 4910 C CA . ASN B 1 209 ? -9.523 -16.828 -10.023 1 95 209 ASN B CA 1
ATOM 4911 C C . ASN B 1 209 ? -10.883 -17.391 -10.438 1 95 209 ASN B C 1
ATOM 4913 O O . ASN B 1 209 ? -11.672 -16.703 -11.086 1 95 209 ASN B O 1
ATOM 4917 N N . ALA B 1 210 ? -11.109 -18.641 -10.031 1 94.25 210 ALA B N 1
ATOM 4918 C CA . ALA B 1 210 ? -12.414 -19.25 -10.32 1 94.25 210 ALA B CA 1
ATOM 4919 C C . ALA B 1 210 ? -13.422 -18.922 -9.219 1 94.25 210 ALA B C 1
ATOM 4921 O O . ALA B 1 210 ? -14.586 -19.297 -9.312 1 94.25 210 ALA B O 1
ATOM 4922 N N . GLY B 1 211 ? -12.969 -18.281 -8.172 1 92.62 211 GLY B N 1
ATOM 4923 C CA . GLY B 1 211 ? -13.891 -17.844 -7.141 1 92.62 211 GLY B CA 1
ATOM 4924 C C . GLY B 1 211 ? -13.672 -18.531 -5.809 1 92.62 211 GLY B C 1
ATOM 4925 O O . GLY B 1 211 ? -14.469 -18.375 -4.883 1 92.62 211 GLY B O 1
ATOM 4926 N N . GLY B 1 212 ? -12.695 -19.281 -5.668 1 94.31 212 GLY B N 1
ATOM 4927 C CA . GLY B 1 212 ? -12.398 -19.938 -4.41 1 94.31 212 GLY B CA 1
ATOM 4928 C C . GLY B 1 212 ? -11.953 -18.984 -3.32 1 94.31 212 GLY B C 1
ATOM 4929 O O . GLY B 1 212 ? -11.609 -17.844 -3.598 1 94.31 212 GLY B O 1
ATOM 4930 N N . THR B 1 213 ? -12.008 -19.453 -2.07 1 93.5 213 THR B N 1
ATOM 4931 C CA . THR B 1 213 ? -11.555 -18.656 -0.931 1 93.5 213 THR B CA 1
ATOM 4932 C C . THR B 1 213 ? -10.047 -18.75 -0.77 1 93.5 213 THR B C 1
ATOM 4934 O O . THR B 1 213 ? -9.391 -19.562 -1.438 1 93.5 213 THR B O 1
ATOM 4937 N N . GLU B 1 214 ? -9.5 -17.891 0.06 1 95 214 GLU B N 1
ATOM 4938 C CA . GLU B 1 214 ? -8.062 -17.875 0.285 1 95 214 GLU B CA 1
ATOM 4939 C C . GLU B 1 214 ? -7.598 -19.172 0.947 1 95 214 GLU B C 1
ATOM 4941 O O . GLU B 1 214 ? -6.516 -19.688 0.639 1 95 214 GLU B O 1
ATOM 4946 N N . ALA B 1 215 ? -8.383 -19.719 1.852 1 94.06 215 ALA B N 1
ATOM 4947 C CA . ALA B 1 215 ? -8.039 -21 2.475 1 94.06 215 ALA B CA 1
ATOM 4948 C C . ALA B 1 215 ? -8.094 -22.141 1.459 1 94.06 215 ALA B C 1
ATOM 4950 O O . ALA B 1 215 ? -7.273 -23.062 1.51 1 94.06 215 ALA B O 1
ATOM 4951 N N . GLN B 1 216 ? -9.078 -22.078 0.594 1 96.12 216 GLN B N 1
ATOM 4952 C CA . GLN B 1 216 ? -9.164 -23.094 -0.458 1 96.12 216 GLN B CA 1
ATOM 4953 C C . GLN B 1 216 ? -7.949 -23.031 -1.379 1 96.12 216 GLN B C 1
ATOM 4955 O O . GLN B 1 216 ? -7.414 -24.078 -1.773 1 96.12 216 GLN B O 1
ATOM 4960 N N . GLU B 1 217 ? -7.559 -21.812 -1.77 1 97.5 217 GLU B N 1
ATOM 4961 C CA . GLU B 1 217 ? -6.355 -21.641 -2.576 1 97.5 217 GLU B CA 1
ATOM 4962 C C . GLU B 1 217 ? -5.141 -22.281 -1.909 1 97.5 217 GLU B C 1
ATOM 4964 O O . GLU B 1 217 ? -4.406 -23.031 -2.545 1 97.5 217 GLU B O 1
ATOM 4969 N N . LEU B 1 218 ? -4.961 -22.031 -0.637 1 97.19 218 LEU B N 1
ATOM 4970 C CA . LEU B 1 218 ? -3.852 -22.578 0.129 1 97.19 218 LEU B CA 1
ATOM 4971 C C . LEU B 1 218 ? -3.961 -24.094 0.218 1 97.19 218 LEU B C 1
ATOM 4973 O O . LEU B 1 218 ? -2.955 -24.812 0.113 1 97.19 218 LEU B O 1
ATOM 4977 N N . ALA B 1 219 ? -5.137 -24.594 0.423 1 97.12 219 ALA B N 1
ATOM 4978 C CA . ALA B 1 219 ? -5.355 -26.031 0.544 1 97.12 219 ALA B CA 1
ATOM 4979 C C . ALA B 1 219 ? -4.961 -26.75 -0.739 1 97.12 219 ALA B C 1
ATOM 4981 O O . ALA B 1 219 ? -4.387 -27.844 -0.691 1 97.12 219 ALA B O 1
ATOM 4982 N N . ILE B 1 220 ? -5.297 -26.172 -1.827 1 97.81 220 ILE B N 1
ATOM 4983 C CA . ILE B 1 220 ? -5.004 -26.797 -3.113 1 97.81 220 ILE B CA 1
ATOM 4984 C C . ILE B 1 220 ? -3.496 -26.797 -3.355 1 97.81 220 ILE B C 1
ATOM 4986 O O . ILE B 1 220 ? -2.953 -27.75 -3.918 1 97.81 220 ILE B O 1
ATOM 4990 N N . VAL B 1 221 ? -2.834 -25.734 -2.98 1 97.81 221 VAL B N 1
ATOM 4991 C CA . VAL B 1 221 ? -1.377 -25.703 -3.055 1 97.81 221 VAL B CA 1
ATOM 4992 C C . VAL B 1 221 ? -0.796 -26.844 -2.227 1 97.81 221 VAL B C 1
ATOM 4994 O O . VAL B 1 221 ? 0.073 -27.594 -2.699 1 97.81 221 VAL B O 1
ATOM 4997 N N . ALA B 1 222 ? -1.277 -27.031 -1.025 1 97.06 222 ALA B N 1
ATOM 4998 C CA . ALA B 1 222 ? -0.815 -28.109 -0.166 1 97.06 222 ALA B CA 1
ATOM 4999 C C . ALA B 1 222 ? -1.09 -29.469 -0.804 1 97.06 222 ALA B C 1
ATOM 5001 O O . ALA B 1 222 ? -0.222 -30.344 -0.809 1 97.06 222 ALA B O 1
ATOM 5002 N N . ALA B 1 223 ? -2.258 -29.625 -1.314 1 97.25 223 ALA B N 1
ATOM 5003 C CA . ALA B 1 223 ? -2.656 -30.875 -1.936 1 97.25 223 ALA B CA 1
ATOM 5004 C C . ALA B 1 223 ? -1.791 -31.188 -3.154 1 97.25 223 ALA B C 1
ATOM 5006 O O . ALA B 1 223 ? -1.445 -32.344 -3.4 1 97.25 223 ALA B O 1
ATOM 5007 N N . ALA B 1 224 ? -1.529 -30.156 -3.934 1 96.69 224 ALA B N 1
ATOM 5008 C CA . ALA B 1 224 ? -0.675 -30.344 -5.105 1 96.69 224 ALA B CA 1
ATOM 5009 C C . ALA B 1 224 ? 0.727 -30.781 -4.699 1 96.69 224 ALA B C 1
ATOM 5011 O O . ALA B 1 224 ? 1.29 -31.703 -5.297 1 96.69 224 ALA B O 1
ATOM 5012 N N . VAL B 1 225 ? 1.288 -30.156 -3.711 1 96 225 VAL B N 1
ATOM 5013 C CA . VAL B 1 225 ? 2.607 -30.531 -3.217 1 96 225 VAL B CA 1
ATOM 5014 C C . VAL B 1 225 ? 2.592 -32 -2.783 1 96 225 VAL B C 1
ATOM 5016 O O . VAL B 1 225 ? 3.475 -32.781 -3.158 1 96 225 VAL B O 1
ATOM 5019 N N . ALA B 1 226 ? 1.609 -32.375 -2.064 1 93.5 226 ALA B N 1
ATOM 5020 C CA . ALA B 1 226 ? 1.503 -33.75 -1.567 1 93.5 226 ALA B CA 1
ATOM 5021 C C . ALA B 1 226 ? 1.425 -34.719 -2.719 1 93.5 226 ALA B C 1
ATOM 5023 O O . ALA B 1 226 ? 2.061 -35.781 -2.678 1 93.5 226 ALA B O 1
ATOM 5024 N N . GLU B 1 227 ? 0.653 -34.375 -3.67 1 93 227 GLU B N 1
ATOM 5025 C CA . GLU B 1 227 ? 0.502 -35.25 -4.828 1 93 227 GLU B CA 1
ATOM 5026 C C . GLU B 1 227 ? 1.824 -35.406 -5.574 1 93 227 GLU B C 1
ATOM 5028 O O . GLU B 1 227 ? 2.184 -36.531 -5.98 1 93 227 GLU B O 1
ATOM 5033 N N . TYR B 1 228 ? 2.477 -34.344 -5.84 1 93 228 TYR B N 1
ATOM 5034 C CA . TYR B 1 228 ? 3.764 -34.375 -6.523 1 93 228 TYR B CA 1
ATOM 5035 C C . TYR B 1 228 ? 4.773 -35.219 -5.727 1 93 228 TYR B C 1
ATOM 5037 O O . TYR B 1 228 ? 5.523 -36 -6.297 1 93 228 TYR B O 1
ATOM 5045 N N . LEU B 1 229 ? 4.82 -35 -4.438 1 91.06 229 LEU B N 1
ATOM 5046 C CA . LEU B 1 229 ? 5.742 -35.75 -3.592 1 91.06 229 LEU B CA 1
ATOM 5047 C C . LEU B 1 229 ? 5.469 -37.25 -3.678 1 91.06 229 LEU B C 1
ATOM 5049 O O . LEU B 1 229 ? 6.398 -38.062 -3.756 1 91.06 229 LEU B O 1
ATOM 5053 N N . ARG B 1 230 ? 4.266 -37.625 -3.693 1 88.5 230 ARG B N 1
ATOM 5054 C CA . ARG B 1 230 ? 3.889 -39.031 -3.768 1 88.5 230 ARG B CA 1
ATOM 5055 C C . ARG B 1 230 ? 4.355 -39.656 -5.078 1 88.5 230 ARG B C 1
ATOM 5057 O O . ARG B 1 230 ? 4.863 -40.781 -5.09 1 88.5 230 ARG B O 1
ATOM 5064 N N . VAL B 1 231 ? 4.16 -38.969 -6.109 1 87.81 231 VAL B N 1
ATOM 5065 C CA . VAL B 1 231 ? 4.484 -39.5 -7.426 1 87.81 231 VAL B CA 1
ATOM 5066 C C . VAL B 1 231 ? 6 -39.562 -7.605 1 87.81 231 VAL B C 1
ATOM 5068 O O . VAL B 1 231 ? 6.531 -40.469 -8.227 1 87.81 231 VAL B O 1
ATOM 5071 N N . LEU B 1 232 ? 6.699 -38.594 -7.062 1 90.31 232 LEU B N 1
ATOM 5072 C CA . LEU B 1 232 ? 8.148 -38.5 -7.242 1 90.31 232 LEU B CA 1
ATOM 5073 C C . LEU B 1 232 ? 8.867 -39.438 -6.281 1 90.31 232 LEU B C 1
ATOM 5075 O O . LEU B 1 232 ? 9.992 -39.875 -6.547 1 90.31 232 LEU B O 1
ATOM 5079 N N . ASP B 1 233 ? 8.273 -39.688 -5.133 1 86.44 233 ASP B N 1
ATOM 5080 C CA . ASP B 1 233 ? 8.875 -40.562 -4.141 1 86.44 233 ASP B CA 1
ATOM 5081 C C . ASP B 1 233 ? 9.047 -41.969 -4.699 1 86.44 233 ASP B C 1
ATOM 5083 O O . ASP B 1 233 ? 9.992 -42.688 -4.344 1 86.44 233 ASP B O 1
ATOM 5087 N N . ALA B 1 234 ? 8.203 -42.344 -5.477 1 77.12 234 ALA B N 1
ATOM 5088 C CA . ALA B 1 234 ? 8.234 -43.656 -6.062 1 77.12 234 ALA B CA 1
ATOM 5089 C C . ALA B 1 234 ? 9.5 -43.875 -6.891 1 77.12 234 ALA B C 1
ATOM 5091 O O . ALA B 1 234 ? 9.945 -45 -7.086 1 77.12 234 ALA B O 1
ATOM 5092 N N . ASP B 1 235 ? 10.133 -42.875 -7.172 1 75.94 235 ASP B N 1
ATOM 5093 C CA . ASP B 1 235 ? 11.305 -42.938 -8.039 1 75.94 235 ASP B CA 1
ATOM 5094 C C . ASP B 1 235 ? 12.594 -42.812 -7.223 1 75.94 235 ASP B C 1
ATOM 5096 O O . ASP B 1 235 ? 13.688 -42.719 -7.789 1 75.94 235 ASP B O 1
ATOM 5100 N N . GLY B 1 236 ? 12.5 -42.781 -5.988 1 78.69 236 GLY B N 1
ATOM 5101 C CA . GLY B 1 236 ? 13.656 -42.75 -5.105 1 78.69 236 GLY B CA 1
ATOM 5102 C C . GLY B 1 236 ? 14.305 -41.406 -4.996 1 78.69 236 GLY B C 1
ATOM 5103 O O . GLY B 1 236 ? 15.469 -41.281 -4.598 1 78.69 236 GLY B O 1
ATOM 5104 N N . ILE B 1 237 ? 13.75 -40.344 -5.449 1 84.31 237 ILE B N 1
ATOM 5105 C CA . ILE B 1 237 ? 14.289 -39 -5.328 1 84.31 237 ILE B CA 1
ATOM 5106 C C . ILE B 1 237 ? 14.203 -38.562 -3.873 1 84.31 237 ILE B C 1
ATOM 5108 O O . ILE B 1 237 ? 13.195 -38.781 -3.201 1 84.31 237 ILE B O 1
ATOM 5112 N N . ALA B 1 238 ? 15.297 -37.906 -3.396 1 88.31 238 ALA B N 1
ATOM 5113 C CA . ALA B 1 238 ? 15.328 -37.438 -2.02 1 88.31 238 ALA B CA 1
ATOM 5114 C C . ALA B 1 238 ? 14.25 -36.375 -1.778 1 88.31 238 ALA B C 1
ATOM 5116 O O . ALA B 1 238 ? 13.992 -35.531 -2.641 1 88.31 238 ALA B O 1
ATOM 5117 N N . PRO B 1 239 ? 13.625 -36.438 -0.64 1 88.62 239 PRO B N 1
ATOM 5118 C CA . PRO B 1 239 ? 12.531 -35.5 -0.333 1 88.62 239 PRO B CA 1
ATOM 5119 C C . PRO B 1 239 ? 12.953 -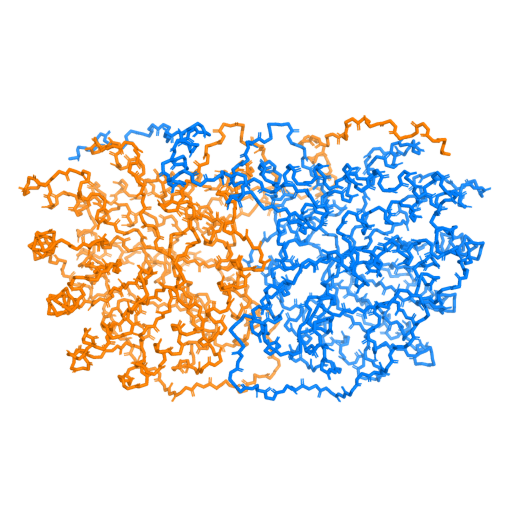34.031 -0.41 1 88.62 239 PRO B C 1
ATOM 5121 O O . PRO B 1 239 ? 12.188 -33.188 -0.887 1 88.62 239 PRO B O 1
ATOM 5124 N N . ASP B 1 240 ? 14.164 -33.719 0.054 1 90.88 240 ASP B N 1
ATOM 5125 C CA . ASP B 1 240 ? 14.656 -32.344 0.01 1 90.88 240 ASP B CA 1
ATOM 5126 C C . ASP B 1 240 ? 14.719 -31.844 -1.426 1 90.88 240 ASP B C 1
ATOM 5128 O O . ASP B 1 240 ? 14.398 -30.672 -1.69 1 90.88 240 ASP B O 1
ATOM 5132 N N . THR B 1 241 ? 15.117 -32.719 -2.201 1 89.38 241 THR B N 1
ATOM 5133 C CA . THR B 1 241 ? 15.25 -32.375 -3.611 1 89.38 241 THR B CA 1
ATOM 5134 C C . THR B 1 241 ? 13.875 -32.156 -4.242 1 89.38 241 THR B C 1
ATOM 5136 O O . THR B 1 241 ? 13.672 -31.234 -5.016 1 89.38 241 THR B O 1
ATOM 5139 N N . MET B 1 242 ? 12.961 -33.031 -3.9 1 91.19 242 MET B N 1
ATOM 5140 C CA . MET B 1 242 ? 11.617 -32.938 -4.461 1 91.19 242 MET B CA 1
ATOM 5141 C C . MET B 1 242 ? 10.922 -31.656 -4.023 1 91.19 242 MET B C 1
ATOM 5143 O O . MET B 1 242 ? 10.492 -30.859 -4.859 1 91.19 242 MET B O 1
ATOM 5147 N N . LEU B 1 243 ? 10.93 -31.453 -2.738 1 91.75 243 LEU B N 1
ATOM 5148 C CA . LEU B 1 243 ? 10.219 -30.297 -2.188 1 91.75 243 LEU B CA 1
ATOM 5149 C C . LEU B 1 243 ? 10.891 -29 -2.594 1 91.75 243 LEU B C 1
ATOM 5151 O O . LEU B 1 243 ? 10.219 -28 -2.838 1 91.75 243 LEU B O 1
ATOM 5155 N N . GLY B 1 244 ? 12.219 -29.016 -2.684 1 91 244 GLY B N 1
ATOM 5156 C CA . GLY B 1 244 ? 12.977 -27.828 -3.086 1 91 244 GLY B CA 1
ATOM 5157 C C . GLY B 1 244 ? 12.742 -27.438 -4.535 1 91 244 GLY B C 1
ATOM 5158 O O . GLY B 1 244 ? 12.969 -26.297 -4.914 1 91 244 GLY B O 1
ATOM 5159 N N . ALA B 1 245 ? 12.219 -28.359 -5.285 1 92.38 245 ALA B N 1
ATOM 5160 C CA . ALA B 1 245 ? 12.023 -28.125 -6.715 1 92.38 245 ALA B CA 1
ATOM 5161 C C . ALA B 1 245 ? 10.586 -27.719 -7.012 1 92.38 245 ALA B C 1
ATOM 5163 O O . ALA B 1 245 ? 10.203 -27.562 -8.172 1 92.38 245 ALA B O 1
ATOM 5164 N N . ILE B 1 246 ? 9.758 -27.484 -5.98 1 94.25 246 ILE B N 1
ATOM 5165 C CA . ILE B 1 246 ? 8.359 -27.109 -6.168 1 94.25 246 ILE B CA 1
ATOM 5166 C C . ILE B 1 246 ? 8.156 -25.641 -5.801 1 94.25 246 ILE B C 1
ATOM 5168 O O . ILE B 1 246 ? 8.547 -25.203 -4.715 1 94.25 246 ILE B O 1
ATOM 5172 N N . SER B 1 247 ? 7.59 -24.875 -6.707 1 95.44 247 SER B N 1
ATOM 5173 C CA . SER B 1 247 ? 7.195 -23.5 -6.438 1 95.44 247 SER B CA 1
ATOM 5174 C C . SER B 1 247 ? 5.75 -23.422 -5.961 1 95.44 247 SER B C 1
ATOM 5176 O O . SER B 1 247 ? 4.879 -24.109 -6.488 1 95.44 247 SER B O 1
ATOM 5178 N N . LEU B 1 248 ? 5.535 -22.688 -4.902 1 97.38 248 LEU B N 1
ATOM 5179 C CA . LEU B 1 248 ? 4.176 -22.359 -4.5 1 97.38 248 LEU B CA 1
ATOM 5180 C C . LEU B 1 248 ? 3.684 -21.109 -5.215 1 97.38 248 LEU B C 1
ATOM 5182 O O . LEU B 1 248 ? 4.367 -20.078 -5.215 1 97.38 248 LEU B O 1
ATOM 5186 N N . CYS B 1 249 ? 2.566 -21.172 -5.879 1 97.38 249 CYS B N 1
ATOM 5187 C CA . CYS B 1 249 ? 2.014 -20.047 -6.629 1 97.38 249 CYS B CA 1
ATOM 5188 C C . CYS B 1 249 ? 0.672 -19.609 -6.051 1 97.38 249 CYS B C 1
ATOM 5190 O O . CYS B 1 249 ? -0.222 -20.438 -5.855 1 97.38 249 CYS B O 1
ATOM 5192 N N . LEU B 1 250 ? 0.549 -18.344 -5.707 1 98 250 LEU B N 1
ATOM 5193 C CA . LEU B 1 250 ? -0.668 -17.797 -5.117 1 98 250 LEU B CA 1
ATOM 5194 C C . LEU B 1 250 ? -1.053 -16.484 -5.789 1 98 250 LEU B C 1
ATOM 5196 O O . LEU B 1 250 ? -0.207 -15.82 -6.395 1 98 250 LEU B O 1
ATOM 5200 N N . SER B 1 251 ? -2.305 -16.156 -5.656 1 97.81 251 SER B N 1
ATOM 5201 C CA . SER B 1 251 ? -2.799 -14.859 -6.098 1 97.81 251 SER B CA 1
ATOM 5202 C C . SER B 1 251 ? -2.666 -13.812 -4.996 1 97.81 251 SER B C 1
ATOM 5204 O O . SER B 1 251 ? -2.732 -14.133 -3.811 1 97.81 251 SER B O 1
ATOM 5206 N N . ALA B 1 252 ? -2.447 -12.609 -5.367 1 97.88 252 ALA B N 1
ATOM 5207 C CA . ALA B 1 252 ? -2.428 -11.477 -4.445 1 97.88 252 ALA B CA 1
ATOM 5208 C C . ALA B 1 252 ? -3.535 -10.484 -4.777 1 97.88 252 ALA B C 1
ATOM 5210 O O . ALA B 1 252 ? -3.594 -9.953 -5.891 1 97.88 252 ALA B O 1
ATOM 5211 N N . ASP B 1 253 ? -4.418 -10.211 -3.877 1 93.38 253 ASP B N 1
ATOM 5212 C CA . ASP B 1 253 ? -5.469 -9.227 -4.125 1 93.38 253 ASP B CA 1
ATOM 5213 C C . ASP B 1 253 ? -5.375 -8.07 -3.139 1 93.38 253 ASP B C 1
ATOM 5215 O O . ASP B 1 253 ? -4.406 -7.965 -2.383 1 93.38 253 ASP B O 1
ATOM 5219 N N . GLN B 1 254 ? -6.34 -7.117 -3.211 1 90.69 254 GLN B N 1
ATOM 5220 C CA . GLN B 1 254 ? -6.223 -5.832 -2.533 1 90.69 254 GLN B CA 1
ATOM 5221 C C . GLN B 1 254 ? -6.703 -5.922 -1.088 1 90.69 254 GLN B C 1
ATOM 5223 O O . GLN B 1 254 ? -6.668 -4.938 -0.352 1 90.69 254 GLN B O 1
ATOM 5228 N N . ASP B 1 255 ? -7.199 -7.086 -0.666 1 86.81 255 ASP B N 1
ATOM 5229 C CA . ASP B 1 255 ? -7.383 -7.293 0.768 1 86.81 255 ASP B CA 1
ATOM 5230 C C . ASP B 1 255 ? -6.039 -7.48 1.47 1 86.81 255 ASP B C 1
ATOM 5232 O O . ASP B 1 255 ? -5.555 -8.609 1.604 1 86.81 255 ASP B O 1
ATOM 5236 N N . GLN B 1 256 ? -5.496 -6.473 1.894 1 85.12 256 GLN B N 1
ATOM 5237 C CA . GLN B 1 256 ? -4.094 -6.398 2.283 1 85.12 256 GLN B CA 1
ATOM 5238 C C . GLN B 1 256 ? -3.787 -7.363 3.426 1 85.12 256 GLN B C 1
ATOM 5240 O O . GLN B 1 256 ? -2.818 -8.125 3.363 1 85.12 256 GLN B O 1
ATOM 5245 N N . PHE B 1 257 ? -4.559 -7.414 4.492 1 83 257 PHE B N 1
ATOM 5246 C CA . PHE B 1 257 ? -4.262 -8.227 5.664 1 83 257 PHE B CA 1
ATOM 5247 C C . PHE B 1 257 ? -4.387 -9.711 5.34 1 83 257 PHE B C 1
ATOM 5249 O O . PHE B 1 257 ? -3.52 -10.508 5.711 1 83 257 PHE B O 1
ATOM 5256 N N . VAL B 1 258 ? -5.41 -10.039 4.605 1 88.38 258 VAL B N 1
ATOM 5257 C CA . VAL B 1 258 ? -5.633 -11.438 4.258 1 88.38 258 VAL B CA 1
ATOM 5258 C C . VAL B 1 258 ? -4.555 -11.906 3.289 1 88.38 258 VAL B C 1
ATOM 5260 O O . VAL B 1 258 ? -4.074 -13.039 3.387 1 88.38 258 VAL B O 1
ATOM 5263 N N . THR B 1 259 ? -4.188 -11.039 2.359 1 94.5 259 THR B N 1
ATOM 5264 C CA . THR B 1 259 ? -3.162 -11.406 1.386 1 94.5 259 THR B CA 1
ATOM 5265 C C . THR B 1 259 ? -1.811 -11.594 2.068 1 94.5 259 THR B C 1
ATOM 5267 O O . THR B 1 259 ? -1.079 -12.539 1.76 1 94.5 259 THR B O 1
ATOM 5270 N N . ILE B 1 260 ? -1.44 -10.695 3.014 1 92.06 260 ILE B N 1
ATOM 5271 C CA . ILE B 1 260 ? -0.216 -10.859 3.789 1 92.06 260 ILE B CA 1
ATOM 5272 C C . ILE B 1 260 ? -0.262 -12.18 4.555 1 92.06 260 ILE B C 1
ATOM 5274 O O . ILE B 1 260 ? 0.685 -12.969 4.5 1 92.06 260 ILE B O 1
ATOM 5278 N N . ALA B 1 261 ? -1.358 -12.406 5.227 1 90 261 ALA B N 1
ATOM 5279 C CA . ALA B 1 261 ? -1.53 -13.609 6.035 1 90 261 ALA B CA 1
ATOM 5280 C C . ALA B 1 261 ? -1.477 -14.859 5.164 1 90 261 ALA B C 1
ATOM 5282 O O . ALA B 1 261 ? -0.933 -15.891 5.578 1 90 261 ALA B O 1
ATOM 5283 N N . LYS B 1 262 ? -2.08 -14.789 4.016 1 95.38 262 LYS B N 1
ATOM 5284 C CA . LYS B 1 262 ? -2.094 -15.922 3.098 1 95.38 262 LYS B CA 1
ATOM 5285 C C . LYS B 1 262 ? -0.677 -16.312 2.678 1 95.38 262 LYS B C 1
ATOM 5287 O O . LYS B 1 262 ? -0.331 -17.484 2.652 1 95.38 262 LYS B O 1
ATOM 5292 N N . ALA B 1 263 ? 0.136 -15.328 2.314 1 95.94 263 ALA B N 1
ATOM 5293 C CA . ALA B 1 263 ? 1.526 -15.578 1.948 1 95.94 263 ALA B CA 1
ATOM 5294 C C . ALA B 1 263 ? 2.287 -16.234 3.102 1 95.94 263 ALA B C 1
ATOM 5296 O O . ALA B 1 263 ? 3.023 -17.203 2.9 1 95.94 263 ALA B O 1
ATOM 5297 N N . ARG B 1 264 ? 2.107 -15.75 4.254 1 93 264 ARG B N 1
ATOM 5298 C CA . ARG B 1 264 ? 2.758 -16.297 5.438 1 93 264 ARG B CA 1
ATOM 5299 C C . ARG B 1 264 ? 2.252 -17.703 5.742 1 93 264 ARG B C 1
ATOM 5301 O O . ARG B 1 264 ? 3.039 -18.594 6.074 1 93 264 ARG B O 1
ATOM 5308 N N . ALA B 1 265 ? 0.965 -17.875 5.625 1 92.75 265 ALA B N 1
ATOM 5309 C CA . ALA B 1 265 ? 0.363 -19.188 5.863 1 92.75 265 ALA B CA 1
ATOM 5310 C C . ALA B 1 265 ? 0.923 -20.234 4.906 1 92.75 265 ALA B C 1
ATOM 5312 O O . ALA B 1 265 ? 1.09 -21.406 5.273 1 92.75 265 ALA B O 1
ATOM 5313 N N . ALA B 1 266 ? 1.167 -19.828 3.686 1 96.19 266 ALA B N 1
ATOM 5314 C CA . ALA B 1 266 ? 1.751 -20.75 2.711 1 96.19 266 ALA B CA 1
ATOM 5315 C C . ALA B 1 266 ? 3.098 -21.281 3.195 1 96.19 266 ALA B C 1
ATOM 5317 O O . ALA B 1 266 ? 3.402 -22.469 3.023 1 96.19 266 ALA B O 1
ATOM 5318 N N . ARG B 1 267 ? 3.896 -20.484 3.773 1 92.94 267 ARG B N 1
ATOM 5319 C CA . ARG B 1 267 ? 5.195 -20.906 4.281 1 92.94 267 ARG B CA 1
ATOM 5320 C C . ARG B 1 267 ? 5.039 -21.828 5.48 1 92.94 267 ARG B C 1
ATOM 5322 O O . ARG B 1 267 ? 5.828 -22.766 5.656 1 92.94 267 ARG B O 1
ATOM 5329 N N . LEU B 1 268 ? 4.078 -21.531 6.297 1 89.94 268 LEU B N 1
ATOM 5330 C CA . LEU B 1 268 ? 3.801 -22.422 7.418 1 89.94 268 LEU B CA 1
ATOM 5331 C C . LEU B 1 268 ? 3.383 -23.797 6.922 1 89.94 268 LEU B C 1
ATOM 5333 O O . LEU B 1 268 ? 3.836 -24.828 7.453 1 89.94 268 LEU B O 1
ATOM 5337 N N . ILE B 1 269 ? 2.496 -23.766 5.977 1 92.31 269 ILE B N 1
ATOM 5338 C CA . ILE B 1 269 ? 2.01 -25.016 5.402 1 92.31 269 ILE B CA 1
ATOM 5339 C C . ILE B 1 269 ? 3.174 -25.781 4.777 1 92.31 269 ILE B C 1
ATOM 5341 O O . ILE B 1 269 ? 3.311 -27 4.988 1 92.31 269 ILE B O 1
ATOM 5345 N N . PHE B 1 270 ? 4.02 -25.078 4.043 1 93.25 270 PHE B N 1
ATOM 5346 C CA . PHE B 1 270 ? 5.195 -25.703 3.443 1 93.25 270 PHE B CA 1
ATOM 5347 C C . PHE B 1 270 ? 6.09 -26.312 4.516 1 93.25 270 PHE B C 1
ATOM 5349 O O . PHE B 1 270 ? 6.59 -27.422 4.355 1 93.25 270 PHE B O 1
ATOM 5356 N N . ALA B 1 271 ? 6.332 -25.594 5.543 1 88.38 271 ALA B N 1
ATOM 5357 C CA . ALA B 1 271 ? 7.172 -26.078 6.637 1 88.38 271 ALA B CA 1
ATOM 5358 C C . ALA B 1 271 ? 6.602 -27.344 7.246 1 88.38 271 ALA B C 1
ATOM 5360 O O . ALA B 1 271 ? 7.348 -28.266 7.578 1 88.38 271 ALA B O 1
ATOM 5361 N N . ARG B 1 272 ? 5.352 -27.344 7.379 1 88.38 272 ARG B N 1
ATOM 5362 C CA . ARG B 1 272 ? 4.695 -28.531 7.934 1 88.38 272 ARG B CA 1
ATOM 5363 C C . ARG B 1 272 ? 4.844 -29.719 6.996 1 88.38 272 ARG B C 1
ATOM 5365 O O . ARG B 1 272 ? 5.082 -30.844 7.445 1 88.38 272 ARG B O 1
ATOM 5372 N N . LEU B 1 273 ? 4.625 -29.484 5.77 1 90.44 273 LEU B N 1
ATOM 5373 C CA . LEU B 1 273 ? 4.809 -30.531 4.781 1 90.44 273 LEU B CA 1
ATOM 5374 C C . LEU B 1 273 ? 6.258 -31.016 4.773 1 90.44 273 LEU B C 1
ATOM 5376 O O . LEU B 1 273 ? 6.512 -32.219 4.672 1 90.44 273 LEU B O 1
ATOM 5380 N N . SER B 1 274 ? 7.156 -30.109 4.863 1 89 274 SER B N 1
ATOM 5381 C CA . SER B 1 274 ? 8.578 -30.422 4.922 1 89 274 SER B CA 1
ATOM 5382 C C . SER B 1 274 ? 8.898 -31.312 6.121 1 89 274 SER B C 1
ATOM 5384 O O . SER B 1 274 ? 9.625 -32.312 5.996 1 89 274 SER B O 1
ATOM 5386 N N . GLU B 1 275 ? 8.375 -30.984 7.191 1 86.12 275 GLU B N 1
ATOM 5387 C CA . GLU B 1 275 ? 8.57 -31.766 8.406 1 86.12 275 GLU B CA 1
ATOM 5388 C C . GLU B 1 275 ? 8 -33.188 8.258 1 86.12 275 GLU B C 1
ATOM 5390 O O . GLU B 1 275 ? 8.641 -34.156 8.648 1 86.12 275 GLU B O 1
ATOM 5395 N N . ALA B 1 276 ? 6.863 -33.25 7.734 1 84.5 276 ALA B N 1
ATOM 5396 C CA . ALA B 1 276 ? 6.188 -34.5 7.543 1 84.5 276 ALA B CA 1
ATOM 5397 C C . ALA B 1 276 ? 6.992 -35.438 6.621 1 84.5 276 ALA B C 1
ATOM 5399 O O . ALA B 1 276 ? 6.965 -36.656 6.77 1 84.5 276 ALA B O 1
ATOM 5400 N N . CYS B 1 277 ? 7.723 -34.844 5.727 1 86.31 277 CYS B N 1
ATOM 5401 C CA . CYS B 1 277 ? 8.492 -35.625 4.75 1 86.31 277 CYS B CA 1
ATOM 5402 C C . CYS B 1 277 ? 9.914 -35.844 5.242 1 86.31 277 CYS B C 1
ATOM 5404 O O . CYS B 1 277 ? 10.703 -36.531 4.574 1 86.31 277 CYS B O 1
ATOM 5406 N N . GLY B 1 278 ? 10.234 -35.281 6.418 1 85.81 278 GLY B N 1
ATOM 5407 C CA . GLY B 1 278 ? 11.562 -35.469 6.984 1 85.81 278 GLY B CA 1
ATOM 5408 C C . GLY B 1 278 ? 12.625 -34.625 6.277 1 85.81 278 GLY B C 1
ATOM 5409 O O . GLY B 1 278 ? 13.781 -35.031 6.199 1 85.81 278 GLY B O 1
ATOM 5410 N N . CYS B 1 279 ? 12.211 -33.531 5.77 1 88.12 279 CYS B N 1
ATOM 5411 C CA . CYS B 1 279 ? 13.141 -32.688 5.062 1 88.12 279 CYS B CA 1
ATOM 5412 C C . CYS B 1 279 ? 13.945 -31.828 6.039 1 88.12 279 CYS B C 1
ATOM 5414 O O . CYS B 1 279 ? 13.602 -31.734 7.223 1 88.12 279 CYS B O 1
ATOM 5416 N N . ASP B 1 280 ? 14.992 -31.25 5.52 1 85.31 280 ASP B N 1
ATOM 5417 C CA . ASP B 1 280 ? 15.781 -30.281 6.27 1 85.31 280 ASP B CA 1
ATOM 5418 C C . ASP B 1 280 ? 14.938 -29.078 6.676 1 85.31 280 ASP B C 1
ATOM 5420 O O . ASP B 1 280 ? 14.234 -28.5 5.852 1 85.31 280 ASP B O 1
ATOM 5424 N N . PRO B 1 281 ? 15.031 -28.766 7.914 1 74.94 281 PRO B N 1
ATOM 5425 C CA . PRO B 1 281 ? 14.227 -27.641 8.406 1 74.94 281 PRO B CA 1
ATOM 5426 C C . PRO B 1 281 ? 14.594 -26.312 7.754 1 74.94 281 PRO B C 1
ATOM 5428 O O . PRO B 1 281 ? 13.805 -25.375 7.777 1 74.94 281 PRO B O 1
ATOM 5431 N N . SER B 1 282 ? 15.727 -26.219 7.184 1 77 282 SER B N 1
ATOM 5432 C CA . SER B 1 282 ? 16.188 -24.984 6.574 1 77 282 SER B CA 1
ATOM 5433 C C . SER B 1 282 ? 15.609 -24.812 5.168 1 77 282 SER B C 1
ATOM 5435 O O . SER B 1 282 ? 15.711 -23.734 4.578 1 77 282 SER B O 1
ATOM 5437 N N . LEU B 1 283 ? 14.977 -25.891 4.715 1 83.12 283 LEU B N 1
ATOM 5438 C CA . LEU B 1 283 ? 14.383 -25.797 3.387 1 83.12 283 LEU B CA 1
ATOM 5439 C C . LEU B 1 283 ? 13.234 -24.781 3.379 1 83.12 283 LEU B C 1
ATOM 5441 O O . LEU B 1 283 ? 12.344 -24.844 4.234 1 83.12 283 LEU B O 1
ATOM 5445 N N . SER B 1 284 ? 13.305 -23.766 2.484 1 85.12 284 SER B N 1
ATOM 5446 C CA . SER B 1 284 ? 12.273 -22.734 2.408 1 85.12 284 SER B CA 1
ATOM 5447 C C . SER B 1 284 ? 11.539 -22.797 1.074 1 85.12 284 SER B C 1
ATOM 5449 O O . SER B 1 284 ? 12.125 -23.141 0.049 1 85.12 284 SER B O 1
ATOM 5451 N N . ALA B 1 285 ? 10.375 -22.422 1.144 1 88.44 285 ALA B N 1
ATOM 5452 C CA . ALA B 1 285 ? 9.523 -22.422 -0.043 1 88.44 285 ALA B CA 1
ATOM 5453 C C . ALA B 1 285 ? 9.914 -21.297 -0.996 1 88.44 285 ALA B C 1
ATOM 5455 O O . ALA B 1 285 ? 10.297 -20.203 -0.558 1 88.44 285 ALA B O 1
ATOM 5456 N N . HIS B 1 286 ? 9.898 -21.609 -2.303 1 94.06 286 HIS B N 1
ATOM 5457 C CA . HIS B 1 286 ? 9.875 -20.547 -3.307 1 94.06 286 HIS B CA 1
ATOM 5458 C C . HIS B 1 286 ? 8.445 -20.078 -3.582 1 94.06 286 HIS B C 1
ATOM 5460 O O . HIS B 1 286 ? 7.66 -20.812 -4.188 1 94.06 286 HIS B O 1
ATOM 5466 N N . LEU B 1 287 ? 8.109 -18.906 -3.139 1 96.19 287 LEU B N 1
ATOM 5467 C CA . LEU B 1 287 ? 6.746 -18.406 -3.234 1 96.19 287 LEU B CA 1
ATOM 5468 C C . LEU B 1 287 ? 6.617 -17.391 -4.371 1 96.19 287 LEU B C 1
ATOM 5470 O O . LEU B 1 287 ? 7.238 -16.328 -4.336 1 96.19 287 LEU B O 1
ATOM 5474 N N . PHE B 1 288 ? 5.918 -17.781 -5.418 1 96.81 288 PHE B N 1
ATOM 5475 C CA . PHE B 1 288 ? 5.555 -16.891 -6.52 1 96.81 288 PHE B CA 1
ATOM 5476 C C . PHE B 1 288 ? 4.133 -16.375 -6.344 1 96.81 288 PHE B C 1
ATOM 5478 O O . PHE B 1 288 ? 3.197 -17.156 -6.152 1 96.81 288 PHE B O 1
ATOM 5485 N N . MET B 1 289 ? 3.961 -15.031 -6.375 1 98 289 MET B N 1
ATOM 5486 C CA . MET B 1 289 ? 2.619 -14.469 -6.281 1 98 289 MET B CA 1
ATOM 5487 C C . MET B 1 289 ? 2.318 -13.578 -7.48 1 98 289 MET B C 1
ATOM 5489 O O . MET B 1 289 ? 3.209 -12.891 -7.988 1 98 289 MET B O 1
ATOM 5493 N N . GLU B 1 290 ? 1.149 -13.625 -7.965 1 98.31 290 GLU B N 1
ATOM 5494 C CA . GLU B 1 290 ? 0.64 -12.805 -9.055 1 98.31 290 GLU B CA 1
ATOM 5495 C C . GLU B 1 290 ? -0.634 -12.07 -8.648 1 98.31 290 GLU B C 1
ATOM 5497 O O . GLU B 1 290 ? -1.489 -12.633 -7.965 1 98.31 290 GLU B O 1
ATOM 5502 N N . THR B 1 291 ? -0.727 -10.766 -9.062 1 98.44 291 THR B N 1
ATOM 5503 C CA . THR B 1 291 ? -1.939 -10.039 -8.703 1 98.44 291 THR B CA 1
ATOM 5504 C C . THR B 1 291 ? -3.172 -10.711 -9.297 1 98.44 291 THR B C 1
ATOM 5506 O O . THR B 1 291 ? -3.1 -11.305 -10.375 1 98.44 291 THR B O 1
ATOM 5509 N N . SER B 1 292 ? -4.238 -10.617 -8.641 1 97.19 292 SER B N 1
ATOM 5510 C CA . SER B 1 292 ? -5.469 -11.359 -8.898 1 97.19 292 SER B CA 1
ATOM 5511 C C . SER B 1 292 ? -6.164 -10.852 -10.156 1 97.19 292 SER B C 1
ATOM 5513 O O . SER B 1 292 ? -6.387 -9.648 -10.312 1 97.19 292 SER B O 1
ATOM 5515 N N . TYR B 1 293 ? -6.465 -11.758 -11.047 1 97 293 TYR B N 1
ATOM 5516 C CA . TYR B 1 293 ? -7.344 -11.438 -12.164 1 97 293 TYR B CA 1
ATOM 5517 C C . TYR B 1 293 ? -8.75 -11.102 -11.672 1 97 293 TYR B C 1
ATOM 5519 O O . TYR B 1 293 ? -9.406 -10.211 -12.211 1 97 293 TYR B O 1
ATOM 5527 N N . ARG B 1 294 ? -9.156 -11.766 -10.672 1 94.81 294 ARG B N 1
ATOM 5528 C CA . ARG B 1 294 ? -10.492 -11.641 -10.102 1 94.81 294 ARG B CA 1
ATOM 5529 C C . ARG B 1 294 ? -10.758 -10.219 -9.625 1 94.81 294 ARG B C 1
ATOM 5531 O O . ARG B 1 294 ? -11.898 -9.742 -9.68 1 94.81 294 ARG B O 1
ATOM 5538 N N . MET B 1 295 ? -9.789 -9.516 -9.227 1 95.06 295 MET B N 1
ATOM 5539 C CA . MET B 1 295 ? -9.984 -8.219 -8.586 1 95.06 295 MET B CA 1
ATOM 5540 C C . MET B 1 295 ? -10.062 -7.105 -9.625 1 95.06 295 MET B C 1
ATOM 5542 O O . MET B 1 295 ? -10.445 -5.977 -9.305 1 95.06 295 MET B O 1
ATOM 5546 N N . LEU B 1 296 ? -9.672 -7.359 -10.867 1 97.06 296 LEU B N 1
ATOM 5547 C CA . LEU B 1 296 ? -9.672 -6.332 -11.906 1 97.06 296 LEU B CA 1
ATOM 5548 C C . LEU B 1 296 ? -11.094 -5.988 -12.328 1 97.06 296 LEU B C 1
ATOM 5550 O O . LEU B 1 296 ? -11.961 -6.867 -12.383 1 97.06 296 LEU B O 1
ATOM 5554 N N . THR B 1 297 ? -11.328 -4.77 -12.586 1 97.06 297 THR B N 1
ATOM 5555 C CA . THR B 1 297 ? -12.641 -4.309 -13.031 1 97.06 297 THR B CA 1
ATOM 5556 C C . THR B 1 297 ? -12.555 -3.695 -14.422 1 97.06 297 THR B C 1
ATOM 5558 O O . THR B 1 297 ? -11.531 -3.125 -14.797 1 97.06 297 THR B O 1
ATOM 5561 N N . ARG B 1 298 ? -13.617 -3.791 -15.133 1 96.06 298 ARG B N 1
ATOM 5562 C CA . ARG B 1 298 ? -13.703 -3.16 -16.438 1 96.06 298 ARG B CA 1
ATOM 5563 C C . ARG B 1 298 ? -13.984 -1.668 -16.312 1 96.06 298 ARG B C 1
ATOM 5565 O O . ARG B 1 298 ? -13.43 -0.859 -17.062 1 96.06 298 ARG B O 1
ATOM 5572 N N . LEU B 1 299 ? -14.93 -1.357 -15.398 1 96.5 299 LEU B N 1
ATOM 5573 C CA . LEU B 1 299 ? -15.281 0.042 -15.18 1 96.5 299 LEU B CA 1
ATOM 5574 C C . LEU B 1 299 ? -14.234 0.728 -14.305 1 96.5 299 LEU B C 1
ATOM 5576 O O . LEU B 1 299 ? -13.688 0.113 -13.383 1 96.5 299 LEU B O 1
ATOM 5580 N N . ASP B 1 300 ? -13.938 2.014 -14.602 1 96.19 300 ASP B N 1
ATOM 5581 C CA . ASP B 1 300 ? -12.984 2.811 -13.844 1 96.19 300 ASP B CA 1
ATOM 5582 C C . ASP B 1 300 ? -11.656 2.074 -13.688 1 96.19 300 ASP B C 1
ATOM 5584 O O . ASP B 1 300 ? -11.172 1.888 -12.562 1 96.19 300 ASP B O 1
ATOM 5588 N N . PRO B 1 301 ? -11.039 1.635 -14.836 1 96.88 301 PRO B N 1
ATOM 5589 C CA . PRO B 1 301 ? -9.898 0.719 -14.773 1 96.88 301 PRO B CA 1
ATOM 5590 C C . PRO B 1 301 ? -8.68 1.33 -14.078 1 96.88 301 PRO B C 1
ATOM 5592 O O . PRO B 1 301 ? -7.82 0.602 -13.578 1 96.88 301 PRO B O 1
ATOM 5595 N N . GLU B 1 302 ? -8.562 2.68 -14 1 96.81 302 GLU B N 1
ATOM 5596 C CA . GLU B 1 302 ? -7.434 3.307 -13.32 1 96.81 302 GLU B CA 1
ATOM 5597 C C . GLU B 1 302 ? -7.43 2.967 -11.836 1 96.81 302 GLU B C 1
ATOM 5599 O O . GLU B 1 302 ? -6.375 2.965 -11.195 1 96.81 302 GLU B O 1
ATOM 5604 N N . THR B 1 303 ? -8.625 2.633 -11.312 1 97.12 303 THR B N 1
ATOM 5605 C CA . THR B 1 303 ? -8.703 2.213 -9.914 1 97.12 303 THR B CA 1
ATOM 5606 C C . THR B 1 303 ? -7.973 0.89 -9.703 1 97.12 303 THR B C 1
ATOM 5608 O O . THR B 1 303 ? -7.508 0.602 -8.602 1 97.12 303 THR B O 1
ATOM 5611 N N . ASN B 1 304 ? -7.785 0.095 -10.797 1 98.25 304 ASN B N 1
ATOM 5612 C CA . ASN B 1 304 ? -7.023 -1.146 -10.711 1 98.25 304 ASN B CA 1
ATOM 5613 C C . ASN B 1 304 ? -5.555 -0.88 -10.391 1 98.25 304 ASN B C 1
ATOM 5615 O O . ASN B 1 304 ? -4.867 -1.753 -9.859 1 98.25 304 ASN B O 1
ATOM 5619 N N . ILE B 1 305 ? -5.066 0.335 -10.742 1 98.25 305 ILE B N 1
ATOM 5620 C CA . ILE B 1 305 ? -3.695 0.702 -10.406 1 98.25 305 ILE B CA 1
ATOM 5621 C C . ILE B 1 305 ? -3.525 0.724 -8.883 1 98.25 305 ILE B C 1
ATOM 5623 O O . ILE B 1 305 ? -2.523 0.232 -8.359 1 98.25 305 ILE B O 1
ATOM 5627 N N . LEU B 1 306 ? -4.496 1.252 -8.219 1 97.81 306 LEU B N 1
ATOM 5628 C CA . LEU B 1 306 ? -4.484 1.294 -6.762 1 97.81 306 LEU B CA 1
ATOM 5629 C C . LEU B 1 306 ? -4.539 -0.113 -6.176 1 97.81 306 LEU B C 1
ATOM 5631 O O . LEU B 1 306 ? -3.744 -0.455 -5.297 1 97.81 306 LEU B O 1
ATOM 5635 N N . ARG B 1 307 ? -5.414 -0.955 -6.73 1 97.69 307 ARG B N 1
ATOM 5636 C CA . ARG B 1 307 ? -5.566 -2.33 -6.262 1 97.69 307 ARG B CA 1
ATOM 5637 C C . ARG B 1 307 ? -4.27 -3.113 -6.441 1 97.69 307 ARG B C 1
ATOM 5639 O O . ARG B 1 307 ? -3.846 -3.838 -5.539 1 97.69 307 ARG B O 1
ATOM 5646 N N . ASN B 1 308 ? -3.703 -2.941 -7.602 1 98.38 308 ASN B N 1
ATOM 5647 C CA . ASN B 1 308 ? -2.432 -3.604 -7.871 1 98.38 308 ASN B CA 1
ATOM 5648 C C . ASN B 1 308 ? -1.355 -3.174 -6.875 1 98.38 308 ASN B C 1
ATOM 5650 O O . ASN B 1 308 ? -0.597 -4.008 -6.379 1 98.38 308 ASN B O 1
ATOM 5654 N N . THR B 1 309 ? -1.298 -1.896 -6.609 1 97.88 309 THR B N 1
ATOM 5655 C CA . THR B 1 309 ? -0.285 -1.385 -5.691 1 97.88 309 THR B CA 1
ATOM 5656 C C . THR B 1 309 ? -0.454 -1.998 -4.305 1 97.88 309 THR B C 1
ATOM 5658 O O . THR B 1 309 ? 0.522 -2.438 -3.691 1 97.88 309 THR B O 1
ATOM 5661 N N . ILE B 1 310 ? -1.662 -2.062 -3.855 1 96.31 310 ILE B N 1
ATOM 5662 C CA . ILE B 1 310 ? -1.971 -2.625 -2.545 1 96.31 310 ILE B CA 1
ATOM 5663 C C . ILE B 1 310 ? -1.626 -4.113 -2.527 1 96.31 310 ILE B C 1
ATOM 5665 O O . ILE B 1 310 ? -1.024 -4.605 -1.569 1 96.31 310 ILE B O 1
ATOM 5669 N N . ALA B 1 311 ? -1.99 -4.801 -3.584 1 97.81 311 ALA B N 1
ATOM 5670 C CA . ALA B 1 311 ? -1.734 -6.234 -3.688 1 97.81 311 ALA B CA 1
ATOM 5671 C C . ALA B 1 311 ? -0.237 -6.527 -3.678 1 97.81 311 ALA B C 1
ATOM 5673 O O . ALA B 1 311 ? 0.214 -7.465 -3.01 1 97.81 311 ALA B O 1
ATOM 5674 N N . VAL B 1 312 ? 0.53 -5.762 -4.426 1 97.69 312 VAL B N 1
ATOM 5675 C CA . VAL B 1 312 ? 1.971 -5.977 -4.508 1 97.69 312 VAL B CA 1
ATOM 5676 C C . VAL B 1 312 ? 2.617 -5.684 -3.154 1 97.69 312 VAL B C 1
ATOM 5678 O O . VAL B 1 312 ? 3.521 -6.402 -2.725 1 97.69 312 VAL B O 1
ATOM 5681 N N . PHE B 1 313 ? 2.158 -4.664 -2.514 1 94.62 313 PHE B N 1
ATOM 5682 C CA . PHE B 1 313 ? 2.641 -4.375 -1.168 1 94.62 313 PHE B CA 1
ATOM 5683 C C . PHE B 1 313 ? 2.408 -5.562 -0.241 1 94.62 313 PHE B C 1
ATOM 5685 O O . PHE B 1 313 ? 3.299 -5.949 0.518 1 94.62 313 PHE B O 1
ATOM 5692 N N . ALA B 1 314 ? 1.214 -6.074 -0.267 1 94.25 314 ALA B N 1
ATOM 5693 C CA . ALA B 1 314 ? 0.856 -7.203 0.589 1 94.25 314 ALA B CA 1
ATOM 5694 C C . ALA B 1 314 ? 1.724 -8.422 0.284 1 94.25 314 ALA B C 1
ATOM 5696 O O . ALA B 1 314 ? 2.225 -9.078 1.198 1 94.25 314 ALA B O 1
ATOM 5697 N N . ALA B 1 315 ? 1.896 -8.727 -0.999 1 96.75 315 ALA B N 1
ATOM 5698 C CA . ALA B 1 315 ? 2.705 -9.867 -1.413 1 96.75 315 ALA B CA 1
ATOM 5699 C C . ALA B 1 315 ? 4.152 -9.711 -0.952 1 96.75 315 ALA B C 1
ATOM 5701 O O . ALA B 1 315 ? 4.738 -10.648 -0.405 1 96.75 315 ALA B O 1
ATOM 5702 N N . GLY B 1 316 ? 4.719 -8.547 -1.158 1 93.75 316 GLY B N 1
ATOM 5703 C CA . GLY B 1 316 ? 6.074 -8.273 -0.717 1 93.75 316 GLY B CA 1
ATOM 5704 C C . GLY B 1 316 ? 6.246 -8.375 0.787 1 93.75 316 GLY B C 1
ATOM 5705 O O . GLY B 1 316 ? 7.188 -9.016 1.27 1 93.75 316 GLY B O 1
ATOM 5706 N N . THR B 1 317 ? 5.324 -7.766 1.493 1 90.5 317 THR B N 1
ATOM 5707 C CA . THR B 1 317 ? 5.348 -7.801 2.951 1 90.5 317 THR B CA 1
ATOM 5708 C C . THR B 1 317 ? 5.176 -9.227 3.463 1 90.5 317 THR B C 1
ATOM 5710 O O . THR B 1 317 ? 5.762 -9.602 4.48 1 90.5 317 THR B O 1
ATOM 5713 N N . GLY B 1 318 ? 4.379 -10.031 2.764 1 91.81 318 GLY B N 1
ATOM 5714 C CA . GLY B 1 318 ? 4.129 -11.406 3.146 1 91.81 318 GLY B CA 1
ATOM 5715 C C . GLY B 1 318 ? 5.293 -12.336 2.846 1 91.81 318 GLY B C 1
ATOM 5716 O O . GLY B 1 318 ? 5.301 -13.492 3.266 1 91.81 318 GLY B O 1
ATOM 5717 N N . GLY B 1 319 ? 6.266 -11.836 2.049 1 91.88 319 GLY B N 1
ATOM 5718 C CA . GLY B 1 319 ? 7.484 -12.602 1.835 1 91.88 319 GLY B CA 1
ATOM 5719 C C . GLY B 1 319 ? 7.5 -13.336 0.506 1 91.88 319 GLY B C 1
ATOM 5720 O O . GLY B 1 319 ? 8.078 -14.422 0.397 1 91.88 319 GLY B O 1
ATOM 5721 N N . ALA B 1 320 ? 6.859 -12.859 -0.483 1 95.5 320 ALA B N 1
ATOM 5722 C CA . ALA B 1 320 ? 6.945 -13.453 -1.812 1 95.5 320 ALA B CA 1
ATOM 5723 C C . ALA B 1 320 ? 8.367 -13.383 -2.357 1 95.5 320 ALA B C 1
ATOM 5725 O O . ALA B 1 320 ? 9.062 -12.375 -2.17 1 95.5 320 ALA B O 1
ATOM 5726 N N . ASP B 1 321 ? 8.828 -14.43 -3.023 1 93.94 321 ASP B N 1
ATOM 5727 C CA . ASP B 1 321 ? 10.148 -14.461 -3.65 1 93.94 321 ASP B CA 1
ATOM 5728 C C . ASP B 1 321 ? 10.102 -13.859 -5.055 1 93.94 321 ASP B C 1
ATOM 5730 O O . ASP B 1 321 ? 11.117 -13.398 -5.566 1 93.94 321 ASP B O 1
ATOM 5734 N N . GLU B 1 322 ? 9 -13.969 -5.613 1 95.5 322 GLU B N 1
ATOM 5735 C CA . GLU B 1 322 ? 8.742 -13.477 -6.965 1 95.5 322 GLU B CA 1
ATOM 5736 C C . GLU B 1 322 ? 7.316 -12.945 -7.098 1 95.5 322 GLU B C 1
ATOM 5738 O O . GLU B 1 322 ? 6.375 -13.531 -6.566 1 95.5 322 GLU B O 1
ATOM 5743 N N . ILE B 1 323 ? 7.168 -11.742 -7.789 1 97.88 323 ILE B N 1
ATOM 5744 C CA . ILE B 1 323 ? 5.84 -11.156 -7.938 1 97.88 323 ILE B CA 1
ATOM 5745 C C . ILE B 1 323 ? 5.617 -10.75 -9.391 1 97.88 323 ILE B C 1
ATOM 5747 O O . ILE B 1 323 ? 6.508 -10.188 -10.031 1 97.88 323 ILE B O 1
ATOM 5751 N N . SER B 1 324 ? 4.531 -11.102 -9.93 1 98 324 SER B N 1
ATOM 5752 C CA . SER B 1 324 ? 4.051 -10.617 -11.227 1 98 324 SER B CA 1
ATOM 5753 C C . SER B 1 324 ? 2.779 -9.789 -11.062 1 98 324 SER B C 1
ATOM 5755 O O . SER B 1 324 ? 1.929 -10.109 -10.227 1 98 324 SER B O 1
ATOM 5757 N N . VAL B 1 325 ? 2.646 -8.711 -11.828 1 98.44 325 VAL B N 1
ATOM 5758 C CA . VAL B 1 325 ? 1.5 -7.816 -11.719 1 98.44 325 VAL B CA 1
ATOM 5759 C C . VAL B 1 325 ? 0.717 -7.828 -13.031 1 98.44 325 VAL B C 1
ATOM 5761 O O . VAL B 1 325 ? 1.274 -7.555 -14.102 1 98.44 325 VAL B O 1
ATOM 5764 N N . LEU B 1 326 ? -0.541 -8.18 -12.945 1 98.38 326 LEU B N 1
ATOM 5765 C CA . LEU B 1 326 ? -1.411 -8.055 -14.109 1 98.38 326 LEU B CA 1
ATOM 5766 C C . LEU B 1 326 ? -1.679 -6.59 -14.438 1 98.38 326 LEU B C 1
ATOM 5768 O O . LEU B 1 326 ? -2.037 -5.809 -13.547 1 98.38 326 LEU B O 1
ATOM 5772 N N . PRO B 1 327 ? -1.478 -6.254 -15.695 1 98.12 327 PRO B N 1
ATOM 5773 C CA . PRO B 1 327 ? -1.698 -4.848 -16.047 1 98.12 327 PRO B CA 1
ATOM 5774 C C . PRO B 1 327 ? -3.129 -4.391 -15.781 1 98.12 327 PRO B C 1
ATOM 5776 O O . PRO B 1 327 ? -4.074 -5.168 -15.953 1 98.12 327 PRO B O 1
ATOM 5779 N N . TYR B 1 328 ? -3.33 -3.059 -15.516 1 98.06 328 TYR B N 1
ATOM 5780 C CA . TYR B 1 328 ? -4.59 -2.555 -14.977 1 98.06 328 TYR B CA 1
ATOM 5781 C C . TYR B 1 328 ? -5.672 -2.541 -16.047 1 98.06 328 TYR B C 1
ATOM 5783 O O . TYR B 1 328 ? -6.859 -2.439 -15.742 1 98.06 328 TYR B O 1
ATOM 5791 N N . THR B 1 329 ? -5.328 -2.693 -17.359 1 98 329 THR B N 1
ATOM 5792 C CA . THR B 1 329 ? -6.301 -2.637 -18.438 1 98 329 THR B CA 1
ATOM 5793 C C . THR B 1 329 ? -6.598 -4.035 -18.969 1 98 329 THR B C 1
ATOM 5795 O O . THR B 1 329 ? -7.23 -4.184 -20.016 1 98 329 THR B O 1
ATOM 5798 N N . LEU B 1 330 ? -6.09 -5.039 -18.281 1 97.31 330 LEU B N 1
ATOM 5799 C CA . LEU B 1 330 ? -6.164 -6.402 -18.797 1 97.31 330 LEU B CA 1
ATOM 5800 C C . LEU B 1 330 ? -7.609 -6.801 -19.062 1 97.31 330 LEU B C 1
ATOM 5802 O O . LEU B 1 330 ? -7.879 -7.609 -19.953 1 97.31 330 LEU B O 1
ATOM 5806 N N . ALA B 1 331 ? -8.57 -6.262 -18.375 1 95.44 331 ALA B N 1
ATOM 5807 C CA . ALA B 1 331 ? -9.984 -6.586 -18.578 1 95.44 331 ALA B CA 1
ATOM 5808 C C . ALA B 1 331 ? -10.477 -6.066 -19.922 1 95.44 331 ALA B C 1
ATOM 5810 O O . ALA B 1 331 ? -11.555 -6.441 -20.375 1 95.44 331 ALA B O 1
ATOM 5811 N N . HIS B 1 332 ? -9.711 -5.207 -20.562 1 96.56 332 HIS B N 1
ATOM 5812 C CA . HIS B 1 332 ? -10.164 -4.559 -21.797 1 96.56 332 HIS B CA 1
ATOM 5813 C C . HIS B 1 332 ? -9.484 -5.156 -23.016 1 96.56 332 HIS B C 1
ATOM 5815 O O . HIS B 1 332 ? -10.039 -5.125 -24.125 1 96.56 332 HIS B O 1
ATOM 5821 N N . GLY B 1 333 ? -8.234 -5.578 -22.875 1 97 333 GLY B N 1
ATOM 5822 C CA . GLY B 1 333 ? -7.488 -6.082 -24.016 1 97 333 GLY B CA 1
ATOM 5823 C C . GLY B 1 333 ? -6.004 -6.238 -23.734 1 97 333 GLY B C 1
ATOM 5824 O O . GLY B 1 333 ? -5.586 -6.262 -22.578 1 97 333 GLY B O 1
ATOM 5825 N N . ILE B 1 334 ? -5.242 -6.371 -24.812 1 97.69 334 ILE B N 1
ATOM 5826 C CA . ILE B 1 334 ? -3.795 -6.504 -24.719 1 97.69 334 ILE B CA 1
ATOM 5827 C C . ILE B 1 334 ? -3.197 -5.23 -24.125 1 97.69 334 ILE B C 1
ATOM 5829 O O . ILE B 1 334 ? -3.387 -4.141 -24.672 1 97.69 334 ILE B O 1
ATOM 5833 N N . PRO B 1 335 ? -2.518 -5.328 -23.078 1 97.31 335 PRO B N 1
ATOM 5834 C CA . PRO B 1 335 ? -2.025 -4.129 -22.391 1 97.31 335 PRO B CA 1
ATOM 5835 C C . PRO B 1 335 ? -1.078 -3.301 -23.25 1 97.31 335 PRO B C 1
ATOM 5837 O O . PRO B 1 335 ? -0.235 -3.859 -23.953 1 97.31 335 PRO B O 1
ATOM 5840 N N . ASP B 1 336 ? -1.219 -1.981 -23.188 1 96.56 336 ASP B N 1
ATOM 5841 C CA . ASP B 1 336 ? -0.309 -1.067 -23.859 1 96.56 336 ASP B CA 1
ATOM 5842 C C . ASP B 1 336 ? 0.936 -0.8 -23.016 1 96.56 336 ASP B C 1
ATOM 5844 O O . ASP B 1 336 ? 1.061 -1.316 -21.906 1 96.56 336 ASP B O 1
ATOM 5848 N N . PRO B 1 337 ? 1.882 -0.043 -23.5 1 95.5 337 PRO B N 1
ATOM 5849 C CA . PRO B 1 337 ? 3.148 0.167 -22.797 1 95.5 337 PRO B CA 1
ATOM 5850 C C . PRO B 1 337 ? 2.961 0.826 -21.438 1 95.5 337 PRO B C 1
ATOM 5852 O O . PRO B 1 337 ? 3.666 0.486 -20.484 1 95.5 337 PRO B O 1
ATOM 5855 N N . LEU B 1 338 ? 2.023 1.742 -21.328 1 95.81 338 LEU B N 1
ATOM 5856 C CA . LEU B 1 338 ? 1.809 2.4 -20.047 1 95.81 338 LEU B CA 1
ATOM 5857 C C . LEU B 1 338 ? 1.351 1.398 -19 1 95.81 338 LEU B C 1
ATOM 5859 O O . LEU B 1 338 ? 1.843 1.412 -17.859 1 95.81 338 LEU B O 1
ATOM 5863 N N . ALA B 1 339 ? 0.363 0.57 -19.406 1 97.56 339 ALA B N 1
ATOM 5864 C CA . ALA B 1 339 ? -0.152 -0.428 -18.469 1 97.56 339 ALA B CA 1
ATOM 5865 C C . ALA B 1 339 ? 0.957 -1.367 -18 1 97.56 339 ALA B C 1
ATOM 5867 O O . ALA B 1 339 ? 1.046 -1.691 -16.812 1 97.56 339 ALA B O 1
ATOM 5868 N N . ARG B 1 340 ? 1.801 -1.8 -18.922 1 97.38 340 ARG B N 1
ATOM 5869 C CA . ARG B 1 340 ? 2.912 -2.682 -18.578 1 97.38 340 ARG B CA 1
ATOM 5870 C C . ARG B 1 340 ? 3.926 -1.969 -17.688 1 97.38 340 ARG B C 1
ATOM 5872 O O . ARG B 1 340 ? 4.457 -2.559 -16.75 1 97.38 340 ARG B O 1
ATOM 5879 N N . ARG B 1 341 ? 4.23 -0.75 -17.984 1 96.94 341 ARG B N 1
ATOM 5880 C CA . ARG B 1 341 ? 5.172 0.044 -17.219 1 96.94 341 ARG B CA 1
ATOM 5881 C C . ARG B 1 341 ? 4.684 0.221 -15.781 1 96.94 341 ARG B C 1
ATOM 5883 O O . ARG B 1 341 ? 5.461 0.08 -14.828 1 96.94 341 ARG B O 1
ATOM 5890 N N . LEU B 1 342 ? 3.414 0.552 -15.602 1 97.56 342 LEU B N 1
ATOM 5891 C CA . LEU B 1 342 ? 2.863 0.743 -14.266 1 97.56 342 LEU B CA 1
ATOM 5892 C C . LEU B 1 342 ? 2.898 -0.559 -13.477 1 97.56 342 LEU B C 1
ATOM 5894 O O . LEU B 1 342 ? 3.131 -0.546 -12.266 1 97.56 342 LEU B O 1
ATOM 5898 N N . ALA B 1 343 ? 2.678 -1.675 -14.188 1 98 343 ALA B N 1
ATOM 5899 C CA . ALA B 1 343 ? 2.803 -2.975 -13.531 1 98 343 ALA B CA 1
ATOM 5900 C C . ALA B 1 343 ? 4.215 -3.186 -13 1 98 343 ALA B C 1
ATOM 5902 O O . ALA B 1 343 ? 4.395 -3.592 -11.844 1 98 343 ALA B O 1
ATOM 5903 N N . ARG B 1 344 ? 5.191 -2.9 -13.719 1 97.56 344 ARG B N 1
ATOM 5904 C CA . ARG B 1 344 ? 6.594 -3.041 -13.344 1 97.56 344 ARG B CA 1
ATOM 5905 C C . ARG B 1 344 ? 6.977 -2.023 -12.273 1 97.56 344 ARG B C 1
ATOM 5907 O O . ARG B 1 344 ? 7.566 -2.381 -11.25 1 97.56 344 ARG B O 1
ATOM 5914 N N . ASN B 1 345 ? 6.586 -0.735 -12.477 1 97.5 345 ASN B N 1
ATOM 5915 C CA . ASN B 1 345 ? 6.984 0.35 -11.594 1 97.5 345 ASN B CA 1
ATOM 5916 C C . ASN B 1 345 ? 6.398 0.176 -10.195 1 97.5 345 ASN B C 1
ATOM 5918 O O . ASN B 1 345 ? 7 0.607 -9.203 1 97.5 345 ASN B O 1
ATOM 5922 N N . THR B 1 346 ? 5.223 -0.408 -10.156 1 97.62 346 THR B N 1
ATOM 5923 C CA . THR B 1 346 ? 4.633 -0.672 -8.852 1 97.62 346 THR B CA 1
ATOM 5924 C C . THR B 1 346 ? 5.613 -1.431 -7.957 1 97.62 346 THR B C 1
ATOM 5926 O O . THR B 1 346 ? 5.805 -1.077 -6.793 1 97.62 346 THR B O 1
ATOM 5929 N N . GLN B 1 347 ? 6.273 -2.379 -8.531 1 97.25 347 GLN B N 1
ATOM 5930 C CA . GLN B 1 347 ? 7.223 -3.201 -7.789 1 97.25 347 GLN B CA 1
ATOM 5931 C C . GLN B 1 347 ? 8.523 -2.449 -7.543 1 97.25 347 GLN B C 1
ATOM 5933 O O . GLN B 1 347 ? 9.055 -2.459 -6.43 1 97.25 347 GLN B O 1
ATOM 5938 N N . VAL B 1 348 ? 8.992 -1.763 -8.5 1 96.38 348 VAL B N 1
ATOM 5939 C CA . VAL B 1 348 ? 10.289 -1.093 -8.414 1 96.38 348 VAL B CA 1
ATOM 5940 C C . VAL B 1 348 ? 10.211 0.054 -7.406 1 96.38 348 VAL B C 1
ATOM 5942 O O . VAL B 1 348 ? 11.164 0.308 -6.668 1 96.38 348 VAL B O 1
ATOM 5945 N N . VAL B 1 349 ? 9.102 0.772 -7.355 1 95.94 349 VAL B N 1
ATOM 5946 C CA . VAL B 1 349 ? 8.922 1.849 -6.387 1 95.94 349 VAL B CA 1
ATOM 5947 C C . VAL B 1 349 ? 8.93 1.276 -4.973 1 95.94 349 VAL B C 1
ATOM 5949 O O . VAL B 1 349 ? 9.57 1.831 -4.074 1 95.94 349 VAL B O 1
ATOM 5952 N N . LEU B 1 350 ? 8.273 0.193 -4.754 1 94.81 350 LEU B N 1
ATOM 5953 C CA . LEU B 1 350 ? 8.18 -0.424 -3.434 1 94.81 350 LEU B CA 1
ATOM 5954 C C . LEU B 1 350 ? 9.547 -0.916 -2.969 1 94.81 350 LEU B C 1
ATOM 5956 O O . LEU B 1 350 ? 9.844 -0.903 -1.772 1 94.81 350 LEU B O 1
ATOM 5960 N N . ILE B 1 351 ? 10.438 -1.312 -3.936 1 91.31 351 ILE B N 1
ATOM 5961 C CA . ILE B 1 351 ? 11.758 -1.828 -3.613 1 91.31 351 ILE B CA 1
ATOM 5962 C C . ILE B 1 351 ? 12.742 -0.668 -3.447 1 91.31 351 ILE B C 1
ATOM 5964 O O . ILE B 1 351 ? 13.352 -0.51 -2.387 1 91.31 351 ILE B O 1
ATOM 5968 N N . ALA B 1 352 ? 12.758 0.227 -4.395 1 89.12 352 ALA B N 1
ATOM 5969 C CA . ALA B 1 352 ? 13.836 1.21 -4.496 1 89.12 352 ALA B CA 1
ATOM 5970 C C . ALA B 1 352 ? 13.516 2.461 -3.68 1 89.12 352 ALA B C 1
ATOM 5972 O O . ALA B 1 352 ? 14.414 3.133 -3.182 1 89.12 352 ALA B O 1
ATOM 5973 N N . GLU B 1 353 ? 12.242 2.795 -3.551 1 89.75 353 GLU B N 1
ATOM 5974 C CA . GLU B 1 353 ? 11.891 4.031 -2.863 1 89.75 353 GLU B CA 1
ATOM 5975 C C . GLU B 1 353 ? 11.32 3.75 -1.475 1 89.75 353 GLU B C 1
ATOM 5977 O O . GLU B 1 353 ? 11.617 4.469 -0.519 1 89.75 353 GLU B O 1
ATOM 5982 N N . SER B 1 354 ? 10.5 2.709 -1.386 1 86.19 354 SER B N 1
ATOM 5983 C CA . SER B 1 354 ? 9.883 2.379 -0.104 1 86.19 354 SER B CA 1
ATOM 5984 C C . SER B 1 354 ? 10.789 1.479 0.728 1 86.19 354 SER B C 1
ATOM 5986 O O . SER B 1 354 ? 10.586 1.325 1.934 1 86.19 354 SER B O 1
ATOM 5988 N N . HIS B 1 355 ? 11.727 0.75 0.124 1 79.69 355 HIS B N 1
ATOM 5989 C CA . HIS B 1 355 ? 12.703 -0.123 0.761 1 79.69 355 HIS B CA 1
ATOM 5990 C C . HIS B 1 355 ? 12.023 -1.257 1.519 1 79.69 355 HIS B C 1
ATOM 5992 O O . HIS B 1 355 ? 12.445 -1.615 2.621 1 79.69 355 HIS B O 1
ATOM 5998 N N . LEU B 1 356 ? 10.961 -1.686 0.959 1 80.19 356 LEU B N 1
ATOM 5999 C CA . LEU B 1 356 ? 10.211 -2.779 1.571 1 80.19 356 LEU B CA 1
ATOM 6000 C C . LEU B 1 356 ? 11.07 -4.039 1.661 1 80.19 356 LEU B C 1
ATOM 6002 O O . LEU B 1 356 ? 10.867 -4.867 2.553 1 80.19 356 LEU B O 1
ATOM 6006 N N . ASP B 1 357 ? 12.031 -4.105 0.794 1 73.88 357 ASP B N 1
ATOM 6007 C CA . ASP B 1 357 ? 12.859 -5.305 0.717 1 73.88 357 ASP B CA 1
ATOM 6008 C C . ASP B 1 357 ? 13.906 -5.316 1.828 1 73.88 357 ASP B C 1
ATOM 6010 O O . ASP B 1 357 ? 14.531 -6.348 2.088 1 73.88 357 ASP B O 1
ATOM 6014 N N . HIS B 1 358 ? 14.094 -4.246 2.545 1 71.31 358 HIS B N 1
ATOM 6015 C CA . HIS B 1 358 ? 15.172 -4.133 3.52 1 71.31 358 HIS B CA 1
ATOM 6016 C C . HIS B 1 358 ? 14.828 -4.867 4.809 1 71.31 358 HIS B C 1
ATOM 6018 O O . HIS B 1 358 ? 15.719 -5.199 5.598 1 71.31 358 HIS B O 1
ATOM 6024 N N . VAL B 1 359 ? 13.625 -4.992 5.086 1 70.44 359 VAL B N 1
ATOM 6025 C CA . VAL B 1 359 ? 13.203 -5.691 6.297 1 70.44 359 VAL B CA 1
ATOM 6026 C C . VAL B 1 359 ? 12.672 -7.074 5.934 1 70.44 359 VAL B C 1
ATOM 6028 O O . VAL B 1 359 ? 11.766 -7.203 5.113 1 70.44 359 VAL B O 1
ATOM 6031 N N . ASN B 1 360 ? 13.422 -7.988 6.59 1 71.69 360 ASN B N 1
ATOM 6032 C CA . ASN B 1 360 ? 12.914 -9.344 6.379 1 71.69 360 ASN B CA 1
ATOM 6033 C C . ASN B 1 360 ? 11.656 -9.602 7.199 1 71.69 360 ASN B C 1
ATOM 6035 O O . ASN B 1 360 ? 11.625 -9.328 8.398 1 71.69 360 ASN B O 1
ATOM 6039 N N . ASP B 1 361 ? 10.617 -9.938 6.715 1 77.38 361 ASP B N 1
ATOM 6040 C CA . ASP B 1 361 ? 9.312 -10.219 7.305 1 77.38 361 ASP B CA 1
ATOM 6041 C C . ASP B 1 361 ? 8.82 -9.023 8.117 1 77.38 361 ASP B C 1
ATOM 6043 O O . ASP B 1 361 ? 8.625 -9.133 9.336 1 77.38 361 ASP B O 1
ATOM 6047 N N . PRO B 1 362 ? 8.5 -7.977 7.602 1 76.62 362 PRO B N 1
ATOM 6048 C CA . PRO B 1 362 ? 8.086 -6.754 8.297 1 76.62 362 PRO B CA 1
ATOM 6049 C C . PRO B 1 362 ? 6.793 -6.938 9.086 1 76.62 362 PRO B C 1
ATOM 6051 O O . PRO B 1 362 ? 6.496 -6.145 9.984 1 76.62 362 PRO B O 1
ATOM 6054 N N . ALA B 1 363 ? 6.051 -7.926 8.797 1 79.31 363 ALA B N 1
ATOM 6055 C CA . ALA B 1 363 ? 4.746 -8.109 9.43 1 79.31 363 ALA B CA 1
ATOM 6056 C C . ALA B 1 363 ? 4.863 -8.961 10.695 1 79.31 363 ALA B C 1
ATOM 6058 O O . ALA B 1 363 ? 3.896 -9.094 11.445 1 79.31 363 ALA B O 1
ATOM 6059 N N . ALA B 1 364 ? 6.031 -9.469 10.969 1 79.62 364 ALA B N 1
ATOM 6060 C CA . ALA B 1 364 ? 6.199 -10.367 12.109 1 79.62 364 ALA B CA 1
ATOM 6061 C C . ALA B 1 364 ? 5.836 -9.664 13.414 1 79.62 364 ALA B C 1
ATOM 6063 O O . ALA B 1 364 ? 6.266 -8.539 13.664 1 79.62 364 ALA B O 1
ATOM 6064 N N . GLY B 1 365 ? 4.977 -10.32 14.188 1 77.12 365 GLY B N 1
ATOM 6065 C CA . GLY B 1 365 ? 4.629 -9.812 15.5 1 77.12 365 GLY B CA 1
ATOM 6066 C C . GLY B 1 365 ? 3.369 -8.961 15.5 1 77.12 365 GLY B C 1
ATOM 6067 O O . GLY B 1 365 ? 2.793 -8.695 16.547 1 77.12 365 GLY B O 1
ATOM 6068 N N . ALA B 1 366 ? 3.016 -8.5 14.336 1 77.62 366 ALA B N 1
ATOM 6069 C CA . ALA B 1 366 ? 1.748 -7.781 14.25 1 77.62 366 ALA B CA 1
ATOM 6070 C C . ALA B 1 366 ? 0.581 -8.68 14.648 1 77.62 366 ALA B C 1
ATOM 6072 O O . ALA B 1 366 ? 0.318 -9.688 13.992 1 77.62 366 ALA B O 1
ATOM 6073 N N . GLY B 1 367 ? -0.164 -8.344 15.594 1 73.88 367 GLY B N 1
ATOM 6074 C CA . GLY B 1 367 ? -1.186 -9.195 16.188 1 73.88 367 GLY B CA 1
ATOM 6075 C C . GLY B 1 367 ? -2.229 -9.648 15.18 1 73.88 367 GLY B C 1
ATOM 6076 O O . GLY B 1 367 ? -2.521 -10.844 15.078 1 73.88 367 GLY B O 1
ATOM 6077 N N . GLY B 1 368 ? -2.811 -8.812 14.414 1 74.81 368 GLY B N 1
ATOM 6078 C CA . GLY B 1 368 ? -3.832 -9.148 13.438 1 74.81 368 GLY B CA 1
ATOM 6079 C C . GLY B 1 368 ? -3.322 -10.055 12.336 1 74.81 368 GLY B C 1
ATOM 6080 O O . GLY B 1 368 ? -3.992 -11.023 11.961 1 74.81 368 GLY B O 1
ATOM 6081 N N . VAL B 1 369 ? -2.109 -9.781 11.891 1 83.12 369 VAL B N 1
ATOM 6082 C CA . VAL B 1 369 ? -1.523 -10.57 10.805 1 83.12 369 VAL B CA 1
ATOM 6083 C C . VAL B 1 369 ? -1.208 -11.977 11.305 1 83.12 369 VAL B C 1
ATOM 6085 O O . VAL B 1 369 ? -1.501 -12.961 10.625 1 83.12 369 VAL B O 1
ATOM 6088 N N . GLU B 1 370 ? -0.658 -12.07 12.508 1 82.19 370 GLU B N 1
ATOM 6089 C CA . GLU B 1 370 ? -0.325 -13.367 13.086 1 82.19 370 GLU B CA 1
ATOM 6090 C C . GLU B 1 370 ? -1.576 -14.219 13.281 1 82.19 370 GLU B C 1
ATOM 6092 O O . GLU B 1 370 ? -1.59 -15.398 12.938 1 82.19 370 GLU B O 1
ATOM 6097 N N . ALA B 1 371 ? -2.584 -13.578 13.789 1 78.25 371 ALA B N 1
ATOM 6098 C CA . ALA B 1 371 ? -3.828 -14.297 14.047 1 78.25 371 ALA B CA 1
ATOM 6099 C C . ALA B 1 371 ? -4.461 -14.789 12.742 1 78.25 371 ALA B C 1
ATOM 6101 O O . ALA B 1 371 ? -4.926 -15.922 12.664 1 78.25 371 ALA B O 1
ATOM 6102 N N . LEU B 1 372 ? -4.516 -13.992 11.805 1 83.19 372 LEU B N 1
ATOM 6103 C CA . LEU B 1 372 ? -5.094 -14.344 10.516 1 83.19 372 LEU B CA 1
ATOM 6104 C C . LEU B 1 372 ? -4.262 -15.422 9.828 1 83.19 372 LEU B C 1
ATOM 6106 O O . LEU B 1 372 ? -4.805 -16.297 9.156 1 83.19 372 LEU B O 1
ATOM 6110 N N . THR B 1 373 ? -2.926 -15.281 9.93 1 89 373 THR B N 1
ATOM 6111 C CA . THR B 1 373 ? -2.029 -16.266 9.352 1 89 373 THR B CA 1
ATOM 6112 C C . THR B 1 373 ? -2.324 -17.656 9.914 1 89 373 THR B C 1
ATOM 6114 O O . THR B 1 373 ? -2.506 -18.609 9.156 1 89 373 THR B O 1
ATOM 6117 N N . ASP B 1 374 ? -2.439 -17.75 11.227 1 85.44 374 ASP B N 1
ATOM 6118 C CA . ASP B 1 374 ? -2.713 -19.031 11.875 1 85.44 374 ASP B CA 1
ATOM 6119 C C . ASP B 1 374 ? -4.078 -19.578 11.461 1 85.44 374 ASP B C 1
ATOM 6121 O O . ASP B 1 374 ? -4.203 -20.75 11.133 1 85.44 374 ASP B O 1
ATOM 6125 N N . ALA B 1 375 ? -5.043 -18.703 11.477 1 85 375 ALA B N 1
ATOM 6126 C CA . ALA B 1 375 ? -6.402 -19.125 11.148 1 85 375 ALA B CA 1
ATOM 6127 C C . ALA B 1 375 ? -6.492 -19.625 9.703 1 85 375 ALA B C 1
ATOM 6129 O O . ALA B 1 375 ? -7.145 -20.625 9.43 1 85 375 ALA B O 1
ATOM 6130 N N . LEU B 1 376 ? -5.859 -18.938 8.797 1 90.88 376 LEU B N 1
ATOM 6131 C CA . LEU B 1 376 ? -5.855 -19.344 7.398 1 90.88 376 LEU B CA 1
ATOM 6132 C C . LEU B 1 376 ? -5.141 -20.672 7.219 1 90.88 376 LEU B C 1
ATOM 6134 O O . LEU B 1 376 ? -5.613 -21.547 6.48 1 90.88 376 LEU B O 1
ATOM 6138 N N . ALA B 1 377 ? -3.979 -20.812 7.859 1 91.94 377 ALA B N 1
ATOM 6139 C CA . ALA B 1 377 ? -3.217 -22.047 7.762 1 91.94 377 ALA B CA 1
ATOM 6140 C C . ALA B 1 377 ? -4.027 -23.234 8.281 1 91.94 377 ALA B C 1
ATOM 6142 O O . ALA B 1 377 ? -4.066 -24.297 7.652 1 91.94 377 ALA B O 1
ATOM 6143 N N . GLU B 1 378 ? -4.695 -23.016 9.406 1 89.19 378 GLU B N 1
ATOM 6144 C CA . GLU B 1 378 ? -5.484 -24.094 10.008 1 89.19 378 GLU B CA 1
ATOM 6145 C C . GLU B 1 378 ? -6.668 -24.469 9.125 1 89.19 378 GLU B C 1
ATOM 6147 O O . GLU B 1 378 ? -6.926 -25.656 8.906 1 89.19 378 GLU B O 1
ATOM 6152 N N . THR B 1 379 ? -7.363 -23.469 8.664 1 90.69 379 THR B N 1
ATOM 6153 C CA . THR B 1 379 ? -8.508 -23.719 7.801 1 90.69 379 THR B CA 1
ATOM 6154 C C . THR B 1 379 ? -8.07 -24.422 6.512 1 90.69 379 THR B C 1
ATOM 6156 O O . THR B 1 379 ? -8.719 -25.359 6.051 1 90.69 379 THR B O 1
ATOM 6159 N N . ALA B 1 380 ? -7.023 -23.938 5.914 1 95.06 380 ALA B N 1
ATOM 6160 C CA . ALA B 1 380 ? -6.484 -24.547 4.703 1 95.06 380 ALA B CA 1
ATOM 6161 C C . ALA B 1 380 ? -6.09 -26 4.945 1 95.06 380 ALA B C 1
ATOM 6163 O O . ALA B 1 380 ? -6.332 -26.859 4.102 1 95.06 380 ALA B O 1
ATOM 6164 N N . TRP B 1 381 ? -5.453 -26.25 6.094 1 93.25 381 TRP B N 1
ATOM 6165 C CA . TRP B 1 381 ? -5.012 -27.594 6.434 1 93.25 381 TRP B CA 1
ATOM 6166 C C . TRP B 1 381 ? -6.199 -28.531 6.574 1 93.25 381 TRP B C 1
ATOM 6168 O O . TRP B 1 381 ? -6.121 -29.703 6.188 1 93.25 381 TRP B O 1
ATOM 6178 N N . GLU B 1 382 ? -7.262 -28.031 7.117 1 91.38 382 GLU B N 1
ATOM 6179 C CA . GLU B 1 382 ? -8.477 -28.828 7.242 1 91.38 382 GLU B CA 1
ATOM 6180 C C . GLU B 1 382 ? -9.039 -29.188 5.871 1 91.38 382 GLU B C 1
ATOM 6182 O O . GLU B 1 382 ? -9.406 -30.344 5.629 1 91.38 382 GLU B O 1
ATOM 6187 N N . ILE B 1 383 ? -9.133 -28.219 5.023 1 94.56 383 ILE B N 1
ATOM 6188 C CA . ILE B 1 383 ? -9.625 -28.453 3.67 1 94.56 383 ILE B CA 1
ATOM 6189 C C . ILE B 1 383 ? -8.703 -29.438 2.951 1 94.56 383 ILE B C 1
ATOM 6191 O O . ILE B 1 383 ? -9.172 -30.375 2.283 1 94.56 383 ILE B O 1
ATOM 6195 N N . PHE B 1 384 ? -7.422 -29.281 3.07 1 96.5 384 PHE B N 1
ATOM 6196 C CA . PHE B 1 384 ? -6.422 -30.172 2.504 1 96.5 384 PHE B CA 1
ATOM 6197 C C . PHE B 1 384 ? -6.641 -31.594 2.992 1 96.5 384 PHE B C 1
ATOM 6199 O O . PHE B 1 384 ? -6.629 -32.531 2.199 1 96.5 384 PHE B O 1
ATOM 6206 N N . GLY B 1 385 ? -6.828 -31.734 4.305 1 93.31 385 GLY B N 1
ATOM 6207 C CA . GLY B 1 385 ? -7.102 -33.062 4.871 1 93.31 385 GLY B CA 1
ATOM 6208 C C . GLY B 1 385 ? -8.305 -33.719 4.25 1 93.31 385 GLY B C 1
ATOM 6209 O O . GLY B 1 385 ? -8.273 -34.938 3.969 1 93.31 385 GLY B O 1
ATOM 6210 N N . ASP B 1 386 ? -9.32 -32.969 4.059 1 93.94 386 ASP B N 1
ATOM 6211 C CA . ASP B 1 386 ? -10.531 -33.5 3.438 1 93.94 386 ASP B CA 1
ATOM 6212 C C . ASP B 1 386 ? -10.258 -33.969 2.016 1 93.94 386 ASP B C 1
ATOM 6214 O O . ASP B 1 386 ? -10.75 -35.031 1.605 1 93.94 386 ASP B O 1
ATOM 6218 N N . ILE B 1 387 ? -9.523 -33.219 1.255 1 95.62 387 ILE B N 1
ATOM 6219 C CA . ILE B 1 387 ? -9.148 -33.594 -0.108 1 95.62 387 ILE B CA 1
ATOM 6220 C C . ILE B 1 387 ? -8.352 -34.906 -0.093 1 95.62 387 ILE B C 1
ATOM 6222 O O . ILE B 1 387 ? -8.617 -35.812 -0.884 1 95.62 387 ILE B O 1
ATOM 6226 N N . GLU B 1 388 ? -7.422 -35.031 0.818 1 94.25 388 GLU B N 1
ATOM 6227 C CA . GLU B 1 388 ? -6.578 -36.219 0.924 1 94.25 388 GLU B CA 1
ATOM 6228 C C . GLU B 1 388 ? -7.398 -37.469 1.289 1 94.25 388 GLU B C 1
ATOM 6230 O O . GLU B 1 388 ? -7.164 -38.531 0.76 1 94.25 388 GLU B O 1
ATOM 6235 N N . ARG B 1 389 ? -8.312 -37.281 2.145 1 93.69 389 ARG B N 1
ATOM 6236 C CA . ARG B 1 389 ? -9.156 -38.375 2.578 1 93.69 389 ARG B CA 1
ATOM 6237 C C . ARG B 1 389 ? -10.008 -38.906 1.427 1 93.69 389 ARG B C 1
ATOM 6239 O O . ARG B 1 389 ? -10.383 -40.094 1.408 1 93.69 389 ARG B O 1
ATOM 6246 N N . ARG B 1 390 ? -10.203 -38.094 0.486 1 93.44 390 ARG B N 1
ATOM 6247 C CA . ARG B 1 390 ? -11.055 -38.469 -0.641 1 93.44 390 ARG B CA 1
ATOM 6248 C C . ARG B 1 390 ? -10.211 -38.906 -1.838 1 93.44 390 ARG B C 1
ATOM 6250 O O . ARG B 1 390 ? -10.727 -39 -2.951 1 93.44 390 ARG B O 1
ATOM 6257 N N . GLY B 1 391 ? -9.008 -39.062 -1.683 1 92.5 391 GLY B N 1
ATOM 6258 C CA . GLY B 1 391 ? -8.18 -39.656 -2.727 1 92.5 391 GLY B CA 1
ATOM 6259 C C . GLY B 1 391 ? -7.188 -38.688 -3.326 1 92.5 391 GLY B C 1
ATOM 6260 O O . GLY B 1 391 ? -6.5 -39 -4.297 1 92.5 391 GLY B O 1
ATOM 6261 N N . GLY B 1 392 ? -7.176 -37.469 -2.826 1 94.56 392 GLY B N 1
ATOM 6262 C CA . GLY B 1 392 ? -6.18 -36.531 -3.277 1 94.56 392 GLY B CA 1
ATOM 6263 C C . GLY B 1 392 ? -6.715 -35.531 -4.309 1 94.56 392 GLY B C 1
ATOM 6264 O O . GLY B 1 392 ? -7.891 -35.594 -4.668 1 94.56 392 GLY B O 1
ATOM 6265 N N . LEU B 1 393 ? -5.828 -34.625 -4.727 1 96.12 393 LEU B N 1
ATOM 6266 C CA . LEU B 1 393 ? -6.246 -33.531 -5.594 1 96.12 393 LEU B CA 1
ATOM 6267 C C . LEU B 1 393 ? -6.645 -34.031 -6.973 1 96.12 393 LEU B C 1
ATOM 6269 O O . LEU B 1 393 ? -7.625 -33.594 -7.559 1 96.12 393 LEU B O 1
ATOM 6273 N N . SER B 1 394 ? -5.883 -35 -7.523 1 94.25 394 SER B N 1
ATOM 6274 C CA . SER B 1 394 ? -6.211 -35.562 -8.828 1 94.25 394 SER B CA 1
ATOM 6275 C C . SER B 1 394 ? -7.621 -36.156 -8.828 1 94.25 394 SER B C 1
ATOM 6277 O O . SER B 1 394 ? -8.375 -35.969 -9.781 1 94.25 394 SER B O 1
ATOM 6279 N N . ALA B 1 395 ? -7.914 -36.844 -7.816 1 94.38 395 ALA B N 1
ATOM 6280 C CA . ALA B 1 395 ? -9.25 -37.438 -7.691 1 94.38 395 ALA B CA 1
ATOM 6281 C C . ALA B 1 395 ? -10.312 -36.344 -7.613 1 94.38 395 ALA B C 1
ATOM 6283 O O . ALA B 1 395 ? -11.383 -36.469 -8.227 1 94.38 395 ALA B O 1
ATOM 6284 N N . ALA B 1 396 ? -10.031 -35.312 -6.809 1 95.19 396 ALA B N 1
ATOM 6285 C CA . ALA B 1 396 ? -10.984 -34.219 -6.641 1 95.19 396 ALA B CA 1
ATOM 6286 C C . ALA B 1 396 ? -11.234 -33.5 -7.965 1 95.19 396 ALA B C 1
ATOM 6288 O O . ALA B 1 396 ? -12.352 -33.031 -8.227 1 95.19 396 ALA B O 1
ATOM 6289 N N . ILE B 1 397 ? -10.219 -33.344 -8.805 1 94.94 397 ILE B N 1
ATOM 6290 C CA . ILE B 1 397 ? -10.359 -32.719 -10.117 1 94.94 397 ILE B CA 1
ATOM 6291 C C . ILE B 1 397 ? -11.195 -33.625 -11.023 1 94.94 397 ILE B C 1
ATOM 6293 O O . ILE B 1 397 ? -12.156 -33.156 -11.648 1 94.94 397 ILE B O 1
ATOM 6297 N N . GLY B 1 398 ? -10.922 -34.875 -11.031 1 93.06 398 GLY B N 1
ATOM 6298 C CA . GLY B 1 398 ? -11.531 -35.844 -11.93 1 93.06 398 GLY B CA 1
ATOM 6299 C C . GLY B 1 398 ? -13.008 -36.094 -11.633 1 93.06 398 GLY B C 1
ATOM 6300 O O . GLY B 1 398 ? -13.805 -36.25 -12.555 1 93.06 398 GLY B O 1
ATOM 6301 N N . ASP B 1 399 ? -13.352 -36.125 -10.391 1 93.31 399 ASP B N 1
ATOM 6302 C CA . ASP B 1 399 ? -14.734 -36.438 -10.055 1 93.31 399 ASP B CA 1
ATOM 6303 C C . ASP B 1 399 ? -15.586 -35.188 -9.984 1 93.31 399 ASP B C 1
ATOM 6305 O O . ASP B 1 399 ? -16.781 -35.25 -9.688 1 93.31 399 ASP B O 1
ATOM 6309 N N . GLY B 1 400 ? -14.977 -34.031 -10.133 1 93.56 400 GLY B N 1
ATOM 6310 C CA . GLY B 1 400 ? -15.719 -32.781 -10.211 1 93.56 400 GLY B CA 1
ATOM 6311 C C . GLY B 1 400 ? -15.938 -32.125 -8.859 1 93.56 400 GLY B C 1
ATOM 6312 O O . GLY B 1 400 ? -16.5 -31.047 -8.773 1 93.56 400 GLY B O 1
ATOM 6313 N N . SER B 1 401 ? -15.445 -32.719 -7.832 1 95.06 401 SER B N 1
ATOM 6314 C CA . SER B 1 401 ? -15.695 -32.219 -6.496 1 95.06 401 SER B CA 1
ATOM 6315 C C . SER B 1 401 ? -14.961 -30.891 -6.27 1 95.06 401 SER B C 1
ATOM 6317 O O . SER B 1 401 ? -15.445 -30.016 -5.543 1 95.06 401 SER B O 1
ATOM 6319 N N . LEU B 1 402 ? -13.797 -30.781 -6.84 1 95.75 402 LEU B N 1
ATOM 6320 C CA . LEU B 1 402 ? -13.086 -29.5 -6.738 1 95.75 402 LEU B CA 1
ATOM 6321 C C . LEU B 1 402 ? -13.922 -28.375 -7.336 1 95.75 402 LEU B C 1
ATOM 6323 O O . LEU B 1 402 ? -14.117 -27.344 -6.695 1 95.75 402 LEU B O 1
ATOM 6327 N N . LYS B 1 403 ? -14.375 -28.578 -8.555 1 95.19 403 LYS B N 1
ATOM 6328 C CA . LYS B 1 403 ? -15.195 -27.578 -9.242 1 95.19 403 LYS B CA 1
ATOM 6329 C C . LYS B 1 403 ? -16.438 -27.25 -8.43 1 95.19 403 LYS B C 1
ATOM 6331 O O . LYS B 1 403 ? -16.812 -26.078 -8.312 1 95.19 403 LYS B O 1
ATOM 6336 N N . ALA B 1 404 ? -17.047 -28.25 -7.875 1 95.56 404 ALA B N 1
ATOM 6337 C CA . ALA B 1 404 ? -18.25 -28.047 -7.07 1 95.56 404 ALA B CA 1
ATOM 6338 C C . ALA B 1 404 ? -17.953 -27.25 -5.812 1 95.56 404 ALA B C 1
ATOM 6340 O O . ALA B 1 404 ? -18.75 -26.391 -5.406 1 95.56 404 ALA B O 1
ATOM 6341 N N . MET B 1 405 ? -16.859 -27.562 -5.223 1 95 405 MET B N 1
ATOM 6342 C CA . MET B 1 405 ? -16.438 -26.859 -4.016 1 95 405 MET B CA 1
ATOM 6343 C C . MET B 1 405 ? -16.266 -25.375 -4.289 1 95 405 MET B C 1
ATOM 6345 O O . MET B 1 405 ? -16.75 -24.531 -3.525 1 95 405 MET B O 1
ATOM 6349 N N . ILE B 1 406 ? -15.594 -25.016 -5.348 1 94.62 406 ILE B N 1
ATOM 6350 C CA . ILE B 1 406 ? -15.328 -23.625 -5.703 1 94.62 406 ILE B CA 1
ATOM 6351 C C . ILE B 1 406 ? -16.641 -22.922 -6.074 1 94.62 406 ILE B C 1
ATOM 6353 O O . ILE B 1 406 ? -16.875 -21.781 -5.676 1 94.62 406 ILE B O 1
ATOM 6357 N N . ALA B 1 407 ? -17.5 -23.625 -6.816 1 93.5 407 ALA B N 1
ATOM 6358 C CA . ALA B 1 407 ? -18.797 -23.078 -7.207 1 93.5 407 ALA B CA 1
ATOM 6359 C C . ALA B 1 407 ? -19.641 -22.719 -5.977 1 93.5 407 ALA B C 1
ATOM 6361 O O . ALA B 1 407 ? -20.312 -21.688 -5.957 1 93.5 407 ALA B O 1
ATOM 6362 N N . ARG B 1 408 ? -19.609 -23.547 -4.988 1 92.81 408 ARG B N 1
ATOM 6363 C CA . ARG B 1 408 ? -20.359 -23.297 -3.754 1 92.81 408 ARG B CA 1
ATOM 6364 C C . ARG B 1 408 ? -19.828 -22.062 -3.043 1 92.81 408 ARG B C 1
ATOM 6366 O O . ARG B 1 408 ? -20.609 -21.281 -2.49 1 92.81 408 ARG B O 1
ATOM 6373 N N . SER B 1 409 ? -18.547 -21.938 -3.029 1 90.19 409 SER B N 1
ATOM 6374 C CA . SER B 1 409 ? -17.938 -20.766 -2.402 1 90.19 409 SER B CA 1
ATOM 6375 C C . SER B 1 409 ? -18.312 -19.484 -3.146 1 90.19 409 SER B C 1
ATOM 6377 O O . SER B 1 409 ? -18.562 -18.453 -2.525 1 90.19 409 SER B O 1
ATOM 6379 N N . ARG B 1 410 ? -18.359 -19.516 -4.422 1 88.19 410 ARG B N 1
ATOM 6380 C CA . ARG B 1 410 ? -18.75 -18.359 -5.238 1 88.19 410 ARG B CA 1
ATOM 6381 C C . ARG B 1 410 ? -20.188 -17.953 -4.945 1 88.19 410 ARG B C 1
ATOM 6383 O O . ARG B 1 410 ? -20.484 -16.766 -4.852 1 88.19 410 ARG B O 1
ATOM 6390 N N . GLU B 1 411 ? -20.969 -18.953 -4.836 1 86.44 411 GLU B N 1
ATOM 6391 C CA . GLU B 1 411 ? -22.391 -18.703 -4.594 1 86.44 411 GLU B CA 1
ATOM 6392 C C . GLU B 1 411 ? -22.625 -18.078 -3.223 1 86.44 411 GLU B C 1
ATOM 6394 O O . GLU B 1 411 ? -23.531 -17.266 -3.049 1 86.44 411 GLU B O 1
ATOM 6399 N N . LYS B 1 412 ? -21.812 -18.438 -2.305 1 82.94 412 LYS B N 1
ATOM 6400 C CA . LYS B 1 412 ? -21.984 -17.984 -0.93 1 82.94 412 LYS B CA 1
ATOM 6401 C C . LYS B 1 412 ? -21.359 -16.609 -0.734 1 82.94 412 LYS B C 1
ATOM 6403 O O . LYS B 1 412 ? -21.656 -15.914 0.248 1 82.94 412 LYS B O 1
ATOM 6408 N N . ARG B 1 413 ? -20.609 -16.188 -1.604 1 81.06 413 ARG B N 1
ATOM 6409 C CA . ARG B 1 413 ? -19.891 -14.914 -1.462 1 81.06 413 ARG B CA 1
ATOM 6410 C C . ARG B 1 413 ? -20.844 -13.734 -1.54 1 81.06 413 ARG B C 1
ATOM 6412 O O . ARG B 1 413 ? -21.641 -13.633 -2.479 1 81.06 413 ARG B O 1
ATOM 6419 N N . PRO B 1 414 ? -20.844 -12.914 -0.479 1 73.62 414 PRO B N 1
ATOM 6420 C CA . PRO B 1 414 ? -21.688 -11.719 -0.556 1 73.62 414 PRO B CA 1
ATOM 6421 C C . PRO B 1 414 ? -21.234 -10.742 -1.639 1 73.62 414 PRO B C 1
ATOM 6423 O O . PRO B 1 414 ? -20.062 -10.75 -2.027 1 73.62 414 PRO B O 1
ATOM 6426 N N . ASN B 1 415 ? -22.203 -9.984 -2.072 1 77.81 415 ASN B N 1
ATOM 6427 C CA . ASN B 1 415 ? -21.844 -8.93 -3.008 1 77.81 415 ASN B CA 1
ATOM 6428 C C . ASN B 1 415 ? -20.875 -7.926 -2.375 1 77.81 415 ASN B C 1
ATOM 6430 O O . ASN B 1 415 ? -21.141 -7.426 -1.279 1 77.81 415 ASN B O 1
ATOM 6434 N N . ARG B 1 416 ? -19.859 -7.789 -3.098 1 80.56 416 ARG B N 1
ATOM 6435 C CA . ARG B 1 416 ? -18.828 -6.895 -2.59 1 80.56 416 ARG B CA 1
ATOM 6436 C C . ARG B 1 416 ? -19.016 -5.48 -3.133 1 80.56 416 ARG B C 1
ATOM 6438 O O . ARG B 1 416 ? -19.516 -5.301 -4.246 1 80.56 416 ARG B O 1
ATOM 6445 N N . LEU B 1 417 ? -18.688 -4.559 -2.285 1 85.56 417 LEU B N 1
ATOM 6446 C CA . LEU B 1 417 ? -18.594 -3.18 -2.748 1 85.56 417 LEU B CA 1
ATOM 6447 C C . LEU B 1 417 ? -17.281 -2.945 -3.488 1 85.56 417 LEU B C 1
ATOM 6449 O O . LEU B 1 417 ? -16.203 -3.15 -2.93 1 85.56 417 LEU B O 1
ATOM 6453 N N . ILE B 1 418 ? -17.438 -2.662 -4.746 1 93.31 418 ILE B N 1
ATOM 6454 C CA . ILE B 1 418 ? -16.266 -2.422 -5.574 1 93.31 418 ILE B CA 1
ATOM 6455 C C . ILE B 1 418 ? -16.219 -0.951 -5.977 1 93.31 418 ILE B C 1
ATOM 6457 O O . ILE B 1 418 ? -17.062 -0.476 -6.738 1 93.31 418 ILE B O 1
ATOM 6461 N N . VAL B 1 419 ? -15.258 -0.246 -5.496 1 95.44 419 VAL B N 1
ATOM 6462 C CA . VAL B 1 419 ? -15.102 1.18 -5.766 1 95.44 419 VAL B CA 1
ATOM 6463 C C . VAL B 1 419 ? -14.953 1.409 -7.27 1 95.44 419 VAL B C 1
ATOM 6465 O O . VAL B 1 419 ? -14.156 0.733 -7.93 1 95.44 419 VAL B O 1
ATOM 6468 N N . GLY B 1 420 ? -15.664 2.4 -7.824 1 95.38 420 GLY B N 1
ATOM 6469 C CA . GLY B 1 420 ? -15.617 2.725 -9.242 1 95.38 420 GLY B CA 1
ATOM 6470 C C . GLY B 1 420 ? -16.516 1.84 -10.086 1 95.38 420 GLY B C 1
ATOM 6471 O O . GLY B 1 420 ? -16.641 2.043 -11.297 1 95.38 420 GLY B O 1
ATOM 6472 N N . THR B 1 421 ? -17.125 0.77 -9.438 1 94 421 THR B N 1
ATOM 6473 C CA . THR B 1 421 ? -17.984 -0.16 -10.148 1 94 421 THR B CA 1
ATOM 6474 C C . THR B 1 421 ? -19.375 -0.204 -9.508 1 94 421 THR B C 1
ATOM 6476 O O . THR B 1 421 ? -20.328 0.352 -10.047 1 94 421 THR B O 1
ATOM 6479 N N . THR B 1 422 ? -19.484 -0.739 -8.25 1 92.38 422 THR B N 1
ATOM 6480 C CA . THR B 1 422 ? -20.75 -0.753 -7.523 1 92.38 422 THR B CA 1
ATOM 6481 C C . THR B 1 422 ? -20.812 0.398 -6.523 1 92.38 422 THR B C 1
ATOM 6483 O O . THR B 1 422 ? -21.891 0.906 -6.219 1 92.38 422 THR B O 1
ATOM 6486 N N . LEU B 1 423 ? -19.672 0.736 -6.02 1 93.38 423 LEU B N 1
ATOM 6487 C CA . LEU B 1 423 ? -19.547 1.855 -5.09 1 93.38 423 LEU B CA 1
ATOM 6488 C C . LEU B 1 423 ? -18.922 3.064 -5.777 1 93.38 423 LEU B C 1
ATOM 6490 O O . LEU B 1 423 ? -17.75 3.029 -6.152 1 93.38 423 LEU B O 1
ATOM 6494 N N . PHE B 1 424 ? -19.656 4.172 -6.004 1 93.94 424 PHE B N 1
ATOM 6495 C CA . PHE B 1 424 ? -19.219 5.438 -6.582 1 93.94 424 PHE B CA 1
ATOM 6496 C C . PHE B 1 424 ? -18.75 5.238 -8.016 1 93.94 424 PHE B C 1
ATOM 6498 O O . PHE B 1 424 ? -17.625 5.582 -8.359 1 93.94 424 PHE B O 1
ATOM 6505 N N . PRO B 1 425 ? -19.531 4.707 -8.844 1 93.62 425 PRO B N 1
ATOM 6506 C CA . PRO B 1 425 ? -19.172 4.551 -10.25 1 93.62 425 PRO B CA 1
ATOM 6507 C C . PRO B 1 425 ? -18.922 5.887 -10.953 1 93.62 425 PRO B C 1
ATOM 6509 O O . PRO B 1 425 ? -19.469 6.91 -10.547 1 93.62 425 PRO B O 1
ATOM 6512 N N . ALA B 1 426 ? -18.047 5.867 -11.922 1 91.94 426 ALA B N 1
ATOM 6513 C CA . ALA B 1 426 ? -17.844 7.074 -12.719 1 91.94 426 ALA B CA 1
ATOM 6514 C C . ALA B 1 426 ? -19.109 7.414 -13.523 1 91.94 426 ALA B C 1
ATOM 6516 O O . ALA B 1 426 ? -19.797 6.516 -14.016 1 91.94 426 ALA B O 1
ATOM 6517 N N . LYS B 1 427 ? -19.406 8.672 -13.617 1 88.25 427 LYS B N 1
ATOM 6518 C CA . LYS B 1 427 ? -20.547 9.102 -14.422 1 88.25 427 LYS B CA 1
ATOM 6519 C C . LYS B 1 427 ? -20.312 8.812 -15.898 1 88.25 427 LYS B C 1
ATOM 6521 O O . LYS B 1 427 ? -21.234 8.383 -16.594 1 88.25 427 LYS B O 1
ATOM 6526 N N . VAL B 1 428 ? -19.109 9.062 -16.266 1 91.25 428 VAL B N 1
ATOM 6527 C CA . VAL B 1 428 ? -18.703 8.797 -17.641 1 91.25 428 VAL B CA 1
ATOM 6528 C C . VAL B 1 428 ? -17.359 8.07 -17.656 1 91.25 428 VAL B C 1
ATOM 6530 O O . VAL B 1 428 ? -16.375 8.562 -17.109 1 91.25 428 VAL B O 1
ATOM 6533 N N . GLU B 1 429 ? -17.359 6.93 -18.359 1 93.56 429 GLU B N 1
ATOM 6534 C CA . GLU B 1 429 ? -16.125 6.168 -18.469 1 93.56 429 GLU B CA 1
ATOM 6535 C C . GLU B 1 429 ? -15.172 6.824 -19.469 1 93.56 429 GLU B C 1
ATOM 6537 O O . GLU B 1 429 ? -15.602 7.316 -20.516 1 93.56 429 GLU B O 1
ATOM 6542 N N . ARG B 1 430 ? -13.922 6.863 -19.094 1 91.38 430 ARG B N 1
ATOM 6543 C CA . ARG B 1 430 ? -12.898 7.352 -20 1 91.38 430 ARG B CA 1
ATOM 6544 C C . ARG B 1 430 ? -12.469 6.266 -20.984 1 91.38 430 ARG B C 1
ATOM 6546 O O . ARG B 1 430 ? -12.578 5.074 -20.688 1 91.38 430 ARG B O 1
ATOM 6553 N N . PRO B 1 431 ? -12.008 6.723 -22.172 1 92.75 431 PRO B N 1
ATOM 6554 C CA . PRO B 1 431 ? -11.484 5.719 -23.094 1 92.75 431 PRO B CA 1
ATOM 6555 C C . PRO B 1 431 ? -10.258 4.992 -22.531 1 92.75 431 PRO B C 1
ATOM 6557 O O . PRO B 1 431 ? -9.414 5.609 -21.875 1 92.75 431 PRO B O 1
ATOM 6560 N N . VAL B 1 432 ? -10.211 3.67 -22.781 1 94.69 432 VAL B N 1
ATOM 6561 C CA . VAL B 1 432 ? -9.086 2.84 -22.359 1 94.69 432 VAL B CA 1
ATOM 6562 C C . VAL B 1 432 ? -8.234 2.457 -23.562 1 94.69 432 VAL B C 1
ATOM 6564 O O . VAL B 1 432 ? -8.75 1.982 -24.578 1 94.69 432 VAL B O 1
ATOM 6567 N N . GLU B 1 433 ? -6.969 2.727 -23.453 1 94.19 433 GLU B N 1
ATOM 6568 C CA . GLU B 1 433 ? -6.059 2.377 -24.531 1 94.19 433 GLU B CA 1
ATOM 6569 C C . GLU B 1 433 ? -5.52 0.959 -24.375 1 94.19 433 GLU B C 1
ATOM 6571 O O . GLU B 1 433 ? -4.953 0.624 -23.328 1 94.19 433 GLU B O 1
ATOM 6576 N N . VAL B 1 434 ? -5.723 0.084 -25.391 1 97.19 434 VAL B N 1
ATOM 6577 C CA . VAL B 1 434 ? -5.164 -1.262 -25.453 1 97.19 434 VAL B CA 1
ATOM 6578 C C . VAL B 1 434 ? -4.598 -1.521 -26.859 1 97.19 434 VAL B C 1
ATOM 6580 O O . VAL B 1 434 ? -4.836 -0.745 -27.781 1 97.19 434 VAL B O 1
ATOM 6583 N N . LEU B 1 435 ? -3.828 -2.559 -27 1 97.5 435 LEU B N 1
ATOM 6584 C CA . LEU B 1 435 ? -3.176 -2.852 -28.281 1 97.5 435 LEU B CA 1
ATOM 6585 C C . LEU B 1 435 ? -4.07 -3.711 -29.156 1 97.5 435 LEU B C 1
ATOM 6587 O O . LEU B 1 435 ? -3.854 -3.801 -30.375 1 97.5 435 LEU B O 1
ATOM 6591 N N . GLY B 1 436 ? -5.035 -4.422 -28.656 1 96.06 436 GLY B N 1
ATOM 6592 C CA . GLY B 1 436 ? -5.945 -5.312 -29.359 1 96.06 436 GLY B CA 1
ATOM 6593 C C . GLY B 1 436 ? -6.859 -6.086 -28.422 1 96.06 436 GLY B C 1
ATOM 6594 O O . GLY B 1 436 ? -6.754 -5.965 -27.203 1 96.06 436 GLY B O 1
ATOM 6595 N N . PRO B 1 437 ? -7.723 -6.816 -28.984 1 94.62 437 PRO B N 1
ATOM 6596 C CA . PRO B 1 437 ? -8.648 -7.602 -28.156 1 94.62 437 PRO B CA 1
ATOM 6597 C C . PRO B 1 437 ? -8.008 -8.867 -27.594 1 94.62 437 PRO B C 1
ATOM 6599 O O . PRO B 1 437 ? -7 -9.344 -28.125 1 94.62 437 PRO B O 1
ATOM 6602 N N . LEU B 1 438 ? -8.586 -9.352 -26.547 1 93.5 438 LEU B N 1
ATOM 6603 C CA . LEU B 1 438 ? -8.195 -10.633 -25.969 1 93.5 438 LEU B CA 1
ATOM 6604 C C . LEU B 1 438 ? -8.812 -11.789 -26.75 1 93.5 438 LEU B C 1
ATOM 6606 O O . LEU B 1 438 ? -9.836 -11.617 -27.422 1 93.5 438 LEU B O 1
ATOM 6610 N N . VAL B 1 439 ? -8.148 -12.844 -26.641 1 87.31 439 VAL B N 1
ATOM 6611 C CA . VAL B 1 439 ? -8.734 -14.055 -27.219 1 87.31 439 VAL B CA 1
ATOM 6612 C C . VAL B 1 439 ? -9.703 -14.68 -26.219 1 87.31 439 VAL B C 1
ATOM 6614 O O . VAL B 1 439 ? -9.438 -14.711 -25.016 1 87.31 439 VAL B O 1
ATOM 6617 N N . ALA B 1 440 ? -10.766 -15.188 -26.734 1 81.62 440 ALA B N 1
ATOM 6618 C CA . ALA B 1 440 ? -11.75 -15.836 -25.875 1 81.62 440 ALA B CA 1
ATOM 6619 C C . ALA B 1 440 ? -11.188 -17.109 -25.25 1 81.62 440 ALA B C 1
ATOM 6621 O O . ALA B 1 440 ? -10.516 -17.891 -25.938 1 81.62 440 ALA B O 1
ATOM 6622 N N . VAL B 1 441 ? -11.352 -17.219 -24 1 79.81 441 VAL B N 1
ATOM 6623 C CA . VAL B 1 441 ? -10.898 -18.406 -23.266 1 79.81 441 VAL B CA 1
ATOM 6624 C C . VAL B 1 441 ? -12.086 -19.297 -22.922 1 79.81 441 VAL B C 1
ATOM 6626 O O . VAL B 1 441 ? -13.039 -18.844 -22.281 1 79.81 441 VAL B O 1
ATOM 6629 N N . ASP B 1 442 ? -12.164 -20.453 -23.469 1 79.81 442 ASP B N 1
ATOM 6630 C CA . ASP B 1 442 ? -13.188 -21.438 -23.109 1 79.81 442 ASP B CA 1
ATOM 6631 C C . ASP B 1 442 ? -12.57 -22.672 -22.484 1 79.81 442 ASP B C 1
ATOM 6633 O O . ASP B 1 442 ? -11.758 -23.359 -23.109 1 79.81 442 ASP B O 1
ATOM 6637 N N . VAL B 1 443 ? -12.922 -22.812 -21.234 1 81.94 443 VAL B N 1
ATOM 6638 C CA . VAL B 1 443 ? -12.398 -23.984 -20.531 1 81.94 443 VAL B CA 1
ATOM 6639 C C . VAL B 1 443 ? -13.547 -24.75 -19.891 1 81.94 443 VAL B C 1
ATOM 6641 O O . VAL B 1 443 ? -14.555 -24.172 -19.484 1 81.94 443 VAL B O 1
ATOM 6644 N N . ALA B 1 444 ? -13.367 -26.078 -19.812 1 81.75 444 ALA B N 1
ATOM 6645 C CA . ALA B 1 444 ? -14.391 -26.953 -19.266 1 81.75 444 ALA B CA 1
ATOM 6646 C C . ALA B 1 444 ? -14.281 -27.031 -17.734 1 81.75 444 ALA B C 1
ATOM 6648 O O . ALA B 1 444 ? -15.258 -27.344 -17.062 1 81.75 444 ALA B O 1
ATOM 6649 N N . GLY B 1 445 ? -13.156 -26.766 -17.234 1 90 445 GLY B N 1
ATOM 6650 C CA . GLY B 1 445 ? -12.914 -26.859 -15.797 1 90 445 GLY B CA 1
ATOM 6651 C C . GLY B 1 445 ? -13.078 -25.531 -15.07 1 90 445 GLY B C 1
ATOM 6652 O O . GLY B 1 445 ? -14.117 -24.875 -15.195 1 90 445 GLY B O 1
ATOM 6653 N N . LEU B 1 446 ? -12.094 -25.172 -14.297 1 91.75 446 LEU B N 1
ATOM 6654 C CA . LEU B 1 446 ? -12.133 -23.922 -13.539 1 91.75 446 LEU B CA 1
ATOM 6655 C C . LEU B 1 446 ? -11.922 -22.719 -14.453 1 91.75 446 LEU B C 1
ATOM 6657 O O . LEU B 1 446 ? -10.844 -22.547 -15.023 1 91.75 446 LEU B O 1
ATOM 6661 N N . LYS B 1 447 ? -12.914 -21.938 -14.562 1 91.06 447 LYS B N 1
ATOM 6662 C CA . LYS B 1 447 ? -12.836 -20.75 -15.391 1 91.06 447 LYS B CA 1
ATOM 6663 C C . LYS B 1 447 ? -12.57 -19.5 -14.539 1 91.06 447 LYS B C 1
ATOM 6665 O O . LYS B 1 447 ? -13.219 -19.297 -13.508 1 91.06 447 LYS B O 1
ATOM 6670 N N . ALA B 1 448 ? -11.602 -18.75 -14.961 1 92.81 448 ALA B N 1
ATOM 6671 C CA . ALA B 1 448 ? -11.336 -17.469 -14.289 1 92.81 448 ALA B CA 1
ATOM 6672 C C . ALA B 1 448 ? -12.469 -16.484 -14.523 1 92.81 448 ALA B C 1
ATOM 6674 O O . ALA B 1 448 ? -12.969 -16.359 -15.641 1 92.81 448 ALA B O 1
ATOM 6675 N N . VAL B 1 449 ? -12.852 -15.805 -13.422 1 91.88 449 VAL B N 1
ATOM 6676 C CA . VAL B 1 449 ? -13.93 -14.828 -13.523 1 91.88 449 VAL B CA 1
ATOM 6677 C C . VAL B 1 449 ? -13.633 -13.641 -12.609 1 91.88 449 VAL B C 1
ATOM 6679 O O . VAL B 1 449 ? -13.281 -13.812 -11.445 1 91.88 449 VAL B O 1
ATOM 6682 N N . ARG B 1 450 ? -13.789 -12.453 -13.18 1 94.12 450 ARG B N 1
ATOM 6683 C CA . ARG B 1 450 ? -13.648 -11.266 -12.344 1 94.12 450 ARG B CA 1
ATOM 6684 C C . ARG B 1 450 ? -14.875 -11.07 -11.453 1 94.12 450 ARG B C 1
ATOM 6686 O O . ARG B 1 450 ? -15.992 -11.438 -11.844 1 94.12 450 ARG B O 1
ATOM 6693 N N . LEU B 1 451 ? -14.68 -10.469 -10.344 1 92.38 451 LEU B N 1
ATOM 6694 C CA . LEU B 1 451 ? -15.773 -10.234 -9.406 1 92.38 451 LEU B CA 1
ATOM 6695 C C . LEU B 1 451 ? -16.859 -9.383 -10.047 1 92.38 451 LEU B C 1
ATOM 6697 O O . LEU B 1 451 ? -18.047 -9.633 -9.844 1 92.38 451 LEU B O 1
ATOM 6701 N N . ASP B 1 452 ? -16.469 -8.32 -10.781 1 92.69 452 ASP B N 1
ATOM 6702 C CA . ASP B 1 452 ? -17.469 -7.461 -11.422 1 92.69 452 ASP B CA 1
ATOM 6703 C C . ASP B 1 452 ? -18.25 -8.219 -12.484 1 92.69 452 ASP B C 1
ATOM 6705 O O . ASP B 1 452 ? -19.453 -8.016 -12.641 1 92.69 452 ASP B O 1
ATOM 6709 N N . GLU B 1 453 ? -17.609 -9.117 -13.164 1 89.5 453 GLU B N 1
ATOM 6710 C CA . GLU B 1 453 ? -18.266 -9.961 -14.148 1 89.5 453 GLU B CA 1
ATOM 6711 C C . GLU B 1 453 ? -19.297 -10.875 -13.492 1 89.5 453 GLU B C 1
ATOM 6713 O O . GLU B 1 453 ? -20.375 -11.102 -14.039 1 89.5 453 GLU B O 1
ATOM 6718 N N . GLU B 1 454 ? -18.953 -11.391 -12.367 1 85.38 454 GLU B N 1
ATOM 6719 C CA . GLU B 1 454 ? -19.859 -12.242 -11.617 1 85.38 454 GLU B CA 1
ATOM 6720 C C . GLU B 1 454 ? -21.125 -11.484 -11.234 1 85.38 454 GLU B C 1
ATOM 6722 O O . GLU B 1 454 ? -22.203 -12.078 -11.117 1 85.38 454 GLU B O 1
ATOM 6727 N N . MET B 1 455 ? -21 -10.227 -11.133 1 86.44 455 MET B N 1
ATOM 6728 C CA . MET B 1 455 ? -22.125 -9.391 -10.727 1 86.44 455 MET B CA 1
ATOM 6729 C C . MET B 1 455 ? -22.891 -8.898 -11.945 1 86.44 455 MET B C 1
ATOM 6731 O O . MET B 1 455 ? -23.844 -8.133 -11.805 1 86.44 455 MET B O 1
ATOM 6735 N N . GLY B 1 456 ? -22.453 -9.289 -13.141 1 85.12 456 GLY B N 1
ATOM 6736 C CA . GLY B 1 456 ? -23.141 -8.93 -14.375 1 85.12 456 GLY B CA 1
ATOM 6737 C C . GLY B 1 456 ? -22.75 -7.562 -14.898 1 85.12 456 GLY B C 1
ATOM 6738 O O . GLY B 1 456 ? -23.516 -6.938 -15.641 1 85.12 456 GLY B O 1
ATOM 6739 N N . ILE B 1 457 ? -21.719 -7.094 -14.398 1 84.56 457 ILE B N 1
ATOM 6740 C CA . ILE B 1 457 ? -21.25 -5.781 -14.828 1 84.56 457 ILE B CA 1
ATOM 6741 C C . ILE B 1 457 ? -20.172 -5.938 -15.906 1 84.56 457 ILE B C 1
ATOM 6743 O O . ILE B 1 457 ? -19.203 -6.68 -15.719 1 84.56 457 ILE B O 1
#

Radius of gyration: 27.82 Å; Cα contacts (8 Å, |Δi|>4): 1902; chains: 2; bounding box: 59×81×67 Å

Foldseek 3Di:
DDPVVPPDDDDDDCDPVNVVVVVVVVCVPPDQCVPAWDAFLLRHIFHNDFDWDPPFDFDFFPDQQDAFALEEELWAQPLVVSLVLVLVLLVQFGQEYEQAACLFLPNLQTHYHPVSCQCVLVSVLVSPPDLRYEYEYRDQPNLPVNVVRNLVSCPPGNYQYQSADEQLVSCQFFLHFRPLVVLLVVVVVCVVSPHPAAHHELALQLLVLLQHGLLQSLLSSLLSLVVNQVSNVVVVDQPLVSLRRYAYEEEFWLPQLLRLLSLLLSFVSSLVVCVVSVHDSSRTHQYEYEYHPQAADQFPLVVLLVTQLNRLLSCSLSHHNHYFYDFSNVVPAAADPVSSVSRSVSSVCCCPPVVSSVDTNPCTRPRSSVSSNVVSNVSSVVVNVVQVVQPTSSNCSNVCVSQVNSVVSNVPDDQDDRPCQNNPNDPDGDDDDHPDHGHDDDHPRRDRDHSSVVVVD/DDPVVPPPDDDDDCDPVNVVVVVVVVCVPPDQCVPAWDAFLLRHIFHNDFDWDPPFDFDFFPDQVDAFALEEELWAQPLVVSLVVVLVLLVQFGQEYEQAACLFLPNLQTHYHPVSCLCVLVSVLVSPPDLRYEYEYRDQPNLPVNVVRNLVSCPPGNYQYQSADEQLVSCQFFLHFRPLVVLLVVVVVCVVSPHPAAHHELALQLLVLLQHGLLQSLLSSLLSLVVNQVSNVVVVDQPLVSLRRYAYEEEFWLPQLLRLLSLLLSFVSSLVVCVVSVHDSSRTHQYEYEYHPQAADQFPLVVLLVTQLNRLLSCSLSHHNHYFYDFSNVVFAAADPVSSVSRSVSSVCCCPPVVSSVDGNPCTRPRSSVSSNVVSNVSSVVVNVVQVVQPTSSNCSNVCVSQVNSVVSNVPDDQDDRPCQNNPPDPDGDDDDHPDHGHDDDHPRRDRDHSSVSVVD

InterPro domains:
  IPR006099 Methylmalonyl-CoA mutase, alpha/beta chain, catalytic [PF01642] (202-424)
  IPR016176 Cobalamin (vitamin B12)-dependent enzyme, catalytic [SSF51703] (10-437)

Secondary structure (DSSP, 8-state):
--GGGG--PPPP---HHHHHHHHHHHTTT--HHHHH-EE-TT--EE-SS----TT------SSTTSPPEEEEEE--SSHHHHHHHHHHHHHTT--EEEEEBTTSTT-TT--B-GGGGTTHHHHHHHH--STT-EEEEE-GGGHHHHHHHHHHHHTTS--EEE--B-HHHHHHHHTS---HHHHHHHHHHHHHHT-SS--EEEE-HHHHHTT--HHHHHHHHHHHHHHHHHHHHTTT--HHHHHHTEEEEEEE-S-HHHHHHHHHHHHHHHHHHHHHTT--TT---EEEEEE-STT--SSSTTHHHHHHHHHHHHHHHHT-SEEE---TTTTTSSB-HHHHHHHHHHHHHHHHTT-GGGSSSTTTT-HHHHHHHHHHHHHHHHHHHHHHHTT-HHHHHHTSHHHHHHHHHHHHPPPP--BTTTBS--SSPPP--BSSPPPP---SS-----HHHHTT-/--GGGG--PPPP---HHHHHHHHHHHTTT--HHHHH-EE-TT--EE-SS----TT------SSTTSPPEEEEEE--SSHHHHHHHHHHHHHTT--EEEEEBTTSTT-TT--B-GGGGTTHHHHHHHH--STT-EEEEE-GGGHHHHHHHHHHHHTTS--EEE--B-HHHHHHHHTS---HHHHHHHHHHHHHHT-SS--EEEE-HHHHHTT--HHHHHHHHHHHHHHHHHHHHTTT--HHHHHHTEEEEEEE-S-HHHHHHHHHHHHHHHHHHHHHTT--TT---EEEEEE-STT--SSSTTHHHHHHHHHHHHHHHHT-SEEE---TTTTTSSB-HHHHHHHHHHHHHHHHTT-GGGSSSTTTT-HHHHHHHHHHHHHHHHHHHHHHHTT-HHHHHHTSHHHHHHHHHHHHPPPP--BTTTBS--SSPPP--BSSPPPP---SS-----HHHHTT-

pLDDT: mean 83.38, std 14.75, range [32.34, 98.44]

Sequence (914 aa):
MDADILDPQAFAATDHEAWLKLVGKALKGADFAETLVSATDDGIAIQPLYARRADATPMMRRRPLEPWTVTQRMDDPDTERAFAQLADDRGNGASGISLVMKDSPSAFGLGLDVSGVRDIPARLADASSDKNFSLRIEAGSHSAELADHVVAAMAGTAHAVHFGLDPLSAAALSGGEADLGRAADRFRHLQAVGVSGTILNADGRPVHNAGGTEAQELAIVAAAVAEYLRVLDADGIAPDTMLGAISLCLSADQDQFVTIAKARAARLIFARLSEACGCDPSLSAHLFMETSYRMLTRLDPETNILRNTIAVFAAGTGGADEISVLPYTLAHGIPDPLARRLARNTQVVLIAESHLDHVNDPAAGAGGVEALTDALAETAWEIFGDIERRGGLSAAIGDGSLKAMIARSREKRPNRLIVGTTLFPAKVERPVEVLGPLVAVDVAGLKAVRLDEEMGIMDADILDPQAFAATDHEAWLKLVGKALKGADFAETLVSATDDGIAIQPLYARRADATPMMRRRPLEPWTVTQRMDDPDTERAFAQLADDRGNGASGISLVMKDSPSAFGLGLDVSGVRDIPARLADASSDKNFSLRIEAGSHSAELADHVVAAMAGTAHAVHFGLDPLSAAALSGGEADLGRAADRFRHLQAVGVSGTILNADGRPVHNAGGTEAQELAIVAAAVAEYLRVLDADGIAPDTMLGAISLCLSADQDQFVTIAKARAARLIFARLSEACGCDPSLSAHLFMETSYRMLTRLDPETNILRNTIAVFAAGTGGADEISVLPYTLAHGIPDPLARRLARNTQVVLIAESHLDHVNDPAAGAGGVEALTDALAETAWEIFGDIERRGGLSAAIGDGSLKAMIARSREKRPNRLIVGTTLFPAKVERPVEVLGPLVAVDVAGLKAVRLDEEMGI